Protein AF-A0A7S4PH95-F1 (afdb_monomer)

Solvent-accessible surface area (backbone atoms only — not comparable to full-atom values): 48502 Å² total; per-residue (Å²): 100,70,62,41,63,66,71,47,40,53,89,47,74,47,76,48,76,48,59,46,66,42,67,57,41,53,50,65,66,54,26,48,52,54,49,52,53,51,51,51,50,43,51,52,50,36,60,48,18,47,43,99,90,48,95,54,49,38,50,32,39,35,33,31,35,46,28,77,78,62,64,52,58,64,57,54,49,49,52,31,45,56,50,42,75,75,33,67,88,40,93,45,46,89,42,48,45,67,33,60,75,73,65,62,88,83,47,78,84,44,59,69,56,48,55,52,48,51,50,54,49,52,58,68,48,26,83,84,67,74,74,40,39,41,69,69,41,54,48,61,73,62,39,94,48,38,57,65,70,58,52,52,54,50,48,62,63,44,23,76,85,68,80,76,44,34,40,66,68,32,51,50,55,52,59,54,47,69,26,62,36,43,69,35,39,74,86,50,56,92,72,30,78,51,52,61,52,52,50,51,53,50,50,56,51,51,73,70,31,69,81,68,69,53,88,68,64,68,46,56,56,52,27,53,52,53,55,58,71,66,72,51,45,64,45,45,41,73,56,52,54,50,49,31,44,76,40,59,46,47,88,44,90,86,64,36,49,70,56,48,50,50,55,50,45,52,53,36,28,74,67,55,65,28,44,61,44,94,44,92,93,40,47,57,43,35,28,51,33,51,59,71,60,49,48,53,57,47,45,77,71,62,50,66,73,88,83,53,86,49,73,40,55,61,59,42,51,72,44,54,68,52,41,46,33,32,71,74,68,12,34,40,44,57,81,48,48,66,49,63,36,57,94,41,59,98,48,42,70,61,47,52,51,50,35,39,73,49,56,53,31,32,81,43,83,58,55,101,86,43,93,61,57,31,24,39,30,53,85,47,35,52,79,59,85,78,79,86,78,64,90,90,58,50,58,37,34,41,40,45,44,68,58,89,56,68,60,71,50,85,59,70,39,50,41,50,68,74,78,39,63,86,52,68,63,63,88,40,49,61,48,47,41,49,43,54,50,48,51,51,12,57,74,48,70,16,63,77,80,46,80,39,61,32,38,38,38,40,17,58,37,91,43,44,33,38,41,32,57,37,76,84,64,33,31,35,41,42,36,36,80,41,80,51,53,61,49,57,46,55,51,48,53,50,48,43,50,55,50,24,63,74,58,31,69,55,52,42,81,44,52,26,35,79,44,73,49,99,87,73,53,61,32,36,34,29,48,66,53,54,50,49,30,51,71,72,67,37,59,49,67,56,91,92,46,78,46,46,32,70,56,51,45,67,77,44,42,82,81,45,86,83,57,62,81,67,92,57,27,48,36,34,67,45,61,45,91,49,83,60,55,41,49,51,50,52,54,24,47,55,54,42,66,60,39,65,51,78,93,79,40,38,68,60,42,64,51,48,66,90,64,46,59,64,93,92,60,70,65,72,60,56,51,53,55,48,58,68,36,18,40,28,41,35,38,47,52,29,57,71,54,45,57,67,51,51,72,58,56,87,84,53,76,73,50,67,60,60,35,51,55,51,45,52,56,50,30,44,73,70,62,59,28,74,43,59,44,32,38,40,35,25,55,76,44,90,53,91,91,51,65,53,47,32,64,54,70,76,76,46,59,66,77,60,32,38,87,44,50,54,59,66,36,43,51,52,50,48,51,52,31,55,75,68,79,41,81,74,60,89,56,56,83,70,42,17,56,28,52,50,56,55,58,54,68,70,40,68,59,48,55,61,54,66,62,70,78,77,59,100,68,81,90,75,89,90,79,80,76,86,69,66,75,57,86,54,46,49,60,52,52,36,51,50,52,50,54,58,54,71,68,52,83,81,73,83,75,79,76,85,74,87,75,92,74,82,88,76,82,90,75,92,82,85,91,87,85,88,87,89,84,88,83,88,82,86,82,83,64,82,75,75,72,64,76,85,76,123

Nearest PDB structures (foldseek):
  6mue-assembly1_A  TM=4.633E-01  e=4.442E-02  Homo sapiens
  5bpj-assembly1_A  TM=4.132E-01  e=4.495E-01  Beroe abyssicola
  6wge-assembly1_C  TM=2.136E-01  e=8.513E+00  Homo sapiens

Mean predicted aligned error: 16.43 Å

Secondary structure (DSSP, 8-state):
-TTHHHHS-TT--EEEEEEHHHHH-S-HHHHHHHHHHHHHHHHHHHHHH--TTSS----EEEEEE-TTTS--HHHHHHHHHHHHHHHTTSTTGGGBPPB-TT-TTS-TTTHHHHHHHHHHHHHHH-SS--SEE-HHHHHHHH-TTS-HHHHHHHHHHH-SS-SSSEEHHHHHHHHTSPBSSEE--TTTGGG-THHHHHHHHHHHHHHH-HHHHS---HHHHHHHHHHHHT--SEEEHHHHHHHHHHTT--S-TTT-HHHHHHHHHHHHHHTTSSEE--STTTTTEEES-HIIIIIHHHHHHHS-TTT---HHHHHHTTSHHHHHHHHHH-EEEGGGHHHHTGGGGGGHHHHHHHHHHTTSSEEEPPPTT--S-EEE-GGGPPP-PPPPPPTT--EEEEEEE--TTTTTSSSTTEEESGGGTT----HHHHHHHHHHHHHHHHHTTPPP-EE-SSEEEEEETTEEEEEEEETTTTEEEEEE-SS-HHHHHHHHHHHHHHHHHHH-TT-EEEEEEEEE-TTS-EEEEEHHHHHHHHHHT--EEETTEEE-HHHHHHHSTTTS---SPPS-EEEEEE---SHHHHHHHHHHHHHHHT-EETTTTEEP-EE-HHHHPPTTS-HHHHHHHHHHTEEEEEEEEEHHHHHTGGG--TTPPP-HHHHHHHHHHHHHHTT-S-EE--EEE--B---TTS-SB--TTTT-HHHHS-----HHHHHHHHHHHHHTT----TTTTT--HHHHHHHHTTS--EEGGGGGGG---PPPP---SSTTSGGGHHHHHHHHHHHHHHTS--PPPPP------PPPP----------------PPPPTTSSSSS--

InterPro domains:
  IPR002048 EF-hand domain [PF13499] (118-175)
  IPR002048 EF-hand domain [PS50222] (146-181)
  IPR002048 EF-hand domain [SM00054] (117-145)
  IPR002048 EF-hand domain [SM00054] (150-178)
  IPR002048 EF-hand domain [cd00051] (119-174)
  IPR011992 EF-hand domain pair [SSF47473] (109-178)
  IPR018247 EF-Hand 1, calcium-binding site [PS00018] (159-171)
  IPR027417 P-loop containing nucleoside triphosphate hydrolase [G3DSA:3.40.50.300] (12-121)
  IPR035897 Toll/interleukin-1 receptor homology (TIR) domain superfamily [G3DSA:3.40.50.10140] (551-696)
  IPR035897 Toll/interleukin-1 receptor homology (TIR) domain superfamily [SSF52200] (568-688)

pLDDT: mean 77.27, std 16.39, range [22.19, 95.25]

Foldseek 3Di:
DLCCLQPLELLDEEEAEAELVQCLFLPPVSNVVRLVSVLQVLVSSQLNRQDPVDLDGHAYAYEYEDCVPVVDLLSQLLVLVVNCVSPVVPSSLVRQDKAQPPPCPQCVPCPVVVLVVLVVVQCVLPPVNPQWHALVSQVVVSPPRGDSVSSVVSQCVLPPVNPRIHHSVSSVVSSRDIGSHQYDYPVCPPNTPSVVVVVVVVVVCLVPDPLNVDDDDPLLVQLLVVLVVVVDQKDFLVVSLVSSVVSPPDPDPVCDSSNVSVVSLVSCSSSSQWNADCDPVGNGMIGRHCCVLAVVLLCLQLPDPVPDDDPLVVVLVVVVVQNCCCQPVQKHWPVSQCSSVVVCPVCSVVNVVVCCVSLQWFWDDDDPPGPTIMTHGLSNFADDDDDDDDPPFDKWKKAKDLDPCPQVPPFRFKFALVNQQSGADNLVLVSQLVSLQNVQQVVQVKDWDDDGSAKGWIDRNLWTWIWGQDVRSNIIMITTPALQPPLVVVVSQVSSCVSCVPRRVSMHIFMWDWDADPVRGIMTGTLVRLQVCLVVQHWGDHPPDTGGSVNSCVVCVSSYDDQEQDPAFAEEEQFDPDDPGLVLCVLLVVVLQSAADDNRGDHGGYDDCVRHPDPPDPSLLSSLSHLLRYQEYEYEAEPVRCPVQLPDDQPDDDDSSLLSLLLNVQCVVQCSHQYYEYEYWADADPDPPDQRTDFNPPVPSLVSGDQDQNVVSLVVSCVSCVVVVHDGDPCSRNDGSSNSVVVSVVGHYHGLVVLQVPDPDDDDDADDDVTDVRNCSSVVVSVVSNVRSNPRDDDDPPDPPDDDDDDDDDDDDDDDDDDDDDDDDDDDDPPVPPPVPD

Radius of gyration: 36.96 Å; Cα contacts (8 Å, |Δi|>4): 1145; chains: 1; bounding box: 106×71×102 Å

Structure (mmCIF, N/CA/C/O backbone):
data_AF-A0A7S4PH95-F1
#
_entry.id   AF-A0A7S4PH95-F1
#
loop_
_atom_site.group_PDB
_atom_site.id
_atom_site.type_symbol
_atom_site.label_atom_id
_atom_site.label_alt_id
_atom_site.label_comp_id
_atom_site.label_asym_id
_atom_site.label_entity_id
_atom_site.label_seq_id
_atom_site.pdbx_PDB_ins_code
_atom_site.Cartn_x
_atom_site.Cartn_y
_atom_site.Cartn_z
_atom_site.occupancy
_atom_site.B_iso_or_equiv
_atom_site.auth_seq_id
_atom_site.auth_comp_id
_atom_site.auth_asym_id
_atom_site.auth_atom_id
_atom_site.pdbx_PDB_model_num
ATOM 1 N N . TYR A 1 1 ? 3.207 2.719 -13.500 1.00 67.38 1 TYR A N 1
ATOM 2 C CA . TYR A 1 1 ? 3.117 2.710 -12.031 1.00 67.38 1 TYR A CA 1
ATOM 3 C C . TYR A 1 1 ? 2.219 1.593 -11.514 1.00 67.38 1 TYR A C 1
ATOM 5 O O . TYR A 1 1 ? 2.764 0.552 -11.190 1.00 67.38 1 TYR A O 1
ATOM 13 N N . ALA A 1 2 ? 0.885 1.711 -11.526 1.00 64.50 2 ALA A N 1
ATOM 14 C CA . ALA A 1 2 ? -0.012 0.704 -10.923 1.00 64.50 2 ALA A CA 1
ATOM 15 C C . ALA A 1 2 ? 0.162 -0.744 -11.447 1.00 64.50 2 ALA A C 1
ATOM 17 O O . ALA A 1 2 ? -0.040 -1.708 -10.717 1.00 64.50 2 ALA A O 1
ATOM 18 N N . LEU A 1 3 ? 0.605 -0.905 -12.698 1.00 76.19 3 LEU A N 1
ATOM 19 C CA . LEU A 1 3 ? 0.805 -2.209 -13.342 1.00 76.19 3 LEU A CA 1
ATOM 20 C C . LEU A 1 3 ? 2.218 -2.797 -13.183 1.00 76.19 3 LEU A C 1
ATOM 22 O O . LEU A 1 3 ? 2.477 -3.872 -13.713 1.00 76.19 3 LEU A O 1
ATOM 26 N N . PHE A 1 4 ? 3.147 -2.122 -12.497 1.00 77.50 4 PHE A N 1
ATOM 27 C CA . PHE A 1 4 ? 4.551 -2.558 -12.435 1.00 77.50 4 PHE A CA 1
ATOM 28 C C . PHE A 1 4 ? 4.715 -3.974 -11.882 1.00 77.50 4 PHE A C 1
ATOM 30 O O . PHE A 1 4 ? 5.417 -4.767 -12.498 1.00 77.50 4 PHE A O 1
ATOM 37 N N . HIS A 1 5 ? 3.977 -4.337 -10.833 1.00 73.94 5 HIS A N 1
ATOM 38 C CA . HIS A 1 5 ? 3.996 -5.681 -10.244 1.00 73.94 5 HIS A CA 1
ATOM 39 C C . HIS A 1 5 ? 3.595 -6.819 -11.210 1.00 73.94 5 HIS A C 1
ATOM 41 O O . HIS A 1 5 ? 3.876 -7.979 -10.930 1.00 73.94 5 HIS A O 1
ATOM 47 N N . LEU A 1 6 ? 2.944 -6.512 -12.341 1.00 74.12 6 LEU A N 1
ATOM 48 C CA . LEU A 1 6 ? 2.548 -7.507 -13.348 1.00 74.12 6 LEU A CA 1
ATOM 49 C C . LEU A 1 6 ? 3.618 -7.741 -14.418 1.00 74.12 6 LEU A C 1
ATOM 51 O O . LEU A 1 6 ? 3.642 -8.804 -15.033 1.00 74.12 6 LEU A O 1
ATOM 55 N N . PHE A 1 7 ? 4.458 -6.738 -14.682 1.00 76.12 7 PHE A N 1
ATOM 56 C CA . PHE A 1 7 ? 5.392 -6.740 -15.815 1.00 76.12 7 PHE A CA 1
ATOM 57 C C . PHE A 1 7 ? 6.855 -6.729 -15.374 1.00 76.12 7 PHE A C 1
ATOM 59 O O . PHE A 1 7 ? 7.702 -7.334 -16.028 1.00 76.12 7 PHE A O 1
ATOM 66 N N . ILE A 1 8 ? 7.151 -6.076 -14.252 1.00 82.62 8 ILE A N 1
ATOM 67 C CA . ILE A 1 8 ? 8.459 -6.103 -13.612 1.00 82.62 8 ILE A CA 1
ATOM 68 C C . ILE A 1 8 ? 8.481 -7.348 -12.732 1.00 82.62 8 ILE A C 1
ATOM 70 O O . ILE A 1 8 ? 8.051 -7.328 -11.584 1.00 82.62 8 ILE A O 1
ATOM 74 N N . THR A 1 9 ? 8.913 -8.462 -13.314 1.00 79.69 9 THR A N 1
ATOM 75 C CA . THR A 1 9 ? 9.001 -9.752 -12.623 1.00 79.69 9 THR A CA 1
ATOM 76 C C . THR A 1 9 ? 10.443 -10.228 -12.569 1.00 79.69 9 THR A C 1
ATOM 78 O O . THR A 1 9 ? 11.270 -9.851 -13.401 1.00 79.69 9 THR A O 1
ATOM 81 N N . ARG A 1 10 ? 10.729 -11.135 -11.631 1.00 79.69 10 ARG A N 1
ATOM 82 C CA . ARG A 1 10 ? 12.040 -11.793 -11.497 1.00 79.69 10 ARG A CA 1
ATOM 83 C C . ARG A 1 10 ? 12.511 -12.546 -12.752 1.00 79.69 10 ARG A C 1
ATOM 85 O O . ARG A 1 10 ? 13.677 -12.912 -12.856 1.00 79.69 10 ARG A O 1
ATOM 92 N N . TYR A 1 11 ? 11.601 -12.824 -13.685 1.00 79.81 11 TYR A N 1
ATOM 93 C CA . TYR A 1 11 ? 11.858 -13.584 -14.910 1.00 79.81 11 TYR A CA 1
ATOM 94 C C . TYR A 1 11 ? 12.224 -12.684 -16.100 1.00 79.81 11 TYR A C 1
ATOM 96 O O . TYR A 1 11 ? 12.159 -13.116 -17.250 1.00 79.81 11 TYR A O 1
ATOM 104 N N . GLY A 1 12 ? 12.550 -11.418 -15.829 1.00 81.00 12 GLY A N 1
ATOM 105 C CA . GLY A 1 12 ? 12.945 -10.429 -16.820 1.00 81.00 12 GLY A CA 1
ATOM 106 C C . GLY A 1 12 ? 14.383 -9.954 -16.644 1.00 81.00 12 GLY A C 1
ATOM 107 O O . GLY A 1 12 ? 15.037 -10.208 -15.633 1.00 81.00 12 GLY A O 1
ATOM 108 N N . MET A 1 13 ? 14.843 -9.227 -17.655 1.00 85.81 13 MET A N 1
ATOM 109 C CA . MET A 1 13 ? 16.036 -8.391 -17.607 1.00 85.81 13 MET A CA 1
ATOM 110 C C . MET A 1 13 ? 15.608 -6.958 -17.888 1.00 85.81 13 MET A C 1
ATOM 112 O O . MET A 1 13 ? 14.746 -6.734 -18.742 1.00 85.81 13 MET A O 1
ATOM 116 N N . PHE A 1 14 ? 16.205 -5.999 -17.187 1.00 90.88 14 PHE A N 1
ATOM 117 C CA . PHE A 1 14 ? 15.763 -4.608 -17.241 1.00 90.88 14 PHE A CA 1
ATOM 118 C C . PHE A 1 14 ? 16.895 -3.711 -17.719 1.00 90.88 14 PHE A C 1
ATOM 120 O O . PHE A 1 14 ? 17.991 -3.749 -17.167 1.00 90.88 14 PHE A O 1
ATOM 127 N N . ALA A 1 15 ? 16.618 -2.912 -18.747 1.00 92.00 15 ALA A N 1
ATOM 128 C CA . ALA A 1 15 ? 17.526 -1.882 -19.227 1.00 92.00 15 ALA A CA 1
ATOM 129 C C . ALA A 1 15 ? 17.054 -0.513 -18.722 1.00 92.00 15 ALA A C 1
ATOM 131 O O . ALA A 1 15 ? 15.924 -0.112 -19.002 1.00 92.00 15 ALA A O 1
ATOM 132 N N . VAL A 1 16 ? 17.912 0.189 -17.985 1.00 94.44 16 VAL A N 1
ATOM 133 C CA . VAL A 1 16 ? 17.708 1.573 -17.546 1.00 94.44 16 VAL A CA 1
ATOM 134 C C . VAL A 1 16 ? 18.454 2.475 -18.518 1.00 94.44 16 VAL A C 1
ATOM 136 O O . VAL A 1 16 ? 19.678 2.414 -18.600 1.00 94.44 16 VAL A O 1
ATOM 139 N N . LEU A 1 17 ? 17.716 3.271 -19.289 1.00 93.94 17 LEU A N 1
ATOM 140 C CA . LEU A 1 17 ? 18.286 4.177 -20.283 1.00 93.94 17 LEU A CA 1
ATOM 141 C C . LEU A 1 17 ? 18.396 5.577 -19.690 1.00 93.94 17 LEU A C 1
ATOM 143 O O . LEU A 1 17 ? 17.409 6.078 -19.163 1.00 93.94 17 LEU A O 1
ATOM 147 N N . PHE A 1 18 ? 19.554 6.214 -19.825 1.00 95.12 18 PHE A N 1
ATOM 148 C CA . PHE A 1 18 ? 19.749 7.605 -19.416 1.00 95.12 18 PHE A CA 1
ATOM 149 C C . PHE A 1 18 ? 20.470 8.404 -20.508 1.00 95.12 18 PHE A C 1
ATOM 151 O O . PHE A 1 18 ? 21.097 7.837 -21.411 1.00 95.12 18 PHE A O 1
ATOM 158 N N . ASN A 1 19 ? 20.357 9.727 -20.453 1.00 92.56 19 ASN A N 1
ATOM 159 C CA . ASN A 1 19 ? 21.038 10.632 -21.370 1.00 92.56 19 ASN A CA 1
ATOM 160 C C . ASN A 1 19 ? 22.413 11.018 -20.809 1.00 92.56 19 ASN A C 1
ATOM 162 O O . ASN A 1 19 ? 22.505 11.610 -19.734 1.00 92.56 19 ASN A O 1
ATOM 166 N N . MET A 1 20 ? 23.489 10.699 -21.535 1.00 91.88 20 MET A N 1
ATOM 167 C CA . MET A 1 20 ? 24.842 11.046 -21.093 1.00 91.88 20 MET A CA 1
ATOM 168 C C . MET A 1 20 ? 25.103 12.557 -21.091 1.00 91.88 20 MET A C 1
ATOM 170 O O . MET A 1 20 ? 25.879 13.022 -20.263 1.00 91.88 20 MET A O 1
ATOM 174 N N . GLU A 1 21 ? 24.449 13.332 -21.964 1.00 89.19 21 GLU A N 1
ATOM 175 C CA . GLU A 1 21 ? 24.603 14.795 -21.997 1.00 89.19 21 GLU A CA 1
ATOM 176 C C . GLU A 1 21 ? 24.105 15.444 -20.698 1.00 89.19 21 GLU A C 1
ATOM 178 O O . GLU A 1 21 ? 24.707 16.396 -20.214 1.00 89.19 21 GLU A O 1
ATOM 183 N N . GLU A 1 22 ? 23.036 14.906 -20.105 1.00 88.56 22 GLU A N 1
ATOM 184 C CA . GLU A 1 22 ? 22.437 15.445 -18.877 1.00 88.56 22 GLU A CA 1
ATOM 185 C C . GLU A 1 22 ? 23.358 15.279 -17.663 1.00 88.56 22 GLU A C 1
ATOM 187 O O . GLU A 1 22 ? 23.455 16.190 -16.845 1.00 88.56 22 GLU A O 1
ATOM 192 N N . LEU A 1 23 ? 24.090 14.161 -17.562 1.00 85.31 23 LEU A N 1
ATOM 193 C CA . LEU A 1 23 ? 25.075 13.962 -16.487 1.00 85.31 23 LEU A CA 1
ATOM 194 C C . LEU A 1 23 ? 26.357 14.775 -16.683 1.00 85.31 23 LEU A C 1
ATOM 196 O O . LEU A 1 23 ? 27.029 15.095 -15.703 1.00 85.31 23 LEU A O 1
ATOM 200 N N . MET A 1 24 ? 26.688 15.097 -17.934 1.00 82.06 24 MET A N 1
ATOM 201 C CA . MET A 1 24 ? 27.830 15.941 -18.295 1.00 82.06 24 MET A CA 1
ATOM 202 C C . MET A 1 24 ? 27.510 17.439 -18.227 1.00 82.06 24 MET A C 1
ATOM 204 O O . MET A 1 24 ? 28.416 18.258 -18.352 1.00 82.06 24 MET A O 1
ATOM 208 N N . SER A 1 25 ? 26.239 17.801 -18.036 1.00 79.31 25 SER A N 1
ATOM 209 C CA . SER A 1 25 ? 25.795 19.188 -17.923 1.00 79.31 25 SER A CA 1
ATOM 210 C C . SER A 1 25 ? 26.369 19.867 -16.676 1.00 79.31 25 SER A C 1
ATOM 212 O O . SER A 1 25 ? 26.432 19.272 -15.596 1.00 79.31 25 SER A O 1
ATOM 214 N N . GLY A 1 26 ? 26.709 21.150 -16.805 1.00 71.19 26 GLY A N 1
ATOM 215 C CA . GLY A 1 26 ? 27.049 22.020 -15.673 1.00 71.19 26 GLY A CA 1
ATOM 216 C C . GLY A 1 26 ? 25.871 22.419 -14.808 1.00 71.19 26 GLY A C 1
ATOM 217 O O . GLY A 1 26 ? 26.054 22.922 -13.699 1.00 71.19 26 GLY A O 1
ATOM 218 N N . ASP A 1 27 ? 24.654 22.200 -15.303 1.00 82.75 27 ASP A N 1
ATOM 219 C CA . ASP A 1 27 ? 23.443 22.443 -14.540 1.00 82.75 27 ASP A CA 1
ATOM 220 C C . ASP A 1 27 ? 23.251 21.333 -13.498 1.00 82.75 27 ASP A C 1
ATOM 222 O O . ASP A 1 27 ? 22.901 20.188 -13.806 1.00 82.75 27 ASP A O 1
ATOM 226 N N . THR A 1 28 ? 23.471 21.691 -12.233 1.00 82.75 28 THR A N 1
ATOM 227 C CA . THR A 1 28 ? 23.349 20.775 -11.098 1.00 82.75 28 THR A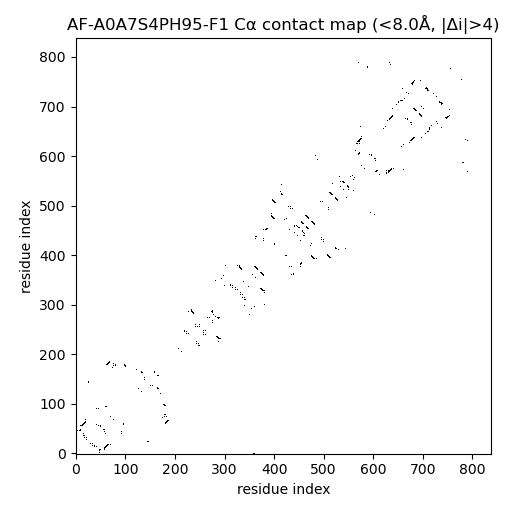 CA 1
ATOM 228 C C . THR A 1 28 ? 21.936 20.223 -10.936 1.00 82.75 28 THR A C 1
ATOM 230 O O . THR A 1 28 ? 21.802 19.098 -10.454 1.00 82.75 28 THR A O 1
ATOM 233 N N . ALA A 1 29 ? 20.901 20.957 -11.360 1.00 85.62 29 ALA A N 1
ATOM 234 C CA . ALA A 1 29 ? 19.518 20.497 -11.292 1.00 85.62 29 ALA A CA 1
ATOM 235 C C . ALA A 1 29 ? 19.246 19.396 -12.325 1.00 85.62 29 ALA A C 1
ATOM 237 O O . ALA A 1 29 ? 18.687 18.360 -11.975 1.00 85.62 29 ALA A O 1
ATOM 238 N N . VAL A 1 30 ? 19.716 19.575 -13.565 1.00 87.44 30 VAL A N 1
ATOM 239 C CA . VAL A 1 30 ? 19.583 18.573 -14.641 1.00 87.44 30 VAL A CA 1
ATOM 240 C C . VAL A 1 30 ? 20.318 17.283 -14.275 1.00 87.44 30 VAL A C 1
ATOM 242 O O . VAL A 1 30 ? 19.782 16.184 -14.419 1.00 87.44 30 VAL A O 1
ATOM 245 N N . ARG A 1 31 ? 21.534 17.408 -13.730 1.00 85.94 31 ARG A N 1
ATOM 246 C CA . ARG A 1 31 ? 22.304 16.252 -13.259 1.00 85.94 31 ARG A CA 1
ATOM 247 C C . ARG A 1 31 ? 21.597 15.524 -12.115 1.00 85.94 31 ARG A C 1
ATOM 249 O O . ARG A 1 31 ? 21.559 14.296 -12.115 1.00 85.94 31 ARG A O 1
ATOM 256 N N . ALA A 1 32 ? 21.050 16.263 -11.147 1.00 86.25 32 ALA A N 1
ATOM 257 C CA . ALA A 1 32 ? 20.303 15.682 -10.034 1.00 86.25 32 ALA A CA 1
ATOM 258 C C . ALA A 1 32 ? 19.054 14.933 -10.522 1.00 86.25 32 ALA A C 1
ATOM 260 O O . ALA A 1 32 ? 18.859 13.789 -10.133 1.00 86.25 32 ALA A O 1
ATOM 261 N N . GLU A 1 33 ? 18.281 15.516 -11.443 1.00 88.19 33 GLU A N 1
ATOM 262 C CA . GLU A 1 33 ? 17.092 14.878 -12.022 1.00 88.19 33 GLU A CA 1
ATOM 263 C C . GLU A 1 33 ? 17.434 13.565 -12.749 1.00 88.19 33 GLU A C 1
ATOM 265 O O . GLU A 1 33 ? 16.748 12.555 -12.575 1.00 88.19 33 GLU A O 1
ATOM 270 N N . CYS A 1 34 ? 18.534 13.539 -13.508 1.00 90.56 34 CYS A N 1
ATOM 271 C CA . CYS A 1 34 ? 19.004 12.327 -14.182 1.00 90.56 34 CYS A CA 1
ATOM 272 C C . CYS A 1 34 ? 19.439 11.236 -13.182 1.00 90.56 34 CYS A C 1
ATOM 274 O O . CYS A 1 34 ? 19.100 10.061 -13.349 1.00 90.56 34 CYS A O 1
ATOM 276 N N . LEU A 1 35 ? 20.132 11.606 -12.098 1.00 90.25 35 LEU A N 1
ATOM 277 C CA . LEU A 1 35 ? 20.492 10.665 -11.031 1.00 90.25 35 LEU A CA 1
ATOM 278 C C . LEU A 1 35 ? 19.258 10.154 -10.275 1.00 90.25 35 LEU A C 1
ATOM 280 O O . LEU A 1 35 ? 19.154 8.950 -10.046 1.00 90.25 35 LEU A O 1
ATOM 284 N N . ASP A 1 36 ? 18.302 11.023 -9.951 1.00 86.25 36 ASP A N 1
ATOM 285 C CA . ASP A 1 36 ? 17.049 10.648 -9.288 1.00 86.25 36 ASP A CA 1
ATOM 286 C C . ASP A 1 36 ? 16.224 9.689 -10.159 1.00 86.25 36 ASP A C 1
ATOM 288 O O . ASP A 1 36 ? 15.628 8.730 -9.660 1.00 86.25 36 ASP A O 1
ATOM 292 N N . PHE A 1 37 ? 16.235 9.885 -11.482 1.00 90.50 37 PHE A N 1
ATOM 293 C CA . PHE A 1 37 ? 15.616 8.966 -12.435 1.00 90.50 37 PHE A CA 1
ATOM 294 C C . PHE A 1 37 ? 16.263 7.573 -12.406 1.00 90.50 37 PHE A C 1
ATOM 296 O O . PHE A 1 37 ? 15.556 6.559 -12.397 1.00 90.50 37 PHE A O 1
ATOM 303 N N . ILE A 1 38 ? 17.597 7.495 -12.370 1.00 91.81 38 ILE A N 1
ATOM 304 C CA . ILE A 1 38 ? 18.317 6.215 -12.278 1.00 91.81 38 ILE A CA 1
ATOM 305 C C . ILE A 1 38 ? 18.039 5.546 -10.924 1.00 91.81 38 ILE A C 1
ATOM 307 O O . ILE A 1 38 ? 17.695 4.361 -10.897 1.00 91.81 38 ILE A O 1
ATOM 311 N N . GLU A 1 39 ? 18.111 6.297 -9.818 1.00 88.00 39 GLU A N 1
ATOM 312 C CA . GLU A 1 39 ? 17.800 5.819 -8.462 1.00 88.00 39 GLU A CA 1
ATOM 313 C C . GLU A 1 39 ? 16.394 5.211 -8.407 1.00 88.00 39 GLU A C 1
ATOM 315 O O . GLU A 1 39 ? 16.205 4.084 -7.934 1.00 88.00 39 GLU A O 1
ATOM 320 N N . PHE A 1 40 ? 15.415 5.922 -8.976 1.00 86.50 40 PHE A N 1
ATOM 321 C CA . PHE A 1 40 ? 14.030 5.482 -9.066 1.00 86.50 40 PHE A CA 1
ATOM 322 C C . PHE A 1 40 ? 13.901 4.112 -9.744 1.00 86.50 40 PHE A C 1
ATOM 324 O O . PHE A 1 40 ? 13.212 3.224 -9.226 1.00 86.50 40 PHE A O 1
ATOM 331 N N . TRP A 1 41 ? 14.550 3.912 -10.895 1.00 90.06 41 TRP A N 1
ATOM 332 C CA . TRP A 1 41 ? 14.456 2.647 -11.625 1.00 90.06 41 TRP A CA 1
ATOM 333 C C . TRP A 1 41 ? 15.208 1.515 -10.941 1.00 90.06 41 TRP A C 1
ATOM 335 O O . TRP A 1 41 ? 14.657 0.418 -10.843 1.00 90.06 41 TRP A O 1
ATOM 345 N N . LEU A 1 42 ? 16.412 1.767 -10.425 1.00 88.44 42 LEU A N 1
ATOM 346 C CA . LEU A 1 42 ? 17.177 0.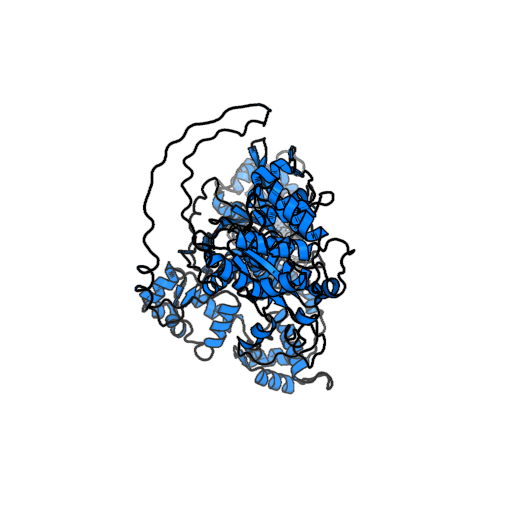774 -9.668 1.00 88.44 42 LEU A CA 1
ATOM 347 C C . LEU A 1 42 ? 16.375 0.265 -8.466 1.00 88.44 42 LEU A C 1
ATOM 349 O O . LEU A 1 42 ? 16.223 -0.945 -8.280 1.00 88.44 42 LEU A O 1
ATOM 353 N N . SER A 1 43 ? 15.801 1.185 -7.692 1.00 84.62 43 SER A N 1
ATOM 354 C CA . SER A 1 43 ? 14.950 0.857 -6.551 1.00 84.62 43 SER A CA 1
ATOM 355 C C . SER A 1 43 ? 13.673 0.115 -6.962 1.00 84.62 43 SER A C 1
ATOM 357 O O . SER A 1 43 ? 13.311 -0.891 -6.348 1.00 84.62 43 SER A O 1
ATOM 359 N N . THR A 1 44 ? 13.004 0.556 -8.033 1.00 85.44 44 THR A N 1
ATOM 360 C CA . THR A 1 44 ? 11.776 -0.080 -8.546 1.00 85.44 44 THR A CA 1
ATOM 361 C C . THR A 1 44 ? 12.030 -1.513 -9.016 1.00 85.44 44 THR A C 1
ATOM 363 O O . THR A 1 44 ? 11.266 -2.420 -8.681 1.00 85.44 44 THR A O 1
ATOM 366 N N . ILE A 1 45 ? 13.100 -1.735 -9.785 1.00 87.75 45 ILE A N 1
ATOM 367 C CA . ILE A 1 45 ? 13.462 -3.065 -10.286 1.00 87.75 45 ILE A CA 1
ATOM 368 C C . ILE A 1 45 ? 13.795 -3.980 -9.110 1.00 87.75 45 ILE A C 1
ATOM 370 O O . ILE A 1 45 ? 13.264 -5.089 -9.033 1.00 87.75 45 ILE A O 1
ATOM 374 N N . TYR A 1 46 ? 14.609 -3.514 -8.161 1.00 84.56 46 TYR A N 1
ATOM 375 C CA . TYR A 1 46 ? 14.943 -4.308 -6.984 1.00 84.56 46 TYR A CA 1
ATOM 376 C C . TYR A 1 46 ? 13.697 -4.691 -6.190 1.00 84.56 46 TYR A C 1
ATOM 378 O O . TYR A 1 46 ? 13.496 -5.871 -5.899 1.00 84.56 46 TYR A O 1
ATOM 386 N N . LEU A 1 47 ? 12.814 -3.730 -5.910 1.00 82.62 47 LEU A N 1
ATOM 387 C CA . LEU A 1 47 ? 11.602 -3.958 -5.128 1.00 82.62 47 LEU A CA 1
ATOM 388 C C . LEU A 1 47 ? 10.707 -5.061 -5.716 1.00 82.62 47 LEU A C 1
ATOM 390 O O . LEU A 1 47 ? 10.148 -5.862 -4.966 1.00 82.62 47 LEU A O 1
ATOM 394 N N . HIS A 1 48 ? 10.575 -5.113 -7.043 1.00 81.25 48 HIS A N 1
ATOM 395 C CA . HIS A 1 48 ? 9.670 -6.047 -7.715 1.00 81.25 48 HIS A CA 1
ATOM 396 C C . HIS A 1 48 ? 10.310 -7.389 -8.115 1.00 81.25 48 HIS A C 1
ATOM 398 O O . HIS A 1 48 ? 9.583 -8.352 -8.366 1.00 81.25 48 HIS A O 1
ATOM 404 N N . THR A 1 49 ? 11.641 -7.492 -8.183 1.00 84.44 49 THR A N 1
ATOM 405 C CA . THR A 1 49 ? 12.316 -8.679 -8.755 1.00 84.44 49 THR A CA 1
ATOM 406 C C . THR A 1 49 ? 13.111 -9.515 -7.757 1.00 84.44 49 THR A C 1
ATOM 408 O O . THR A 1 49 ? 13.488 -10.646 -8.067 1.00 84.44 49 THR A O 1
ATOM 411 N N . SER A 1 50 ? 13.347 -9.004 -6.552 1.00 76.56 50 SER A N 1
ATOM 412 C CA . SER A 1 50 ? 14.192 -9.663 -5.555 1.00 76.56 50 SER A CA 1
ATOM 413 C C . SER A 1 50 ? 13.474 -10.798 -4.783 1.00 76.56 50 SER A C 1
ATOM 415 O O . SER A 1 50 ? 12.270 -10.744 -4.524 1.00 76.56 50 SER A O 1
ATOM 417 N N . GLN A 1 51 ? 14.185 -11.870 -4.397 1.00 67.19 51 GLN A N 1
ATOM 418 C CA . GLN A 1 51 ? 13.601 -13.095 -3.789 1.00 67.19 51 GLN A CA 1
ATOM 419 C C . GLN A 1 51 ? 13.704 -13.172 -2.260 1.00 67.19 51 GLN A C 1
ATOM 421 O O . GLN A 1 51 ? 14.800 -13.103 -1.733 1.00 67.19 51 GLN A O 1
ATOM 426 N N . ALA A 1 52 ? 12.618 -13.339 -1.496 1.00 55.59 52 ALA A N 1
ATOM 427 C CA . ALA A 1 52 ? 12.638 -13.271 -0.014 1.00 55.59 52 ALA A CA 1
ATOM 428 C C . ALA A 1 52 ? 13.702 -14.147 0.700 1.00 55.59 52 ALA A C 1
ATOM 430 O O . ALA A 1 52 ? 14.101 -13.830 1.813 1.00 55.59 52 ALA A O 1
ATOM 431 N N . SER A 1 53 ? 14.166 -15.225 0.065 1.00 52.47 53 SER A N 1
ATOM 432 C CA . SER A 1 53 ? 15.153 -16.175 0.593 1.00 52.47 53 SER A CA 1
ATOM 433 C C . SER A 1 53 ? 16.589 -15.976 0.083 1.00 52.47 53 SER A C 1
ATOM 435 O O . SER A 1 53 ? 17.460 -16.765 0.434 1.00 52.47 53 SER A O 1
ATOM 437 N N . SER A 1 54 ? 16.851 -14.993 -0.785 1.00 56.56 54 SER A N 1
ATOM 438 C CA . SER A 1 54 ? 18.186 -14.750 -1.351 1.00 56.56 54 SER A CA 1
ATOM 439 C C . SER A 1 54 ? 18.372 -13.282 -1.726 1.00 56.56 54 SER A C 1
ATOM 441 O O . SER A 1 54 ? 17.431 -12.649 -2.195 1.00 56.56 54 SER A O 1
ATOM 443 N N . GLU A 1 55 ? 19.599 -12.779 -1.691 1.00 60.28 55 GLU A N 1
ATOM 444 C CA . GLU A 1 55 ? 19.942 -11.464 -2.252 1.00 60.28 55 GLU A CA 1
ATOM 445 C C . GLU A 1 55 ? 19.820 -11.404 -3.789 1.00 60.28 55 GLU A C 1
ATOM 447 O O . GLU A 1 55 ? 20.192 -10.413 -4.394 1.00 60.28 55 GLU A O 1
ATOM 452 N N . SER A 1 56 ? 19.292 -12.434 -4.465 1.00 72.00 56 SER A N 1
ATOM 453 C CA . SER A 1 56 ? 19.128 -12.399 -5.920 1.00 72.00 56 SER A CA 1
ATOM 454 C C . SER A 1 56 ? 18.015 -11.435 -6.357 1.00 72.00 56 SER A C 1
ATOM 456 O O . SER A 1 56 ? 16.871 -11.520 -5.899 1.00 72.00 56 SER A O 1
ATOM 458 N N . CYS A 1 57 ? 18.374 -10.542 -7.276 1.00 82.81 57 CYS A N 1
ATOM 459 C CA . CYS A 1 57 ? 17.536 -9.591 -8.005 1.00 82.81 57 CYS A CA 1
ATOM 460 C C . CYS A 1 57 ? 17.672 -9.878 -9.511 1.00 82.81 57 CYS A C 1
ATOM 462 O O . CYS A 1 57 ? 18.649 -10.508 -9.935 1.00 82.81 57 CYS A O 1
ATOM 464 N N . SER A 1 58 ? 16.717 -9.433 -10.332 1.00 85.69 58 SER A N 1
ATOM 465 C CA . SER A 1 58 ? 16.876 -9.545 -11.785 1.00 85.69 58 SER A CA 1
ATOM 466 C C . SER A 1 58 ? 18.067 -8.708 -12.271 1.00 85.69 58 SER A C 1
ATOM 468 O O . SER A 1 58 ? 18.249 -7.587 -11.797 1.00 85.69 58 SER A O 1
ATOM 470 N N . PRO A 1 59 ? 18.856 -9.204 -13.239 1.00 88.94 59 PRO A N 1
ATOM 471 C CA . PRO A 1 59 ? 19.983 -8.458 -13.790 1.00 88.94 59 PRO A CA 1
ATOM 472 C C . PRO A 1 59 ? 19.561 -7.133 -14.430 1.00 88.94 59 PRO A C 1
ATOM 474 O O . PRO A 1 59 ? 18.563 -7.071 -15.161 1.00 88.94 59 PRO A O 1
ATOM 477 N N . ILE A 1 60 ? 20.357 -6.092 -14.176 1.00 92.88 60 ILE A N 1
ATOM 478 C CA . ILE A 1 60 ? 20.101 -4.724 -14.635 1.00 92.88 60 ILE A CA 1
ATOM 479 C C . ILE A 1 60 ? 21.195 -4.304 -15.615 1.00 92.88 60 ILE A C 1
ATOM 481 O O . ILE A 1 60 ? 22.382 -4.468 -15.349 1.00 92.88 60 ILE A O 1
ATOM 485 N N . LEU A 1 61 ? 20.798 -3.747 -16.752 1.00 93.31 61 LEU A N 1
ATOM 486 C CA . LEU A 1 61 ? 21.683 -3.122 -17.730 1.00 93.31 61 LEU A CA 1
ATOM 487 C C . LEU A 1 61 ? 21.476 -1.613 -17.643 1.00 93.31 61 LEU A C 1
ATOM 489 O O . LEU A 1 61 ? 20.349 -1.152 -17.792 1.00 93.31 61 LEU A O 1
ATOM 493 N N . ILE A 1 62 ? 22.531 -0.835 -17.435 1.00 95.25 62 ILE A N 1
ATOM 494 C CA . ILE A 1 62 ? 22.442 0.623 -17.560 1.00 95.25 62 ILE A CA 1
ATOM 495 C C . ILE A 1 62 ? 22.953 0.998 -18.948 1.00 95.25 62 ILE A C 1
ATOM 497 O O . ILE A 1 62 ? 24.043 0.589 -19.334 1.00 95.25 62 ILE A O 1
ATOM 501 N N . VAL A 1 63 ? 22.169 1.746 -19.718 1.00 94.06 63 VAL A N 1
ATOM 502 C CA . VAL A 1 63 ? 22.490 2.131 -21.095 1.00 94.06 63 VAL A CA 1
ATOM 503 C C . VAL A 1 63 ? 22.548 3.651 -21.183 1.00 94.06 63 VAL A C 1
ATOM 505 O O . VAL A 1 63 ? 21.538 4.333 -21.014 1.00 94.06 63 VAL A O 1
ATOM 508 N N . GLY A 1 64 ? 23.740 4.176 -21.451 1.00 93.50 64 GLY A N 1
ATOM 509 C CA . GLY A 1 64 ? 23.958 5.599 -21.684 1.00 93.50 64 GLY A CA 1
ATOM 510 C C . GLY A 1 64 ? 23.728 5.913 -23.154 1.00 93.50 64 GLY A C 1
ATOM 511 O O . GLY A 1 64 ? 24.397 5.349 -24.015 1.00 93.50 64 GLY A O 1
ATOM 512 N N . THR A 1 65 ? 22.777 6.788 -23.453 1.00 92.00 65 THR A N 1
ATOM 513 C CA . THR A 1 65 ? 22.466 7.228 -24.822 1.00 92.00 65 THR A CA 1
ATOM 514 C C . THR A 1 65 ? 23.298 8.453 -25.213 1.00 92.00 65 THR A C 1
ATOM 516 O O . THR A 1 65 ? 23.899 9.089 -24.350 1.00 92.00 65 THR A O 1
ATOM 519 N N . HIS A 1 66 ? 23.312 8.800 -26.504 1.00 90.69 66 HIS A N 1
ATOM 520 C CA . HIS A 1 66 ? 24.039 9.953 -27.066 1.00 90.69 66 HIS A CA 1
ATOM 521 C C . HIS A 1 66 ? 25.572 9.823 -27.130 1.00 90.69 66 HIS A C 1
ATOM 523 O O . HIS A 1 66 ? 26.296 10.816 -27.013 1.00 90.69 66 HIS A O 1
ATOM 529 N N . LYS A 1 67 ? 26.105 8.616 -27.370 1.00 87.50 67 LYS A N 1
ATOM 530 C CA . LYS A 1 67 ? 27.552 8.417 -27.608 1.00 87.50 67 LYS A CA 1
ATOM 531 C C . LYS A 1 67 ? 28.078 9.176 -28.834 1.00 87.50 67 LYS A C 1
ATOM 533 O O . LYS A 1 67 ? 29.260 9.500 -28.884 1.00 87.50 67 LYS A O 1
ATOM 538 N N . ASP A 1 68 ? 27.212 9.493 -29.794 1.00 85.19 68 ASP A N 1
ATOM 539 C CA . ASP A 1 68 ? 27.518 10.347 -30.948 1.00 85.19 68 ASP A CA 1
ATOM 540 C C . ASP A 1 68 ? 27.940 11.766 -30.545 1.00 85.19 68 ASP A C 1
ATOM 542 O O . ASP A 1 68 ? 28.722 12.403 -31.251 1.00 85.19 68 ASP A O 1
ATOM 546 N N . LYS A 1 69 ? 27.454 12.252 -29.398 1.00 85.50 69 LYS A N 1
ATOM 547 C CA . LYS A 1 69 ? 27.775 13.580 -28.865 1.00 85.50 69 LYS A CA 1
ATOM 548 C C . LYS A 1 69 ? 28.779 13.522 -27.720 1.00 85.50 69 LYS A C 1
ATOM 550 O O . LYS A 1 69 ? 29.710 14.317 -27.677 1.00 85.50 69 LYS A O 1
ATOM 555 N N . VAL A 1 70 ? 28.620 12.554 -26.820 1.00 85.00 70 VAL A N 1
ATOM 556 C CA . VAL A 1 70 ? 29.586 12.248 -25.760 1.00 85.00 70 VAL A CA 1
ATOM 557 C C . VAL A 1 70 ? 30.474 11.119 -26.269 1.00 85.00 70 VAL A C 1
ATOM 559 O O . VAL A 1 70 ? 30.281 9.959 -25.917 1.00 85.00 70 VAL A O 1
ATOM 562 N N . SER A 1 71 ? 31.405 11.431 -27.170 1.00 80.69 71 SER A N 1
ATOM 563 C CA . SER A 1 71 ? 32.200 10.415 -27.876 1.00 80.69 71 SER A CA 1
ATOM 564 C C . SER A 1 71 ? 33.521 10.065 -27.187 1.00 80.69 71 SER A C 1
ATOM 566 O O . SER A 1 71 ? 34.129 9.048 -27.520 1.00 80.69 71 SER A O 1
ATOM 568 N N . ASN A 1 72 ? 33.990 10.899 -26.251 1.00 80.62 72 ASN A N 1
ATOM 569 C CA . ASN A 1 72 ? 35.279 10.716 -25.587 1.00 80.62 72 ASN A CA 1
ATOM 570 C C . ASN A 1 72 ? 35.198 9.598 -24.518 1.00 80.62 72 ASN A C 1
ATOM 572 O O . ASN A 1 72 ? 34.416 9.725 -23.574 1.00 80.62 72 ASN A O 1
ATOM 576 N N . PRO A 1 73 ? 36.025 8.536 -24.596 1.00 80.00 73 PRO A N 1
ATOM 577 C CA . PRO A 1 73 ? 36.090 7.480 -23.583 1.00 80.00 73 PRO A CA 1
ATOM 578 C C . PRO A 1 73 ? 36.358 7.969 -22.152 1.00 80.00 73 PRO A C 1
ATOM 580 O O . PRO A 1 73 ? 35.875 7.351 -21.204 1.00 80.00 73 PRO A O 1
ATOM 583 N N . LEU A 1 74 ? 37.073 9.088 -21.964 1.00 77.50 74 LEU A N 1
ATOM 584 C CA . LEU A 1 74 ? 37.248 9.673 -20.629 1.00 77.50 74 LEU A CA 1
ATOM 585 C C . LEU A 1 74 ? 35.944 10.235 -20.061 1.00 77.50 74 LEU A C 1
ATOM 587 O O . LEU A 1 74 ? 35.722 10.130 -18.858 1.00 77.50 74 LEU A O 1
ATOM 591 N N . HIS A 1 75 ? 35.062 10.783 -20.903 1.00 83.81 75 HIS A N 1
ATOM 592 C CA . HIS A 1 75 ? 33.731 11.214 -20.463 1.00 83.81 75 HIS A CA 1
ATOM 593 C C . HIS A 1 75 ? 32.893 10.009 -20.035 1.00 83.81 75 HIS A C 1
ATOM 595 O O . HIS A 1 75 ? 32.196 10.073 -19.028 1.00 83.81 75 HIS A O 1
ATOM 601 N N . HIS A 1 76 ? 33.010 8.873 -20.734 1.00 88.12 76 HIS A N 1
ATOM 602 C CA . HIS A 1 76 ? 32.333 7.637 -20.321 1.00 88.12 76 HIS A CA 1
ATOM 603 C C . HIS A 1 76 ? 32.837 7.138 -18.970 1.00 88.12 76 HIS A C 1
ATOM 605 O O . HIS A 1 76 ? 32.035 6.764 -18.117 1.00 88.12 76 HIS A O 1
ATOM 611 N N . LEU A 1 77 ? 34.152 7.165 -18.745 1.00 84.12 77 LEU A N 1
ATOM 612 C CA . LEU A 1 77 ? 34.718 6.787 -17.455 1.00 84.12 77 LEU A CA 1
ATOM 613 C C . LEU A 1 77 ? 34.282 7.740 -16.335 1.00 84.12 77 LEU A C 1
ATOM 615 O O . LEU A 1 77 ? 33.925 7.284 -15.250 1.00 84.12 77 LEU A O 1
ATOM 619 N N . PHE A 1 78 ? 34.267 9.044 -16.606 1.00 84.75 78 PHE A N 1
ATOM 620 C CA . PHE A 1 78 ? 33.802 10.059 -15.666 1.00 84.75 78 PHE A CA 1
ATOM 621 C C . PHE A 1 78 ? 32.341 9.830 -15.258 1.00 84.75 78 PHE A C 1
ATOM 623 O O . PHE A 1 78 ? 32.038 9.751 -14.069 1.00 84.75 78 PHE A O 1
ATOM 630 N N . ILE A 1 79 ? 31.449 9.598 -16.228 1.00 89.25 79 ILE A N 1
ATOM 631 C CA . ILE A 1 79 ? 30.049 9.236 -15.962 1.00 89.25 79 ILE A CA 1
ATOM 632 C C . ILE A 1 79 ? 29.972 7.949 -15.135 1.00 89.25 79 ILE A C 1
ATOM 634 O O . ILE A 1 79 ? 29.240 7.886 -14.149 1.00 89.25 79 ILE A O 1
ATOM 638 N N . SER A 1 80 ? 30.756 6.926 -15.491 1.00 90.19 80 SER A N 1
ATOM 639 C CA . SER A 1 80 ? 30.785 5.662 -14.750 1.00 90.19 80 SER A CA 1
ATOM 640 C C . SER A 1 80 ? 31.186 5.858 -13.286 1.00 90.19 80 SER A C 1
ATOM 642 O O . SER A 1 80 ? 30.698 5.113 -12.437 1.00 90.19 80 SER A O 1
ATOM 644 N N . ARG A 1 81 ? 32.053 6.835 -12.988 1.00 86.88 81 ARG A N 1
ATOM 645 C CA . ARG A 1 81 ? 32.468 7.189 -11.624 1.00 86.88 81 ARG A CA 1
ATOM 646 C C . ARG A 1 81 ? 31.388 7.936 -10.867 1.00 86.88 81 ARG A C 1
ATOM 648 O O . ARG A 1 81 ? 31.098 7.541 -9.749 1.00 86.88 81 ARG A O 1
ATOM 655 N N . ILE A 1 82 ? 30.740 8.918 -11.494 1.00 88.12 82 ILE A N 1
ATOM 656 C CA . ILE A 1 82 ? 29.583 9.605 -10.900 1.00 88.12 82 ILE A CA 1
ATOM 657 C C . ILE A 1 82 ? 28.520 8.585 -10.478 1.00 88.12 82 ILE A C 1
ATOM 659 O O . ILE A 1 82 ? 28.001 8.650 -9.366 1.00 88.12 82 ILE A O 1
ATOM 663 N N . LEU A 1 83 ? 28.215 7.625 -11.357 1.00 91.31 83 LEU A N 1
ATOM 664 C CA . LEU A 1 83 ? 27.246 6.576 -11.060 1.00 91.31 83 LEU A CA 1
ATOM 665 C C . LEU A 1 83 ? 27.725 5.655 -9.931 1.00 91.31 83 LEU A C 1
ATOM 667 O O . LEU A 1 83 ? 26.945 5.357 -9.033 1.00 91.31 83 LEU A O 1
ATOM 671 N N . ASP A 1 84 ? 28.988 5.221 -9.950 1.00 89.44 84 ASP A N 1
ATOM 672 C CA . ASP A 1 84 ? 29.530 4.364 -8.892 1.00 89.44 84 ASP A CA 1
ATOM 673 C C . ASP A 1 84 ? 29.548 5.089 -7.539 1.00 89.44 84 ASP A C 1
ATOM 675 O O . ASP A 1 84 ? 29.054 4.553 -6.561 1.00 89.44 84 ASP A O 1
ATOM 679 N N . ASP A 1 85 ? 30.006 6.336 -7.466 1.00 86.69 85 ASP A N 1
ATOM 680 C CA . ASP A 1 85 ? 30.047 7.085 -6.206 1.00 86.69 85 ASP A CA 1
ATOM 681 C C . ASP A 1 85 ? 28.646 7.395 -5.657 1.00 86.69 85 ASP A C 1
ATOM 683 O O . ASP A 1 85 ? 28.448 7.390 -4.443 1.00 86.69 85 ASP A O 1
ATOM 687 N N . LYS A 1 86 ? 27.652 7.608 -6.530 1.00 87.50 86 LYS A N 1
ATOM 688 C CA . LYS A 1 86 ? 26.257 7.819 -6.116 1.00 87.50 86 LYS A CA 1
ATOM 689 C C . LYS A 1 86 ? 25.559 6.522 -5.691 1.00 87.50 86 LYS A C 1
ATOM 691 O O . LYS A 1 86 ? 24.735 6.563 -4.779 1.00 87.50 86 LYS A O 1
ATOM 696 N N . PHE A 1 87 ? 25.837 5.398 -6.355 1.00 89.38 87 PHE A N 1
ATOM 697 C CA . PHE A 1 87 ? 25.045 4.169 -6.221 1.00 89.38 87 PHE A CA 1
ATOM 698 C C . PHE A 1 87 ? 25.789 2.972 -5.624 1.00 89.38 87 PHE A C 1
ATOM 700 O O . PHE A 1 87 ? 25.158 1.935 -5.448 1.00 89.38 87 PHE A O 1
ATOM 707 N N . ARG A 1 88 ? 27.072 3.074 -5.250 1.00 85.44 88 ARG A N 1
ATOM 708 C CA . ARG A 1 88 ? 27.845 1.949 -4.680 1.00 85.44 88 ARG A CA 1
ATOM 709 C C . ARG A 1 88 ? 27.160 1.282 -3.487 1.00 85.44 88 ARG A C 1
ATOM 711 O O . ARG A 1 88 ? 27.187 0.058 -3.391 1.00 85.44 88 ARG A O 1
ATOM 718 N N . ASP A 1 89 ? 26.514 2.075 -2.636 1.00 80.56 89 ASP A N 1
ATOM 719 C CA . ASP A 1 89 ? 25.797 1.598 -1.445 1.00 80.56 89 ASP A CA 1
ATOM 720 C C . ASP A 1 89 ? 24.323 1.241 -1.727 1.00 80.56 89 ASP A C 1
ATOM 722 O O . ASP A 1 89 ? 23.584 0.813 -0.840 1.00 80.56 89 ASP A O 1
ATOM 726 N N . HIS A 1 90 ? 23.860 1.406 -2.969 1.00 82.00 90 HIS A N 1
ATOM 727 C CA . HIS A 1 90 ? 22.491 1.094 -3.356 1.00 82.00 90 HIS A CA 1
ATOM 728 C C . HIS A 1 90 ? 22.296 -0.426 -3.476 1.00 82.00 90 HIS A C 1
ATOM 730 O O . HIS A 1 90 ? 22.998 -1.110 -4.218 1.00 82.00 90 HIS A O 1
ATOM 736 N N . ILE A 1 91 ? 21.249 -0.959 -2.841 1.00 79.12 91 ILE A N 1
ATOM 737 C CA . ILE A 1 91 ? 20.938 -2.404 -2.766 1.00 79.12 91 ILE A CA 1
ATOM 738 C C . ILE A 1 91 ? 20.823 -3.121 -4.124 1.00 79.12 91 ILE A C 1
ATOM 740 O O . ILE A 1 91 ? 21.048 -4.322 -4.226 1.00 79.12 91 ILE A O 1
ATOM 744 N N . ALA A 1 92 ? 20.462 -2.393 -5.183 1.00 85.19 92 ALA A N 1
ATOM 745 C CA . ALA A 1 92 ? 20.365 -2.926 -6.545 1.00 85.19 92 ALA A CA 1
ATOM 746 C C . ALA A 1 92 ? 21.696 -2.924 -7.321 1.00 85.19 92 ALA A C 1
ATOM 748 O O . ALA A 1 92 ? 21.809 -3.628 -8.325 1.00 85.19 92 ALA A O 1
ATOM 749 N N . TRP A 1 93 ? 22.682 -2.130 -6.889 1.00 89.62 93 TRP A N 1
ATOM 750 C CA . TRP A 1 93 ? 23.938 -1.903 -7.611 1.00 89.62 93 TRP A CA 1
ATOM 751 C C . TRP A 1 93 ? 24.750 -3.180 -7.865 1.00 89.62 93 TRP A C 1
ATOM 753 O O . TRP A 1 93 ? 25.211 -3.354 -8.993 1.00 89.62 93 TRP A O 1
ATOM 763 N N . PRO A 1 94 ? 24.832 -4.152 -6.928 1.00 88.00 94 PRO A N 1
ATOM 764 C CA . PRO A 1 94 ? 25.526 -5.421 -7.172 1.00 88.00 94 PRO A CA 1
ATOM 765 C C . PRO A 1 94 ? 24.968 -6.253 -8.341 1.00 88.00 94 PRO A C 1
ATOM 767 O O . PRO A 1 94 ? 25.625 -7.182 -8.807 1.00 88.00 94 PRO A O 1
ATOM 770 N N . HIS A 1 95 ? 23.756 -5.949 -8.817 1.00 88.88 95 HIS A N 1
ATOM 771 C CA . HIS A 1 95 ? 23.096 -6.660 -9.917 1.00 88.88 95 HIS A CA 1
ATOM 772 C C . HIS A 1 95 ? 23.247 -5.964 -11.277 1.00 88.88 95 HIS A C 1
ATOM 774 O O . HIS A 1 95 ? 22.795 -6.501 -12.300 1.00 88.88 95 HIS A O 1
ATOM 780 N N . VAL A 1 96 ? 23.880 -4.787 -11.300 1.00 91.38 96 VAL A N 1
ATOM 781 C CA . VAL A 1 96 ? 24.182 -4.041 -12.523 1.00 91.38 96 VAL A CA 1
ATOM 782 C C . VAL A 1 96 ? 25.290 -4.750 -13.299 1.00 91.38 96 VAL A C 1
ATOM 784 O O . VAL A 1 96 ? 26.331 -5.117 -12.759 1.00 91.38 96 VAL A O 1
ATOM 787 N N . GLN A 1 97 ? 25.051 -4.974 -14.588 1.00 90.69 97 GLN A N 1
ATOM 788 C CA . GLN A 1 97 ? 26.023 -5.585 -15.483 1.00 90.69 97 GLN A CA 1
ATOM 789 C C . GLN A 1 97 ? 27.052 -4.552 -15.934 1.00 90.69 97 GLN A C 1
ATOM 791 O O . GLN A 1 97 ? 26.705 -3.469 -16.401 1.00 90.69 97 GLN A O 1
ATOM 796 N N . VAL A 1 98 ? 28.320 -4.929 -15.829 1.00 88.12 98 VAL A N 1
ATOM 797 C CA . VAL A 1 98 ? 29.458 -4.082 -16.182 1.00 88.12 98 VAL A CA 1
ATOM 798 C C . VAL A 1 98 ? 29.811 -4.281 -17.657 1.00 88.12 98 VAL A C 1
ATOM 800 O O . VAL A 1 98 ? 29.855 -5.410 -18.149 1.00 88.12 98 VAL A O 1
ATOM 803 N N . TYR A 1 99 ? 30.108 -3.190 -18.357 1.00 84.69 99 TYR A N 1
ATOM 804 C CA . TYR A 1 99 ? 30.605 -3.206 -19.727 1.00 84.69 99 TYR A CA 1
ATOM 805 C C . TYR A 1 99 ? 32.137 -3.255 -19.749 1.00 84.69 99 TYR A C 1
ATOM 807 O O . TYR A 1 99 ? 32.817 -2.351 -19.259 1.00 84.69 99 TYR A O 1
ATOM 815 N N . GLN A 1 100 ? 32.698 -4.310 -20.340 1.00 79.75 100 GLN A N 1
ATOM 816 C CA . GLN A 1 100 ? 34.137 -4.419 -20.571 1.00 79.75 100 GLN A CA 1
ATOM 817 C C . GLN A 1 100 ? 34.482 -3.877 -21.958 1.00 79.75 100 GLN A C 1
ATOM 819 O O . GLN A 1 100 ? 34.113 -4.465 -22.970 1.00 79.75 100 GLN A O 1
ATOM 824 N N . GLN A 1 101 ? 35.232 -2.776 -22.007 1.00 67.12 101 GLN A N 1
ATOM 825 C CA . GLN A 1 101 ? 35.572 -2.112 -23.271 1.00 67.12 101 GLN A CA 1
ATOM 826 C C . GLN A 1 101 ? 36.486 -2.955 -24.184 1.00 67.12 101 GLN A C 1
ATOM 828 O O . GLN A 1 101 ? 36.506 -2.740 -25.391 1.00 67.12 101 GLN A O 1
ATOM 833 N N . ASN A 1 102 ? 37.207 -3.930 -23.616 1.00 60.81 102 ASN A N 1
ATOM 834 C CA . ASN A 1 102 ? 38.192 -4.773 -24.304 1.00 60.81 102 ASN A CA 1
ATOM 835 C C . ASN A 1 102 ? 37.743 -6.234 -24.485 1.00 60.81 102 ASN A C 1
ATOM 837 O O . ASN A 1 102 ? 38.598 -7.107 -24.659 1.00 60.81 102 ASN A O 1
ATOM 841 N N . ASP A 1 103 ? 36.444 -6.543 -24.391 1.00 52.88 103 ASP A N 1
ATOM 842 C CA . ASP A 1 103 ? 36.001 -7.937 -24.477 1.00 52.88 103 ASP A CA 1
ATOM 843 C C . ASP A 1 103 ? 36.289 -8.508 -25.882 1.00 52.88 103 ASP A C 1
ATOM 845 O O . ASP A 1 103 ? 35.674 -8.175 -26.896 1.00 52.88 103 ASP A O 1
ATOM 849 N N . SER A 1 104 ? 37.322 -9.346 -25.945 1.00 41.09 104 SER A N 1
ATOM 850 C CA . SER A 1 104 ? 38.031 -9.767 -27.164 1.00 41.09 104 SER A CA 1
ATOM 851 C C . SER A 1 104 ? 37.260 -10.784 -28.015 1.00 41.09 104 SER A C 1
ATOM 853 O O . SER A 1 104 ? 37.738 -11.210 -29.068 1.00 41.09 104 SER A O 1
ATOM 855 N N . LEU A 1 105 ? 36.048 -11.149 -27.594 1.00 43.81 105 LEU A N 1
ATOM 856 C CA . LEU A 1 105 ? 35.189 -12.131 -28.255 1.00 43.81 105 LEU A CA 1
ATOM 857 C C . LEU A 1 105 ? 34.586 -11.638 -29.581 1.00 43.81 105 LEU A C 1
ATOM 859 O O . LEU A 1 105 ? 34.246 -12.470 -30.420 1.00 43.81 105 LEU A O 1
ATOM 863 N N . PHE A 1 106 ? 34.490 -10.322 -29.805 1.00 41.22 106 PHE A N 1
ATOM 864 C CA . PHE A 1 106 ? 33.808 -9.766 -30.985 1.00 41.22 106 PHE A CA 1
ATOM 865 C C . PHE A 1 106 ? 34.704 -8.961 -31.936 1.00 41.22 106 PHE A C 1
ATOM 867 O O . PHE A 1 106 ? 34.229 -8.549 -32.994 1.00 41.22 106 PHE A O 1
ATOM 874 N N . ALA A 1 107 ? 35.992 -8.762 -31.620 1.00 45.22 107 ALA A N 1
ATOM 875 C CA . ALA A 1 107 ? 36.869 -7.940 -32.458 1.00 45.22 107 ALA A CA 1
ATOM 876 C C . ALA A 1 107 ? 38.397 -8.150 -32.270 1.00 45.22 107 ALA A C 1
ATOM 878 O O . ALA A 1 107 ? 39.103 -7.225 -31.862 1.00 45.22 107 ALA A O 1
ATOM 879 N N . PRO A 1 108 ? 38.970 -9.315 -32.635 1.00 40.78 108 PRO A N 1
ATOM 880 C CA . PRO A 1 108 ? 40.420 -9.532 -32.554 1.00 40.78 108 PRO A CA 1
ATOM 881 C C . PRO A 1 108 ? 41.247 -8.619 -33.482 1.00 40.78 108 PRO A C 1
ATOM 883 O O . PRO A 1 108 ? 42.418 -8.380 -33.209 1.00 40.78 108 PRO A O 1
ATOM 886 N N . SER A 1 109 ? 40.662 -8.096 -34.569 1.00 45.28 109 SER A N 1
ATOM 887 C CA . SER A 1 109 ? 41.345 -7.210 -35.527 1.00 45.28 109 SER A CA 1
ATOM 888 C C . SER A 1 109 ? 41.318 -5.726 -35.146 1.00 45.28 109 SER A C 1
ATOM 890 O O . SER A 1 109 ? 41.933 -4.930 -35.841 1.00 45.28 109 SER A O 1
ATOM 892 N N . ILE A 1 110 ? 40.597 -5.342 -34.084 1.00 48.53 110 ILE A N 1
ATOM 893 C CA . ILE A 1 110 ? 40.400 -3.934 -33.690 1.00 48.53 110 ILE A CA 1
ATOM 894 C C . ILE A 1 110 ? 41.417 -3.494 -32.627 1.00 48.53 110 ILE A C 1
ATOM 896 O O . ILE A 1 110 ? 41.635 -2.302 -32.471 1.00 48.53 110 ILE A O 1
ATOM 900 N N . ALA A 1 111 ? 42.104 -4.418 -31.943 1.00 50.53 111 ALA A N 1
ATOM 901 C CA . ALA A 1 111 ? 43.026 -4.092 -30.849 1.00 50.53 111 ALA A CA 1
ATOM 902 C C . ALA A 1 111 ? 44.159 -3.118 -31.259 1.00 50.53 111 ALA A C 1
ATOM 904 O O . ALA A 1 111 ? 44.435 -2.153 -30.540 1.00 50.53 111 ALA A O 1
ATOM 905 N N . GLU A 1 112 ? 44.773 -3.327 -32.433 1.00 50.97 112 GLU A N 1
ATOM 906 C CA . GLU A 1 112 ? 45.801 -2.425 -32.985 1.00 50.97 112 GLU A CA 1
ATOM 907 C C . GLU A 1 112 ? 45.211 -1.067 -33.411 1.00 50.97 112 GLU A C 1
ATOM 909 O O . GLU A 1 112 ? 45.808 -0.020 -33.143 1.00 50.97 112 GLU A O 1
ATOM 914 N N . ASP A 1 113 ? 44.002 -1.063 -33.982 1.00 58.69 113 ASP A N 1
ATOM 915 C CA . ASP A 1 113 ? 43.283 0.156 -34.371 1.00 58.69 113 ASP A CA 1
ATOM 916 C C . ASP A 1 113 ? 42.821 0.972 -33.150 1.00 58.69 113 ASP A C 1
ATOM 918 O O . ASP A 1 113 ? 42.883 2.203 -33.169 1.00 58.69 113 ASP A O 1
ATOM 922 N N . THR A 1 114 ? 42.426 0.320 -32.051 1.00 63.56 114 THR A N 1
ATOM 923 C CA . THR A 1 114 ? 42.042 0.980 -30.793 1.00 63.56 114 THR A CA 1
ATOM 924 C C . THR A 1 114 ? 43.217 1.629 -30.089 1.00 63.56 114 THR A C 1
ATOM 926 O O . THR A 1 114 ? 43.069 2.746 -29.604 1.00 63.56 114 THR A O 1
ATOM 929 N N . GLU A 1 115 ? 44.398 1.002 -30.062 1.00 69.00 115 GLU A N 1
ATOM 930 C CA . GLU A 1 115 ? 45.574 1.648 -29.471 1.00 69.00 115 GLU A CA 1
ATOM 931 C C . GLU A 1 115 ? 46.001 2.870 -30.303 1.00 69.00 115 GLU A C 1
ATOM 933 O O . GLU A 1 115 ? 46.369 3.908 -29.748 1.00 69.00 115 GLU A O 1
ATOM 938 N N . LEU A 1 116 ? 45.885 2.790 -31.634 1.00 69.75 116 LEU A N 1
ATOM 939 C CA . LEU A 1 116 ? 46.125 3.923 -32.527 1.00 69.75 116 LEU A CA 1
ATOM 940 C C . LEU A 1 116 ? 45.093 5.047 -32.332 1.00 69.75 116 LEU A C 1
ATOM 942 O O . LEU A 1 116 ? 45.462 6.221 -32.356 1.00 69.75 116 LEU A O 1
ATOM 946 N N . LEU A 1 117 ? 43.817 4.712 -32.120 1.00 69.50 117 LEU A N 1
ATOM 947 C CA . LEU A 1 117 ? 42.753 5.670 -31.802 1.00 69.50 117 LEU A CA 1
ATOM 948 C C . LEU A 1 117 ? 42.964 6.327 -30.433 1.00 69.50 117 LEU A C 1
ATOM 950 O O . LEU A 1 117 ? 42.866 7.546 -30.342 1.00 69.50 117 LEU A O 1
ATOM 954 N N . MET A 1 118 ? 43.327 5.560 -29.399 1.00 74.88 118 MET A N 1
ATOM 955 C CA . MET A 1 118 ? 43.656 6.091 -28.068 1.00 74.88 118 MET A CA 1
ATOM 956 C C . MET A 1 118 ? 44.863 7.026 -28.126 1.00 74.88 118 MET A C 1
ATOM 958 O O . MET A 1 118 ? 44.835 8.092 -27.523 1.00 74.88 118 MET A O 1
ATOM 962 N N . LYS A 1 119 ? 45.900 6.674 -28.901 1.00 78.69 119 LYS A N 1
ATOM 963 C CA . LYS A 1 119 ? 47.046 7.561 -29.148 1.00 78.69 119 LYS A CA 1
ATOM 964 C C . LYS A 1 119 ? 46.607 8.841 -29.849 1.00 78.69 119 LYS A C 1
ATOM 966 O O . LYS A 1 119 ? 46.952 9.916 -29.378 1.00 78.69 119 LYS A O 1
ATOM 971 N N . LYS A 1 120 ? 45.832 8.756 -30.934 1.00 78.12 120 LYS A N 1
ATOM 972 C CA . LYS A 1 120 ? 45.320 9.943 -31.646 1.00 78.12 120 LYS A CA 1
ATOM 973 C C . LYS A 1 120 ? 44.472 10.840 -30.746 1.00 78.12 120 LYS A C 1
ATOM 975 O O . LYS A 1 120 ? 44.605 12.054 -30.827 1.00 78.12 120 LYS A O 1
ATOM 980 N N . LEU A 1 121 ? 43.639 10.248 -29.892 1.00 76.62 121 LEU A N 1
ATOM 981 C CA . LEU A 1 121 ? 42.811 10.979 -28.941 1.00 76.62 121 LEU A CA 1
ATOM 982 C C . LEU A 1 121 ? 43.666 11.661 -27.865 1.00 76.62 121 LEU A C 1
ATOM 984 O O . LEU A 1 121 ? 43.505 12.856 -27.651 1.00 76.62 121 LEU A O 1
ATOM 988 N N . PHE A 1 122 ? 44.629 10.950 -27.272 1.00 80.19 122 PHE A N 1
ATOM 989 C CA . PHE A 1 122 ? 45.575 11.519 -26.307 1.00 80.19 122 PHE A CA 1
ATOM 990 C C . PHE A 1 122 ? 46.326 12.724 -26.895 1.00 80.19 122 PHE A C 1
ATOM 992 O O . PHE A 1 122 ? 46.327 13.792 -26.300 1.00 80.19 122 PHE A O 1
ATOM 999 N N . HIS A 1 123 ? 46.848 12.604 -28.122 1.00 81.12 123 HIS A N 1
ATOM 1000 C CA . HIS A 1 123 ? 47.523 13.715 -28.813 1.00 81.12 123 HIS A CA 1
ATOM 1001 C C . HIS A 1 123 ? 46.580 14.867 -29.193 1.00 81.12 123 HIS A C 1
ATOM 1003 O O . HIS A 1 123 ? 47.047 15.969 -29.448 1.00 81.12 123 HIS A O 1
ATOM 1009 N N . SER A 1 124 ? 45.270 14.623 -29.306 1.00 79.25 124 SER A N 1
ATOM 1010 C CA . SER A 1 124 ? 44.296 15.694 -29.559 1.00 79.25 124 SER A CA 1
ATOM 1011 C C . SER A 1 124 ? 43.914 16.465 -28.295 1.00 79.25 124 SER A C 1
ATOM 1013 O O . SER A 1 124 ? 43.443 17.593 -28.403 1.00 79.25 124 SER A O 1
ATOM 1015 N N . MET A 1 125 ? 44.102 15.846 -27.126 1.00 79.75 125 MET A N 1
ATOM 1016 C CA . MET A 1 125 ? 43.866 16.447 -25.813 1.00 79.75 125 MET A CA 1
ATOM 1017 C C . MET A 1 125 ? 45.114 17.162 -25.276 1.00 79.75 125 MET A C 1
ATOM 1019 O O . MET A 1 125 ? 44.974 18.144 -24.560 1.00 79.75 125 MET A O 1
ATOM 1023 N N . ASP A 1 126 ? 46.302 16.681 -25.648 1.00 82.81 126 ASP A N 1
ATOM 1024 C CA . ASP A 1 126 ? 47.615 17.276 -25.371 1.00 82.81 126 ASP A CA 1
ATOM 1025 C C . ASP A 1 126 ? 47.830 18.501 -26.281 1.00 82.81 126 ASP A C 1
ATOM 1027 O O . ASP A 1 126 ? 48.323 18.398 -27.411 1.00 82.81 126 ASP A O 1
ATOM 1031 N N . LEU A 1 127 ? 47.350 19.662 -25.829 1.00 78.88 127 LEU A N 1
ATOM 1032 C CA . LEU A 1 127 ? 47.332 20.905 -26.603 1.00 78.88 127 LEU A CA 1
ATOM 1033 C C . LEU A 1 127 ? 48.730 21.514 -26.709 1.00 78.88 127 LEU A C 1
ATOM 1035 O O . LEU A 1 127 ? 49.039 22.175 -27.708 1.00 78.88 127 LEU A O 1
ATOM 1039 N N . ASP A 1 128 ? 49.556 21.310 -25.684 1.00 82.12 128 ASP A N 1
ATOM 1040 C CA . ASP A 1 128 ? 50.919 21.826 -25.616 1.00 82.12 128 ASP A CA 1
ATOM 1041 C C . ASP A 1 128 ? 51.989 20.845 -26.135 1.00 82.12 128 ASP A C 1
ATOM 1043 O O . ASP A 1 128 ? 53.151 21.234 -26.296 1.00 82.12 128 ASP A O 1
ATOM 1047 N N . GLN A 1 129 ? 51.585 19.622 -26.502 1.00 79.62 129 GLN A N 1
ATOM 1048 C CA . GLN A 1 129 ? 52.441 18.535 -26.991 1.00 79.62 129 GLN A CA 1
ATOM 1049 C C . GLN A 1 129 ? 53.501 18.099 -25.971 1.00 79.62 129 GLN A C 1
ATOM 1051 O O . GLN A 1 129 ? 54.576 17.610 -26.346 1.00 79.62 129 GLN A O 1
ATOM 1056 N N . SER A 1 130 ? 53.224 18.267 -24.678 1.00 80.75 130 SER A N 1
ATOM 1057 C CA . SER A 1 130 ? 54.121 17.874 -23.592 1.00 80.75 130 SER A CA 1
ATOM 1058 C C . SER A 1 130 ? 54.215 16.356 -23.407 1.00 80.75 130 SER A C 1
ATOM 1060 O O . SER A 1 130 ? 55.071 15.884 -22.656 1.00 80.75 130 SER A O 1
ATOM 1062 N N . SER A 1 131 ? 53.414 15.571 -24.143 1.00 79.06 131 SER A N 1
ATOM 1063 C CA . SER A 1 131 ? 53.277 14.111 -24.013 1.00 79.06 131 SER A CA 1
ATOM 1064 C C . SER A 1 131 ? 52.685 13.661 -22.670 1.00 79.06 131 SER A C 1
ATOM 1066 O O . SER A 1 131 ? 52.749 12.476 -22.326 1.00 79.06 131 SER A O 1
ATOM 1068 N N . THR A 1 132 ? 52.084 14.594 -21.933 1.00 82.69 132 THR A N 1
ATOM 1069 C CA . THR A 1 132 ? 51.393 14.417 -20.652 1.00 82.69 132 THR A CA 1
ATOM 1070 C C . THR A 1 132 ? 50.181 15.337 -20.628 1.00 82.69 132 THR A C 1
ATOM 1072 O O . THR A 1 132 ? 50.303 16.443 -21.120 1.00 82.69 132 THR A O 1
ATOM 1075 N N . LEU A 1 133 ? 49.046 14.938 -20.050 1.00 81.25 133 LEU A N 1
ATOM 1076 C CA . LEU A 1 133 ? 47.901 15.852 -19.925 1.00 81.25 133 LEU A CA 1
ATOM 1077 C C . LEU A 1 133 ? 47.941 16.571 -18.575 1.00 81.25 133 LEU A C 1
ATOM 1079 O O . LEU A 1 133 ? 47.936 15.920 -17.525 1.00 81.25 133 LEU A O 1
ATOM 1083 N N . GLU A 1 134 ? 47.963 17.900 -18.600 1.00 82.38 134 GLU A N 1
ATOM 1084 C CA . GLU A 1 134 ? 47.844 18.739 -17.402 1.00 82.38 134 GLU A CA 1
ATOM 1085 C C . GLU A 1 134 ? 46.367 18.954 -17.001 1.00 82.38 134 GLU A C 1
ATOM 1087 O O . GLU A 1 134 ? 45.468 18.814 -17.837 1.00 82.38 134 GLU A O 1
ATOM 1092 N N . PRO A 1 135 ? 46.066 19.320 -15.736 1.00 80.38 135 PRO A N 1
ATOM 1093 C CA . PRO A 1 135 ? 44.687 19.529 -15.281 1.00 80.38 135 PRO A CA 1
ATOM 1094 C C . PRO A 1 135 ? 43.892 20.506 -16.154 1.00 80.38 135 PRO A C 1
ATOM 1096 O O . PRO A 1 135 ? 42.735 20.246 -16.468 1.00 80.38 135 PRO A O 1
ATOM 1099 N N . SER A 1 136 ? 44.531 21.584 -16.612 1.00 79.38 136 SER A N 1
ATOM 1100 C CA . SER A 1 136 ? 43.939 22.590 -17.502 1.00 79.38 136 SER A CA 1
ATOM 1101 C C . SER A 1 136 ? 43.567 22.038 -18.882 1.00 79.38 136 SER A C 1
ATOM 1103 O O . SER A 1 136 ? 42.581 22.474 -19.474 1.00 79.38 136 SER A O 1
ATOM 1105 N N . GLU A 1 137 ? 44.331 21.080 -19.408 1.00 81.62 137 GLU A N 1
ATOM 1106 C CA . GLU A 1 137 ? 44.061 20.438 -20.699 1.00 81.62 137 GLU A CA 1
ATOM 1107 C C . GLU A 1 137 ? 42.920 19.430 -20.587 1.00 81.62 137 GLU A C 1
ATOM 1109 O O . GLU A 1 137 ? 42.054 19.352 -21.461 1.00 81.62 137 GLU A O 1
ATOM 1114 N N . VAL A 1 138 ? 42.865 18.708 -19.466 1.00 76.56 138 VAL A N 1
ATOM 1115 C CA . VAL A 1 138 ? 41.739 17.833 -19.143 1.00 76.56 138 VAL A CA 1
ATOM 1116 C C . VAL A 1 138 ? 40.473 18.668 -18.966 1.00 76.56 138 VAL A C 1
ATOM 1118 O O . VAL A 1 138 ? 39.484 18.387 -19.636 1.00 76.56 138 VAL A O 1
ATOM 1121 N N . GLU A 1 139 ? 40.508 19.743 -18.175 1.00 77.69 139 GLU A N 1
ATOM 1122 C CA . GLU A 1 139 ? 39.399 20.698 -18.018 1.00 77.69 139 GLU A CA 1
ATOM 1123 C C . GLU A 1 139 ? 38.918 21.254 -19.368 1.00 77.69 139 GLU A C 1
ATOM 1125 O O . GLU A 1 139 ? 37.717 21.251 -19.649 1.00 77.69 139 GLU A O 1
ATOM 1130 N N . ALA A 1 140 ? 39.840 21.635 -20.260 1.00 77.38 140 ALA A N 1
ATOM 1131 C CA . ALA A 1 140 ? 39.498 22.099 -21.604 1.00 77.38 140 ALA A CA 1
ATOM 1132 C C . ALA A 1 140 ? 38.752 21.038 -22.439 1.00 77.38 140 ALA A C 1
ATOM 1134 O O . ALA A 1 140 ? 37.910 21.390 -23.268 1.00 77.38 140 ALA A O 1
ATOM 1135 N N . CYS A 1 141 ? 39.007 19.748 -22.201 1.00 74.44 141 CYS A N 1
ATOM 1136 C CA . CYS A 1 141 ? 38.344 18.637 -22.890 1.00 74.44 141 CYS A CA 1
ATOM 1137 C C . CYS A 1 141 ? 36.945 18.307 -22.352 1.00 74.44 141 CYS A C 1
ATOM 1139 O O . CYS A 1 141 ? 36.153 17.681 -23.061 1.00 74.44 141 CYS A O 1
ATOM 1141 N N . PHE A 1 142 ? 36.632 18.686 -21.113 1.00 72.88 142 PHE A N 1
ATOM 1142 C CA . PHE A 1 142 ? 35.285 18.570 -20.545 1.00 72.88 142 PHE A CA 1
ATOM 1143 C C . PHE A 1 142 ? 34.396 19.779 -20.898 1.00 72.88 142 PHE A C 1
ATOM 1145 O O . PHE A 1 142 ? 33.172 19.667 -20.853 1.00 72.88 142 PHE A O 1
ATOM 1152 N N . GLY A 1 143 ? 34.999 20.886 -21.349 1.00 68.62 143 GLY A N 1
ATOM 1153 C CA . GLY A 1 143 ? 34.304 22.098 -21.784 1.00 68.62 143 GLY A CA 1
ATOM 1154 C C . GLY A 1 143 ? 33.981 23.054 -20.632 1.00 68.62 143 GLY A C 1
ATOM 1155 O O . GLY A 1 143 ? 34.103 22.709 -19.461 1.00 68.62 143 GLY A O 1
ATOM 1156 N N . ALA A 1 144 ? 33.561 24.281 -20.965 1.00 63.41 144 ALA A N 1
ATOM 1157 C CA . ALA A 1 144 ? 33.280 25.336 -19.978 1.00 63.41 144 ALA A CA 1
ATOM 1158 C C . ALA A 1 144 ? 32.103 25.017 -19.036 1.00 63.41 144 ALA A C 1
ATOM 1160 O O . ALA A 1 144 ? 31.966 25.656 -17.996 1.00 63.41 144 ALA A O 1
ATOM 1161 N N . ASP A 1 145 ? 31.271 24.046 -19.411 1.00 59.75 145 ASP A N 1
ATOM 1162 C CA . ASP A 1 145 ? 30.089 23.643 -18.659 1.00 59.75 145 ASP A CA 1
ATOM 1163 C C . ASP A 1 145 ? 30.392 22.541 -17.630 1.00 59.75 145 ASP A C 1
ATOM 1165 O O . ASP A 1 145 ? 29.529 22.214 -16.835 1.00 59.75 145 ASP A O 1
ATOM 1169 N N . ALA A 1 146 ? 31.590 21.954 -17.579 1.00 65.31 146 ALA A N 1
ATOM 1170 C CA . ALA A 1 146 ? 31.883 20.915 -16.591 1.00 65.31 146 ALA A CA 1
ATOM 1171 C C . ALA A 1 146 ? 32.227 21.493 -15.208 1.00 65.31 146 ALA A C 1
ATOM 1173 O O . ALA A 1 146 ? 32.913 22.506 -15.094 1.00 65.31 146 ALA A O 1
ATOM 1174 N N . ASP A 1 147 ? 31.785 20.819 -14.141 1.00 69.94 147 ASP A N 1
ATOM 1175 C CA . ASP A 1 147 ? 32.081 21.194 -12.751 1.00 69.94 147 ASP A CA 1
ATOM 1176 C C . ASP A 1 147 ? 33.589 21.038 -12.451 1.00 69.94 147 ASP A C 1
ATOM 1178 O O . ASP A 1 147 ? 34.073 19.899 -12.375 1.00 69.94 147 ASP A O 1
ATOM 1182 N N . PRO A 1 148 ? 34.343 22.137 -12.231 1.00 73.44 148 PRO A N 1
ATOM 1183 C CA . PRO A 1 148 ? 35.797 22.072 -12.068 1.00 73.44 148 PRO A CA 1
ATOM 1184 C C . PRO A 1 148 ? 36.229 21.222 -10.868 1.00 73.44 148 PRO A C 1
ATOM 1186 O O . PRO A 1 148 ? 37.276 20.580 -10.897 1.00 73.44 148 PRO A O 1
ATOM 1189 N N . SER A 1 149 ? 35.405 21.165 -9.815 1.00 75.06 149 SER A N 1
ATOM 1190 C CA . SER A 1 149 ? 35.723 20.399 -8.607 1.00 75.06 149 SER A CA 1
ATOM 1191 C C . SER A 1 149 ? 35.671 18.888 -8.848 1.00 75.06 149 SER A C 1
ATOM 1193 O O . SER A 1 149 ? 36.534 18.152 -8.366 1.00 75.06 149 SER A O 1
ATOM 1195 N N . LEU A 1 150 ? 34.704 18.422 -9.643 1.00 73.88 150 LEU A N 1
ATOM 1196 C CA . LEU A 1 150 ? 34.577 17.013 -10.015 1.00 73.88 150 LEU A CA 1
ATOM 1197 C C . LEU A 1 150 ? 35.630 16.610 -11.043 1.00 73.88 150 LEU A C 1
ATOM 1199 O O . LEU A 1 150 ? 36.182 15.515 -10.944 1.00 73.88 150 LEU A O 1
ATOM 1203 N N . VAL A 1 151 ? 35.949 17.493 -11.994 1.00 78.25 151 VAL A N 1
ATOM 1204 C CA . VAL A 1 151 ? 37.028 17.253 -12.964 1.00 78.25 151 VAL A CA 1
ATOM 1205 C C . VAL A 1 151 ? 38.371 17.129 -12.245 1.00 78.25 151 VAL A C 1
ATOM 1207 O O . VAL A 1 151 ? 39.141 16.223 -12.551 1.00 78.25 151 VAL A O 1
ATOM 1210 N N . GLN A 1 152 ? 38.626 17.950 -11.223 1.00 79.12 152 GLN A N 1
ATOM 1211 C CA . GLN A 1 152 ? 39.842 17.856 -10.415 1.00 79.12 152 GLN A CA 1
ATOM 1212 C C . GLN A 1 152 ? 39.913 16.557 -9.592 1.00 79.12 152 GLN A C 1
ATOM 1214 O O . GLN A 1 152 ? 40.968 15.922 -9.522 1.00 79.12 152 GLN A O 1
ATOM 1219 N N . GLN A 1 153 ? 38.798 16.123 -8.993 1.00 78.50 153 GLN A N 1
ATOM 1220 C CA . GLN A 1 153 ? 38.727 14.823 -8.311 1.00 78.50 153 GLN A CA 1
ATOM 1221 C C . GLN A 1 153 ? 38.982 13.670 -9.290 1.00 78.50 153 GLN A C 1
ATOM 1223 O O . GLN 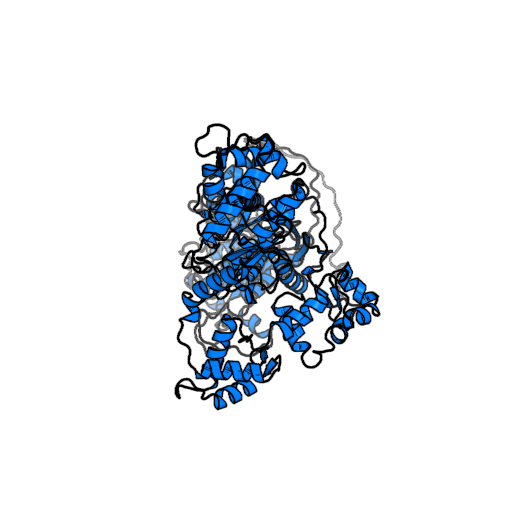A 1 153 ? 39.764 12.765 -8.995 1.00 78.50 153 GLN A O 1
ATOM 1228 N N . PHE A 1 154 ? 38.390 13.734 -10.481 1.00 80.56 154 PHE A N 1
ATOM 1229 C CA . PHE A 1 154 ? 38.590 12.749 -11.538 1.00 80.56 154 PHE A CA 1
ATOM 1230 C C . PHE A 1 154 ? 40.029 12.726 -12.066 1.00 80.56 154 PHE A C 1
ATOM 1232 O O . PHE A 1 154 ? 40.586 11.650 -12.273 1.00 80.56 154 PHE A O 1
ATOM 1239 N N . PHE A 1 155 ? 40.663 13.892 -12.210 1.00 81.81 155 PHE A N 1
ATOM 1240 C CA . PHE A 1 155 ? 42.074 14.009 -12.570 1.00 81.81 155 PHE A CA 1
ATOM 1241 C C . PHE A 1 155 ? 42.953 13.260 -11.564 1.00 81.81 155 PHE A C 1
ATOM 1243 O O . PHE A 1 155 ? 43.735 12.400 -11.956 1.00 81.81 155 PHE A O 1
ATOM 1250 N N . SER A 1 156 ? 42.746 13.500 -10.263 1.00 80.06 156 SER A N 1
ATOM 1251 C CA . SER A 1 156 ? 43.493 12.816 -9.196 1.00 80.06 156 SER A CA 1
ATOM 1252 C C . SER A 1 156 ? 43.264 11.300 -9.141 1.00 80.06 156 SER A C 1
ATOM 1254 O O . SER A 1 156 ? 44.061 10.573 -8.555 1.00 80.06 156 SER A O 1
ATOM 1256 N N . PHE A 1 157 ? 42.160 10.823 -9.722 1.00 79.44 157 PHE A N 1
ATOM 1257 C CA . PHE A 1 157 ? 41.851 9.402 -9.826 1.00 79.44 157 PHE A CA 1
ATOM 1258 C C . PHE A 1 157 ? 42.575 8.739 -11.005 1.00 79.44 157 PHE A C 1
ATOM 1260 O O . PHE A 1 157 ? 43.007 7.593 -10.883 1.00 79.44 157 PHE A O 1
ATOM 1267 N N . ILE A 1 158 ? 42.684 9.435 -12.141 1.00 81.81 158 ILE A N 1
ATOM 1268 C CA . ILE A 1 158 ? 43.403 8.928 -13.316 1.00 81.81 158 ILE A CA 1
ATOM 1269 C C . ILE A 1 158 ? 44.917 8.995 -13.105 1.00 81.81 158 ILE A C 1
ATOM 1271 O O . ILE A 1 158 ? 45.611 8.095 -13.562 1.00 81.81 158 ILE A O 1
ATOM 1275 N N . ASP A 1 159 ? 45.414 10.026 -12.424 1.00 83.75 159 ASP A N 1
ATOM 1276 C CA . ASP A 1 159 ? 46.822 10.188 -12.047 1.00 83.75 159 ASP A CA 1
ATOM 1277 C C . ASP A 1 159 ? 47.243 9.108 -11.020 1.00 83.75 159 ASP A C 1
ATOM 1279 O O . ASP A 1 159 ? 47.172 9.288 -9.799 1.00 83.75 159 ASP A O 1
ATOM 1283 N N . LEU A 1 160 ? 47.604 7.922 -11.526 1.00 78.12 160 LEU A N 1
ATOM 1284 C CA . LEU A 1 160 ? 47.887 6.734 -10.717 1.00 78.12 160 LEU A CA 1
ATOM 1285 C C . LEU A 1 160 ? 49.201 6.853 -9.939 1.00 78.12 160 LEU A C 1
ATOM 1287 O O . LEU A 1 160 ? 49.308 6.293 -8.840 1.00 78.12 160 LEU A O 1
ATOM 1291 N N . ASP A 1 161 ? 50.200 7.536 -10.499 1.00 81.31 161 ASP A N 1
ATOM 1292 C CA . ASP A 1 161 ? 51.513 7.731 -9.882 1.00 81.31 161 ASP A CA 1
ATOM 1293 C C . ASP A 1 161 ? 51.623 9.037 -9.074 1.00 81.31 161 ASP A C 1
ATOM 1295 O O . ASP A 1 161 ? 52.580 9.197 -8.306 1.00 81.31 161 ASP A O 1
ATOM 1299 N N . ARG A 1 162 ? 50.573 9.870 -9.106 1.00 80.94 162 ARG A N 1
ATOM 1300 C CA . ARG A 1 162 ? 50.398 11.102 -8.323 1.00 80.94 162 ARG A CA 1
ATOM 1301 C C . ARG A 1 162 ? 51.468 12.139 -8.629 1.00 80.94 162 ARG A C 1
ATOM 1303 O O . ARG A 1 162 ? 51.905 12.862 -7.722 1.00 80.94 162 ARG A O 1
ATOM 1310 N N . ASP A 1 163 ? 51.919 12.187 -9.876 1.00 83.00 163 ASP A N 1
ATOM 1311 C CA . ASP A 1 163 ? 52.930 13.136 -10.330 1.00 83.00 163 ASP A CA 1
ATOM 1312 C C . ASP A 1 163 ? 52.329 14.494 -10.753 1.00 83.00 163 ASP A C 1
ATOM 1314 O O . ASP A 1 163 ? 53.066 15.456 -11.005 1.00 83.00 163 ASP A O 1
ATOM 1318 N N . GLY A 1 164 ? 50.994 14.611 -10.725 1.00 79.88 164 GLY A N 1
ATOM 1319 C CA . GLY A 1 164 ? 50.244 15.805 -11.094 1.00 79.88 164 GLY A CA 1
ATOM 1320 C C . GLY A 1 164 ? 49.999 15.935 -12.598 1.00 79.88 164 GLY A C 1
ATOM 1321 O O . GLY A 1 164 ? 49.569 17.005 -13.039 1.00 79.88 164 GLY A O 1
ATOM 1322 N N . LYS A 1 165 ? 50.277 14.886 -13.380 1.00 84.69 165 LYS A N 1
ATOM 1323 C CA . LYS A 1 165 ? 50.119 14.808 -14.835 1.00 84.69 165 LYS A CA 1
ATOM 1324 C C . LYS A 1 165 ? 49.495 13.459 -15.219 1.00 84.69 165 LYS A C 1
ATOM 1326 O O . LYS A 1 165 ? 49.595 12.482 -14.499 1.00 84.69 165 LYS A O 1
ATOM 1331 N N . ILE A 1 166 ? 48.821 13.381 -16.368 1.00 82.25 166 ILE A N 1
ATOM 1332 C CA . ILE A 1 166 ? 48.295 12.102 -16.882 1.00 82.25 166 ILE A CA 1
ATOM 1333 C C . ILE A 1 166 ? 49.178 11.635 -18.035 1.00 82.25 166 ILE A C 1
ATOM 1335 O O . ILE A 1 166 ? 49.171 12.220 -19.123 1.00 82.25 166 ILE A O 1
ATOM 1339 N N . SER A 1 167 ? 49.928 10.556 -17.821 1.00 84.75 167 SER A N 1
ATOM 1340 C CA . SER A 1 167 ? 50.722 9.926 -18.876 1.00 84.75 167 SER A CA 1
ATOM 1341 C C . SER A 1 167 ? 49.842 9.118 -19.844 1.00 84.75 167 SER A C 1
ATOM 1343 O O . SER A 1 167 ? 48.704 8.751 -19.540 1.00 84.75 167 SER A O 1
ATOM 1345 N N . PHE A 1 168 ? 50.370 8.750 -21.019 1.00 81.00 168 PHE A N 1
ATOM 1346 C CA . PHE A 1 168 ? 49.654 7.836 -21.923 1.00 81.00 168 PHE A CA 1
ATOM 1347 C C . PHE A 1 168 ? 49.362 6.474 -21.263 1.00 81.00 168 PHE A C 1
ATOM 1349 O O . PHE A 1 168 ? 48.368 5.825 -21.588 1.00 81.00 168 PHE A O 1
ATOM 1356 N N . THR A 1 169 ? 50.215 6.030 -20.335 1.00 82.19 169 THR A N 1
ATOM 1357 C CA . THR A 1 169 ? 49.999 4.806 -19.555 1.00 82.19 169 THR A CA 1
ATOM 1358 C C . THR A 1 169 ? 48.802 4.925 -18.616 1.00 82.19 169 THR A C 1
ATOM 1360 O O . THR A 1 169 ? 47.974 4.011 -18.602 1.00 82.19 169 THR A O 1
ATOM 1363 N N . ASP A 1 170 ? 48.648 6.059 -17.933 1.00 82.12 170 ASP A N 1
ATOM 1364 C CA . ASP A 1 170 ? 47.505 6.341 -17.054 1.00 82.12 170 ASP A CA 1
ATOM 1365 C C . ASP A 1 170 ? 46.216 6.500 -17.857 1.00 82.12 170 ASP A C 1
ATOM 1367 O O . ASP A 1 170 ? 45.201 5.865 -17.570 1.00 82.12 170 ASP A O 1
ATOM 1371 N N . PHE A 1 171 ? 46.283 7.253 -18.957 1.00 79.94 171 PHE A N 1
ATOM 1372 C CA . PHE A 1 171 ? 45.172 7.426 -19.888 1.00 79.94 171 PHE A CA 1
ATOM 1373 C C . PHE A 1 171 ? 44.701 6.092 -20.485 1.00 79.94 171 PHE A C 1
ATOM 1375 O O . PHE A 1 171 ? 43.500 5.831 -20.575 1.00 79.94 171 PHE A O 1
ATOM 1382 N N . ARG A 1 172 ? 45.635 5.214 -20.874 1.00 79.44 172 ARG A N 1
ATOM 1383 C CA . ARG A 1 172 ? 45.324 3.870 -21.380 1.00 79.44 172 ARG A CA 1
ATOM 1384 C C . ARG A 1 172 ? 44.673 3.014 -20.298 1.00 79.44 172 ARG A C 1
ATOM 1386 O O . ARG A 1 172 ? 43.696 2.323 -20.586 1.00 79.44 172 ARG A O 1
ATOM 1393 N N . ALA A 1 173 ? 45.201 3.032 -19.076 1.00 79.06 173 ALA A N 1
ATOM 1394 C CA . ALA A 1 173 ? 44.624 2.288 -17.960 1.00 79.06 173 ALA A CA 1
ATOM 1395 C C . ALA A 1 173 ? 43.190 2.761 -17.663 1.00 79.06 173 ALA A C 1
ATOM 1397 O O . ALA A 1 173 ? 42.285 1.936 -17.540 1.00 79.06 173 ALA A O 1
ATOM 1398 N N . ALA A 1 174 ? 42.962 4.075 -17.669 1.00 78.06 174 ALA A N 1
ATOM 1399 C CA . ALA A 1 174 ? 41.649 4.686 -17.504 1.00 78.06 174 ALA A CA 1
ATOM 1400 C C . ALA A 1 174 ? 40.672 4.285 -18.627 1.00 78.06 174 ALA A C 1
ATOM 1402 O O . ALA A 1 174 ? 39.597 3.751 -18.358 1.00 78.06 174 ALA A O 1
ATOM 1403 N N . CYS A 1 175 ? 41.057 4.450 -19.895 1.00 73.31 175 CYS A N 1
ATOM 1404 C CA . CYS A 1 175 ? 40.193 4.136 -21.040 1.00 73.31 175 CYS A CA 1
ATOM 1405 C C . CYS A 1 175 ? 39.900 2.636 -21.205 1.00 73.31 175 CYS A C 1
ATOM 1407 O O . CYS A 1 175 ? 38.975 2.272 -21.919 1.00 73.31 175 CYS A O 1
ATOM 1409 N N . THR A 1 176 ? 40.675 1.753 -20.574 1.00 73.75 176 THR A N 1
ATOM 1410 C CA . THR A 1 176 ? 40.447 0.297 -20.621 1.00 73.75 176 THR A CA 1
ATOM 1411 C C . THR A 1 176 ? 39.688 -0.232 -19.406 1.00 73.75 176 THR A C 1
ATOM 1413 O O . THR A 1 176 ? 39.378 -1.426 -19.344 1.00 73.75 176 THR A O 1
ATOM 1416 N N . GLN A 1 177 ? 39.350 0.642 -18.454 1.00 79.50 177 GLN A N 1
ATOM 1417 C CA . GLN A 1 177 ? 38.575 0.278 -17.282 1.00 79.50 177 GLN A CA 1
ATOM 1418 C C . GLN A 1 177 ? 37.138 -0.105 -17.665 1.00 79.50 177 GLN A C 1
ATOM 1420 O O . GLN A 1 177 ? 36.529 0.433 -18.595 1.00 79.50 177 GLN A O 1
ATOM 1425 N N . ALA A 1 178 ? 36.601 -1.075 -16.930 1.00 83.81 178 ALA A N 1
ATOM 1426 C CA . ALA A 1 178 ? 35.231 -1.520 -17.098 1.00 83.81 178 ALA A CA 1
ATOM 1427 C C . ALA A 1 178 ? 34.255 -0.419 -16.641 1.00 83.81 178 ALA A C 1
ATOM 1429 O O . ALA A 1 178 ? 34.471 0.205 -15.602 1.00 83.81 178 ALA A O 1
ATOM 1430 N N . LEU A 1 179 ? 33.201 -0.184 -17.422 1.00 87.31 179 LEU A N 1
ATOM 1431 C CA . LEU A 1 179 ? 32.191 0.841 -17.153 1.00 87.31 179 LEU A CA 1
ATOM 1432 C C . LEU A 1 179 ? 30.969 0.226 -16.469 1.00 87.31 179 LEU A C 1
ATOM 1434 O O . LEU A 1 179 ? 30.555 -0.882 -16.805 1.00 87.31 179 LEU A O 1
ATOM 1438 N N . SER A 1 180 ? 30.329 0.971 -15.570 1.00 89.00 180 SER A N 1
ATOM 1439 C CA . SER A 1 180 ? 29.059 0.587 -14.933 1.00 89.00 180 SER A CA 1
ATOM 1440 C C . SER A 1 180 ? 27.838 0.699 -15.864 1.00 89.00 180 SER A C 1
ATOM 1442 O O . SER A 1 180 ? 26.715 0.429 -15.443 1.00 89.00 180 SER A O 1
ATOM 1444 N N . PHE A 1 181 ? 28.038 1.081 -17.130 1.00 93.44 181 PHE A N 1
ATOM 1445 C CA . PHE A 1 181 ? 26.987 1.226 -18.135 1.00 93.44 181 PHE A CA 1
ATOM 1446 C C . PHE A 1 181 ? 27.502 0.954 -19.562 1.00 93.44 181 PHE A C 1
ATOM 1448 O O . PHE A 1 181 ? 28.705 0.935 -19.817 1.00 93.44 181 PHE A O 1
ATOM 1455 N N . PHE A 1 182 ? 26.574 0.780 -20.505 1.00 92.06 182 PHE A N 1
ATOM 1456 C CA . PHE A 1 182 ? 26.826 0.533 -21.925 1.00 92.06 182 PHE A CA 1
ATOM 1457 C C . PHE A 1 182 ? 26.586 1.824 -22.734 1.00 92.06 182 PHE A C 1
ATOM 1459 O O . PHE A 1 182 ? 25.431 2.248 -22.839 1.00 92.06 182 PHE A O 1
ATOM 1466 N N . PRO A 1 183 ? 27.624 2.473 -23.299 1.00 90.44 183 PRO A N 1
ATOM 1467 C CA . PRO A 1 183 ? 27.463 3.697 -24.086 1.00 90.44 183 PRO A CA 1
ATOM 1468 C C . PRO A 1 183 ? 26.986 3.372 -25.509 1.00 90.44 183 PRO A C 1
ATOM 1470 O O . PRO A 1 183 ? 27.709 2.716 -26.253 1.00 90.44 183 PRO A O 1
ATOM 1473 N N . VAL A 1 184 ? 25.806 3.850 -25.905 1.00 89.56 184 VAL A N 1
ATOM 1474 C CA . VAL A 1 184 ? 25.178 3.592 -27.212 1.00 89.56 184 VAL A CA 1
ATOM 1475 C C . VAL A 1 184 ? 25.109 4.864 -28.057 1.00 89.56 184 VAL A C 1
ATOM 1477 O O . VAL A 1 184 ? 24.775 5.952 -27.580 1.00 89.56 184 VAL A O 1
ATOM 1480 N N . ASP A 1 185 ? 25.436 4.707 -29.333 1.00 85.25 185 ASP A N 1
ATOM 1481 C CA . ASP A 1 185 ? 25.339 5.707 -30.385 1.00 85.25 185 ASP A CA 1
ATOM 1482 C C . ASP A 1 185 ? 23.934 5.692 -30.998 1.00 85.25 185 ASP A C 1
ATOM 1484 O O . ASP A 1 185 ? 23.494 4.723 -31.629 1.00 85.25 185 ASP A O 1
ATOM 1488 N N . ASN A 1 186 ? 23.224 6.807 -30.834 1.00 86.19 186 ASN A N 1
ATOM 1489 C CA . ASN A 1 186 ? 21.835 6.930 -31.265 1.00 86.19 186 ASN A CA 1
ATOM 1490 C C . ASN A 1 186 ? 21.689 7.014 -32.797 1.00 86.19 186 ASN A C 1
ATOM 1492 O O . ASN A 1 186 ? 20.581 6.852 -33.312 1.00 86.19 186 ASN A O 1
ATOM 1496 N N . THR A 1 187 ? 22.775 7.258 -33.536 1.00 84.81 187 THR A N 1
ATOM 1497 C CA . THR A 1 187 ? 22.769 7.409 -35.000 1.00 84.81 187 THR A CA 1
ATOM 1498 C C . THR A 1 187 ? 22.991 6.091 -35.741 1.00 84.81 187 THR A C 1
ATOM 1500 O O . THR A 1 187 ? 22.528 5.933 -36.872 1.00 84.81 187 THR A O 1
ATOM 1503 N N . LEU A 1 188 ? 23.660 5.124 -35.104 1.00 79.38 188 LEU A N 1
ATOM 1504 C CA . LEU A 1 188 ? 24.063 3.858 -35.727 1.00 79.38 188 LEU A CA 1
ATOM 1505 C C . LEU A 1 188 ? 23.025 2.736 -35.561 1.00 79.38 188 LEU A C 1
ATOM 1507 O O . LEU A 1 188 ? 23.007 1.780 -36.344 1.00 79.38 188 LEU A O 1
ATOM 1511 N N . GLY A 1 189 ? 22.132 2.840 -34.573 1.00 77.75 189 GLY A N 1
ATOM 1512 C CA . GLY A 1 189 ? 21.07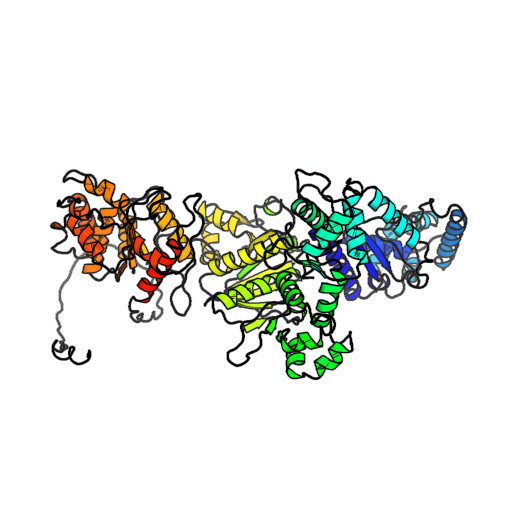7 1.854 -34.330 1.00 77.75 189 GLY A CA 1
ATOM 1513 C C . GLY A 1 189 ? 21.634 0.434 -34.159 1.00 77.75 189 GLY A C 1
ATOM 1514 O O . GLY A 1 189 ? 22.504 0.194 -33.332 1.00 77.75 189 GLY A O 1
ATOM 1515 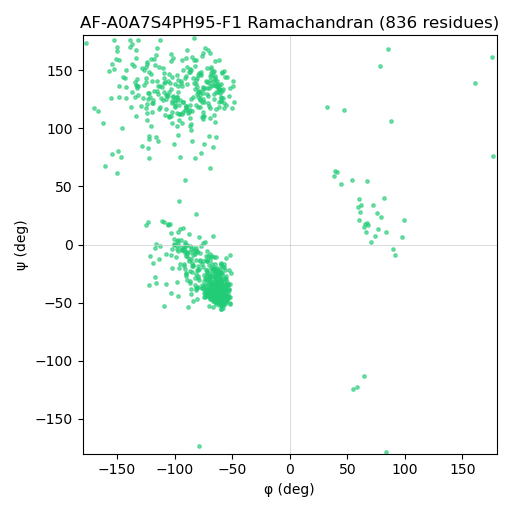N N . HIS A 1 190 ? 21.155 -0.527 -34.958 1.00 73.62 190 HIS A N 1
ATOM 1516 C CA . HIS A 1 190 ? 21.585 -1.936 -34.889 1.00 73.62 190 HIS A CA 1
ATOM 1517 C C . HIS A 1 190 ? 23.030 -2.190 -35.360 1.00 73.62 190 HIS A C 1
ATOM 1519 O O . HIS A 1 190 ? 23.529 -3.301 -35.193 1.00 73.62 190 HIS A O 1
ATOM 1525 N N . VAL A 1 191 ? 23.675 -1.197 -35.980 1.00 79.12 191 VAL A N 1
ATOM 1526 C CA . VAL A 1 191 ? 25.057 -1.282 -36.481 1.00 79.12 191 VAL A CA 1
ATOM 1527 C C . VAL A 1 191 ? 26.069 -0.906 -35.393 1.00 79.12 191 VAL A C 1
ATOM 1529 O O . VAL A 1 191 ? 27.257 -1.181 -35.543 1.00 79.12 191 VAL A O 1
ATOM 1532 N N . ASP A 1 192 ? 25.619 -0.299 -34.291 1.00 79.81 192 ASP A N 1
ATOM 1533 C CA . ASP A 1 192 ? 26.495 0.063 -33.179 1.00 79.81 192 ASP A CA 1
ATOM 1534 C C . ASP A 1 192 ? 27.174 -1.194 -32.592 1.00 79.81 192 ASP A C 1
ATOM 1536 O O . ASP A 1 192 ? 26.474 -2.132 -32.195 1.00 79.81 192 ASP A O 1
ATOM 1540 N N . PRO A 1 193 ? 28.519 -1.227 -32.487 1.00 79.19 193 PRO A N 1
ATOM 1541 C CA . PRO A 1 193 ? 29.261 -2.353 -31.913 1.00 79.19 193 PRO A CA 1
ATOM 1542 C C . PRO A 1 193 ? 28.900 -2.682 -30.454 1.00 79.19 193 PRO A C 1
ATOM 1544 O O . PRO A 1 193 ? 29.206 -3.774 -29.980 1.00 79.19 193 PRO A O 1
ATOM 1547 N N . VAL A 1 194 ? 28.249 -1.779 -29.722 1.00 83.62 194 VAL A N 1
ATOM 1548 C CA . VAL A 1 194 ? 27.835 -1.993 -28.326 1.00 83.62 194 VAL A CA 1
ATOM 1549 C C . VAL A 1 194 ? 26.556 -2.835 -28.245 1.00 83.62 194 VAL A C 1
ATOM 1551 O O . VAL A 1 194 ? 26.389 -3.606 -27.300 1.00 83.62 194 VAL A O 1
ATOM 1554 N N . ILE A 1 195 ? 25.680 -2.781 -29.254 1.00 85.31 195 ILE A N 1
ATOM 1555 C CA . ILE A 1 195 ? 24.421 -3.544 -29.270 1.00 85.31 195 ILE A CA 1
ATOM 1556 C C . ILE A 1 195 ? 24.664 -5.069 -29.299 1.00 85.31 195 ILE A C 1
ATOM 1558 O O . ILE A 1 195 ? 24.055 -5.768 -28.484 1.00 85.31 195 ILE A O 1
ATOM 1562 N N . PRO A 1 196 ? 25.569 -5.624 -30.135 1.00 84.00 196 PRO A N 1
ATOM 1563 C CA . PRO A 1 196 ? 25.955 -7.034 -30.060 1.00 84.00 196 PRO A CA 1
ATOM 1564 C C . PRO A 1 196 ? 26.491 -7.457 -28.688 1.00 84.00 196 PRO A C 1
ATOM 1566 O O . PRO A 1 196 ? 26.175 -8.554 -28.227 1.00 84.00 196 PRO A O 1
ATOM 1569 N N . HIS A 1 197 ? 27.247 -6.592 -28.001 1.00 82.69 197 HIS A N 1
ATOM 1570 C CA . HIS A 1 197 ? 27.714 -6.874 -26.642 1.00 82.69 197 HIS A CA 1
ATOM 1571 C C . HIS A 1 197 ? 26.548 -6.971 -25.654 1.00 82.69 197 HIS A C 1
ATOM 1573 O O . HIS A 1 197 ? 26.484 -7.931 -24.887 1.00 82.69 197 HIS A O 1
ATOM 1579 N N . ILE A 1 198 ? 25.592 -6.037 -25.712 1.00 87.19 198 ILE A N 1
ATOM 1580 C CA . ILE A 1 198 ? 24.373 -6.092 -24.891 1.00 87.19 198 ILE A CA 1
ATOM 1581 C C . ILE A 1 198 ? 23.614 -7.402 -25.152 1.00 87.19 198 ILE A C 1
ATOM 1583 O O . ILE A 1 198 ? 23.226 -8.082 -24.204 1.00 87.19 198 ILE A O 1
ATOM 1587 N N . LEU A 1 199 ? 23.444 -7.801 -26.418 1.00 86.69 199 LEU A N 1
ATOM 1588 C CA . LEU A 1 199 ? 22.770 -9.055 -26.779 1.00 86.69 199 LEU A CA 1
ATOM 1589 C C . LEU A 1 199 ? 23.509 -10.296 -26.262 1.00 86.69 199 LEU A C 1
ATOM 1591 O O . LEU A 1 199 ? 22.863 -11.206 -25.750 1.00 86.69 199 LEU A O 1
ATOM 1595 N N . SER A 1 200 ? 24.841 -10.318 -26.334 1.00 85.19 200 SER A N 1
ATOM 1596 C CA . SER A 1 200 ? 25.670 -11.400 -25.786 1.00 85.19 200 SER A CA 1
ATOM 1597 C C . SER A 1 200 ? 25.521 -11.523 -24.266 1.00 85.19 200 SER A C 1
ATOM 1599 O O . SER A 1 200 ? 25.345 -12.620 -23.730 1.00 85.19 200 SER A O 1
ATOM 1601 N N . VAL A 1 201 ? 25.516 -10.389 -23.555 1.00 86.44 201 VAL A N 1
ATOM 1602 C CA . VAL A 1 201 ? 25.266 -10.349 -22.107 1.00 86.44 201 VAL A CA 1
ATOM 1603 C C . VAL A 1 201 ? 23.862 -10.871 -21.790 1.00 86.44 201 VAL A C 1
ATOM 1605 O O . VAL A 1 201 ? 23.711 -11.706 -20.896 1.00 86.44 201 VAL A O 1
ATOM 1608 N N . ILE A 1 202 ? 22.850 -10.450 -22.556 1.00 87.38 202 ILE A N 1
ATOM 1609 C CA . ILE A 1 202 ? 21.472 -10.950 -22.437 1.00 87.38 202 ILE A CA 1
ATOM 1610 C C . ILE A 1 202 ? 21.410 -12.462 -22.651 1.00 87.38 202 ILE A C 1
ATOM 1612 O O . ILE A 1 202 ? 20.813 -13.165 -21.839 1.00 87.38 202 ILE A O 1
ATOM 1616 N N . GLU A 1 203 ? 22.046 -12.983 -23.697 1.00 86.62 203 GLU A N 1
ATOM 1617 C CA . GLU A 1 203 ? 22.058 -14.413 -24.004 1.00 86.62 203 GLU A CA 1
ATOM 1618 C C . GLU A 1 203 ? 22.737 -15.222 -22.891 1.00 86.62 203 GLU A C 1
ATOM 1620 O O . GLU A 1 203 ? 22.177 -16.207 -22.405 1.00 86.62 203 GLU A O 1
ATOM 1625 N N . LYS A 1 204 ? 23.898 -14.767 -22.408 1.00 86.06 204 LYS A N 1
ATOM 1626 C CA . LYS A 1 204 ? 24.621 -15.401 -21.298 1.00 86.06 204 LYS A CA 1
ATOM 1627 C C . LYS A 1 204 ? 23.787 -15.440 -20.018 1.00 86.06 204 LYS A C 1
ATOM 1629 O O . LYS A 1 204 ? 23.791 -16.447 -19.310 1.00 86.06 204 LYS A O 1
ATOM 1634 N N . ILE A 1 205 ? 23.078 -14.359 -19.706 1.00 84.56 205 ILE A N 1
ATOM 1635 C CA . ILE A 1 205 ? 22.201 -14.287 -18.532 1.00 84.56 205 ILE A CA 1
ATOM 1636 C C . ILE A 1 205 ? 20.991 -15.205 -18.709 1.00 84.56 205 ILE A C 1
ATOM 1638 O O . ILE A 1 205 ? 20.660 -15.967 -17.798 1.00 84.56 205 ILE A O 1
ATOM 1642 N N . ALA A 1 206 ? 20.362 -15.184 -19.883 1.00 83.38 206 ALA A N 1
ATOM 1643 C CA . ALA A 1 206 ? 19.217 -16.025 -20.199 1.00 83.38 206 ALA A CA 1
ATOM 1644 C C . ALA A 1 206 ? 19.565 -17.522 -20.081 1.00 83.38 206 ALA A C 1
ATOM 1646 O O . ALA A 1 206 ? 18.840 -18.277 -19.438 1.00 83.38 206 ALA A O 1
ATOM 1647 N N . LEU A 1 207 ? 20.714 -17.953 -20.611 1.00 83.50 207 LEU A N 1
ATOM 1648 C CA . LEU A 1 207 ? 21.172 -19.348 -20.533 1.00 83.50 207 LEU A CA 1
ATOM 1649 C C . LEU A 1 207 ? 21.414 -19.832 -19.094 1.00 83.50 207 LEU A C 1
ATOM 1651 O O . LEU A 1 207 ? 21.182 -21.003 -18.786 1.00 83.50 207 LEU A O 1
ATOM 1655 N N . ASN A 1 208 ? 21.858 -18.938 -18.209 1.00 81.56 208 ASN A N 1
ATOM 1656 C CA . ASN A 1 208 ? 22.165 -19.256 -16.812 1.00 81.56 208 ASN A CA 1
ATOM 1657 C C . ASN A 1 208 ? 20.977 -19.059 -15.859 1.00 81.56 208 ASN A C 1
ATOM 1659 O O . ASN A 1 208 ? 21.103 -19.324 -14.668 1.00 81.56 208 ASN A O 1
ATOM 1663 N N . SER A 1 209 ? 19.834 -18.585 -16.355 1.00 79.88 209 SER A N 1
ATOM 1664 C CA . SER A 1 209 ? 18.676 -18.283 -15.519 1.00 79.88 209 SER A CA 1
ATOM 1665 C C . SER A 1 209 ? 17.857 -19.534 -15.176 1.00 79.88 209 SER A C 1
ATOM 1667 O O . SER A 1 209 ? 17.404 -20.255 -16.068 1.00 79.88 209 SER A O 1
ATOM 1669 N N . ASP A 1 210 ? 17.558 -19.733 -13.888 1.00 76.56 210 ASP A N 1
ATOM 1670 C CA . ASP A 1 210 ? 16.831 -20.908 -13.369 1.00 76.56 210 ASP A CA 1
ATOM 1671 C C . ASP A 1 210 ? 15.491 -21.173 -14.076 1.00 76.56 210 ASP A C 1
ATOM 1673 O O . ASP A 1 210 ? 15.127 -22.316 -14.359 1.00 76.56 210 ASP A O 1
ATOM 1677 N N . TYR A 1 211 ? 14.747 -20.110 -14.393 1.00 75.88 211 TYR A N 1
ATOM 1678 C CA . TYR A 1 211 ? 13.420 -20.209 -15.007 1.00 75.88 211 TYR A CA 1
ATOM 1679 C C . TYR A 1 211 ? 13.459 -20.652 -16.475 1.00 75.88 211 TYR A C 1
ATOM 1681 O O . TYR A 1 211 ? 12.479 -21.207 -16.966 1.00 75.88 211 TYR A O 1
ATOM 1689 N N . ILE A 1 212 ? 14.578 -20.442 -17.175 1.00 78.19 212 ILE A N 1
ATOM 1690 C CA . ILE A 1 212 ? 14.784 -20.923 -18.551 1.00 78.19 212 ILE A CA 1
ATOM 1691 C C . ILE A 1 212 ? 15.219 -22.389 -18.538 1.00 78.19 212 ILE A C 1
ATOM 1693 O O . ILE A 1 212 ? 14.819 -23.165 -19.404 1.00 78.19 212 ILE A O 1
ATOM 1697 N N . GLN A 1 213 ? 15.995 -22.791 -17.530 1.00 79.75 213 GLN A N 1
ATOM 1698 C CA . GLN A 1 213 ? 16.436 -24.177 -17.359 1.00 79.75 213 GLN A CA 1
ATOM 1699 C C . GLN A 1 213 ? 15.324 -25.103 -16.832 1.00 79.75 213 GLN A C 1
ATOM 1701 O O . GLN A 1 213 ? 15.449 -26.332 -16.903 1.00 79.75 213 GLN A O 1
ATOM 1706 N N . GLN A 1 214 ? 14.220 -24.540 -16.324 1.00 81.81 214 GLN A N 1
ATOM 1707 C CA . GLN A 1 214 ? 13.078 -25.304 -15.835 1.00 81.81 214 GLN A CA 1
ATOM 1708 C C . GLN A 1 214 ? 12.445 -26.142 -16.955 1.00 81.81 214 GLN A C 1
ATOM 1710 O O . GLN A 1 214 ? 11.973 -25.640 -17.975 1.00 81.81 214 GLN A O 1
ATOM 1715 N N . ARG A 1 215 ? 12.374 -27.459 -16.739 1.00 83.94 215 ARG A N 1
ATOM 1716 C CA . ARG A 1 215 ? 11.721 -28.374 -17.680 1.00 83.94 215 ARG A CA 1
ATOM 1717 C C . ARG A 1 215 ? 10.205 -28.245 -17.578 1.00 83.94 215 ARG A C 1
ATOM 1719 O O . ARG A 1 215 ? 9.618 -28.641 -16.574 1.00 83.94 215 ARG A O 1
ATOM 1726 N N . VAL A 1 216 ? 9.581 -27.761 -18.646 1.00 86.06 216 VAL A N 1
ATOM 1727 C CA . VAL A 1 216 ? 8.122 -27.717 -18.805 1.00 86.06 216 VAL A CA 1
ATOM 1728 C C . VAL A 1 216 ? 7.662 -28.704 -19.878 1.00 86.06 216 VAL A C 1
ATOM 1730 O O . VAL A 1 216 ? 8.423 -29.008 -20.803 1.00 86.06 216 VAL A O 1
ATOM 1733 N N . PRO A 1 217 ? 6.433 -29.240 -19.795 1.00 89.88 217 PRO A N 1
ATOM 1734 C CA . PRO A 1 217 ? 5.953 -30.158 -20.814 1.00 89.88 217 PRO A CA 1
ATOM 1735 C C . PRO A 1 217 ? 5.829 -29.495 -22.188 1.00 89.88 217 PRO A C 1
ATOM 1737 O O . PRO A 1 217 ? 5.256 -28.416 -22.320 1.00 89.88 217 PRO A O 1
ATOM 1740 N N . PHE A 1 218 ? 6.279 -30.183 -23.240 1.00 89.25 218 PHE A N 1
ATOM 1741 C CA . PHE A 1 218 ? 6.199 -29.679 -24.617 1.00 89.25 218 PHE A CA 1
ATOM 1742 C C . PHE A 1 218 ? 4.765 -29.304 -25.036 1.00 89.25 218 PHE A C 1
ATOM 1744 O O . PHE A 1 218 ? 4.556 -28.306 -25.724 1.00 89.25 218 PHE A O 1
ATOM 1751 N N . ALA A 1 219 ? 3.766 -30.060 -24.566 1.00 91.12 219 ALA A N 1
ATOM 1752 C CA . ALA A 1 219 ? 2.354 -29.775 -24.820 1.00 91.12 219 ALA A CA 1
ATOM 1753 C C . ALA A 1 219 ? 1.912 -28.396 -24.289 1.00 91.12 219 ALA A C 1
ATOM 1755 O O . ALA A 1 219 ? 1.063 -27.762 -24.912 1.00 91.12 219 ALA A O 1
ATOM 1756 N N . TRP A 1 220 ? 2.505 -27.903 -23.192 1.00 93.25 220 TRP A N 1
ATOM 1757 C CA . TRP A 1 220 ? 2.198 -26.575 -22.647 1.00 93.25 220 TRP A CA 1
ATOM 1758 C C . TRP A 1 220 ? 2.682 -25.469 -23.583 1.00 93.25 220 TRP A C 1
ATOM 1760 O O . TRP A 1 220 ? 1.933 -24.543 -23.880 1.00 93.25 220 TRP A O 1
ATOM 1770 N N . ILE A 1 221 ? 3.909 -25.592 -24.097 1.00 91.25 221 ILE A N 1
ATOM 1771 C CA . ILE A 1 221 ? 4.475 -24.633 -25.055 1.00 91.25 221 ILE A CA 1
ATOM 1772 C C . ILE A 1 221 ? 3.675 -24.643 -26.360 1.00 91.25 221 ILE A C 1
ATOM 1774 O O . ILE A 1 221 ? 3.245 -23.591 -26.821 1.00 91.25 221 ILE A O 1
ATOM 1778 N N . LYS A 1 222 ? 3.367 -25.833 -26.895 1.00 93.38 222 LYS A N 1
ATOM 1779 C CA . LYS A 1 222 ? 2.522 -25.977 -28.090 1.00 93.38 222 LYS A CA 1
ATOM 1780 C C . LYS A 1 222 ? 1.145 -25.326 -27.900 1.00 93.38 222 LYS A C 1
ATOM 1782 O O . LYS A 1 222 ? 0.636 -24.676 -28.816 1.00 93.38 222 LYS A O 1
ATOM 1787 N N . CYS A 1 223 ? 0.549 -25.482 -26.717 1.00 93.56 223 CYS A N 1
ATOM 1788 C CA . CYS A 1 223 ? -0.716 -24.838 -26.376 1.00 93.56 223 CYS A CA 1
ATOM 1789 C C . CYS A 1 223 ? -0.580 -23.313 -26.321 1.00 93.56 223 CYS A C 1
ATOM 1791 O O . CYS A 1 223 ? -1.421 -22.620 -26.885 1.00 93.56 223 CYS A O 1
ATOM 1793 N N . LEU A 1 224 ? 0.476 -22.780 -25.697 1.00 92.69 224 LEU A N 1
ATOM 1794 C CA . LEU A 1 224 ? 0.738 -21.339 -25.653 1.00 92.69 224 LEU A CA 1
ATOM 1795 C C . LEU A 1 224 ? 0.902 -20.743 -27.056 1.00 92.69 224 LEU A C 1
ATOM 1797 O O . LEU A 1 224 ? 0.312 -19.704 -27.351 1.00 92.69 224 LEU A O 1
ATOM 1801 N N . ASP A 1 225 ? 1.658 -21.410 -27.927 1.00 93.19 225 ASP A N 1
ATOM 1802 C CA . ASP A 1 225 ? 1.841 -20.979 -29.314 1.00 93.19 225 ASP A CA 1
ATOM 1803 C C . ASP A 1 225 ? 0.512 -20.988 -30.070 1.00 93.19 225 ASP A C 1
ATOM 1805 O O . ASP A 1 225 ? 0.189 -20.022 -30.760 1.00 93.19 225 ASP A O 1
ATOM 1809 N N . SER A 1 226 ? -0.303 -22.028 -29.876 1.00 93.62 226 SER A N 1
ATOM 1810 C CA . SER A 1 226 ? -1.632 -22.133 -30.491 1.00 93.62 226 SER A CA 1
ATOM 1811 C C . SER A 1 226 ? -2.579 -21.033 -29.995 1.00 93.62 226 SER A C 1
ATOM 1813 O O . SER A 1 226 ? -3.281 -20.427 -30.800 1.00 93.62 226 SER A O 1
ATOM 1815 N N . ILE A 1 227 ? -2.552 -20.707 -28.695 1.00 93.56 227 ILE A N 1
ATOM 1816 C CA . ILE A 1 227 ? -3.300 -19.579 -28.114 1.00 93.56 227 ILE A CA 1
ATOM 1817 C C . ILE A 1 227 ? -2.873 -18.263 -28.777 1.00 93.56 227 ILE A C 1
ATOM 1819 O O . ILE A 1 227 ? -3.728 -17.484 -29.195 1.00 93.56 227 ILE A O 1
ATOM 1823 N N . LYS A 1 228 ? -1.567 -18.017 -28.929 1.00 90.56 228 LYS A N 1
ATOM 1824 C CA . LYS A 1 228 ? -1.050 -16.787 -29.553 1.00 90.56 228 LYS A CA 1
ATOM 1825 C C . LYS A 1 228 ? -1.369 -16.697 -31.045 1.00 90.56 228 LYS A C 1
ATOM 1827 O O . LYS A 1 228 ? -1.695 -15.615 -31.530 1.00 90.56 228 LYS A O 1
ATOM 1832 N N . GLN A 1 229 ? -1.329 -17.819 -31.762 1.00 93.06 229 GLN A N 1
ATOM 1833 C CA . GLN A 1 229 ? -1.662 -17.898 -33.189 1.00 93.06 229 GLN A CA 1
ATOM 1834 C C . GLN A 1 229 ? -3.127 -17.564 -33.487 1.00 93.06 229 GLN A C 1
ATOM 1836 O O . GLN A 1 229 ? -3.429 -17.152 -34.604 1.00 93.06 229 GLN A O 1
ATOM 1841 N N . THR A 1 230 ? -4.031 -17.668 -32.503 1.00 91.12 230 THR A N 1
ATOM 1842 C CA . THR A 1 230 ? -5.424 -17.221 -32.680 1.00 91.12 230 THR A CA 1
ATOM 1843 C C . THR A 1 230 ? -5.537 -15.730 -33.002 1.00 91.12 230 THR A C 1
ATOM 1845 O O . THR A 1 230 ? -6.538 -15.305 -33.576 1.00 91.12 230 THR A O 1
ATOM 1848 N N . GLY A 1 231 ? -4.537 -14.923 -32.621 1.00 88.56 231 GLY A N 1
ATOM 1849 C CA . GLY A 1 231 ? -4.540 -13.476 -32.819 1.00 88.56 231 GLY A CA 1
ATOM 1850 C C . GLY A 1 231 ? -5.613 -12.734 -32.015 1.00 88.56 231 GLY A C 1
ATOM 1851 O O . GLY A 1 231 ? -5.834 -11.551 -32.276 1.00 88.56 231 GLY A O 1
ATOM 1852 N N . GLN A 1 232 ? -6.278 -13.398 -31.062 1.00 89.81 232 GLN A N 1
ATOM 1853 C CA . GLN A 1 232 ? -7.279 -12.804 -30.177 1.00 89.81 232 GLN A CA 1
ATOM 1854 C C . GLN A 1 232 ? -6.632 -12.275 -28.894 1.00 89.81 232 GLN A C 1
ATOM 1856 O O . GLN A 1 232 ? -5.723 -12.889 -28.342 1.00 89.81 232 GLN A O 1
ATOM 1861 N N . ASP A 1 233 ? -7.132 -11.145 -28.395 1.00 90.81 233 ASP A N 1
ATOM 1862 C CA . ASP A 1 233 ? -6.662 -10.549 -27.139 1.00 90.81 233 ASP A CA 1
ATOM 1863 C C . ASP A 1 233 ? -7.105 -11.340 -25.907 1.00 90.81 233 ASP A C 1
ATOM 1865 O O . ASP A 1 233 ? -6.350 -11.488 -24.943 1.00 90.81 233 ASP A O 1
ATOM 1869 N N . VAL A 1 234 ? -8.334 -11.861 -25.954 1.00 92.31 234 VAL A N 1
ATOM 1870 C CA . VAL A 1 234 ? -8.985 -12.581 -24.860 1.00 92.31 234 VAL A CA 1
ATOM 1871 C C . VAL A 1 234 ? -9.695 -13.808 -25.409 1.00 92.31 234 VAL A C 1
ATOM 1873 O O . VAL A 1 234 ? -10.481 -13.704 -26.352 1.00 92.31 234 VAL A O 1
ATOM 1876 N N . LEU A 1 235 ? -9.467 -14.950 -24.768 1.00 93.56 235 LEU A N 1
ATOM 1877 C CA . LEU A 1 235 ? -10.154 -16.207 -25.035 1.00 93.56 235 LEU A CA 1
ATOM 1878 C C . LEU A 1 235 ? -10.951 -16.645 -23.808 1.00 93.56 235 LEU A C 1
ATOM 1880 O O . LEU A 1 235 ? -10.619 -16.300 -22.675 1.00 93.56 235 LEU A O 1
ATOM 1884 N N . LEU A 1 236 ? -11.998 -17.436 -24.029 1.00 93.38 236 LEU A N 1
ATOM 1885 C CA . LEU A 1 236 ? -12.696 -18.111 -22.938 1.00 93.38 236 LEU A CA 1
ATOM 1886 C C . LEU A 1 236 ? -11.900 -19.332 -22.472 1.00 93.38 236 LEU A C 1
ATOM 1888 O O . LEU A 1 236 ? -11.301 -20.036 -23.287 1.00 93.38 236 LEU A O 1
ATOM 1892 N N . LEU A 1 237 ? -11.968 -19.649 -21.180 1.00 92.25 237 LEU A N 1
ATOM 1893 C CA . LEU A 1 237 ? -11.308 -20.822 -20.608 1.00 92.25 237 LEU A CA 1
ATOM 1894 C C . LEU A 1 237 ? -11.734 -22.109 -21.329 1.00 92.25 237 LEU A C 1
ATOM 1896 O O . LEU A 1 237 ? -10.891 -22.932 -21.661 1.00 92.25 237 LEU A O 1
ATOM 1900 N N . SER A 1 238 ? -13.012 -22.233 -21.692 1.00 93.19 238 SER A N 1
ATOM 1901 C CA . SER A 1 238 ? -13.528 -23.373 -22.462 1.00 93.19 238 SER A CA 1
ATOM 1902 C C . SER A 1 238 ? -12.946 -23.483 -23.878 1.00 93.19 238 SER A C 1
ATOM 1904 O O . SER A 1 238 ? -12.849 -24.580 -24.426 1.00 93.19 238 SER A O 1
ATOM 1906 N N . GLN A 1 239 ? -12.551 -22.366 -24.499 1.00 94.00 239 GLN A N 1
ATOM 1907 C CA . GLN A 1 239 ? -11.840 -22.374 -25.781 1.00 94.00 239 GLN A CA 1
ATOM 1908 C C . GLN A 1 239 ? -10.388 -22.806 -25.581 1.00 94.00 239 GLN A C 1
ATOM 1910 O O . GLN A 1 239 ? -9.881 -23.620 -26.348 1.00 94.00 239 GLN A O 1
ATOM 1915 N N . VAL A 1 240 ? -9.744 -22.319 -24.519 1.00 93.88 240 VAL A N 1
ATOM 1916 C CA . VAL A 1 240 ? -8.378 -22.715 -24.160 1.00 93.88 240 VAL A CA 1
ATOM 1917 C C . VAL A 1 240 ? -8.303 -24.199 -23.805 1.00 93.88 240 VAL A C 1
ATOM 1919 O O . VAL A 1 240 ? -7.378 -24.871 -24.243 1.00 93.88 240 VAL A O 1
ATOM 1922 N N . GLU A 1 241 ? -9.292 -24.750 -23.101 1.00 93.75 241 GLU A N 1
ATOM 1923 C CA . GLU A 1 241 ? -9.377 -26.187 -22.815 1.00 93.75 241 GLU A CA 1
ATOM 1924 C C . GLU A 1 241 ? -9.492 -27.030 -24.095 1.00 93.75 241 GLU A C 1
ATOM 1926 O O . GLU A 1 241 ? -8.874 -28.092 -24.192 1.00 93.75 241 GLU A O 1
ATOM 1931 N N . LYS A 1 242 ? -10.219 -26.549 -25.113 1.00 93.69 242 LYS A N 1
ATOM 1932 C CA . LYS A 1 242 ? -10.272 -27.210 -26.428 1.00 93.69 242 LYS A CA 1
ATOM 1933 C C . LYS A 1 242 ? -8.910 -27.184 -27.118 1.00 93.69 242 LYS A C 1
ATOM 1935 O O . LYS A 1 242 ? -8.421 -28.245 -27.500 1.00 93.69 242 LYS A O 1
ATOM 1940 N N . ILE A 1 243 ? -8.262 -26.019 -27.184 1.00 93.12 243 ILE A N 1
ATOM 1941 C CA . ILE A 1 243 ? -6.910 -25.879 -27.754 1.00 93.12 243 ILE A CA 1
ATOM 1942 C C . ILE A 1 243 ? -5.922 -26.790 -27.011 1.00 93.12 243 ILE A C 1
ATOM 1944 O O . ILE A 1 243 ? -5.137 -27.503 -27.631 1.00 93.12 243 ILE A O 1
ATOM 1948 N N . ALA A 1 244 ? -6.004 -26.837 -25.681 1.00 92.19 244 ALA A N 1
ATOM 1949 C CA . ALA A 1 244 ? -5.189 -27.704 -24.840 1.00 92.19 244 ALA A CA 1
ATOM 1950 C C . ALA A 1 244 ? -5.391 -29.187 -25.185 1.00 92.19 244 ALA A C 1
ATOM 1952 O O . ALA A 1 244 ? -4.411 -29.924 -25.320 1.00 92.19 244 ALA A O 1
ATOM 1953 N N . SER A 1 245 ? -6.640 -29.616 -25.389 1.00 91.38 245 SER A N 1
ATOM 1954 C CA . SER A 1 245 ? -6.949 -30.992 -25.790 1.00 91.38 245 SER A CA 1
ATOM 1955 C C . SER A 1 245 ? -6.355 -31.357 -27.157 1.00 91.38 245 SER A C 1
ATOM 1957 O O . SER A 1 245 ? -5.758 -32.422 -27.308 1.00 91.38 245 SER A O 1
ATOM 1959 N N . GLU A 1 246 ? -6.400 -30.437 -28.125 1.00 91.88 246 GLU A N 1
ATOM 1960 C CA . GLU A 1 246 ? -5.791 -30.595 -29.456 1.00 91.88 246 GLU A CA 1
ATOM 1961 C C . GLU A 1 246 ? -4.251 -30.588 -29.399 1.00 91.88 246 GLU A C 1
ATOM 1963 O O . GLU A 1 246 ? -3.566 -31.218 -30.212 1.00 91.88 246 GLU A O 1
ATOM 1968 N N . CYS A 1 247 ? -3.683 -29.915 -28.396 1.00 90.19 247 CYS A N 1
ATOM 1969 C CA . CYS A 1 247 ? -2.246 -29.884 -28.133 1.00 90.19 247 CYS A CA 1
ATOM 1970 C C . CYS A 1 247 ? -1.724 -31.125 -27.391 1.00 90.19 247 CYS A C 1
ATOM 1972 O O . CYS A 1 247 ? -0.506 -31.271 -27.270 1.00 90.19 247 CYS A O 1
ATOM 1974 N N . GLY A 1 248 ? -2.608 -32.033 -26.960 1.00 86.00 248 GLY A N 1
ATOM 1975 C CA . GLY A 1 248 ? -2.251 -33.291 -26.301 1.00 86.00 248 GLY A CA 1
ATOM 1976 C C . GLY A 1 248 ? -2.366 -33.279 -24.772 1.00 86.00 248 GLY A C 1
ATOM 1977 O O . GLY A 1 248 ? -1.730 -34.107 -24.122 1.00 86.00 248 GLY A O 1
ATOM 1978 N N . LEU A 1 249 ? -3.149 -32.360 -24.195 1.00 86.94 249 LEU A N 1
ATOM 1979 C CA . LEU A 1 249 ? -3.482 -32.334 -22.765 1.00 86.94 249 LEU A CA 1
ATOM 1980 C C . LEU A 1 249 ? -4.795 -33.091 -22.476 1.00 86.94 249 LEU A C 1
ATOM 1982 O O . LEU A 1 249 ? -5.691 -33.108 -23.321 1.00 86.94 249 LEU A O 1
ATOM 1986 N N . PRO A 1 250 ? -4.964 -33.695 -21.283 1.00 84.12 250 PRO A N 1
ATOM 1987 C CA . PRO A 1 250 ? -4.005 -33.769 -20.179 1.00 84.12 250 PRO A CA 1
ATOM 1988 C C . PRO A 1 250 ? -2.925 -34.841 -20.398 1.00 84.12 250 PRO A C 1
ATOM 1990 O O . PRO A 1 250 ? -3.202 -35.911 -20.942 1.00 84.12 250 PRO A O 1
ATOM 1993 N N . LEU A 1 251 ? -1.710 -34.602 -19.901 1.00 80.12 251 LEU A N 1
ATOM 1994 C CA . LEU A 1 251 ? -0.603 -35.567 -19.955 1.00 80.12 251 LEU A CA 1
ATOM 1995 C C . LEU A 1 251 ? -0.809 -36.729 -18.978 1.00 80.12 251 LEU A C 1
ATOM 1997 O O . LEU A 1 251 ? -0.357 -37.849 -19.219 1.00 80.12 251 LEU A O 1
ATOM 2001 N N . SER A 1 252 ? -1.508 -36.475 -17.869 1.00 77.81 252 SER A N 1
ATOM 2002 C CA . SER A 1 252 ? -1.851 -37.487 -16.871 1.00 77.81 252 SER A CA 1
ATOM 2003 C C . SER A 1 252 ? -3.360 -37.631 -16.736 1.00 77.81 252 SER A C 1
ATOM 2005 O O . SER A 1 252 ? -4.060 -36.711 -16.311 1.00 77.81 252 SER A O 1
ATOM 2007 N N . ARG A 1 253 ? -3.865 -38.848 -16.974 1.00 71.38 253 ARG A N 1
ATOM 2008 C CA . ARG A 1 253 ? -5.286 -39.187 -16.767 1.00 71.38 253 ARG A CA 1
ATOM 2009 C C . ARG A 1 253 ? -5.764 -38.955 -15.326 1.00 71.38 253 ARG A C 1
ATOM 2011 O O . ARG A 1 253 ? -6.965 -38.864 -15.111 1.00 71.38 253 ARG A O 1
ATOM 2018 N N . LYS A 1 254 ? -4.850 -38.863 -14.347 1.00 74.81 254 LYS A N 1
ATOM 2019 C CA . LYS A 1 254 ? -5.176 -38.616 -12.931 1.00 74.81 254 LYS A CA 1
ATOM 2020 C C . LYS A 1 254 ? -5.409 -37.136 -12.597 1.00 74.81 254 LYS A C 1
ATOM 2022 O O . LYS A 1 254 ? -6.140 -36.866 -11.651 1.00 74.81 254 LYS A O 1
ATOM 2027 N N . LEU A 1 255 ? -4.786 -36.197 -13.318 1.00 72.69 255 LEU A N 1
ATOM 2028 C CA . LEU A 1 255 ? -4.939 -34.758 -13.045 1.00 72.69 255 LEU A CA 1
ATOM 2029 C C . LEU A 1 255 ? -6.249 -34.201 -13.623 1.00 72.69 255 LEU A C 1
ATOM 2031 O O . LEU A 1 255 ? -6.888 -33.365 -12.988 1.00 72.69 255 LEU A O 1
ATOM 2035 N N . GLY A 1 256 ? -6.651 -34.694 -14.800 1.00 83.88 256 GLY A N 1
ATOM 2036 C CA . GLY A 1 256 ? -7.773 -34.153 -15.572 1.00 83.88 256 GLY A CA 1
ATOM 2037 C C . GLY A 1 256 ? -7.402 -32.876 -16.340 1.00 83.88 256 GLY A C 1
ATOM 2038 O O . GLY A 1 256 ? -6.499 -32.143 -15.941 1.00 83.88 256 GLY A O 1
ATOM 2039 N N . LEU A 1 257 ? -8.108 -32.609 -17.448 1.00 87.31 257 LEU A N 1
ATOM 2040 C CA . LEU A 1 257 ? -7.807 -31.505 -18.374 1.00 87.31 257 LEU A CA 1
ATOM 2041 C C . LEU A 1 257 ? -7.815 -30.141 -17.672 1.00 87.31 257 LEU A C 1
ATOM 2043 O O . LEU A 1 257 ? -6.814 -29.436 -17.700 1.00 87.31 257 LEU A O 1
ATOM 2047 N N . SER A 1 258 ? -8.908 -29.796 -16.991 1.00 85.81 258 SER A N 1
ATOM 2048 C CA . SER A 1 258 ? -9.087 -28.462 -16.408 1.00 85.81 258 SER A CA 1
ATOM 2049 C C . SER A 1 258 ? -8.047 -28.121 -15.341 1.00 85.81 258 SER A C 1
ATOM 2051 O O . SER A 1 258 ? -7.558 -26.999 -15.303 1.00 85.81 258 SER A O 1
ATOM 2053 N N . ARG A 1 259 ? -7.655 -29.080 -14.487 1.00 86.88 259 ARG A N 1
ATOM 2054 C CA . ARG A 1 259 ? -6.622 -28.830 -13.463 1.00 86.88 259 ARG A CA 1
ATOM 2055 C C . ARG A 1 259 ? -5.250 -28.608 -14.085 1.00 86.88 259 ARG A C 1
ATOM 2057 O O . ARG A 1 259 ? -4.524 -27.726 -13.639 1.00 86.88 259 ARG A O 1
ATOM 2064 N N . GLU A 1 260 ? -4.904 -29.393 -15.102 1.00 90.25 260 GLU A N 1
ATOM 2065 C CA . GLU A 1 260 ? -3.631 -29.235 -15.804 1.00 90.25 260 GLU A CA 1
ATOM 2066 C C . GLU A 1 260 ? -3.585 -27.920 -16.595 1.00 90.25 260 GLU A C 1
ATOM 2068 O O . GLU A 1 260 ? -2.582 -27.215 -16.537 1.00 90.25 260 GLU A O 1
ATOM 2073 N N . VAL A 1 261 ? -4.691 -27.535 -17.243 1.00 91.62 261 VAL A N 1
ATOM 2074 C CA . VAL A 1 261 ? -4.826 -26.232 -17.911 1.00 91.62 261 VAL A CA 1
ATOM 2075 C C . VAL A 1 261 ? -4.701 -25.083 -16.910 1.00 91.62 261 VAL A C 1
ATOM 2077 O O . VAL A 1 261 ? -3.967 -24.141 -17.184 1.00 91.62 261 VAL A O 1
ATOM 2080 N N . CYS A 1 262 ? -5.340 -25.156 -15.737 1.00 89.94 262 CYS A N 1
ATOM 2081 C CA . CYS A 1 262 ? -5.178 -24.133 -14.699 1.00 89.94 262 CYS A CA 1
ATOM 2082 C C . CYS A 1 262 ? -3.717 -23.998 -14.244 1.00 89.94 262 CYS A C 1
ATOM 2084 O O . CYS A 1 262 ? -3.217 -22.880 -14.189 1.00 89.94 262 CYS A O 1
ATOM 2086 N N . GLY A 1 263 ? -3.018 -25.109 -13.986 1.00 89.50 263 GLY A N 1
ATOM 2087 C CA . GLY A 1 263 ? -1.600 -25.069 -13.607 1.00 89.50 263 GLY A CA 1
ATOM 2088 C C . GLY A 1 263 ? -0.697 -24.512 -14.716 1.00 89.50 263 GLY A C 1
ATOM 2089 O O . GLY A 1 263 ? 0.225 -23.747 -14.443 1.00 89.50 263 GLY A O 1
ATOM 2090 N N . MET A 1 264 ? -0.994 -24.835 -15.978 1.00 92.50 264 MET A N 1
ATOM 2091 C CA . MET A 1 264 ? -0.305 -24.268 -17.140 1.00 92.50 264 MET A CA 1
ATOM 2092 C C . MET A 1 264 ? -0.530 -22.752 -17.251 1.00 92.50 264 MET A C 1
ATOM 2094 O O . MET A 1 264 ? 0.420 -21.998 -17.464 1.00 92.50 264 MET A O 1
ATOM 2098 N N . LEU A 1 265 ? -1.778 -22.296 -17.109 1.00 92.94 265 LEU A N 1
ATOM 2099 C CA . LEU A 1 265 ? -2.131 -20.876 -17.164 1.00 92.94 265 LEU A CA 1
ATOM 2100 C C . LEU A 1 265 ? -1.490 -20.095 -16.019 1.00 92.94 265 LEU A C 1
ATOM 2102 O O . LEU A 1 265 ? -0.943 -19.025 -16.260 1.00 92.94 265 LEU A O 1
ATOM 2106 N N . GLU A 1 266 ? -1.497 -20.644 -14.807 1.00 90.12 266 GLU A N 1
ATOM 2107 C CA . GLU A 1 266 ? -0.826 -20.062 -13.646 1.00 90.12 266 GLU A CA 1
ATOM 2108 C C . GLU A 1 266 ? 0.686 -19.939 -13.879 1.00 90.12 266 GLU A C 1
ATOM 2110 O O . GLU A 1 266 ? 1.277 -18.890 -13.623 1.00 90.12 266 GLU A O 1
ATOM 2115 N N . HIS A 1 267 ? 1.321 -20.968 -14.443 1.00 89.12 267 HIS A N 1
ATOM 2116 C CA . HIS A 1 267 ? 2.738 -20.913 -14.792 1.00 89.12 267 HIS A CA 1
ATOM 2117 C C . HIS A 1 267 ? 3.041 -19.805 -15.818 1.00 89.12 267 HIS A C 1
ATOM 2119 O O . HIS A 1 267 ? 3.938 -18.987 -15.606 1.00 89.12 267 HIS A O 1
ATOM 2125 N N . PHE A 1 268 ? 2.271 -19.717 -16.907 1.00 89.31 268 PHE A N 1
ATOM 2126 C CA . PHE A 1 268 ? 2.474 -18.676 -17.922 1.00 89.31 268 PHE A CA 1
ATOM 2127 C C . PHE A 1 268 ? 2.057 -17.274 -17.469 1.00 89.31 268 PHE A C 1
ATOM 2129 O O . PHE A 1 268 ? 2.606 -16.294 -17.982 1.00 89.31 268 PHE A O 1
ATOM 2136 N N . HIS A 1 269 ? 1.135 -17.174 -16.510 1.00 87.88 269 HIS A N 1
ATOM 2137 C CA . HIS A 1 269 ? 0.787 -15.928 -15.839 1.00 87.88 269 HIS A CA 1
ATOM 2138 C C . HIS A 1 269 ? 1.979 -15.379 -15.056 1.00 87.88 269 HIS A C 1
ATOM 2140 O O . HIS A 1 269 ? 2.358 -14.228 -15.260 1.00 87.88 269 HIS A O 1
ATOM 2146 N N . HIS A 1 270 ? 2.636 -16.218 -14.251 1.00 81.50 270 HIS A N 1
ATOM 2147 C CA . HIS A 1 270 ? 3.835 -15.822 -13.510 1.00 81.50 270 HIS A CA 1
ATOM 2148 C C . HIS A 1 270 ? 5.007 -15.437 -14.425 1.00 81.50 270 HIS A C 1
ATOM 2150 O O . HIS A 1 270 ? 5.769 -14.538 -14.086 1.00 81.50 270 HIS A O 1
ATOM 2156 N N . LEU A 1 271 ? 5.133 -16.065 -15.601 1.00 82.00 271 LEU A N 1
ATOM 2157 C CA . LEU A 1 271 ? 6.126 -15.690 -16.619 1.00 82.00 271 LEU A CA 1
ATOM 2158 C C . LEU A 1 271 ? 5.750 -14.430 -17.427 1.00 82.00 271 LEU A C 1
ATOM 2160 O O . LEU A 1 271 ? 6.481 -14.057 -18.347 1.00 82.00 271 LEU A O 1
ATOM 2164 N N . GLY A 1 272 ? 4.591 -13.815 -17.167 1.00 81.69 272 GLY A N 1
ATOM 2165 C CA . GLY A 1 272 ? 4.104 -12.639 -17.894 1.00 81.69 272 GLY A CA 1
ATOM 2166 C C . GLY A 1 272 ? 3.790 -12.894 -19.375 1.00 81.69 272 GLY A C 1
ATOM 2167 O O . GLY A 1 272 ? 3.713 -11.953 -20.164 1.00 81.69 272 GLY A O 1
ATOM 2168 N N . LYS A 1 273 ? 3.634 -14.159 -19.798 1.00 85.56 273 LYS A N 1
ATOM 2169 C CA . LYS A 1 273 ? 3.351 -14.515 -21.205 1.00 85.56 273 LYS A CA 1
ATOM 2170 C C . LYS A 1 273 ? 1.875 -14.370 -21.571 1.00 85.56 273 LYS A C 1
ATOM 2172 O O . LYS A 1 273 ? 1.578 -14.210 -22.753 1.00 85.56 273 LYS A O 1
ATOM 2177 N N . LEU A 1 274 ? 0.994 -14.463 -20.579 1.00 90.75 274 LEU A N 1
ATOM 2178 C CA . LEU A 1 274 ? -0.449 -14.226 -20.645 1.00 90.75 274 LEU A CA 1
ATOM 2179 C C . LEU A 1 274 ? -0.944 -13.780 -19.262 1.00 90.75 274 LEU A C 1
ATOM 2181 O O . LEU A 1 274 ? -0.174 -13.759 -18.303 1.00 90.75 274 LEU A O 1
ATOM 2185 N N . MET A 1 275 ? -2.224 -13.444 -19.132 1.00 90.12 275 MET A N 1
ATOM 2186 C CA . MET A 1 275 ? -2.835 -13.102 -17.848 1.00 90.12 275 MET A CA 1
ATOM 2187 C C . MET A 1 275 ? -4.102 -13.926 -17.604 1.00 90.12 275 MET A C 1
ATOM 2189 O O . MET A 1 275 ? -5.010 -13.964 -18.435 1.00 90.12 275 MET A O 1
ATOM 2193 N N . HIS A 1 276 ? -4.150 -14.600 -16.453 1.00 91.69 276 HIS A N 1
ATOM 2194 C CA . HIS A 1 276 ? -5.292 -15.388 -15.990 1.00 91.69 276 HIS A CA 1
ATOM 2195 C C . HIS A 1 276 ? -5.433 -15.217 -14.478 1.00 91.69 276 HIS A C 1
ATOM 2197 O O . HIS A 1 276 ? -4.441 -15.257 -13.756 1.00 91.69 276 HIS A O 1
ATOM 2203 N N . HIS A 1 277 ? -6.658 -15.008 -14.000 1.00 87.44 277 HIS A N 1
ATOM 2204 C CA . HIS A 1 277 ? -6.939 -14.813 -12.579 1.00 87.44 277 HIS A CA 1
ATOM 2205 C C . HIS A 1 277 ? -7.954 -15.841 -12.105 1.00 87.44 277 HIS A C 1
ATOM 2207 O O . HIS A 1 277 ? -9.026 -15.963 -12.687 1.00 87.44 277 HIS A O 1
ATOM 2213 N N . ASN A 1 278 ? -7.668 -16.526 -10.999 1.00 82.06 278 ASN A N 1
ATOM 2214 C CA . ASN A 1 278 ? -8.547 -17.560 -10.447 1.00 82.06 278 ASN A CA 1
ATOM 2215 C C . ASN A 1 278 ? -9.721 -17.003 -9.604 1.00 82.06 278 ASN A C 1
ATOM 2217 O O . ASN A 1 278 ? -10.227 -17.662 -8.701 1.00 82.06 278 ASN A O 1
ATOM 2221 N N . GLU A 1 279 ? -10.149 -15.773 -9.877 1.00 81.00 279 GLU A N 1
ATOM 2222 C CA . GLU A 1 279 ? -11.277 -15.121 -9.204 1.00 81.00 279 GLU A CA 1
ATOM 2223 C C . GLU A 1 279 ? -12.579 -15.408 -9.943 1.00 81.00 279 GLU A C 1
ATOM 2225 O O . GLU A 1 279 ? -12.599 -15.458 -11.168 1.00 81.00 279 GLU A O 1
ATOM 2230 N N . THR A 1 280 ? -13.692 -15.543 -9.225 1.00 79.88 280 THR A N 1
ATOM 2231 C CA . THR A 1 280 ? -14.994 -15.924 -9.802 1.00 79.88 280 THR A CA 1
ATOM 2232 C C . THR A 1 280 ? -15.450 -15.045 -10.970 1.00 79.88 280 THR A C 1
ATOM 2234 O O . THR A 1 280 ? -16.052 -15.568 -11.901 1.00 79.88 280 THR A O 1
ATOM 2237 N N . SER A 1 281 ? -15.143 -13.745 -10.967 1.00 79.06 281 SER A N 1
ATOM 2238 C CA . SER A 1 281 ? -15.493 -12.808 -12.049 1.00 79.06 281 SER A CA 1
ATOM 2239 C C . SER A 1 281 ? -14.576 -12.880 -13.278 1.00 79.06 281 SER A C 1
ATOM 2241 O O . SER A 1 281 ? -14.971 -12.438 -14.356 1.00 79.06 281 SER A O 1
ATOM 2243 N N . LEU A 1 282 ? -13.355 -13.403 -13.130 1.00 86.62 282 LEU A N 1
ATOM 2244 C CA . LEU A 1 282 ? -12.293 -13.356 -14.145 1.00 86.62 282 LEU A CA 1
ATOM 2245 C C . LEU A 1 282 ? -11.824 -14.735 -14.619 1.00 86.62 282 LEU A C 1
ATOM 2247 O O . LEU A 1 282 ? -11.183 -14.833 -15.662 1.00 86.62 282 LEU A O 1
ATOM 2251 N N . ARG A 1 283 ? -12.156 -15.797 -13.882 1.00 87.94 283 ARG A N 1
ATOM 2252 C CA . ARG A 1 283 ? -11.658 -17.164 -14.086 1.00 87.94 283 ARG A CA 1
ATOM 2253 C C . ARG A 1 283 ? -11.923 -17.713 -15.479 1.00 87.94 283 ARG A C 1
ATOM 2255 O O . ARG A 1 283 ? -11.109 -18.482 -15.989 1.00 87.94 283 ARG A O 1
ATOM 2262 N N . ASP A 1 284 ? -13.028 -17.306 -16.086 1.00 90.00 284 ASP A N 1
ATOM 2263 C CA . ASP A 1 284 ? -13.436 -17.774 -17.407 1.00 90.00 284 ASP A CA 1
ATOM 2264 C C . ASP A 1 284 ? -12.714 -17.057 -18.554 1.00 90.00 284 ASP A C 1
ATOM 2266 O O . ASP A 1 284 ? -12.870 -17.461 -19.705 1.00 90.00 284 ASP A O 1
ATOM 2270 N N . PHE A 1 285 ? -11.915 -16.022 -18.274 1.00 92.44 285 PHE A N 1
ATOM 2271 C CA . PHE A 1 285 ? -11.218 -15.228 -19.283 1.00 92.44 285 PHE A CA 1
ATOM 2272 C C . PHE A 1 285 ? -9.706 -15.437 -19.213 1.00 92.44 285 PHE A C 1
ATOM 2274 O O . PHE A 1 285 ? -9.073 -15.217 -18.184 1.00 92.44 285 PHE A O 1
ATOM 2281 N N . VAL A 1 286 ? -9.113 -15.802 -20.347 1.00 93.31 286 VAL A N 1
ATOM 2282 C CA . VAL A 1 286 ? -7.665 -15.891 -20.539 1.00 93.31 286 VAL A CA 1
ATOM 2283 C C . VAL A 1 286 ? -7.236 -14.747 -21.445 1.00 93.31 286 VAL A C 1
ATOM 2285 O O . VAL A 1 286 ? -7.568 -14.721 -22.630 1.00 93.31 286 VAL A O 1
ATOM 2288 N N . ILE A 1 287 ? -6.499 -13.789 -20.890 1.00 92.94 287 ILE A N 1
ATOM 2289 C CA . ILE A 1 287 ? -5.986 -12.631 -21.622 1.00 92.94 287 ILE A CA 1
ATOM 2290 C C . ILE A 1 287 ? -4.659 -13.049 -22.258 1.00 92.94 287 ILE A C 1
ATOM 2292 O O . ILE A 1 287 ? -3.618 -13.089 -21.600 1.00 92.94 287 ILE A O 1
ATOM 2296 N N . ALA A 1 288 ? -4.698 -13.398 -23.541 1.00 91.44 288 ALA A N 1
ATOM 2297 C CA . ALA A 1 288 ? -3.537 -13.888 -24.278 1.00 91.44 288 ALA A CA 1
ATOM 2298 C C . ALA A 1 288 ? -2.509 -12.784 -24.561 1.00 91.44 288 ALA A C 1
ATOM 2300 O O . ALA A 1 288 ? -1.310 -13.063 -24.609 1.00 91.44 288 ALA A O 1
ATOM 2301 N N . ARG A 1 289 ? -2.965 -11.534 -24.721 1.00 89.75 289 ARG A N 1
ATOM 2302 C CA . ARG A 1 289 ? -2.109 -10.365 -24.982 1.00 89.75 289 ARG A CA 1
ATOM 2303 C C . ARG A 1 289 ? -2.403 -9.229 -23.995 1.00 89.75 289 ARG A C 1
ATOM 2305 O O . ARG A 1 289 ? -3.172 -8.322 -24.307 1.00 89.75 289 ARG A O 1
ATOM 2312 N N . PRO A 1 290 ? -1.793 -9.243 -22.794 1.00 88.31 290 PRO A N 1
ATOM 2313 C CA . PRO A 1 290 ? -2.060 -8.230 -21.770 1.00 88.31 290 PRO A CA 1
ATOM 2314 C C . PRO A 1 290 ? -1.688 -6.799 -22.186 1.00 88.31 290 PRO A C 1
ATOM 2316 O O . PRO A 1 290 ? -2.365 -5.850 -21.798 1.00 88.31 290 PRO A O 1
ATOM 2319 N N . VAL A 1 291 ? -0.630 -6.633 -22.988 1.00 86.50 291 VAL A N 1
ATOM 2320 C CA . VAL A 1 291 ? -0.188 -5.314 -23.474 1.00 86.50 291 VAL A CA 1
ATOM 2321 C C . VAL A 1 291 ? -1.247 -4.686 -24.382 1.00 86.50 291 VAL A C 1
ATOM 2323 O O . VAL A 1 291 ? -1.634 -3.536 -24.176 1.00 86.50 291 VAL A O 1
ATOM 2326 N N . ASP A 1 292 ? -1.759 -5.454 -25.340 1.00 88.12 292 ASP A N 1
ATOM 2327 C CA . ASP A 1 292 ? -2.762 -4.974 -26.289 1.00 88.12 292 ASP A CA 1
ATOM 2328 C C . ASP A 1 292 ? -4.130 -4.782 -25.631 1.00 88.12 292 ASP A C 1
ATOM 2330 O O . ASP A 1 292 ? -4.784 -3.773 -25.871 1.00 88.12 292 ASP A O 1
ATOM 2334 N N . PHE A 1 293 ? -4.545 -5.707 -24.760 1.00 90.50 293 PHE A N 1
ATOM 2335 C CA . PHE A 1 293 ? -5.886 -5.674 -24.177 1.00 90.50 293 PHE A CA 1
ATOM 2336 C C . PHE A 1 293 ? -6.040 -4.712 -22.997 1.00 90.50 293 PHE A C 1
ATOM 2338 O O . PHE A 1 293 ? -7.098 -4.115 -22.838 1.00 90.50 293 PHE A O 1
ATOM 2345 N N . LEU A 1 294 ? -5.022 -4.585 -22.139 1.00 89.75 294 LEU A N 1
ATOM 2346 C CA . LEU A 1 294 ? -5.112 -3.804 -20.901 1.00 89.75 294 LEU A CA 1
ATOM 2347 C C . LEU A 1 294 ? -4.285 -2.522 -20.973 1.00 89.75 294 LEU A C 1
ATOM 2349 O O . LEU A 1 294 ? -4.816 -1.444 -20.714 1.00 89.75 294 LEU A O 1
ATOM 2353 N N . ILE A 1 295 ? -2.996 -2.622 -21.321 1.00 87.56 295 ILE A N 1
ATOM 2354 C CA . ILE A 1 295 ? -2.095 -1.460 -21.276 1.00 87.56 295 ILE A CA 1
ATOM 2355 C C . ILE A 1 295 ? -2.518 -0.427 -22.314 1.00 87.56 295 ILE A C 1
ATOM 2357 O O . ILE A 1 295 ? -2.755 0.722 -21.957 1.00 87.56 295 ILE A O 1
ATOM 2361 N N . ARG A 1 296 ? -2.656 -0.821 -23.582 1.00 87.75 296 ARG A N 1
ATOM 2362 C CA . ARG A 1 296 ? -2.965 0.119 -24.665 1.00 87.75 296 ARG A CA 1
ATOM 2363 C C . ARG A 1 296 ? -4.279 0.892 -24.427 1.00 87.75 296 ARG A C 1
ATOM 2365 O O . ARG A 1 296 ? -4.245 2.120 -24.548 1.00 87.75 296 ARG A O 1
ATOM 2372 N N . PRO A 1 297 ? -5.402 0.262 -24.026 1.00 88.81 297 PRO A N 1
ATOM 2373 C CA . PRO A 1 297 ? -6.630 0.990 -23.701 1.00 88.81 297 PRO A CA 1
ATOM 2374 C C . PRO A 1 297 ? -6.5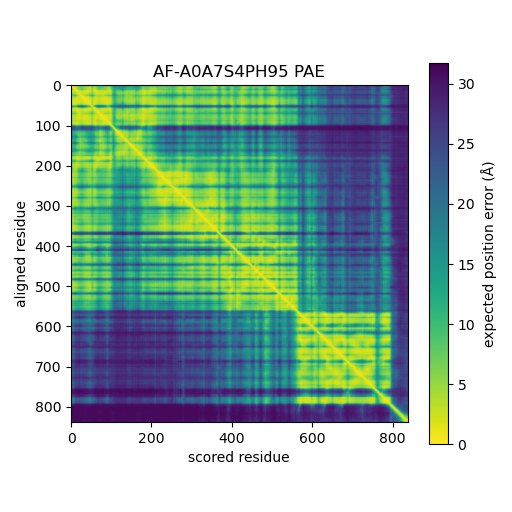33 1.824 -22.423 1.00 88.81 297 PRO A C 1
ATOM 2376 O O . PRO A 1 297 ? -7.122 2.903 -22.358 1.00 88.81 297 PRO A O 1
ATOM 2379 N N . ALA A 1 298 ? -5.787 1.369 -21.410 1.00 88.62 298 ALA A N 1
ATOM 2380 C CA . ALA A 1 298 ? -5.545 2.167 -20.212 1.00 88.62 298 ALA A CA 1
ATOM 2381 C C . ALA A 1 298 ? -4.735 3.429 -20.544 1.00 88.62 298 ALA A C 1
ATOM 2383 O O . ALA A 1 298 ? -5.102 4.518 -20.108 1.00 88.62 298 ALA A O 1
ATOM 2384 N N . THR A 1 299 ? -3.692 3.322 -21.376 1.00 86.31 299 THR A N 1
ATOM 2385 C CA . THR A 1 299 ? -2.862 4.455 -21.818 1.00 86.31 299 THR A CA 1
ATOM 2386 C C . THR A 1 299 ? -3.678 5.516 -22.550 1.00 86.31 299 THR A C 1
ATOM 2388 O O . THR A 1 299 ? -3.411 6.695 -22.365 1.00 86.31 299 THR A O 1
ATOM 2391 N N . GLN A 1 300 ? -4.717 5.146 -23.307 1.00 84.75 300 GLN A N 1
ATOM 2392 C CA . GLN A 1 300 ? -5.608 6.129 -23.946 1.00 84.75 300 GLN A CA 1
ATOM 2393 C C . GLN A 1 300 ? -6.335 7.041 -22.944 1.00 84.75 300 GLN A C 1
ATOM 2395 O O . GLN A 1 300 ? -6.739 8.143 -23.320 1.00 84.75 300 GLN A O 1
ATOM 2400 N N . VAL A 1 301 ? -6.500 6.575 -21.702 1.00 86.50 301 VAL A N 1
ATOM 2401 C CA . VAL A 1 301 ? -7.160 7.292 -20.605 1.00 86.50 301 VAL A CA 1
ATOM 2402 C C . VAL A 1 301 ? -6.146 7.990 -19.698 1.00 86.50 301 VAL A C 1
ATOM 2404 O O . VAL A 1 301 ? -6.372 9.128 -19.306 1.00 86.50 301 VAL A O 1
ATOM 2407 N N . VAL A 1 302 ? -5.047 7.318 -19.335 1.00 84.94 302 VAL A N 1
ATOM 2408 C CA . VAL A 1 302 ? -4.116 7.797 -18.293 1.00 84.94 302 VAL A CA 1
ATOM 2409 C C . VAL A 1 302 ? -2.934 8.617 -18.814 1.00 84.94 302 VAL A C 1
ATOM 2411 O O . VAL A 1 302 ? -2.135 9.082 -18.005 1.00 84.94 302 VAL A O 1
ATOM 2414 N N . CYS A 1 303 ? -2.772 8.761 -20.132 1.00 78.44 303 CYS A N 1
ATOM 2415 C CA . CYS A 1 303 ? -1.631 9.467 -20.718 1.00 78.44 303 CYS A CA 1
ATOM 2416 C C . CYS A 1 303 ? -1.649 10.981 -20.463 1.00 78.44 303 CYS A C 1
ATOM 2418 O O . CYS A 1 303 ? -2.690 11.579 -20.189 1.00 78.44 303 CYS A O 1
ATOM 2420 N N . GLU A 1 304 ? -0.502 11.624 -20.681 1.00 70.50 304 GLU A N 1
ATOM 2421 C CA . GLU A 1 304 ? -0.435 13.078 -20.799 1.00 70.50 304 GLU A CA 1
ATOM 2422 C C . GLU A 1 304 ? -1.112 13.547 -22.090 1.00 70.50 304 GLU A C 1
ATOM 2424 O O . GLU A 1 304 ? -0.638 13.350 -23.212 1.00 70.50 304 GLU A O 1
ATOM 2429 N N . HIS A 1 305 ? -2.271 14.173 -21.915 1.00 71.94 305 HIS A N 1
ATOM 2430 C CA . HIS A 1 305 ? -3.178 14.546 -22.997 1.00 71.94 305 HIS A CA 1
ATOM 2431 C C . HIS A 1 305 ? -2.664 15.692 -23.886 1.00 71.94 305 HIS A C 1
ATOM 2433 O O . HIS A 1 305 ? -3.263 15.958 -24.934 1.00 71.94 305 HIS A O 1
ATOM 2439 N N . ASP A 1 306 ? -1.583 16.363 -23.482 1.00 65.06 306 ASP A N 1
ATOM 2440 C CA . ASP A 1 306 ? -0.959 17.452 -24.237 1.00 65.06 306 ASP A CA 1
ATOM 2441 C C . ASP A 1 306 ? 0.062 16.936 -25.263 1.00 65.06 306 ASP A C 1
ATOM 2443 O O . ASP A 1 306 ? 0.146 17.480 -26.368 1.00 65.06 306 ASP A O 1
ATOM 2447 N N . LEU A 1 307 ? 0.755 15.837 -24.944 1.00 60.38 307 LEU A N 1
ATOM 2448 C CA . LEU A 1 307 ? 1.773 15.207 -25.792 1.00 60.38 307 LEU A CA 1
ATOM 2449 C C . LEU A 1 307 ? 1.178 14.210 -26.798 1.00 60.38 307 LEU A C 1
ATOM 2451 O O . LEU A 1 307 ? 1.689 14.063 -27.909 1.00 60.38 307 LEU A O 1
ATOM 2455 N N . HIS A 1 308 ? 0.074 13.545 -26.448 1.00 62.06 308 HIS A N 1
ATOM 2456 C CA . HIS A 1 308 ? -0.520 12.490 -27.271 1.00 62.06 308 HIS A CA 1
ATOM 2457 C C . HIS A 1 308 ? -1.854 12.927 -27.895 1.00 62.06 308 HIS A C 1
ATOM 2459 O O . HIS A 1 308 ? -2.791 13.321 -27.201 1.00 62.06 308 HIS A O 1
ATOM 2465 N N . ARG A 1 309 ? -1.960 12.846 -29.231 1.00 65.50 309 ARG A N 1
ATOM 2466 C CA . ARG A 1 309 ? -3.193 13.141 -29.984 1.00 65.50 309 ARG A CA 1
ATOM 2467 C C . ARG A 1 309 ? -3.616 11.943 -30.822 1.00 65.50 309 ARG A C 1
ATOM 2469 O O . ARG A 1 309 ? -3.191 11.791 -31.963 1.00 65.50 309 ARG A O 1
ATOM 2476 N N . THR A 1 310 ? -4.482 11.105 -30.268 1.00 74.94 310 THR A N 1
ATOM 2477 C CA . THR A 1 310 ? -5.149 10.041 -31.034 1.00 74.94 310 THR A CA 1
ATOM 2478 C C . THR A 1 310 ? -6.473 10.527 -31.633 1.00 74.94 310 THR A C 1
ATOM 2480 O O . THR A 1 310 ? -7.068 11.520 -31.190 1.00 74.94 310 THR A O 1
ATOM 2483 N N . ALA A 1 311 ? -6.962 9.816 -32.653 1.00 78.19 311 ALA A N 1
ATOM 2484 C CA . ALA A 1 311 ? -8.261 10.098 -33.263 1.00 78.19 311 ALA A CA 1
ATOM 2485 C C . ALA A 1 311 ? -9.403 9.967 -32.237 1.00 78.19 311 ALA A C 1
ATOM 2487 O O . ALA A 1 311 ? -10.253 10.855 -32.157 1.00 78.19 311 ALA A O 1
ATOM 2488 N N . GLN A 1 312 ? -9.368 8.925 -31.393 1.00 79.31 312 GLN A N 1
ATOM 2489 C CA . GLN A 1 312 ? -10.363 8.708 -30.337 1.00 79.31 312 GLN A CA 1
ATOM 2490 C C . GLN A 1 312 ? -10.375 9.847 -29.304 1.00 79.31 312 GLN A C 1
ATOM 2492 O O . GLN A 1 312 ? -11.441 10.323 -28.919 1.00 79.31 312 GLN A O 1
ATOM 2497 N N . GLN A 1 313 ? -9.207 10.350 -28.891 1.00 78.88 313 GLN A N 1
ATOM 2498 C CA . GLN A 1 313 ? -9.118 11.476 -27.949 1.00 78.88 313 GLN A CA 1
ATOM 2499 C C . GLN A 1 313 ? -9.648 12.781 -28.552 1.00 78.88 313 GLN A C 1
ATOM 2501 O O . GLN A 1 313 ? -10.261 13.590 -27.859 1.00 78.88 313 GLN A O 1
ATOM 2506 N N . THR A 1 314 ? -9.449 12.988 -29.854 1.00 80.62 314 THR A N 1
ATOM 2507 C CA . THR A 1 314 ? -9.984 14.162 -30.558 1.00 80.62 314 THR A CA 1
ATOM 2508 C C . THR A 1 314 ? -11.514 14.142 -30.589 1.00 80.62 314 THR A C 1
ATOM 2510 O O . THR A 1 314 ? -12.153 15.182 -30.429 1.00 80.62 314 THR A O 1
ATOM 2513 N N . GLU A 1 315 ? -12.111 12.960 -30.741 1.00 82.56 315 GLU A N 1
ATOM 2514 C CA . GLU A 1 315 ? -13.560 12.771 -30.650 1.00 82.56 315 GLU A CA 1
ATOM 2515 C C . GLU A 1 315 ? -14.068 12.941 -29.209 1.00 82.56 315 GLU A C 1
ATOM 2517 O O . GLU A 1 315 ? -15.039 13.664 -28.990 1.00 82.56 315 GLU A O 1
ATOM 2522 N N . ALA A 1 316 ? -13.360 12.391 -28.217 1.00 82.19 316 ALA A N 1
ATOM 2523 C CA . ALA A 1 316 ? -13.684 12.541 -26.796 1.00 82.19 316 ALA A CA 1
ATOM 2524 C C . ALA A 1 316 ? -13.655 14.009 -26.323 1.00 82.19 316 ALA A C 1
ATOM 2526 O O . ALA A 1 316 ? -14.496 14.413 -25.522 1.00 82.19 316 ALA A O 1
ATOM 2527 N N . ARG A 1 317 ? -12.766 14.849 -26.878 1.00 83.75 317 ARG A N 1
ATOM 2528 C CA . ARG A 1 317 ? -12.699 16.301 -26.595 1.00 83.75 317 ARG A CA 1
ATOM 2529 C C . ARG A 1 317 ? -13.978 17.067 -26.952 1.00 83.75 317 ARG A C 1
ATOM 2531 O O . ARG A 1 317 ? -14.202 18.153 -26.414 1.00 83.75 317 ARG A O 1
ATOM 2538 N N . ARG A 1 318 ? -14.827 16.524 -27.836 1.00 85.44 318 ARG A N 1
ATOM 2539 C CA . ARG A 1 318 ? -16.136 17.122 -28.160 1.00 85.44 318 ARG A CA 1
ATOM 2540 C C . ARG A 1 318 ? -17.077 17.113 -26.953 1.00 85.44 318 ARG A C 1
ATOM 2542 O O . ARG A 1 318 ? -17.902 18.012 -26.828 1.00 85.44 318 ARG A O 1
ATOM 2549 N N . LEU A 1 319 ? -16.911 16.158 -26.036 1.00 85.81 319 LEU A N 1
ATOM 2550 C CA . LEU A 1 319 ? -17.572 16.136 -24.731 1.00 85.81 319 LEU A CA 1
ATOM 2551 C C . LEU A 1 319 ? -16.798 17.022 -23.749 1.00 85.81 319 LEU A C 1
ATOM 2553 O O . LEU A 1 319 ? -16.042 16.555 -22.900 1.00 85.81 319 LEU A O 1
ATOM 2557 N N . THR A 1 320 ? -16.937 18.340 -23.906 1.00 83.75 320 THR A N 1
ATOM 2558 C CA . THR A 1 320 ? -16.085 19.322 -23.216 1.00 83.75 320 THR A CA 1
ATOM 2559 C C . THR A 1 320 ? -16.174 19.241 -21.690 1.00 83.75 320 THR A C 1
ATOM 2561 O O . THR A 1 320 ? -15.166 19.465 -21.022 1.00 83.75 320 THR A O 1
ATOM 2564 N N . ARG A 1 321 ? -17.350 18.937 -21.123 1.00 85.94 321 ARG A N 1
ATOM 2565 C CA . ARG A 1 321 ? -17.539 18.855 -19.665 1.00 85.94 321 ARG A CA 1
ATOM 2566 C C . ARG A 1 321 ? -16.811 17.640 -19.094 1.00 85.94 321 ARG A C 1
ATOM 2568 O O . ARG A 1 321 ? -15.989 17.789 -18.196 1.00 85.94 321 ARG A O 1
ATOM 2575 N N . GLU A 1 322 ? -17.073 16.465 -19.650 1.00 87.50 322 GLU A N 1
ATOM 2576 C CA . GLU A 1 322 ? -16.484 15.195 -19.233 1.00 87.50 322 GLU A CA 1
ATOM 2577 C C . GLU A 1 322 ? -14.967 15.186 -19.463 1.00 87.50 322 GLU A C 1
ATOM 2579 O O . GLU A 1 322 ? -14.211 14.763 -18.592 1.00 87.50 322 GLU A O 1
ATOM 2584 N N . TRP A 1 323 ? -14.500 15.727 -20.594 1.00 87.94 323 TRP A N 1
ATOM 2585 C CA . TRP A 1 323 ? -13.071 15.835 -20.891 1.00 87.94 323 TRP A CA 1
ATOM 2586 C C . TRP A 1 323 ? -12.334 16.770 -19.923 1.00 87.94 323 TRP A C 1
ATOM 2588 O O . TRP A 1 323 ? -11.221 16.469 -19.486 1.00 87.94 323 TRP A O 1
ATOM 2598 N N . LYS A 1 324 ? -12.949 17.903 -19.550 1.00 86.38 324 LYS A N 1
ATOM 2599 C CA . LYS A 1 324 ? -12.390 18.802 -18.527 1.00 86.38 324 LYS A CA 1
ATOM 2600 C C . LYS A 1 324 ? -12.345 18.131 -17.158 1.00 86.38 324 LYS A C 1
ATOM 2602 O O . LYS A 1 324 ? -11.351 18.290 -16.460 1.00 86.38 324 LYS A O 1
ATOM 2607 N N . SER A 1 325 ? -13.365 17.354 -16.796 1.00 87.19 325 SER A N 1
ATOM 2608 C CA . SER A 1 325 ? -13.375 16.599 -15.538 1.00 87.19 325 SER A CA 1
ATOM 2609 C C . SER A 1 325 ? -12.219 15.587 -15.481 1.00 87.19 325 SER A C 1
ATOM 2611 O O . SER A 1 325 ? -11.464 15.574 -14.509 1.00 87.19 325 SER A O 1
ATOM 2613 N N . LEU A 1 326 ? -11.961 14.861 -16.577 1.00 87.38 326 LEU A N 1
ATOM 2614 C CA . LEU A 1 326 ? -10.826 13.934 -16.669 1.00 87.38 326 LEU A CA 1
ATOM 2615 C C . LEU A 1 326 ? -9.468 14.646 -16.579 1.00 87.38 326 LEU A C 1
ATOM 2617 O O . LEU A 1 326 ? -8.587 14.209 -15.848 1.00 87.38 326 LEU A O 1
ATOM 2621 N N . THR A 1 327 ? -9.289 15.748 -17.312 1.00 85.88 327 THR A N 1
ATOM 2622 C CA . THR A 1 327 ? -7.978 16.417 -17.448 1.00 85.88 327 THR A CA 1
ATOM 2623 C C . THR A 1 327 ? -7.646 17.400 -16.322 1.00 85.88 327 THR A C 1
ATOM 2625 O O . THR A 1 327 ? -6.476 17.709 -16.096 1.00 85.88 327 THR A O 1
ATOM 2628 N N . GLN A 1 328 ? -8.650 17.935 -15.623 1.00 84.44 328 GLN A N 1
ATOM 2629 C CA . GLN A 1 328 ? -8.448 18.923 -14.557 1.00 84.44 328 GLN A CA 1
ATOM 2630 C C . GLN A 1 328 ? -8.680 18.352 -13.161 1.00 84.44 328 GLN A C 1
ATOM 2632 O O . GLN A 1 328 ? -7.996 18.771 -12.235 1.00 84.44 328 GLN A O 1
ATOM 2637 N N . GLN A 1 329 ? -9.619 17.415 -13.010 1.00 82.81 329 GLN A N 1
ATOM 2638 C CA . GLN A 1 329 ? -10.011 16.853 -11.712 1.00 82.81 329 GLN A CA 1
ATOM 2639 C C . GLN A 1 329 ? -9.626 15.376 -11.564 1.00 82.81 329 GLN A C 1
ATOM 2641 O O . GLN A 1 329 ? -9.889 14.791 -10.519 1.00 82.81 329 GLN A O 1
ATOM 2646 N N . ALA A 1 330 ? -9.025 14.766 -12.593 1.00 88.06 330 ALA A N 1
ATOM 2647 C CA . ALA A 1 330 ? -8.723 13.335 -12.646 1.00 88.06 330 ALA A CA 1
ATOM 2648 C C . ALA A 1 330 ? -9.965 12.422 -12.536 1.00 88.06 330 ALA A C 1
ATOM 2650 O O . ALA A 1 330 ? -9.837 11.244 -12.201 1.00 88.06 330 ALA A O 1
ATOM 2651 N N . VAL A 1 331 ? -11.164 12.943 -12.831 1.00 88.19 331 VAL A N 1
ATOM 2652 C CA . VAL A 1 331 ? -12.428 12.196 -12.751 1.00 88.19 331 VAL A CA 1
ATOM 2653 C C . VAL A 1 331 ? -12.889 11.781 -14.149 1.00 88.19 331 VAL A C 1
ATOM 2655 O O . VAL A 1 331 ? -13.242 12.595 -15.000 1.00 88.19 331 VAL A O 1
ATOM 2658 N N . LEU A 1 332 ? -12.890 10.476 -14.391 1.00 89.50 332 LEU A N 1
ATOM 2659 C CA . LEU A 1 332 ? -13.330 9.824 -15.613 1.00 89.50 332 LEU A CA 1
ATOM 2660 C C . LEU A 1 332 ? -14.830 9.526 -15.568 1.00 89.50 332 LEU A C 1
ATOM 2662 O O . LEU A 1 332 ? -15.284 8.653 -14.827 1.00 89.50 332 LEU A O 1
ATOM 2666 N N . SER A 1 333 ? -15.596 10.181 -16.438 1.00 87.94 333 SER A N 1
ATOM 2667 C CA . SER A 1 333 ? -16.993 9.809 -16.680 1.00 87.94 333 SER A CA 1
ATOM 2668 C C . SER A 1 333 ? -17.083 8.537 -17.527 1.00 87.94 333 SER A C 1
ATOM 2670 O O . SER A 1 333 ? -16.448 8.440 -18.582 1.00 87.94 333 SER A O 1
ATOM 2672 N N . LYS A 1 334 ? -17.962 7.599 -17.145 1.00 86.56 334 LYS A N 1
ATOM 2673 C CA . LYS A 1 334 ? -18.236 6.377 -17.926 1.00 86.56 334 LYS A CA 1
ATOM 2674 C C . LYS A 1 334 ? -18.691 6.658 -19.366 1.00 86.56 334 LYS A C 1
ATOM 2676 O O . LYS A 1 334 ? -18.491 5.819 -20.239 1.00 86.56 334 LYS A O 1
ATOM 2681 N N . LYS A 1 335 ? -19.223 7.854 -19.653 1.00 86.88 335 LYS A N 1
ATOM 2682 C CA . LYS A 1 335 ? -19.618 8.290 -21.008 1.00 86.88 335 LYS A CA 1
ATOM 2683 C C . LYS A 1 335 ? -18.439 8.416 -21.983 1.00 86.88 335 LYS A C 1
ATOM 2685 O O . LYS A 1 335 ? -18.650 8.335 -23.189 1.00 86.88 335 LYS A O 1
ATOM 2690 N N . LEU A 1 336 ? -17.212 8.597 -21.486 1.00 88.06 336 LEU A N 1
ATOM 2691 C CA . LEU A 1 336 ? -16.012 8.691 -22.325 1.00 88.06 336 LEU A CA 1
ATOM 2692 C C . LEU A 1 336 ? -15.502 7.317 -22.784 1.00 88.06 336 LEU A C 1
ATOM 2694 O O . LEU A 1 336 ? -14.894 7.221 -23.850 1.00 88.06 336 LEU A O 1
ATOM 2698 N N . LEU A 1 337 ? -15.771 6.252 -22.019 1.00 89.50 337 LEU A N 1
ATOM 2699 C CA . LEU A 1 337 ? -15.231 4.915 -22.287 1.00 89.50 337 LEU A CA 1
ATOM 2700 C C . LEU A 1 337 ? -15.650 4.344 -23.655 1.00 89.50 337 LEU A C 1
ATOM 2702 O O . LEU A 1 337 ? -14.769 3.860 -24.359 1.00 89.50 337 LEU A O 1
ATOM 2706 N N . PRO A 1 338 ? -16.915 4.444 -24.116 1.00 89.25 338 PRO A N 1
ATOM 2707 C CA . PRO A 1 338 ? -17.298 3.940 -25.439 1.00 89.25 338 PRO A CA 1
ATOM 2708 C C . PRO A 1 338 ? -16.585 4.626 -26.613 1.00 89.25 338 PRO A C 1
ATOM 2710 O O . PRO A 1 338 ? -16.468 4.025 -27.682 1.00 89.25 338 PRO A O 1
ATOM 2713 N N . ILE A 1 339 ? -16.133 5.874 -26.423 1.00 89.00 339 ILE A N 1
ATOM 2714 C CA . ILE A 1 339 ? -15.409 6.660 -27.432 1.00 89.00 339 ILE A CA 1
ATOM 2715 C C . ILE A 1 339 ? -13.923 6.303 -27.404 1.00 89.00 339 ILE A C 1
ATOM 2717 O O . ILE A 1 339 ? -13.338 6.022 -28.450 1.00 89.00 339 ILE A O 1
ATOM 2721 N N . LEU A 1 340 ? -13.319 6.292 -26.211 1.00 87.19 340 LEU A N 1
ATOM 2722 C CA . LEU A 1 340 ? -11.902 5.970 -26.037 1.00 87.19 340 LEU A CA 1
ATOM 2723 C C . LEU A 1 340 ? -11.630 4.511 -26.419 1.00 87.19 340 LEU A C 1
ATOM 2725 O O . LEU A 1 340 ? -10.759 4.236 -27.235 1.00 87.19 340 LEU A O 1
ATOM 2729 N N . TRP A 1 341 ? -12.458 3.586 -25.939 1.00 91.31 341 TRP A N 1
ATOM 2730 C CA . TRP A 1 341 ? -12.332 2.147 -26.168 1.00 91.31 341 TRP A CA 1
ATOM 2731 C C . TRP A 1 341 ? -13.195 1.643 -27.326 1.00 91.31 341 TRP A C 1
ATOM 2733 O O . TRP A 1 341 ? -13.738 0.540 -27.273 1.00 91.31 341 TRP A O 1
ATOM 2743 N N . LYS A 1 342 ? -13.323 2.434 -28.396 1.00 86.81 342 LYS A N 1
ATOM 2744 C CA . LYS A 1 342 ? -14.127 2.083 -29.579 1.00 86.81 342 LYS A CA 1
ATOM 2745 C C . LYS A 1 342 ? -13.781 0.705 -30.164 1.00 86.81 342 LYS A C 1
ATOM 2747 O O . LYS A 1 342 ? -14.665 0.006 -30.639 1.00 86.81 342 LYS A O 1
ATOM 2752 N N . GLU A 1 343 ? -12.511 0.311 -30.093 1.00 85.19 343 GLU A N 1
ATOM 2753 C CA . GLU A 1 343 ? -11.998 -0.983 -30.574 1.00 85.19 343 GLU A CA 1
ATOM 2754 C C . GLU A 1 343 ? -12.289 -2.159 -29.617 1.00 85.19 343 GLU A C 1
ATOM 2756 O O . GLU A 1 343 ? -12.175 -3.311 -30.021 1.00 85.19 343 GLU A O 1
ATOM 2761 N N . TYR A 1 344 ? -12.707 -1.893 -28.373 1.00 86.06 344 TYR A N 1
ATOM 2762 C CA . TYR A 1 344 ? -12.866 -2.893 -27.304 1.00 86.06 344 TYR A CA 1
ATOM 2763 C C . TYR A 1 344 ? -14.285 -2.924 -26.713 1.00 86.06 344 TYR A C 1
ATOM 2765 O O . TYR A 1 344 ? -14.485 -3.426 -25.605 1.00 86.06 344 TYR A O 1
ATOM 2773 N N . GLN A 1 345 ? -15.288 -2.393 -27.424 1.00 83.25 345 GLN A N 1
ATOM 2774 C CA . GLN A 1 345 ? -16.656 -2.259 -26.903 1.00 83.25 345 GLN A CA 1
ATOM 2775 C C . GLN A 1 345 ? -17.245 -3.594 -26.422 1.00 83.25 345 GLN A C 1
ATOM 2777 O O . GLN A 1 345 ? -17.788 -3.650 -25.315 1.00 83.25 345 GLN A O 1
ATOM 2782 N N . ASP A 1 346 ? -17.028 -4.672 -27.182 1.00 84.62 346 ASP A N 1
ATOM 2783 C CA . ASP A 1 346 ? -17.519 -6.028 -26.886 1.00 84.62 346 ASP A CA 1
ATOM 2784 C C . ASP A 1 346 ? -17.012 -6.590 -25.547 1.00 84.62 346 ASP A C 1
ATOM 2786 O O . ASP A 1 346 ? -17.625 -7.484 -24.960 1.00 84.62 346 ASP A O 1
ATOM 2790 N N . ARG A 1 347 ? -15.877 -6.083 -25.050 1.00 87.19 347 ARG A N 1
ATOM 2791 C CA . ARG A 1 347 ? -15.215 -6.533 -23.815 1.00 87.19 347 ARG A CA 1
ATOM 2792 C C . ARG A 1 347 ? -14.972 -5.395 -22.820 1.00 87.19 347 ARG A C 1
ATOM 2794 O O . ARG A 1 347 ? -14.212 -5.565 -21.869 1.00 87.19 347 ARG A O 1
ATOM 2801 N N . SER A 1 348 ? -15.649 -4.262 -22.995 1.00 87.50 348 SER A N 1
ATOM 2802 C CA . SER A 1 348 ? -15.478 -3.058 -22.170 1.00 87.50 348 SER A CA 1
ATOM 2803 C C . SER A 1 348 ? -15.715 -3.306 -20.677 1.00 87.50 348 SER A C 1
ATOM 2805 O O . SER A 1 348 ? -14.967 -2.793 -19.854 1.00 87.50 348 SER A O 1
ATOM 2807 N N . ALA A 1 349 ? -16.689 -4.148 -20.318 1.00 87.44 349 ALA A N 1
ATOM 2808 C CA . ALA A 1 349 ? -16.963 -4.506 -18.924 1.00 87.44 349 ALA A CA 1
ATOM 2809 C C . ALA A 1 349 ? -15.809 -5.287 -18.267 1.00 87.44 349 ALA A C 1
ATOM 2811 O O . ALA A 1 349 ? -15.479 -5.048 -17.107 1.00 87.44 349 ALA A O 1
ATOM 2812 N N . LEU A 1 350 ? -15.171 -6.196 -19.016 1.00 89.12 350 LEU A N 1
ATOM 2813 C CA . LEU A 1 350 ? -13.997 -6.935 -18.548 1.00 89.12 350 LEU A CA 1
ATOM 2814 C C . LEU A 1 350 ? -12.808 -5.986 -18.359 1.00 89.12 350 LEU A C 1
ATOM 2816 O O . LEU A 1 350 ? -12.130 -6.043 -17.338 1.00 89.12 350 LEU A O 1
ATOM 2820 N N . LEU A 1 351 ? -12.587 -5.092 -19.324 1.00 91.06 351 LEU A N 1
ATOM 2821 C CA . LEU A 1 351 ? -11.526 -4.092 -19.262 1.00 91.06 351 LEU A CA 1
ATOM 2822 C C . LEU A 1 351 ? -11.723 -3.117 -18.089 1.00 91.06 351 LEU A C 1
ATOM 2824 O O . LEU A 1 351 ? -10.789 -2.890 -17.328 1.00 91.06 351 LEU A O 1
ATOM 2828 N N . GLU A 1 352 ? -12.944 -2.612 -17.886 1.00 89.69 352 GLU A N 1
ATOM 2829 C CA . GLU A 1 352 ? -13.323 -1.786 -16.730 1.00 89.69 352 GLU A CA 1
ATOM 2830 C C . GLU A 1 352 ? -13.009 -2.511 -15.414 1.00 89.69 352 GLU A C 1
ATOM 2832 O O . GLU A 1 352 ? -12.359 -1.944 -14.536 1.00 89.69 352 GLU A O 1
ATOM 2837 N N . HIS A 1 353 ? -13.394 -3.787 -15.300 1.00 87.31 353 HIS A N 1
ATOM 2838 C CA . HIS A 1 353 ? -13.123 -4.592 -14.111 1.00 87.31 353 HIS A CA 1
ATOM 2839 C C . HIS A 1 353 ? -11.619 -4.772 -13.852 1.00 87.31 353 HIS A C 1
ATOM 2841 O O . HIS A 1 353 ? -11.182 -4.641 -12.710 1.00 87.31 353 HIS A O 1
ATOM 2847 N N . LEU A 1 354 ? -10.812 -5.010 -14.892 1.00 88.75 354 LEU A N 1
ATOM 2848 C CA . LEU A 1 354 ? -9.352 -5.105 -14.768 1.00 88.75 354 LEU A CA 1
ATOM 2849 C C . LEU A 1 354 ? -8.724 -3.763 -14.369 1.00 88.75 354 LEU A C 1
ATOM 2851 O O . LEU A 1 354 ? -7.870 -3.727 -13.485 1.00 88.75 354 LEU A O 1
ATOM 2855 N N . CYS A 1 355 ? -9.163 -2.651 -14.965 1.00 88.06 355 CYS A N 1
ATOM 2856 C CA . CYS A 1 355 ? -8.686 -1.316 -14.599 1.00 88.06 355 CYS A CA 1
ATOM 2857 C C . CYS A 1 355 ? -8.995 -0.979 -13.133 1.00 88.06 355 CYS A C 1
ATOM 2859 O O . CYS A 1 355 ? -8.148 -0.393 -12.459 1.00 88.06 355 CYS A O 1
ATOM 2861 N N . VAL A 1 356 ? -10.163 -1.382 -12.623 1.00 85.38 356 VAL A N 1
ATOM 2862 C CA . VAL A 1 356 ? -10.510 -1.233 -11.201 1.00 85.38 356 VAL A CA 1
ATOM 2863 C C . VAL A 1 356 ? -9.667 -2.157 -10.324 1.00 85.38 356 VAL A C 1
ATOM 2865 O O . VAL A 1 356 ? -9.094 -1.710 -9.332 1.00 85.38 356 VAL A O 1
ATOM 2868 N N . LYS A 1 357 ? -9.533 -3.431 -10.707 1.00 83.38 357 LYS A N 1
ATOM 2869 C CA . LYS A 1 357 ? -8.744 -4.425 -9.968 1.00 83.38 357 LYS A CA 1
ATOM 2870 C C . LYS A 1 357 ? -7.298 -3.980 -9.757 1.00 83.38 357 LYS A C 1
ATOM 2872 O O . LYS A 1 357 ? -6.766 -4.136 -8.661 1.00 83.38 357 LYS A O 1
ATOM 2877 N N . PHE A 1 358 ? -6.673 -3.424 -10.791 1.00 81.88 358 PHE A N 1
ATOM 2878 C CA . PHE A 1 358 ? -5.286 -2.966 -10.732 1.00 81.88 358 PHE A CA 1
ATOM 2879 C C . PHE A 1 358 ? -5.129 -1.526 -10.233 1.00 81.88 358 PHE A C 1
ATOM 2881 O O . PHE A 1 358 ? -4.035 -0.978 -10.320 1.00 81.88 358 PHE A O 1
ATOM 2888 N N . GLY A 1 359 ? -6.195 -0.892 -9.730 1.00 79.50 359 GLY A N 1
ATOM 2889 C CA . GLY A 1 359 ? -6.126 0.458 -9.164 1.00 79.50 359 GLY A CA 1
ATOM 2890 C C . GLY A 1 359 ? -5.823 1.557 -10.187 1.00 79.50 359 GLY A C 1
ATOM 2891 O O . GLY A 1 359 ? -5.416 2.651 -9.805 1.00 79.50 359 GLY A O 1
ATOM 2892 N N . ILE A 1 360 ? -6.017 1.287 -11.484 1.00 86.00 360 ILE A N 1
ATOM 2893 C CA . ILE A 1 360 ? -5.971 2.321 -12.527 1.00 86.00 360 ILE A CA 1
ATOM 2894 C C . ILE A 1 360 ? -7.176 3.248 -12.349 1.00 86.00 360 ILE A C 1
ATOM 2896 O O . ILE A 1 360 ? -7.040 4.468 -12.424 1.00 86.00 360 ILE A O 1
ATOM 2900 N N . PHE A 1 361 ? -8.345 2.649 -12.102 1.00 86.31 361 PHE A N 1
ATOM 2901 C CA . PHE A 1 361 ? -9.605 3.335 -11.843 1.00 86.31 361 PHE A CA 1
ATOM 2902 C C . PHE A 1 361 ? -10.066 3.058 -10.419 1.00 86.31 361 PHE A C 1
ATOM 2904 O O . PHE A 1 361 ? -10.067 1.915 -9.968 1.00 86.31 361 PHE A O 1
ATOM 2911 N N . ILE A 1 362 ? -10.530 4.092 -9.730 1.00 83.94 362 ILE A N 1
ATOM 2912 C CA . ILE A 1 362 ? -11.169 3.957 -8.422 1.00 83.94 362 ILE A CA 1
ATOM 2913 C C . ILE A 1 362 ? -12.630 4.362 -8.587 1.00 83.94 362 ILE A C 1
ATOM 2915 O O . ILE A 1 362 ? -12.891 5.512 -8.944 1.00 83.94 362 ILE A O 1
ATOM 2919 N N . PRO A 1 363 ? -13.595 3.458 -8.367 1.00 83.31 363 PRO A N 1
ATOM 2920 C CA . PRO A 1 363 ? -15.004 3.800 -8.504 1.00 83.31 363 PRO A CA 1
ATOM 2921 C C . PRO A 1 363 ? -15.391 4.881 -7.490 1.00 83.31 363 PRO A C 1
ATOM 2923 O O . PRO A 1 363 ? -15.034 4.799 -6.315 1.00 83.31 363 PRO A O 1
ATOM 2926 N N . LEU A 1 364 ? -16.127 5.890 -7.951 1.00 80.25 364 LEU A N 1
ATOM 2927 C CA . LEU A 1 364 ? -16.712 6.929 -7.111 1.00 80.25 364 LEU A CA 1
ATOM 2928 C C . LEU A 1 364 ? -18.219 6.700 -6.984 1.00 80.25 364 LEU A C 1
ATOM 2930 O O . LEU A 1 364 ? -18.885 6.343 -7.959 1.00 80.25 364 LEU A O 1
ATOM 2934 N N . LYS A 1 365 ? -18.769 6.923 -5.786 1.00 70.88 365 LYS A N 1
ATOM 2935 C CA . LYS A 1 365 ? -20.224 6.941 -5.595 1.00 70.88 365 LYS A CA 1
ATOM 2936 C C . LYS A 1 365 ? -20.849 8.052 -6.454 1.00 70.88 365 LYS A C 1
ATOM 2938 O O . LYS A 1 365 ? -20.340 9.171 -6.425 1.00 70.88 365 LYS A O 1
ATOM 2943 N N . PRO A 1 366 ? -21.940 7.770 -7.189 1.00 66.00 366 PRO A N 1
ATOM 2944 C CA . PRO A 1 366 ? -22.642 8.795 -7.949 1.00 66.00 366 PRO A CA 1
ATOM 2945 C C . PRO A 1 366 ? -23.196 9.860 -6.995 1.00 66.00 366 PRO A C 1
ATOM 2947 O O . PRO A 1 366 ? -23.811 9.534 -5.975 1.00 66.00 366 PRO A O 1
ATOM 2950 N N . GLU A 1 367 ? -22.958 11.133 -7.306 1.00 60.34 367 GLU A N 1
ATOM 2951 C CA . GLU A 1 367 ? -23.614 12.236 -6.606 1.00 60.34 367 GLU A CA 1
ATOM 2952 C C . GLU A 1 367 ? -25.109 12.244 -6.953 1.00 60.34 367 GLU A C 1
ATOM 2954 O O . GLU A 1 367 ? -25.501 11.839 -8.044 1.00 60.34 367 GLU A O 1
ATOM 2959 N N . GLN A 1 368 ? -25.958 12.752 -6.054 1.00 47.12 368 GLN A N 1
ATOM 2960 C CA . GLN A 1 368 ? -27.429 12.759 -6.194 1.00 47.12 368 GLN A CA 1
ATOM 2961 C C . GLN A 1 368 ? -27.956 13.414 -7.493 1.00 47.12 368 GLN A C 1
ATOM 2963 O O . GLN A 1 368 ? -29.140 13.291 -7.792 1.00 47.12 368 GLN A O 1
ATOM 2968 N N . SER A 1 369 ? -27.101 14.108 -8.253 1.00 43.66 369 SER A N 1
ATOM 2969 C CA . SER A 1 369 ? -27.434 14.792 -9.508 1.00 43.66 369 SER A CA 1
ATOM 2970 C C . SER A 1 369 ? -26.887 14.123 -10.780 1.00 43.66 369 SER A C 1
ATOM 2972 O O . SER A 1 369 ? -27.260 14.548 -11.874 1.00 43.66 369 SER A O 1
ATOM 2974 N N . ASP A 1 370 ? -26.032 13.097 -10.669 1.00 53.56 370 ASP A N 1
ATOM 2975 C CA . ASP A 1 370 ? -25.363 12.461 -11.811 1.00 53.56 370 ASP A CA 1
ATOM 2976 C C . ASP A 1 370 ? -25.661 10.951 -11.833 1.00 53.56 370 ASP A C 1
ATOM 2978 O O . ASP A 1 370 ? -25.162 10.177 -11.019 1.00 53.56 370 ASP A O 1
ATOM 2982 N N . GLU A 1 371 ? -26.500 10.511 -12.776 1.00 50.47 371 GLU A N 1
ATOM 2983 C CA . GLU A 1 371 ? -26.905 9.100 -12.920 1.00 50.47 371 GLU A CA 1
ATOM 2984 C C . GLU A 1 371 ? -25.758 8.188 -13.404 1.00 50.47 371 GL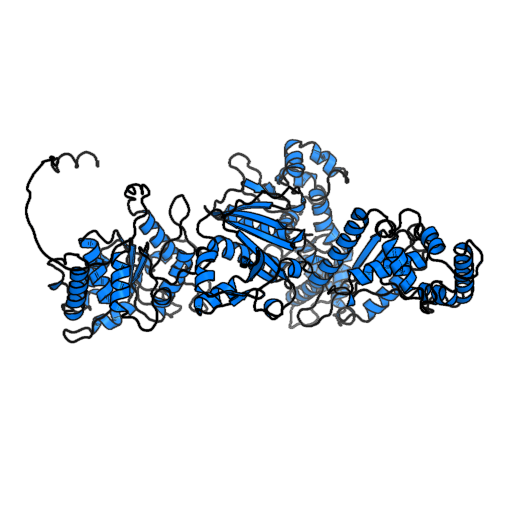U A C 1
ATOM 2986 O O . GLU A 1 371 ? -25.867 6.960 -13.368 1.00 50.47 371 GLU A O 1
ATOM 2991 N N . ALA A 1 372 ? -24.650 8.762 -13.885 1.00 57.97 372 ALA A N 1
ATOM 2992 C CA . ALA A 1 372 ? -23.537 8.014 -14.457 1.00 57.97 372 ALA A CA 1
ATOM 2993 C C . ALA A 1 372 ? -22.432 7.740 -13.422 1.00 57.97 372 ALA A C 1
ATOM 2995 O O . ALA A 1 372 ? -21.839 8.661 -12.863 1.00 57.97 372 ALA A O 1
ATOM 2996 N N . MET A 1 373 ? -22.083 6.459 -13.246 1.00 68.44 373 MET A N 1
ATOM 2997 C CA . MET A 1 373 ? -20.881 6.049 -12.507 1.00 68.44 373 MET A CA 1
ATOM 2998 C C . MET A 1 373 ? -19.642 6.781 -13.046 1.00 68.44 373 MET A C 1
ATOM 3000 O O . MET A 1 373 ? -19.432 6.855 -14.261 1.00 68.44 373 MET A O 1
ATOM 3004 N N . SER A 1 374 ? -18.818 7.293 -12.134 1.00 84.25 374 SER A N 1
ATOM 3005 C CA . SER A 1 374 ? -17.559 7.976 -12.442 1.00 84.25 374 SER A CA 1
ATOM 3006 C C . SER A 1 374 ? -16.401 7.301 -11.713 1.00 84.25 374 SER A C 1
ATOM 3008 O O . SER A 1 374 ? -16.596 6.638 -10.694 1.00 84.25 374 SER A O 1
ATOM 3010 N N . PHE A 1 375 ? -15.193 7.454 -12.243 1.00 87.19 375 PHE A N 1
ATOM 3011 C CA . PHE A 1 375 ? -13.982 6.853 -11.694 1.00 87.19 375 PHE A CA 1
ATOM 3012 C C . PHE A 1 375 ? -12.932 7.927 -11.430 1.00 87.19 375 PHE A C 1
ATOM 3014 O O . PHE A 1 375 ? -12.740 8.808 -12.258 1.00 87.19 375 PHE A O 1
ATOM 3021 N N . LEU A 1 376 ? -12.209 7.843 -10.321 1.00 87.31 376 LEU A N 1
ATOM 3022 C CA . LEU A 1 376 ? -10.986 8.613 -10.122 1.00 87.31 376 LEU A CA 1
ATOM 3023 C C . LEU A 1 376 ? -9.811 7.886 -10.785 1.00 87.31 376 LEU A C 1
ATOM 3025 O O . LEU A 1 376 ? -9.690 6.665 -10.674 1.00 87.31 376 LEU A O 1
ATOM 3029 N N . VAL A 1 377 ? -8.937 8.644 -11.442 1.00 88.56 377 VAL A N 1
ATOM 3030 C CA . VAL A 1 377 ? -7.719 8.157 -12.099 1.00 88.56 377 VAL A CA 1
ATOM 3031 C C . VAL A 1 377 ? -6.496 8.778 -11.406 1.00 88.56 377 VAL A C 1
ATOM 3033 O O . VAL A 1 377 ? -6.076 9.872 -11.784 1.00 88.56 377 VAL A O 1
ATOM 3036 N N . PRO A 1 378 ? -5.890 8.121 -10.396 1.00 83.81 378 PRO A N 1
ATOM 3037 C CA . PRO A 1 378 ? -4.861 8.733 -9.543 1.00 83.81 378 PRO A CA 1
ATOM 3038 C C . PRO A 1 378 ? -3.660 9.311 -10.288 1.00 83.81 378 PRO A C 1
ATOM 3040 O O . PRO A 1 378 ? -3.105 10.327 -9.884 1.00 83.81 378 PRO A O 1
ATOM 3043 N N . THR A 1 379 ? -3.257 8.693 -11.399 1.00 82.69 379 THR A N 1
ATOM 3044 C CA . THR A 1 379 ? -2.094 9.131 -12.186 1.00 82.69 379 THR A CA 1
ATOM 3045 C C . THR A 1 379 ? -2.280 10.503 -12.836 1.00 82.69 379 THR A C 1
ATOM 3047 O O . THR A 1 379 ? -1.285 11.163 -13.139 1.00 82.69 379 THR A O 1
ATOM 3050 N N . LEU A 1 380 ? -3.530 10.940 -13.026 1.00 86.38 380 LEU A N 1
ATOM 3051 C CA . LEU A 1 380 ? -3.882 12.244 -13.591 1.00 86.38 380 LEU A CA 1
ATOM 3052 C C . LEU A 1 380 ? -4.063 13.337 -12.530 1.00 86.38 380 LEU A C 1
ATOM 3054 O O . LEU A 1 380 ? -4.304 14.490 -12.892 1.00 86.38 380 LEU A O 1
ATOM 3058 N N . LEU A 1 381 ? -3.958 13.006 -11.237 1.00 86.25 381 LEU A N 1
ATOM 3059 C CA . LEU A 1 381 ? -3.963 14.018 -10.183 1.00 86.25 381 LEU A CA 1
ATOM 3060 C C . LEU A 1 381 ? -2.809 15.006 -10.409 1.00 86.25 381 LEU A C 1
ATOM 3062 O O . LEU A 1 381 ? -1.762 14.662 -10.961 1.00 86.25 381 LEU A O 1
ATOM 3066 N N . ARG A 1 382 ? -3.004 16.261 -10.012 1.00 84.25 382 ARG A N 1
ATOM 3067 C CA . ARG A 1 382 ? -1.965 17.290 -10.124 1.00 84.25 382 ARG A CA 1
ATOM 3068 C C . ARG A 1 382 ? -1.083 17.269 -8.889 1.00 84.25 382 ARG A C 1
ATOM 3070 O O . ARG A 1 382 ? -1.549 16.928 -7.804 1.00 84.25 382 ARG A O 1
ATOM 3077 N N . GLU A 1 383 ? 0.184 17.616 -9.062 1.00 82.50 383 GLU A N 1
ATOM 3078 C CA . GLU A 1 383 ? 1.041 17.915 -7.918 1.00 82.50 383 GLU A CA 1
ATOM 3079 C C . GLU A 1 383 ? 0.651 19.281 -7.357 1.00 82.50 383 GLU A C 1
ATOM 3081 O O . GLU A 1 383 ? 0.436 20.233 -8.108 1.00 82.50 383 GLU A O 1
ATOM 3086 N N . GLU A 1 384 ? 0.525 19.359 -6.037 1.00 80.69 384 GLU A N 1
ATOM 3087 C CA . GLU A 1 384 ? 0.249 20.602 -5.327 1.00 80.69 384 GLU A CA 1
ATOM 3088 C C . GLU A 1 384 ? 1.264 20.788 -4.202 1.00 80.69 384 GLU A C 1
ATOM 3090 O O . GLU A 1 384 ? 1.781 19.818 -3.638 1.00 80.69 384 GLU A O 1
ATOM 3095 N N . THR A 1 385 ? 1.527 22.048 -3.856 1.00 83.06 385 THR A N 1
ATOM 3096 C CA . THR A 1 385 ? 2.301 22.393 -2.663 1.00 83.06 385 THR A CA 1
ATOM 3097 C C . THR A 1 385 ? 1.586 21.870 -1.425 1.00 83.06 385 THR A C 1
ATOM 3099 O O . THR A 1 385 ? 0.391 22.122 -1.250 1.00 83.06 385 THR A O 1
ATOM 3102 N N . LEU A 1 386 ? 2.324 21.162 -0.570 1.00 86.06 386 LEU A N 1
ATOM 3103 C CA . LEU A 1 386 ? 1.792 20.570 0.654 1.00 86.06 386 LEU A CA 1
ATOM 3104 C C . LEU A 1 386 ? 1.176 21.643 1.556 1.00 86.06 386 LEU A C 1
ATOM 3106 O O . LEU A 1 386 ? 1.788 22.687 1.798 1.00 86.06 386 LEU A O 1
ATOM 3110 N N . SER A 1 387 ? -0.018 21.374 2.086 1.00 85.00 387 SER A N 1
ATOM 3111 C CA . SER A 1 387 ? -0.652 22.281 3.040 1.00 85.00 387 SER A CA 1
ATOM 3112 C C . SER A 1 387 ? 0.163 22.322 4.344 1.00 85.00 387 SER A C 1
ATOM 3114 O O . SER A 1 387 ? 0.596 21.265 4.828 1.00 85.00 387 SER A O 1
ATOM 3116 N N . PRO A 1 388 ? 0.380 23.511 4.937 1.00 83.69 388 PRO A N 1
ATOM 3117 C CA . PRO A 1 388 ? 1.090 23.625 6.203 1.00 83.69 388 PRO A CA 1
ATOM 3118 C C . PRO A 1 388 ? 0.288 22.951 7.321 1.00 83.69 388 PRO A C 1
ATOM 3120 O O . PRO A 1 388 ? -0.939 23.045 7.374 1.00 83.69 388 PRO A O 1
ATOM 3123 N N . VAL A 1 389 ? 0.996 22.280 8.226 1.00 81.69 389 VAL A N 1
ATOM 3124 C CA . VAL A 1 389 ? 0.414 21.640 9.410 1.00 81.69 389 VAL A CA 1
ATOM 3125 C C . VAL A 1 389 ? 0.708 22.539 10.603 1.00 81.69 389 VAL A C 1
ATOM 3127 O O . VAL A 1 389 ? 1.866 22.879 10.832 1.00 81.69 389 VAL A O 1
ATOM 3130 N N . ALA A 1 390 ? -0.334 22.962 11.319 1.00 76.44 390 ALA A N 1
ATOM 3131 C CA . ALA A 1 390 ? -0.183 23.814 12.494 1.00 76.44 390 ALA A CA 1
ATOM 3132 C C . ALA A 1 390 ? 0.493 23.060 13.652 1.00 76.44 390 ALA A C 1
ATOM 3134 O O . ALA A 1 390 ? 0.277 21.858 13.832 1.00 76.44 390 ALA A O 1
ATOM 3135 N N . ASP A 1 391 ? 1.269 23.784 14.458 1.00 65.19 391 ASP A N 1
ATOM 3136 C CA . ASP A 1 391 ? 1.882 23.235 15.667 1.00 65.19 391 ASP A CA 1
ATOM 3137 C C . ASP A 1 391 ? 0.802 22.788 16.666 1.00 65.19 391 ASP A C 1
ATOM 3139 O O . ASP A 1 391 ? -0.190 23.482 16.891 1.00 65.19 391 ASP A O 1
ATOM 3143 N N . GLY A 1 392 ? 0.990 21.603 17.253 1.00 66.38 392 GLY A N 1
ATOM 3144 C CA . GLY A 1 392 ? 0.039 20.985 18.185 1.00 66.38 392 GLY A CA 1
ATOM 3145 C C . GLY A 1 392 ? -1.023 20.090 17.536 1.00 66.38 392 GLY A C 1
ATOM 3146 O O . GLY A 1 392 ? -1.780 19.446 18.257 1.00 66.38 392 GLY A O 1
ATOM 3147 N N . VAL A 1 393 ? -1.079 19.991 16.201 1.00 79.25 393 VAL A N 1
ATOM 3148 C CA . VAL A 1 393 ? -1.931 18.994 15.532 1.00 79.25 393 VAL A CA 1
ATOM 3149 C C . VAL A 1 393 ? -1.262 17.623 15.577 1.00 79.25 393 VAL A C 1
ATOM 3151 O O . VAL A 1 393 ? -0.097 17.467 15.195 1.00 79.25 393 VAL A O 1
ATOM 3154 N N . LEU A 1 394 ? -2.028 16.612 15.989 1.00 83.38 394 LEU A N 1
ATOM 3155 C CA . LEU A 1 394 ? -1.599 15.219 15.999 1.00 83.38 394 LEU A CA 1
ATOM 3156 C C . LEU A 1 394 ? -1.132 14.780 14.613 1.00 83.38 394 LEU A C 1
ATOM 3158 O O . LEU A 1 394 ? -1.900 14.784 13.650 1.00 83.38 394 LEU A O 1
ATOM 3162 N N . ASN A 1 395 ? 0.128 14.368 14.512 1.00 89.44 395 ASN A N 1
ATOM 3163 C CA . ASN A 1 395 ? 0.673 13.794 13.293 1.00 89.44 395 ASN A CA 1
ATOM 3164 C C . ASN A 1 395 ? 1.647 12.647 13.583 1.00 89.44 395 ASN A C 1
ATOM 3166 O O . ASN A 1 395 ? 2.303 12.620 14.624 1.00 89.44 395 ASN A O 1
ATOM 3170 N N . CYS A 1 396 ? 1.710 11.697 12.658 1.00 90.94 396 CYS A N 1
ATOM 3171 C CA . CYS A 1 396 ? 2.685 10.616 12.648 1.00 90.94 396 CYS A CA 1
ATOM 3172 C C . CYS A 1 396 ? 3.203 10.371 11.230 1.00 90.94 396 CYS A C 1
ATOM 3174 O O . CYS A 1 396 ? 2.680 10.909 10.250 1.00 90.94 396 CYS A O 1
ATOM 3176 N N . PHE A 1 397 ? 4.244 9.554 11.132 1.00 91.06 397 PHE A N 1
ATOM 3177 C CA . PHE A 1 397 ? 4.971 9.300 9.899 1.00 91.06 397 PHE A CA 1
ATOM 3178 C C . PHE A 1 397 ? 4.939 7.807 9.585 1.00 91.06 397 PHE A C 1
ATOM 3180 O O . PHE A 1 397 ? 5.225 6.974 10.440 1.00 91.06 397 PHE A O 1
ATOM 3187 N N . LEU A 1 398 ? 4.574 7.460 8.359 1.00 91.38 398 LEU A N 1
ATOM 3188 C CA . LEU A 1 398 ? 4.626 6.107 7.830 1.00 91.38 398 LEU A CA 1
ATOM 3189 C C . LEU A 1 398 ? 5.934 5.963 7.059 1.00 91.38 398 LEU A C 1
ATOM 3191 O O . LEU A 1 398 ? 6.111 6.552 5.990 1.00 91.38 398 LEU A O 1
ATOM 3195 N N . LEU A 1 399 ? 6.857 5.217 7.649 1.00 88.50 399 LEU A N 1
ATOM 3196 C CA . LEU A 1 399 ? 8.181 4.941 7.120 1.00 88.50 399 LEU A CA 1
ATOM 3197 C C . LEU A 1 399 ? 8.150 3.624 6.349 1.00 88.50 399 LEU A C 1
ATOM 3199 O O . LEU A 1 399 ? 7.533 2.656 6.793 1.00 88.50 399 LEU A O 1
ATOM 3203 N N . PHE A 1 400 ? 8.854 3.569 5.222 1.00 86.38 400 PHE A N 1
ATOM 3204 C CA . PHE A 1 400 ? 8.901 2.382 4.376 1.00 86.38 400 PHE A CA 1
ATOM 3205 C C . PHE A 1 400 ? 10.323 1.843 4.285 1.00 86.38 400 PHE A C 1
ATOM 3207 O O . PHE A 1 400 ? 11.264 2.598 4.040 1.00 86.38 400 PHE A O 1
ATOM 3214 N N . SER A 1 401 ? 10.478 0.535 4.486 1.00 80.12 401 SER A N 1
ATOM 3215 C CA . SER A 1 401 ? 11.765 -0.144 4.335 1.00 80.12 401 SER A CA 1
ATOM 3216 C C . SER A 1 401 ? 11.584 -1.546 3.767 1.00 80.12 401 SER A C 1
ATOM 3218 O O . SER A 1 401 ? 10.596 -2.222 4.057 1.00 80.12 401 SER A O 1
ATOM 3220 N N . SER A 1 402 ? 12.536 -1.967 2.934 1.00 73.69 402 SER A N 1
ATOM 3221 C CA . SER A 1 402 ? 12.631 -3.344 2.434 1.00 73.69 402 SER A CA 1
ATOM 3222 C C . SER A 1 402 ? 13.613 -4.203 3.239 1.00 73.69 402 SER A C 1
ATOM 3224 O O . SER A 1 402 ? 13.690 -5.410 3.013 1.00 73.69 402 SER A O 1
ATOM 3226 N N . ASP A 1 403 ? 14.326 -3.595 4.192 1.00 72.06 403 ASP A N 1
ATOM 3227 C CA . ASP A 1 403 ? 15.270 -4.274 5.073 1.00 72.06 403 ASP A CA 1
ATOM 3228 C C . ASP A 1 403 ? 14.511 -5.020 6.195 1.00 72.06 403 ASP A C 1
ATOM 3230 O O . ASP A 1 403 ? 13.785 -4.393 6.977 1.00 72.06 403 ASP A O 1
ATOM 3234 N N . PRO A 1 404 ? 14.623 -6.359 6.295 1.00 63.78 404 PRO A N 1
ATOM 3235 C CA . PRO A 1 404 ? 13.995 -7.122 7.370 1.00 63.78 404 PRO A CA 1
ATOM 3236 C C . PRO A 1 404 ? 14.581 -6.817 8.759 1.00 63.78 404 PRO A C 1
ATOM 3238 O O . PRO A 1 404 ? 13.851 -6.955 9.746 1.00 63.78 404 PRO A O 1
ATOM 3241 N N . ASP A 1 405 ? 15.837 -6.368 8.830 1.00 64.69 405 ASP A N 1
ATOM 3242 C CA . ASP A 1 405 ? 16.574 -6.044 10.056 1.00 64.69 405 ASP A CA 1
ATOM 3243 C C . ASP A 1 405 ? 16.493 -4.550 10.404 1.00 64.69 405 ASP A C 1
ATOM 3245 O O . ASP A 1 405 ? 17.170 -4.062 11.306 1.00 64.69 405 ASP A O 1
ATOM 3249 N N . PHE A 1 406 ? 15.579 -3.828 9.757 1.00 69.12 406 PHE A N 1
ATOM 3250 C CA . PHE A 1 406 ? 15.360 -2.396 9.945 1.00 69.12 406 PHE A CA 1
ATOM 3251 C C . PHE A 1 406 ? 15.104 -1.970 11.405 1.00 69.12 406 PHE A C 1
ATOM 3253 O O . PHE A 1 406 ? 15.482 -0.875 11.811 1.00 69.12 406 PHE A O 1
ATOM 3260 N N . LEU A 1 407 ? 14.472 -2.834 12.209 1.00 63.56 407 LEU A N 1
ATOM 3261 C CA . LEU A 1 407 ? 14.269 -2.609 13.651 1.00 63.56 407 LEU A CA 1
ATOM 3262 C C . LEU A 1 407 ? 15.414 -3.156 14.527 1.00 63.56 407 LEU A C 1
ATOM 3264 O O . LEU A 1 407 ? 15.420 -2.918 15.734 1.00 63.56 407 LEU A O 1
ATOM 3268 N N . GLN A 1 408 ? 16.337 -3.926 13.945 1.00 59.66 408 GLN A N 1
ATOM 3269 C CA . GLN A 1 408 ? 17.446 -4.591 14.636 1.00 59.66 408 GLN A CA 1
ATOM 3270 C C . GLN A 1 408 ? 18.758 -3.793 14.575 1.00 59.66 408 GLN A C 1
ATOM 3272 O O . GLN A 1 408 ? 19.623 -4.012 15.424 1.00 59.66 408 GLN A O 1
ATOM 3277 N N . GLN A 1 409 ? 18.906 -2.865 13.623 1.00 53.59 409 GLN A N 1
ATOM 3278 C CA . GLN A 1 409 ? 20.030 -1.922 13.593 1.00 53.59 409 GLN A CA 1
ATOM 3279 C C . GLN A 1 409 ? 19.964 -0.945 14.791 1.00 53.59 409 GLN A C 1
ATOM 3281 O O . GLN A 1 409 ? 18.893 -0.688 15.343 1.00 53.59 409 GLN A O 1
ATOM 3286 N N . GLU A 1 410 ? 21.133 -0.509 15.274 1.00 43.91 410 GLU A N 1
ATOM 3287 C CA . GLU A 1 410 ? 21.362 0.006 16.635 1.00 43.91 410 GLU A CA 1
ATOM 3288 C C . GLU A 1 410 ? 20.361 1.089 17.110 1.00 43.91 410 GLU A C 1
ATOM 3290 O O . GLU A 1 410 ? 20.057 2.037 16.399 1.00 43.91 410 GLU A O 1
ATOM 3295 N N . GLN A 1 411 ? 19.906 0.952 18.369 1.00 55.97 411 GLN A N 1
ATOM 3296 C CA . GLN A 1 411 ? 18.923 1.787 19.098 1.00 55.97 411 GLN A CA 1
ATOM 3297 C C . GLN A 1 411 ? 17.414 1.538 18.854 1.00 55.97 411 GLN A C 1
ATOM 3299 O O . GLN A 1 411 ? 16.630 2.479 18.876 1.00 55.97 411 GLN A O 1
ATOM 3304 N N . ARG A 1 412 ? 16.969 0.271 18.737 1.00 70.19 412 ARG A N 1
ATOM 3305 C CA . ARG A 1 412 ? 15.567 -0.176 18.983 1.00 70.19 412 ARG A CA 1
ATOM 3306 C C . ARG A 1 412 ? 14.482 0.814 18.490 1.00 70.19 412 ARG A C 1
ATOM 3308 O O . ARG A 1 412 ? 13.672 1.280 19.282 1.00 70.19 412 ARG A O 1
ATOM 3315 N N . GLY A 1 413 ? 14.448 1.138 17.198 1.00 73.31 413 GLY A N 1
ATOM 3316 C CA . GLY A 1 413 ? 13.372 1.964 16.629 1.00 73.31 413 GLY A CA 1
ATOM 3317 C C . GLY A 1 413 ? 13.489 3.475 16.866 1.00 73.31 413 GLY A C 1
ATOM 3318 O O . GLY A 1 413 ? 12.472 4.164 16.835 1.00 73.31 413 GLY A O 1
ATOM 3319 N N . VAL A 1 414 ? 14.693 4.001 17.101 1.00 84.50 414 VAL A N 1
ATOM 3320 C CA . VAL A 1 414 ? 14.983 5.444 17.090 1.00 84.50 414 VAL A CA 1
ATOM 3321 C C . VAL A 1 414 ? 15.770 5.793 15.831 1.00 84.50 414 VAL A C 1
ATOM 3323 O O . VAL A 1 414 ? 16.793 5.177 15.553 1.00 84.50 414 VAL A O 1
ATOM 3326 N N . TRP A 1 415 ? 15.321 6.801 15.085 1.00 82.31 415 TRP A N 1
ATOM 3327 C CA . TRP A 1 415 ? 15.970 7.233 13.845 1.00 82.31 415 TRP A CA 1
ATOM 3328 C C . TRP A 1 415 ? 16.141 8.747 13.790 1.00 82.31 415 TRP A C 1
ATOM 3330 O O . TRP A 1 415 ? 15.241 9.494 14.185 1.00 82.31 415 TRP A O 1
ATOM 3340 N N . ARG A 1 416 ? 17.258 9.226 13.235 1.00 79.62 416 ARG A N 1
ATOM 3341 C CA . ARG A 1 416 ? 17.382 10.629 12.818 1.00 79.62 416 ARG A CA 1
ATOM 3342 C C . ARG A 1 416 ? 16.735 10.816 11.455 1.00 79.62 416 ARG A C 1
ATOM 3344 O O . ARG A 1 416 ? 16.595 9.875 10.679 1.00 79.62 416 ARG A O 1
ATOM 3351 N N . ARG A 1 417 ? 16.374 12.059 11.134 1.00 75.44 417 ARG A N 1
ATOM 3352 C CA . ARG A 1 417 ? 15.862 12.408 9.800 1.00 75.44 417 ARG A CA 1
ATOM 3353 C C . ARG A 1 417 ? 16.866 12.076 8.685 1.00 75.44 417 ARG A C 1
ATOM 3355 O O . ARG A 1 417 ? 16.459 11.635 7.617 1.00 75.44 417 ARG A O 1
ATOM 3362 N N . GLU A 1 418 ? 18.156 12.260 8.943 1.00 73.06 418 GLU A N 1
ATOM 3363 C CA . GLU A 1 418 ? 19.240 11.998 7.983 1.00 73.06 418 GLU A CA 1
ATOM 3364 C C . GLU A 1 418 ? 19.386 10.500 7.668 1.00 73.06 418 GLU A C 1
ATOM 3366 O O . GLU A 1 418 ? 19.568 10.129 6.509 1.00 73.06 418 GLU A O 1
ATOM 3371 N N . ASP A 1 419 ? 19.166 9.632 8.662 1.00 71.38 419 ASP A N 1
ATOM 3372 C CA . ASP A 1 419 ? 19.204 8.169 8.511 1.00 71.38 419 ASP A CA 1
ATOM 3373 C C . ASP A 1 419 ? 18.080 7.639 7.596 1.00 71.38 419 ASP A C 1
ATOM 3375 O O . ASP A 1 419 ? 18.054 6.461 7.225 1.00 71.38 419 ASP A O 1
ATOM 3379 N N . LEU A 1 420 ? 17.105 8.486 7.237 1.00 68.06 420 LEU A N 1
ATOM 3380 C CA . LEU A 1 420 ? 16.009 8.118 6.343 1.00 68.06 420 LEU A CA 1
ATOM 3381 C C . LEU A 1 420 ? 16.329 8.369 4.855 1.00 68.06 420 LEU A C 1
ATOM 3383 O O . LEU A 1 420 ? 15.574 7.907 3.999 1.00 68.06 420 LEU A O 1
ATOM 3387 N N . ALA A 1 421 ? 17.431 9.055 4.524 1.00 58.12 421 ALA A N 1
ATOM 3388 C CA . ALA A 1 421 ? 17.723 9.529 3.163 1.00 58.12 421 ALA A CA 1
ATOM 3389 C C . ALA A 1 421 ? 17.947 8.401 2.128 1.00 58.12 421 ALA A C 1
ATOM 3391 O O . ALA A 1 421 ? 17.572 8.534 0.959 1.00 58.12 421 ALA A O 1
ATOM 3392 N N . GLY A 1 422 ? 18.487 7.253 2.554 1.00 57.75 422 GLY A N 1
ATOM 3393 C CA . GLY A 1 422 ? 18.749 6.085 1.695 1.00 57.75 422 GLY A CA 1
ATOM 3394 C C . GLY A 1 422 ? 17.525 5.212 1.379 1.00 57.75 422 GLY A C 1
ATOM 3395 O O . GLY A 1 422 ? 17.669 4.129 0.818 1.00 57.75 422 GLY A O 1
ATOM 3396 N N . ARG A 1 423 ? 16.317 5.628 1.776 1.00 71.56 423 ARG A N 1
ATOM 3397 C CA . ARG A 1 423 ? 15.098 4.809 1.644 1.00 71.56 423 ARG A CA 1
ATOM 3398 C C . ARG A 1 423 ? 14.486 4.917 0.253 1.00 71.56 423 ARG A C 1
ATOM 3400 O O . ARG A 1 423 ? 14.966 5.661 -0.593 1.00 71.56 423 ARG A O 1
ATOM 3407 N N . PHE A 1 424 ? 13.411 4.176 0.007 1.00 70.62 424 PHE A N 1
ATOM 3408 C CA . PHE A 1 424 ? 12.665 4.257 -1.243 1.00 70.62 424 PHE A CA 1
ATOM 3409 C C . PHE A 1 424 ? 11.166 4.122 -0.991 1.00 70.62 424 PHE A C 1
ATOM 3411 O O . PHE A 1 424 ? 10.709 3.141 -0.402 1.00 70.62 424 PHE A O 1
ATOM 3418 N N . VAL A 1 425 ? 10.405 5.099 -1.484 1.00 77.25 425 VAL A N 1
ATOM 3419 C CA . VAL A 1 425 ? 8.945 5.037 -1.566 1.00 77.25 425 VAL A CA 1
ATOM 3420 C C . VAL A 1 425 ? 8.566 4.995 -3.040 1.00 77.25 425 VAL A C 1
ATOM 3422 O O . VAL A 1 425 ? 8.872 5.932 -3.774 1.00 77.25 425 VAL A O 1
ATOM 3425 N N . PRO A 1 426 ? 7.906 3.925 -3.507 1.00 77.50 426 PRO A N 1
ATOM 3426 C CA . PRO A 1 426 ? 7.481 3.850 -4.895 1.00 77.50 426 PRO A CA 1
ATOM 3427 C C . PRO A 1 426 ? 6.451 4.936 -5.212 1.00 77.50 426 PRO A C 1
ATOM 3429 O O . PRO A 1 426 ? 5.410 4.991 -4.562 1.00 77.50 426 PRO A O 1
ATOM 3432 N N . ASN A 1 427 ? 6.645 5.681 -6.305 1.00 76.06 427 ASN A N 1
ATOM 3433 C CA . ASN A 1 427 ? 5.708 6.722 -6.779 1.00 76.06 427 ASN A CA 1
ATOM 3434 C C . ASN A 1 427 ? 4.253 6.232 -6.946 1.00 76.06 427 ASN A C 1
ATOM 3436 O O . ASN A 1 427 ? 3.304 7.010 -6.990 1.00 76.06 427 ASN A O 1
ATOM 3440 N N . SER A 1 428 ? 4.056 4.920 -7.105 1.00 76.75 428 SER A N 1
ATOM 3441 C CA . SER A 1 428 ? 2.729 4.309 -7.249 1.00 76.75 428 SER A CA 1
ATOM 3442 C C . SER A 1 428 ? 2.020 4.019 -5.923 1.00 76.75 428 SER A C 1
ATOM 3444 O O . SER A 1 428 ? 0.805 3.799 -5.917 1.00 76.75 428 SER A O 1
ATOM 3446 N N . LEU A 1 429 ? 2.765 3.993 -4.814 1.00 85.62 429 LEU A N 1
ATOM 3447 C CA . LEU A 1 429 ? 2.267 3.566 -3.513 1.00 85.62 429 LEU A CA 1
ATOM 3448 C C . LEU A 1 429 ? 1.215 4.542 -2.996 1.00 85.62 429 LEU A C 1
ATOM 3450 O O . LEU A 1 429 ? 0.118 4.113 -2.643 1.00 85.62 429 LEU A O 1
ATOM 3454 N N . PHE A 1 430 ? 1.504 5.844 -3.036 1.00 88.44 430 PHE A N 1
ATOM 3455 C CA . PHE A 1 430 ? 0.592 6.874 -2.545 1.00 88.44 430 PHE A CA 1
ATOM 3456 C C . PHE A 1 430 ? -0.766 6.832 -3.260 1.00 88.44 430 PHE A C 1
ATOM 3458 O O . PHE A 1 430 ? -1.809 6.719 -2.616 1.00 88.44 430 PHE A O 1
ATOM 3465 N N . GLY A 1 431 ? -0.765 6.792 -4.598 1.00 83.75 431 GLY A N 1
ATOM 3466 C CA . GLY A 1 431 ? -1.995 6.680 -5.392 1.00 83.75 431 GLY A CA 1
ATOM 3467 C C . GLY A 1 431 ? -2.783 5.390 -5.123 1.00 83.75 431 GLY A C 1
ATOM 3468 O O . GLY A 1 431 ? -4.014 5.417 -5.069 1.00 83.75 431 GLY A O 1
ATOM 3469 N N . SER A 1 432 ? -2.089 4.270 -4.895 1.00 84.75 432 SER A N 1
ATOM 3470 C CA . SER A 1 432 ? -2.719 2.980 -4.573 1.00 84.75 432 SER A CA 1
ATOM 3471 C C . SER A 1 432 ? -3.353 2.980 -3.176 1.00 84.75 432 SER A C 1
ATOM 3473 O O . SER A 1 432 ? -4.470 2.484 -2.999 1.00 84.75 432 SER A O 1
ATOM 3475 N N . VAL A 1 433 ? -2.674 3.583 -2.193 1.00 89.19 433 VAL A N 1
ATOM 3476 C CA . VAL A 1 433 ? -3.172 3.762 -0.820 1.00 89.19 433 VAL A CA 1
ATOM 3477 C C . VAL A 1 433 ? -4.382 4.690 -0.803 1.00 89.19 433 VAL A C 1
ATOM 3479 O O . VAL A 1 433 ? -5.403 4.336 -0.213 1.00 89.19 433 VAL A O 1
ATOM 3482 N N . ILE A 1 434 ? -4.321 5.823 -1.511 1.00 88.31 434 ILE A N 1
ATOM 3483 C CA . ILE A 1 434 ? -5.465 6.729 -1.677 1.00 88.31 434 ILE A CA 1
ATOM 3484 C C . ILE A 1 434 ? -6.649 5.990 -2.291 1.00 88.31 434 ILE A C 1
ATOM 3486 O O . ILE A 1 434 ? -7.767 6.140 -1.808 1.00 88.31 434 ILE A O 1
ATOM 3490 N N . GLY A 1 435 ? -6.431 5.165 -3.317 1.00 81.38 435 GLY A N 1
ATOM 3491 C CA . GLY A 1 435 ? -7.522 4.444 -3.965 1.00 81.38 435 GLY A CA 1
ATOM 3492 C C . GLY A 1 435 ? -8.292 3.517 -3.035 1.00 81.38 435 GLY A C 1
ATOM 3493 O O . GLY A 1 435 ? -9.525 3.546 -3.011 1.00 81.38 435 GLY A O 1
ATOM 3494 N N . GLN A 1 436 ? -7.582 2.751 -2.208 1.00 82.06 436 GLN A N 1
ATOM 3495 C CA . GLN A 1 436 ? -8.224 1.908 -1.199 1.00 82.06 436 GLN A CA 1
ATOM 3496 C C . GLN A 1 436 ? -8.837 2.731 -0.053 1.00 82.06 436 GLN A C 1
ATOM 3498 O O . GLN A 1 436 ? -9.939 2.421 0.405 1.00 82.06 436 GLN A O 1
ATOM 3503 N N . ALA A 1 437 ? -8.179 3.811 0.378 1.00 84.50 437 ALA A N 1
ATOM 3504 C CA . ALA A 1 437 ? -8.705 4.710 1.403 1.00 84.50 437 ALA A CA 1
ATOM 3505 C C . ALA A 1 437 ? -9.991 5.422 0.955 1.00 84.50 437 ALA A C 1
ATOM 3507 O O . ALA A 1 437 ? -10.925 5.560 1.742 1.00 84.50 437 ALA A O 1
ATOM 3508 N N . ILE A 1 438 ? -10.094 5.799 -0.319 1.00 81.88 438 ILE A N 1
ATOM 3509 C CA . ILE A 1 438 ? -11.300 6.365 -0.928 1.00 81.88 438 ILE A CA 1
ATOM 3510 C C . ILE A 1 438 ? -12.449 5.363 -0.901 1.00 81.88 438 ILE A C 1
ATOM 3512 O O . ILE A 1 438 ? -13.549 5.721 -0.474 1.00 81.88 438 ILE A O 1
ATOM 3516 N N . ALA A 1 439 ? -12.202 4.119 -1.317 1.00 74.19 439 ALA A N 1
ATOM 3517 C CA . ALA A 1 439 ? -13.219 3.073 -1.289 1.00 74.19 439 ALA A CA 1
ATOM 3518 C C . ALA A 1 439 ? -13.772 2.883 0.137 1.00 74.19 439 ALA A C 1
ATOM 3520 O O . ALA A 1 439 ? -14.988 2.827 0.343 1.00 74.19 439 ALA A O 1
ATOM 3521 N N . TRP A 1 440 ? -12.885 2.889 1.138 1.00 73.81 440 TRP A N 1
ATOM 3522 C CA . TRP A 1 440 ? -13.268 2.822 2.547 1.00 73.81 440 TRP A CA 1
ATOM 3523 C C . TRP A 1 440 ? -14.052 4.059 3.013 1.00 73.81 440 TRP A C 1
ATOM 3525 O O . TRP A 1 440 ? -15.124 3.936 3.613 1.00 73.81 440 TRP A O 1
ATOM 3535 N N . SER A 1 441 ? -13.558 5.258 2.704 1.00 73.81 441 SER A N 1
ATOM 3536 C CA . SER A 1 441 ? -14.194 6.538 3.034 1.00 73.81 441 SER A CA 1
ATOM 3537 C C . SER A 1 441 ? -15.633 6.597 2.515 1.00 73.81 441 SER A C 1
ATOM 3539 O O . SER A 1 441 ? -16.570 6.846 3.276 1.00 73.81 441 SER A O 1
ATOM 3541 N N . GLN A 1 442 ? -15.842 6.220 1.252 1.00 72.19 442 GLN A N 1
ATOM 3542 C CA . GLN A 1 442 ? -17.168 6.183 0.645 1.00 72.19 442 GLN A CA 1
ATOM 3543 C C . GLN A 1 442 ? -18.081 5.151 1.307 1.00 72.19 442 GLN A C 1
ATOM 3545 O O . GLN A 1 442 ? -19.270 5.423 1.487 1.00 72.19 442 GLN A O 1
ATOM 3550 N N . SER A 1 443 ? -17.564 3.980 1.691 1.00 62.88 443 SER A N 1
ATOM 3551 C CA . SER A 1 443 ? -18.355 2.946 2.378 1.00 62.88 443 SER A CA 1
ATOM 3552 C C . SER A 1 443 ? -18.835 3.375 3.772 1.00 62.88 443 SER A C 1
ATOM 3554 O O . SER A 1 443 ? -19.900 2.945 4.204 1.00 62.88 443 SER A O 1
ATOM 3556 N N . THR A 1 444 ? -18.106 4.285 4.425 1.00 62.72 444 THR A N 1
ATOM 3557 C CA . THR A 1 444 ? -18.377 4.759 5.794 1.00 62.72 444 THR A CA 1
ATOM 3558 C C . THR A 1 444 ? -19.092 6.113 5.855 1.00 62.72 444 THR A C 1
ATOM 3560 O O . THR A 1 444 ? -19.307 6.643 6.940 1.00 62.72 444 THR A O 1
ATOM 3563 N N . GLY A 1 445 ? -19.481 6.684 4.708 1.00 55.34 445 GLY A N 1
ATOM 3564 C CA . GLY A 1 445 ? -20.147 7.991 4.643 1.00 55.34 445 GLY A CA 1
ATOM 3565 C C . GLY A 1 445 ? -19.207 9.187 4.834 1.00 55.34 445 GLY A C 1
ATOM 3566 O O . GLY A 1 445 ? -19.678 10.303 5.038 1.00 55.34 445 GLY A O 1
ATOM 3567 N N . GLY A 1 446 ? -17.891 8.971 4.761 1.00 59.78 446 GLY A N 1
ATOM 3568 C CA . GLY A 1 446 ? -16.899 10.037 4.793 1.00 59.78 446 GLY A CA 1
ATOM 3569 C C . GLY A 1 446 ? -16.923 10.868 3.510 1.00 59.78 446 GLY A C 1
ATOM 3570 O O . GLY A 1 446 ? -16.970 10.329 2.402 1.00 59.78 446 GLY A O 1
ATOM 3571 N N . ALA A 1 447 ? -16.892 12.193 3.660 1.00 56.94 447 ALA A N 1
ATOM 3572 C CA . ALA A 1 447 ? -16.782 13.120 2.539 1.00 56.94 447 ALA A CA 1
ATOM 3573 C C . ALA A 1 447 ? -15.314 13.313 2.127 1.00 56.94 447 ALA A C 1
ATOM 3575 O O . ALA A 1 447 ? -14.418 13.380 2.971 1.00 56.94 447 ALA A O 1
ATOM 3576 N N . GLN A 1 448 ? -15.084 13.454 0.824 1.00 65.88 448 GLN A N 1
ATOM 3577 C CA . GLN A 1 448 ? -13.784 13.791 0.241 1.00 65.88 448 GLN A CA 1
ATOM 3578 C C . GLN A 1 448 ? -13.741 15.294 -0.022 1.00 65.88 448 GLN A C 1
ATOM 3580 O O . GLN A 1 448 ? -14.729 15.854 -0.493 1.00 65.88 448 GLN A O 1
ATOM 3585 N N . GLN A 1 449 ? -12.627 15.955 0.303 1.00 62.47 449 GLN A N 1
ATOM 3586 C CA . GLN A 1 449 ? -12.541 17.419 0.192 1.00 62.47 449 GLN A CA 1
ATOM 3587 C C . GLN A 1 449 ? -11.408 17.897 -0.719 1.00 62.47 449 GLN A C 1
ATOM 3589 O O . GLN A 1 449 ? -11.577 18.904 -1.402 1.00 62.47 449 GLN A O 1
ATOM 3594 N N . LYS A 1 450 ? -10.269 17.190 -0.751 1.00 79.56 450 LYS A N 1
ATOM 3595 C CA . LYS A 1 450 ? -9.100 17.586 -1.548 1.00 79.56 450 LYS A CA 1
ATOM 3596 C C . LYS A 1 450 ? -8.235 16.371 -1.884 1.00 79.56 450 LYS A C 1
ATOM 3598 O O . LYS A 1 450 ? -7.855 15.639 -0.975 1.00 79.56 450 LYS A O 1
ATOM 3603 N N . LEU A 1 451 ? -7.938 16.158 -3.164 1.00 85.19 451 LEU A N 1
ATOM 3604 C CA . LEU A 1 451 ? -7.080 15.073 -3.647 1.00 85.19 451 LEU A CA 1
ATOM 3605 C C . LEU A 1 451 ? -6.054 15.642 -4.628 1.00 85.19 451 LEU A C 1
ATOM 3607 O O . LEU A 1 451 ? -6.424 16.321 -5.584 1.00 85.19 451 LEU A O 1
ATOM 3611 N N . SER A 1 452 ? -4.784 15.336 -4.405 1.00 87.00 452 SER A N 1
ATOM 3612 C CA . SER A 1 452 ? -3.659 15.668 -5.273 1.00 87.00 452 SER A CA 1
ATOM 3613 C C . SER A 1 452 ? -2.694 14.476 -5.343 1.00 87.00 452 SER A C 1
ATOM 3615 O O . SER A 1 452 ? -2.887 13.459 -4.673 1.00 87.00 452 SER A O 1
ATOM 3617 N N . LYS A 1 453 ? -1.649 14.579 -6.169 1.00 85.12 453 LYS A N 1
ATOM 3618 C CA . LYS A 1 453 ? -0.587 13.561 -6.251 1.00 85.12 453 LYS A CA 1
ATOM 3619 C C . LYS A 1 453 ? 0.238 13.434 -4.973 1.00 85.12 453 LYS A C 1
ATOM 3621 O O . LYS A 1 453 ? 0.870 12.408 -4.803 1.00 85.12 453 LYS A O 1
ATOM 3626 N N . THR A 1 454 ? 0.236 14.453 -4.120 1.00 87.62 454 THR A N 1
ATOM 3627 C CA . THR A 1 454 ? 1.096 14.558 -2.931 1.00 87.62 454 THR A CA 1
ATOM 3628 C C . THR A 1 454 ? 0.300 14.707 -1.636 1.00 87.62 454 THR A C 1
ATOM 3630 O O . THR A 1 454 ? 0.865 14.634 -0.551 1.00 87.62 454 THR A O 1
ATOM 3633 N N . GLU A 1 455 ? -1.012 14.931 -1.713 1.00 91.31 455 GLU A N 1
ATOM 3634 C CA . GLU A 1 455 ? -1.856 15.252 -0.568 1.00 91.31 455 GLU A CA 1
ATOM 3635 C C . GLU A 1 455 ? -3.284 14.717 -0.759 1.00 91.31 455 GLU A C 1
ATOM 3637 O O . GLU A 1 455 ? -3.894 14.882 -1.813 1.00 91.31 455 GLU A O 1
ATOM 3642 N N . ALA A 1 456 ? -3.856 14.114 0.281 1.00 90.12 456 ALA A N 1
ATOM 3643 C CA . ALA A 1 456 ? -5.241 13.662 0.293 1.00 90.12 456 ALA A CA 1
ATOM 3644 C C . ALA A 1 456 ? -5.923 13.977 1.629 1.00 90.12 456 ALA A C 1
ATOM 3646 O O . ALA A 1 456 ? -5.541 13.459 2.678 1.00 90.12 456 ALA A O 1
ATOM 3647 N N . MET A 1 457 ? -6.973 14.798 1.573 1.00 88.88 457 MET A N 1
ATOM 3648 C CA . MET A 1 457 ? -7.875 15.088 2.686 1.00 88.88 457 MET A CA 1
ATOM 3649 C C . MET A 1 457 ? -9.096 14.173 2.598 1.00 88.88 457 MET A C 1
ATOM 3651 O O . MET A 1 457 ? -9.924 14.297 1.685 1.00 88.88 457 MET A O 1
ATOM 3655 N N . MET A 1 458 ? -9.214 13.266 3.562 1.00 85.25 458 MET A N 1
ATOM 3656 C CA . MET A 1 458 ? -10.228 12.215 3.579 1.00 85.25 458 MET A CA 1
ATOM 3657 C C . MET A 1 458 ? -10.896 12.107 4.947 1.00 85.25 458 MET A C 1
ATOM 3659 O O . MET A 1 458 ? -10.427 12.659 5.943 1.00 85.25 458 MET A O 1
ATOM 3663 N N . ALA A 1 459 ? -12.007 11.371 4.990 1.00 76.50 459 ALA A N 1
ATOM 3664 C CA . ALA A 1 459 ? -12.659 11.021 6.238 1.00 76.50 459 ALA A CA 1
ATOM 3665 C C . ALA A 1 459 ? -13.025 9.536 6.306 1.00 76.50 459 ALA A C 1
ATOM 3667 O O . ALA A 1 459 ? -13.555 8.981 5.344 1.00 76.50 459 ALA A O 1
ATOM 3668 N N . PHE A 1 460 ? -12.782 8.898 7.448 1.00 74.75 460 PHE A N 1
ATOM 3669 C CA . PHE A 1 460 ? -13.333 7.579 7.769 1.00 74.75 460 PHE A CA 1
ATOM 3670 C C . PHE A 1 460 ? -14.502 7.777 8.735 1.00 74.75 460 PHE A C 1
ATOM 3672 O O . PHE A 1 460 ? -14.304 8.126 9.898 1.00 74.75 460 PHE A O 1
ATOM 3679 N N . GLY A 1 461 ? -15.736 7.640 8.243 1.00 68.31 461 GLY A N 1
ATOM 3680 C CA . GLY A 1 461 ? -16.918 8.102 8.974 1.00 68.31 461 GLY A CA 1
ATOM 3681 C C . GLY A 1 461 ? -16.837 9.604 9.271 1.00 68.31 461 GLY A C 1
ATOM 3682 O O . GLY A 1 461 ? -16.673 10.415 8.360 1.00 68.31 461 GLY A O 1
ATOM 3683 N N . LYS A 1 462 ? -16.906 9.976 10.555 1.00 66.06 462 LYS A N 1
ATOM 3684 C CA . LYS A 1 462 ? -16.757 11.369 11.020 1.00 66.06 462 LYS A CA 1
ATOM 3685 C C . LYS A 1 462 ? -15.290 11.814 11.166 1.00 66.06 462 LYS A C 1
ATOM 3687 O O . LYS A 1 462 ? -15.029 12.993 11.393 1.00 66.06 462 LYS A O 1
ATOM 3692 N N . HIS A 1 463 ? -14.325 10.902 11.033 1.00 72.56 463 HIS A N 1
ATOM 3693 C CA . HIS A 1 463 ? -12.915 11.173 11.312 1.00 72.56 463 HIS A CA 1
ATOM 3694 C C . HIS A 1 463 ? -12.178 11.761 10.126 1.00 72.56 463 HIS A C 1
ATOM 3696 O O . HIS A 1 463 ? -11.800 11.021 9.222 1.00 72.56 463 HIS A O 1
ATOM 3702 N N . LYS A 1 464 ? -11.922 13.069 10.151 1.00 80.06 464 LYS A N 1
ATOM 3703 C CA . LYS A 1 464 ? -11.119 13.741 9.126 1.00 80.06 464 LYS A CA 1
ATOM 3704 C C . LYS A 1 464 ? -9.627 13.576 9.391 1.00 80.06 464 LYS A C 1
ATOM 3706 O O . LYS A 1 464 ? -9.164 13.739 10.521 1.00 80.06 464 LYS A O 1
ATOM 3711 N N . PHE A 1 465 ? -8.881 13.316 8.329 1.00 87.50 465 PHE A N 1
ATOM 3712 C CA . PHE A 1 465 ? -7.428 13.255 8.344 1.00 87.50 465 PHE A CA 1
ATOM 3713 C C . PHE A 1 465 ? -6.856 13.719 7.009 1.00 87.50 465 PHE A C 1
ATOM 3715 O O . PHE A 1 465 ? -7.523 13.695 5.972 1.00 87.50 465 PHE A O 1
ATOM 3722 N N . LEU A 1 466 ? -5.596 14.126 7.056 1.00 90.62 466 LEU A N 1
ATOM 3723 C CA . LEU A 1 466 ? -4.815 14.547 5.910 1.00 90.62 466 LEU A CA 1
ATOM 3724 C C . LEU A 1 466 ? -3.614 13.618 5.781 1.00 90.62 466 LEU A C 1
ATOM 3726 O O . LEU A 1 466 ? -2.841 13.460 6.720 1.00 90.62 466 LEU A O 1
ATOM 3730 N N . LEU A 1 467 ? -3.470 12.997 4.619 1.00 93.25 467 LEU A N 1
ATOM 3731 C CA . LEU A 1 467 ? -2.318 12.177 4.277 1.00 93.25 467 LEU A CA 1
ATOM 3732 C C . LEU A 1 467 ? -1.465 12.925 3.253 1.00 93.25 467 LEU A C 1
ATOM 3734 O O . LEU A 1 467 ? -1.992 13.384 2.242 1.00 93.25 467 LEU A O 1
ATOM 3738 N N . GLN A 1 468 ? -0.168 13.051 3.508 1.00 92.88 468 GLN A N 1
ATOM 3739 C CA . GLN A 1 468 ? 0.778 13.767 2.653 1.00 92.88 468 GLN A CA 1
ATOM 3740 C C . GLN A 1 468 ? 1.968 12.877 2.303 1.00 92.88 468 GLN A C 1
ATOM 3742 O O . GLN A 1 468 ? 2.505 12.201 3.176 1.00 92.88 468 GLN A O 1
ATOM 3747 N N . GLU A 1 469 ? 2.399 12.897 1.049 1.00 91.06 469 GLU A N 1
ATOM 3748 C CA . GLU A 1 469 ? 3.642 12.275 0.599 1.00 91.06 469 GLU A CA 1
ATOM 3749 C C . GLU A 1 469 ? 4.791 13.279 0.714 1.00 91.06 469 GLU A C 1
ATOM 3751 O O . GLU A 1 469 ? 4.797 14.324 0.060 1.00 91.06 469 GLU A O 1
ATOM 3756 N N . LEU A 1 470 ? 5.770 12.962 1.562 1.00 87.88 470 LEU A N 1
ATOM 3757 C CA . LEU A 1 470 ? 6.986 13.746 1.729 1.00 87.88 470 LEU A CA 1
ATOM 3758 C C . LEU A 1 470 ? 8.081 13.114 0.868 1.00 87.88 470 LEU A C 1
ATOM 3760 O O . LEU A 1 470 ? 8.745 12.176 1.304 1.00 87.88 470 LEU A O 1
ATOM 3764 N N . LYS A 1 471 ? 8.249 13.609 -0.366 1.00 79.88 471 LYS A N 1
ATOM 3765 C CA . LYS A 1 471 ? 9.208 13.055 -1.342 1.00 79.88 471 LYS A CA 1
ATOM 3766 C C . LYS A 1 471 ? 10.654 13.085 -0.828 1.00 79.88 471 LYS A C 1
ATOM 3768 O O . LYS A 1 471 ? 11.345 12.081 -0.932 1.00 79.88 471 LYS A O 1
ATOM 3773 N N . GLU A 1 472 ? 11.081 14.196 -0.223 1.00 77.12 472 GLU A N 1
ATOM 3774 C CA . GLU A 1 472 ? 12.444 14.362 0.317 1.00 77.12 472 GLU A CA 1
ATOM 3775 C C . GLU A 1 472 ? 12.727 13.424 1.500 1.00 77.12 472 GLU A C 1
ATOM 3777 O O . GLU A 1 472 ? 13.769 12.781 1.554 1.00 77.12 472 GLU A O 1
ATOM 3782 N N . GLU A 1 473 ? 11.775 13.303 2.431 1.00 76.31 473 GLU A N 1
ATOM 3783 C CA . GLU A 1 473 ? 11.893 12.413 3.598 1.00 76.31 473 GLU A CA 1
ATOM 3784 C C . GLU A 1 473 ? 11.538 10.951 3.268 1.00 76.31 473 GLU A C 1
ATOM 3786 O O . GLU A 1 473 ? 11.601 10.090 4.147 1.00 76.31 473 GLU A O 1
ATOM 3791 N N . LYS A 1 474 ? 11.123 10.676 2.022 1.00 82.38 474 LYS A N 1
ATOM 3792 C CA . LYS A 1 474 ? 10.685 9.368 1.516 1.00 82.38 474 LYS A CA 1
ATOM 3793 C C . LYS A 1 474 ? 9.742 8.659 2.503 1.00 82.38 474 LYS A C 1
ATOM 3795 O O . LYS A 1 474 ? 9.955 7.509 2.894 1.00 82.38 474 LYS A O 1
ATOM 3800 N N . CYS A 1 475 ? 8.692 9.358 2.935 1.00 88.69 475 CYS A N 1
ATOM 3801 C CA . CYS A 1 475 ? 7.696 8.838 3.875 1.00 88.69 475 CYS A CA 1
ATOM 3802 C C . CYS A 1 475 ? 6.310 9.460 3.655 1.00 88.69 475 CYS A C 1
ATOM 3804 O O . CYS A 1 475 ? 6.162 10.437 2.915 1.00 88.69 475 CYS A O 1
ATOM 3806 N N . PHE A 1 476 ? 5.279 8.910 4.307 1.00 92.69 476 PHE A N 1
ATOM 3807 C CA . PHE A 1 476 ? 3.969 9.570 4.364 1.00 92.69 476 PHE A CA 1
ATOM 3808 C C . PHE A 1 476 ? 3.749 10.220 5.722 1.00 92.69 476 PHE A C 1
ATOM 3810 O O . PHE A 1 476 ? 3.923 9.579 6.752 1.00 92.69 476 PHE A O 1
ATOM 3817 N N . ARG A 1 477 ? 3.283 11.466 5.741 1.00 92.62 477 ARG A N 1
ATOM 3818 C CA . ARG A 1 477 ? 2.831 12.144 6.954 1.00 92.62 477 ARG A CA 1
ATOM 3819 C C . ARG A 1 477 ? 1.318 12.025 7.074 1.00 92.62 477 ARG A C 1
ATOM 3821 O O . ARG A 1 477 ? 0.584 12.495 6.206 1.00 92.62 477 ARG A O 1
ATOM 3828 N N . LEU A 1 478 ? 0.857 11.416 8.158 1.00 92.62 478 LEU A N 1
ATOM 3829 C CA . LEU A 1 478 ? -0.549 11.343 8.530 1.00 92.62 478 LEU A CA 1
ATOM 3830 C C . LEU A 1 478 ? -0.837 12.406 9.587 1.00 92.62 478 LEU A C 1
ATOM 3832 O O . LEU A 1 478 ? -0.298 12.355 10.686 1.00 92.62 478 LEU A O 1
ATOM 3836 N N . VAL A 1 479 ? -1.718 13.342 9.263 1.00 89.44 479 VAL A N 1
ATOM 3837 C CA . VAL A 1 479 ? -2.193 14.403 10.152 1.00 89.44 479 VAL A CA 1
ATOM 3838 C C . VAL A 1 479 ? -3.639 14.111 10.524 1.00 89.44 479 VAL A C 1
ATOM 3840 O O . VAL A 1 479 ? -4.478 13.832 9.667 1.00 89.44 479 VAL A O 1
ATOM 3843 N N . ILE A 1 480 ? -3.936 14.172 11.812 1.00 84.00 480 ILE A N 1
ATOM 3844 C CA . ILE A 1 480 ? -5.193 13.726 12.394 1.00 84.00 480 ILE A CA 1
ATOM 3845 C C . ILE A 1 480 ? -5.859 14.925 13.062 1.00 84.00 480 ILE A C 1
ATOM 3847 O O . ILE A 1 480 ? -5.293 15.545 13.957 1.00 84.00 480 ILE A O 1
ATOM 3851 N N . PHE A 1 481 ? -7.083 15.242 12.635 1.00 74.81 481 PHE A N 1
ATOM 3852 C CA . PHE A 1 481 ? -7.844 16.390 13.149 1.00 74.81 481 PHE A CA 1
ATOM 3853 C C . PHE A 1 481 ? -8.849 16.011 14.244 1.00 74.81 481 PHE A C 1
ATOM 3855 O O . PHE A 1 481 ? -9.721 16.803 14.588 1.00 74.81 481 PHE A O 1
ATOM 3862 N N . VAL A 1 482 ? -8.769 14.785 14.759 1.00 66.38 482 VAL A N 1
ATOM 3863 C CA . VAL A 1 482 ? -9.679 14.238 15.773 1.00 66.38 482 VAL A CA 1
ATOM 3864 C C . VAL A 1 482 ? -8.904 13.757 16.991 1.00 66.38 482 VAL A C 1
ATOM 3866 O O . VAL A 1 482 ? -7.738 13.386 16.889 1.00 66.38 482 VAL A O 1
ATOM 3869 N N . GLN A 1 483 ? -9.582 13.678 18.135 1.00 56.88 483 GLN A N 1
ATOM 3870 C CA . GLN A 1 483 ? -8.986 13.238 19.402 1.00 56.88 483 GLN A CA 1
ATOM 3871 C C . GLN A 1 483 ? -8.587 11.749 19.425 1.00 56.88 483 GLN A C 1
ATOM 3873 O O . GLN A 1 483 ? -7.939 11.313 20.372 1.00 56.88 483 GLN A O 1
ATOM 3878 N N . ASN A 1 484 ? -8.972 10.947 18.420 1.00 62.66 484 ASN A N 1
ATOM 3879 C CA . ASN A 1 484 ? -8.608 9.529 18.347 1.00 62.66 484 ASN A CA 1
ATOM 3880 C C . ASN A 1 484 ? -7.686 9.219 17.154 1.00 62.66 484 ASN A C 1
ATOM 3882 O O . ASN A 1 484 ? -8.168 8.839 16.079 1.00 62.66 484 ASN A O 1
ATOM 3886 N N . PRO A 1 485 ? -6.358 9.312 17.337 1.00 69.31 485 PRO A N 1
ATOM 3887 C CA . PRO A 1 485 ? -5.415 9.000 16.276 1.00 69.31 485 PRO A CA 1
ATOM 3888 C C . PRO A 1 485 ? -5.344 7.509 15.929 1.00 69.31 485 PRO A C 1
ATOM 3890 O O . PRO A 1 485 ? -5.026 7.150 14.796 1.00 69.31 485 PRO A O 1
ATOM 3893 N N . LYS A 1 486 ? -5.692 6.622 16.867 1.00 70.06 486 LYS A N 1
ATOM 3894 C CA . LYS A 1 486 ? -5.462 5.176 16.736 1.00 70.06 486 LYS A CA 1
ATOM 3895 C C . LYS A 1 486 ? -6.371 4.518 15.714 1.00 70.06 486 LYS A C 1
ATOM 3897 O O . LYS A 1 486 ? -5.923 3.616 15.022 1.00 70.06 486 LYS A O 1
ATOM 3902 N N . ASN A 1 487 ? -7.613 4.976 15.586 1.00 69.25 487 ASN A N 1
ATOM 3903 C CA . ASN A 1 487 ? -8.561 4.425 14.612 1.00 69.25 487 ASN A CA 1
ATOM 3904 C C . ASN A 1 487 ? -8.091 4.655 13.187 1.00 69.25 487 ASN A C 1
ATOM 3906 O O . ASN A 1 487 ? -8.040 3.731 12.375 1.00 69.25 487 ASN A O 1
ATOM 3910 N N . ILE A 1 488 ? -7.760 5.915 12.900 1.00 77.19 488 ILE A N 1
ATOM 3911 C CA . ILE A 1 488 ? -7.285 6.325 11.586 1.00 77.19 488 ILE A CA 1
ATOM 3912 C C . ILE A 1 488 ? -5.959 5.635 11.312 1.00 77.19 488 ILE A C 1
ATOM 3914 O O . ILE A 1 488 ? -5.808 5.059 10.241 1.00 77.19 488 ILE A O 1
ATOM 3918 N N . LEU A 1 489 ? -5.049 5.620 12.292 1.00 83.12 489 LEU A N 1
ATOM 3919 C CA . LEU A 1 489 ? -3.765 4.952 12.163 1.00 83.12 489 LEU A CA 1
ATOM 3920 C C . LEU A 1 489 ? -3.928 3.451 11.894 1.00 83.12 489 LEU A C 1
ATOM 3922 O O . LEU A 1 489 ? -3.454 2.973 10.876 1.00 83.12 489 LEU A O 1
ATOM 3926 N N . ALA A 1 490 ? -4.643 2.704 12.738 1.00 78.88 490 ALA A N 1
ATOM 3927 C CA . ALA A 1 490 ? -4.830 1.263 12.570 1.00 78.88 490 ALA A CA 1
ATOM 3928 C C . ALA A 1 490 ? -5.510 0.926 11.235 1.00 78.88 490 ALA A C 1
ATOM 3930 O O . ALA A 1 490 ? -5.088 0.007 10.529 1.00 78.88 490 ALA A O 1
ATOM 3931 N N . ARG A 1 491 ? -6.536 1.699 10.847 1.00 80.25 491 ARG A N 1
ATOM 3932 C CA . ARG A 1 491 ? -7.228 1.505 9.569 1.00 80.25 491 ARG A CA 1
ATOM 3933 C C . ARG A 1 491 ? -6.324 1.817 8.384 1.00 80.25 491 ARG A C 1
ATOM 3935 O O . ARG A 1 491 ? -6.295 1.036 7.436 1.00 80.25 491 ARG A O 1
ATOM 3942 N N . LEU A 1 492 ? -5.606 2.936 8.422 1.00 88.19 492 LEU A N 1
ATOM 3943 C CA . LEU A 1 492 ? -4.721 3.338 7.338 1.00 88.19 492 LEU A CA 1
ATOM 3944 C C . LEU A 1 492 ? -3.538 2.379 7.216 1.00 88.19 492 LEU A C 1
ATOM 3946 O O . LEU A 1 492 ? -3.246 1.949 6.109 1.00 88.19 492 LEU A O 1
ATOM 3950 N N . THR A 1 493 ? -2.925 1.964 8.324 1.00 86.19 493 THR A N 1
ATOM 3951 C CA . THR A 1 493 ? -1.860 0.954 8.329 1.00 86.19 493 THR A CA 1
ATOM 3952 C C . THR A 1 493 ? -2.360 -0.377 7.767 1.00 86.19 493 THR A C 1
ATOM 3954 O O . THR A 1 493 ? -1.659 -0.994 6.975 1.00 86.19 493 THR A O 1
ATOM 3957 N N . SER A 1 494 ? -3.596 -0.792 8.074 1.00 83.56 494 SER A N 1
ATOM 3958 C CA . SER A 1 494 ? -4.212 -1.976 7.454 1.00 83.56 494 SER A CA 1
ATOM 3959 C C . SER A 1 494 ? -4.404 -1.820 5.939 1.00 83.56 494 SER A C 1
ATOM 3961 O O . SER A 1 494 ? -4.120 -2.753 5.187 1.00 83.56 494 SER A O 1
ATOM 3963 N N . ILE A 1 495 ? -4.841 -0.644 5.472 1.00 86.06 495 ILE A N 1
ATOM 3964 C CA . ILE A 1 495 ? -4.963 -0.339 4.037 1.00 86.06 495 ILE A CA 1
ATOM 3965 C C . ILE A 1 495 ? -3.590 -0.375 3.361 1.00 86.06 495 ILE A C 1
ATOM 3967 O O . ILE A 1 495 ? -3.434 -1.016 2.324 1.00 86.06 495 ILE A O 1
ATOM 3971 N N . VAL A 1 496 ? -2.595 0.285 3.953 1.00 91.06 496 VAL A N 1
ATOM 3972 C CA . VAL A 1 496 ? -1.219 0.303 3.454 1.00 91.06 496 VAL A CA 1
ATOM 3973 C C . VAL A 1 496 ? -0.689 -1.123 3.370 1.00 91.06 496 VAL A C 1
ATOM 3975 O O . VAL A 1 496 ? -0.270 -1.532 2.295 1.00 91.06 496 VAL A O 1
ATOM 3978 N N . GLN A 1 497 ? -0.804 -1.917 4.436 1.00 87.12 497 GLN A N 1
ATOM 3979 C CA . GLN A 1 497 ? -0.343 -3.304 4.439 1.00 87.12 497 GLN A CA 1
ATOM 3980 C C . GLN A 1 497 ? -1.017 -4.139 3.342 1.00 87.12 497 GLN A C 1
ATOM 3982 O O . GLN A 1 497 ? -0.339 -4.856 2.620 1.00 87.12 497 GLN A O 1
ATOM 3987 N N . ASN A 1 498 ? -2.326 -3.978 3.130 1.00 84.19 498 ASN A N 1
ATOM 3988 C CA . ASN A 1 498 ? -3.051 -4.669 2.059 1.00 84.19 498 ASN A CA 1
ATOM 3989 C C . ASN A 1 498 ? -2.534 -4.285 0.658 1.00 84.19 498 ASN A C 1
ATOM 3991 O O . ASN A 1 498 ? -2.415 -5.137 -0.224 1.00 84.19 498 ASN A O 1
ATOM 3995 N N . VAL A 1 499 ? -2.209 -3.006 0.436 1.00 87.44 499 VAL A N 1
ATOM 3996 C CA . VAL A 1 499 ? -1.565 -2.550 -0.809 1.00 87.44 499 VAL A CA 1
ATOM 3997 C C . VAL A 1 499 ? -0.186 -3.192 -0.967 1.00 87.44 499 VAL A C 1
ATOM 3999 O O . VAL A 1 499 ? 0.116 -3.709 -2.046 1.00 87.44 499 VAL A O 1
ATOM 4002 N N . LEU A 1 500 ? 0.630 -3.182 0.091 1.00 86.94 500 LEU A N 1
ATOM 4003 C CA . LEU A 1 500 ? 1.981 -3.741 0.087 1.00 86.94 500 LEU A CA 1
ATOM 4004 C C . LEU A 1 500 ? 1.957 -5.248 -0.189 1.00 86.94 500 LEU A C 1
ATOM 4006 O O . LEU A 1 500 ? 2.599 -5.690 -1.134 1.00 86.94 500 LEU A O 1
ATOM 4010 N N . ASP A 1 501 ? 1.132 -6.022 0.514 1.00 83.12 501 ASP A N 1
ATOM 4011 C CA . ASP A 1 501 ? 1.028 -7.476 0.331 1.00 83.12 501 ASP A CA 1
ATOM 4012 C C . ASP A 1 501 ? 0.657 -7.860 -1.110 1.00 83.12 501 ASP A C 1
ATOM 4014 O O . ASP A 1 501 ? 1.129 -8.865 -1.643 1.00 83.12 501 ASP A O 1
ATOM 4018 N N . LYS A 1 502 ? -0.180 -7.044 -1.765 1.00 77.94 502 LYS A N 1
ATOM 4019 C CA . LYS A 1 502 ? -0.633 -7.281 -3.143 1.00 77.94 502 LYS A CA 1
ATOM 4020 C C . LYS A 1 502 ? 0.366 -6.853 -4.208 1.00 77.94 502 LYS A C 1
ATOM 4022 O O . LYS A 1 502 ? 0.422 -7.480 -5.263 1.00 77.94 502 LYS A O 1
ATOM 4027 N N . THR A 1 503 ? 1.079 -5.749 -3.992 1.00 76.88 503 THR A N 1
ATOM 4028 C CA . THR A 1 503 ? 1.843 -5.083 -5.064 1.00 76.88 503 THR A CA 1
ATOM 4029 C C . THR A 1 503 ? 3.349 -5.063 -4.823 1.00 76.88 503 THR A C 1
ATOM 4031 O O . THR A 1 503 ? 4.120 -5.012 -5.782 1.00 76.88 503 THR A O 1
ATOM 4034 N N . MET A 1 504 ? 3.775 -5.087 -3.560 1.00 79.62 504 MET A N 1
ATOM 4035 C CA . MET A 1 504 ? 5.139 -4.820 -3.096 1.00 79.62 504 MET A CA 1
ATOM 4036 C C . MET A 1 504 ? 5.439 -5.626 -1.813 1.00 79.62 504 MET A C 1
ATOM 4038 O O . MET A 1 504 ? 5.726 -5.035 -0.773 1.00 79.62 504 MET A O 1
ATOM 4042 N N . PRO A 1 505 ? 5.394 -6.972 -1.848 1.00 70.31 505 PRO A N 1
ATOM 4043 C CA . PRO A 1 505 ? 5.381 -7.817 -0.643 1.00 70.31 505 PRO A CA 1
ATOM 4044 C C . PRO A 1 505 ? 6.653 -7.736 0.221 1.00 70.31 505 PRO A C 1
ATOM 4046 O O . PRO A 1 505 ? 6.688 -8.257 1.332 1.00 70.31 505 PRO A O 1
ATOM 4049 N N . ARG A 1 506 ? 7.721 -7.111 -0.287 1.00 74.00 506 ARG A N 1
ATOM 4050 C CA . ARG A 1 506 ? 8.981 -6.882 0.437 1.00 74.00 506 ARG A CA 1
ATOM 4051 C C . ARG A 1 506 ? 9.013 -5.575 1.209 1.00 74.00 506 ARG A C 1
ATOM 4053 O O . ARG A 1 506 ? 9.787 -5.450 2.150 1.00 74.00 506 ARG A O 1
ATOM 4060 N N . LEU A 1 507 ? 8.222 -4.596 0.789 1.00 81.75 507 LEU A N 1
ATOM 4061 C CA . LEU A 1 507 ? 8.186 -3.311 1.457 1.00 81.75 507 LEU A CA 1
ATOM 4062 C C . LEU A 1 507 ? 7.342 -3.464 2.720 1.00 81.75 507 LEU A C 1
ATOM 4064 O O . LEU A 1 507 ? 6.221 -3.966 2.673 1.00 81.75 507 LEU A O 1
ATOM 4068 N N . ARG A 1 508 ? 7.888 -3.036 3.851 1.00 83.50 508 ARG A N 1
ATOM 4069 C CA . ARG A 1 508 ? 7.193 -2.982 5.134 1.00 83.50 508 ARG A CA 1
ATOM 4070 C C . ARG A 1 508 ? 6.926 -1.534 5.502 1.00 83.50 508 ARG A C 1
ATOM 4072 O O . ARG A 1 508 ? 7.712 -0.649 5.166 1.00 83.50 508 ARG A O 1
ATOM 4079 N N . CYS A 1 509 ? 5.816 -1.314 6.195 1.00 87.62 509 CYS A N 1
ATOM 4080 C CA . CYS A 1 509 ? 5.434 -0.015 6.726 1.00 87.62 509 CYS A CA 1
ATOM 4081 C C . CYS A 1 509 ? 5.645 0.000 8.242 1.00 87.62 509 CYS A C 1
ATOM 4083 O O . CYS A 1 509 ? 5.112 -0.850 8.953 1.00 87.62 509 CYS A O 1
ATOM 4085 N N . TYR A 1 510 ? 6.358 1.006 8.731 1.00 87.38 510 TYR A N 1
ATOM 4086 C CA . TYR A 1 510 ? 6.572 1.279 10.149 1.00 87.38 510 TYR A CA 1
ATOM 4087 C C . TYR A 1 510 ? 5.908 2.606 10.494 1.00 87.38 510 TYR A C 1
ATOM 4089 O O . TYR A 1 510 ? 5.933 3.543 9.701 1.00 87.38 510 TYR A O 1
ATOM 4097 N N . THR A 1 511 ? 5.277 2.693 11.661 1.00 89.69 511 THR A N 1
ATOM 4098 C CA . THR A 1 511 ? 4.689 3.955 12.126 1.00 89.69 511 THR A CA 1
ATOM 4099 C C . THR A 1 511 ? 5.658 4.608 13.088 1.00 89.69 511 THR A C 1
ATOM 4101 O O . THR A 1 511 ? 6.034 3.980 14.070 1.00 89.69 511 THR A O 1
ATOM 4104 N N . ALA A 1 512 ? 6.010 5.863 12.846 1.00 90.38 512 ALA A N 1
ATOM 4105 C CA . ALA A 1 512 ? 6.897 6.630 13.698 1.00 90.38 512 ALA A CA 1
ATOM 4106 C C . ALA A 1 512 ? 6.252 7.924 14.209 1.00 90.38 512 ALA A C 1
ATOM 4108 O O . ALA A 1 512 ? 5.433 8.554 13.535 1.00 90.38 512 ALA A O 1
ATOM 4109 N N . LEU A 1 513 ? 6.651 8.325 15.412 1.00 90.06 513 LEU A N 1
ATOM 4110 C CA . LEU A 1 513 ? 6.280 9.578 16.061 1.00 90.06 513 LEU A CA 1
ATOM 4111 C C . LEU A 1 513 ? 7.484 10.518 16.082 1.00 90.06 513 LEU A C 1
ATOM 4113 O O . LEU A 1 513 ? 8.604 10.079 16.328 1.00 90.06 513 LEU A O 1
ATOM 4117 N N . SER A 1 514 ? 7.259 11.808 15.835 1.00 87.56 514 SER A N 1
ATOM 4118 C CA . SER A 1 514 ? 8.311 12.820 15.968 1.00 87.56 514 SER A CA 1
ATOM 4119 C C . SER A 1 514 ? 8.505 13.175 17.441 1.00 87.56 514 SER A C 1
ATOM 4121 O O . SER A 1 514 ? 7.537 13.490 18.128 1.00 87.56 514 SER A O 1
ATOM 4123 N N . PHE A 1 515 ? 9.754 13.201 17.895 1.00 86.69 515 PHE A N 1
ATOM 4124 C CA . PHE A 1 515 ? 10.150 13.595 19.245 1.00 86.69 515 PHE A CA 1
ATOM 4125 C C . PHE A 1 515 ? 11.317 14.583 19.173 1.00 86.69 515 PHE A C 1
ATOM 4127 O O . PHE A 1 515 ? 12.247 14.385 18.390 1.00 86.69 515 PHE A O 1
ATOM 4134 N N . ALA A 1 516 ? 11.261 15.666 19.945 1.00 82.12 516 ALA A N 1
ATOM 4135 C CA . ALA A 1 516 ? 12.335 16.653 20.004 1.00 82.12 516 ALA A CA 1
ATOM 4136 C C . ALA A 1 516 ? 13.179 16.390 21.252 1.00 82.12 516 ALA A C 1
ATOM 4138 O O . ALA A 1 516 ? 12.655 16.452 22.359 1.00 82.12 516 ALA A O 1
ATOM 4139 N N . SER A 1 517 ? 14.472 16.104 21.084 1.00 76.69 517 SER A N 1
ATOM 4140 C CA . SER A 1 517 ? 15.354 15.972 22.247 1.00 76.69 517 SER A CA 1
ATOM 4141 C C . SER A 1 517 ? 15.716 17.343 22.822 1.00 76.69 517 SER A C 1
ATOM 4143 O O . SER A 1 517 ? 15.633 18.365 22.132 1.00 76.69 517 SER A O 1
ATOM 4145 N N . GLY A 1 518 ? 16.193 17.373 24.070 1.00 65.75 518 GLY A N 1
ATOM 4146 C CA . GLY A 1 518 ? 16.586 18.597 24.781 1.00 65.75 518 GLY A CA 1
ATOM 4147 C C . GLY A 1 518 ? 17.657 19.440 24.069 1.00 65.75 518 GLY A C 1
ATOM 4148 O O . GLY A 1 518 ? 17.774 20.633 24.341 1.00 65.75 518 GLY A O 1
ATOM 4149 N N . GLY A 1 519 ? 18.401 18.848 23.125 1.00 62.31 519 GLY A N 1
ATOM 4150 C CA . GLY A 1 519 ? 19.375 19.527 22.261 1.00 62.31 519 GLY A CA 1
ATOM 4151 C C . GLY A 1 519 ? 18.799 20.237 21.024 1.00 62.31 519 GLY A C 1
ATOM 4152 O O . GLY A 1 519 ? 19.554 20.896 20.316 1.00 62.31 519 GLY A O 1
ATOM 4153 N N . GLY A 1 520 ? 17.494 20.126 20.749 1.00 68.94 520 GLY A N 1
ATOM 4154 C CA . GLY A 1 520 ? 16.837 20.712 19.569 1.00 68.94 520 GLY A CA 1
ATOM 4155 C C . GLY A 1 520 ? 16.772 19.796 18.339 1.00 68.94 520 GLY A C 1
ATOM 4156 O O . GLY A 1 520 ? 16.043 20.101 17.392 1.00 68.94 520 GLY A O 1
ATOM 4157 N N . ASP A 1 521 ? 17.462 18.655 18.371 1.00 76.50 521 ASP A N 1
ATOM 4158 C CA . ASP A 1 521 ? 17.397 17.633 17.325 1.00 76.50 521 ASP A CA 1
ATOM 4159 C C . ASP A 1 521 ? 16.052 16.892 17.348 1.00 76.50 521 ASP A C 1
ATOM 4161 O O . ASP A 1 521 ? 15.517 16.551 18.409 1.00 76.50 521 ASP A O 1
ATOM 4165 N N . ARG A 1 522 ? 15.504 16.619 16.157 1.00 82.88 522 ARG A N 1
ATOM 4166 C CA . ARG A 1 522 ? 14.259 15.857 15.983 1.00 82.88 522 ARG A CA 1
ATOM 4167 C C . ARG A 1 522 ? 14.549 14.419 15.571 1.00 82.88 522 ARG A C 1
ATOM 4169 O O . ARG A 1 522 ? 15.206 14.174 14.560 1.00 82.88 522 ARG A O 1
ATOM 4176 N N . PHE A 1 523 ? 13.982 13.489 16.328 1.00 86.06 523 PHE A N 1
ATOM 4177 C CA . PHE A 1 523 ? 14.072 12.051 16.118 1.00 86.06 523 PHE A CA 1
ATOM 4178 C C . PHE A 1 523 ? 12.704 11.473 15.760 1.00 86.06 523 PHE A C 1
ATOM 4180 O O . PHE A 1 523 ? 11.661 11.989 16.165 1.00 86.06 523 PHE A O 1
ATOM 4187 N N . PHE A 1 524 ? 12.718 10.370 15.023 1.00 88.00 524 PHE A N 1
ATOM 4188 C CA . PHE A 1 524 ? 11.561 9.530 14.768 1.00 88.00 524 PHE A CA 1
ATOM 4189 C C . PHE A 1 524 ? 11.633 8.298 15.666 1.00 88.00 524 PHE A C 1
ATOM 4191 O O . PHE A 1 524 ? 12.650 7.612 15.688 1.00 88.00 524 PHE A O 1
ATOM 4198 N N . LEU A 1 525 ? 10.556 8.023 16.397 1.00 89.12 525 LEU A N 1
ATOM 4199 C CA . LEU A 1 525 ? 10.448 6.896 17.321 1.00 89.12 525 LEU A CA 1
ATOM 4200 C C . LEU A 1 525 ? 9.396 5.911 16.821 1.00 89.12 525 LEU A C 1
ATOM 4202 O O . LEU A 1 525 ? 8.269 6.323 16.546 1.00 89.12 525 LEU A O 1
ATOM 4206 N N . ASP A 1 526 ? 9.725 4.626 16.739 1.00 88.88 526 ASP A N 1
ATOM 4207 C CA . ASP A 1 526 ? 8.772 3.584 16.367 1.00 88.88 526 ASP A CA 1
ATOM 4208 C C . ASP A 1 526 ? 7.598 3.531 17.350 1.00 88.88 526 ASP A C 1
ATOM 4210 O O . ASP A 1 526 ? 7.764 3.399 18.564 1.00 88.88 526 ASP A O 1
ATOM 4214 N N . TYR A 1 527 ? 6.384 3.607 16.815 1.00 87.19 527 TYR A N 1
ATOM 4215 C CA . TYR A 1 527 ? 5.160 3.652 17.600 1.00 87.19 527 TYR A CA 1
ATOM 4216 C C . TYR A 1 527 ? 4.988 2.420 18.495 1.00 87.19 527 TYR A C 1
ATOM 4218 O O . TYR A 1 527 ? 4.560 2.562 19.644 1.00 87.19 527 TYR A O 1
ATOM 4226 N N . GLN A 1 528 ? 5.311 1.224 17.992 1.00 82.25 528 GLN A N 1
ATOM 4227 C CA . GLN A 1 528 ? 5.157 -0.011 18.760 1.00 82.25 528 GLN A CA 1
ATOM 4228 C C . GLN A 1 528 ? 6.205 -0.084 19.866 1.00 82.25 528 GLN A C 1
ATOM 4230 O O . GLN A 1 528 ? 5.846 -0.343 21.013 1.00 82.25 528 GLN A O 1
ATOM 4235 N N . VAL A 1 529 ? 7.463 0.260 19.569 1.00 85.25 529 VAL A N 1
ATOM 4236 C CA . VAL A 1 529 ? 8.523 0.278 20.589 1.00 85.25 529 VAL A CA 1
ATOM 4237 C C . VAL A 1 529 ? 8.203 1.262 21.715 1.00 85.25 529 VAL A C 1
ATOM 4239 O O . VAL A 1 529 ? 8.326 0.907 22.888 1.00 85.25 529 VAL A O 1
ATOM 4242 N N . VAL A 1 530 ? 7.738 2.475 21.393 1.00 86.25 530 VAL A N 1
ATOM 4243 C CA . VAL A 1 530 ? 7.335 3.453 22.419 1.00 86.25 530 VAL A CA 1
ATOM 4244 C C . VAL A 1 530 ? 6.168 2.906 23.251 1.00 86.25 530 VAL A C 1
ATOM 4246 O O . VAL A 1 530 ? 6.177 3.017 24.479 1.00 86.25 530 VAL A O 1
ATOM 4249 N N . CYS A 1 531 ? 5.170 2.282 22.614 1.00 79.12 531 CYS A N 1
ATOM 4250 C CA . CYS A 1 531 ? 4.043 1.675 23.324 1.00 79.12 531 CYS A CA 1
ATOM 4251 C C . CYS A 1 531 ? 4.482 0.557 24.279 1.00 79.12 531 CYS A C 1
ATOM 4253 O O . CYS A 1 531 ? 3.945 0.469 25.387 1.00 79.12 531 CYS A O 1
ATOM 4255 N N . ASP A 1 532 ? 5.438 -0.277 23.876 1.00 79.62 532 ASP A N 1
ATOM 4256 C CA . ASP A 1 532 ? 5.959 -1.374 24.692 1.00 79.62 532 ASP A CA 1
ATOM 4257 C C . ASP A 1 532 ? 6.792 -0.848 25.864 1.00 79.62 532 ASP A C 1
ATOM 4259 O O . ASP A 1 532 ? 6.530 -1.215 27.009 1.00 79.62 532 ASP A O 1
ATOM 4263 N N . LYS A 1 533 ? 7.684 0.123 25.631 1.00 82.88 533 LYS A N 1
ATOM 4264 C CA . LYS A 1 533 ? 8.492 0.753 26.691 1.00 82.88 533 LYS A CA 1
ATOM 4265 C C . LYS A 1 533 ? 7.638 1.443 27.754 1.00 82.88 533 LYS A C 1
ATOM 4267 O O . LYS A 1 533 ? 7.840 1.244 28.951 1.00 82.88 533 LYS A O 1
ATOM 4272 N N . VAL A 1 534 ? 6.607 2.182 27.340 1.00 80.25 534 VAL A N 1
ATOM 4273 C CA . VAL A 1 534 ? 5.662 2.819 28.276 1.00 80.25 534 VAL A CA 1
ATOM 4274 C C . VAL A 1 534 ? 4.827 1.781 29.036 1.00 80.25 534 VAL A C 1
ATOM 4276 O O . VAL A 1 534 ? 4.496 1.996 30.206 1.00 80.25 534 VAL A O 1
ATOM 4279 N N . ARG A 1 535 ? 4.486 0.649 28.406 1.00 72.12 535 ARG A N 1
ATOM 4280 C CA . ARG A 1 535 ? 3.762 -0.458 29.055 1.00 72.12 535 ARG A CA 1
ATOM 4281 C C . ARG A 1 535 ? 4.623 -1.149 30.111 1.00 72.12 535 ARG A C 1
ATOM 4283 O O . ARG A 1 535 ? 4.123 -1.418 31.204 1.00 72.12 535 ARG A O 1
ATOM 4290 N N . GLU A 1 536 ? 5.893 -1.376 29.795 1.00 79.75 536 GLU A N 1
ATOM 4291 C CA . GLU A 1 536 ? 6.917 -1.953 30.674 1.00 79.75 536 GLU A CA 1
ATOM 4292 C C . GLU A 1 536 ? 7.384 -0.973 31.767 1.00 79.75 536 GLU A C 1
ATOM 4294 O O . GLU A 1 536 ? 7.971 -1.403 32.754 1.00 79.75 536 GLU A O 1
ATOM 4299 N N . GLN A 1 537 ? 7.047 0.320 31.646 1.00 82.44 537 GLN A N 1
ATOM 4300 C CA . GLN A 1 537 ? 7.520 1.409 32.518 1.00 82.44 537 GLN A CA 1
ATOM 4301 C C . GLN A 1 537 ? 9.049 1.556 32.485 1.00 82.44 537 GLN A C 1
ATOM 4303 O O . GLN A 1 537 ? 9.682 1.838 33.502 1.00 82.44 537 GLN A O 1
ATOM 4308 N N . GLU A 1 538 ? 9.631 1.388 31.300 1.00 83.00 538 GLU A N 1
ATOM 4309 C CA . GLU A 1 538 ? 11.063 1.527 31.046 1.00 83.00 538 GLU A CA 1
ATOM 4310 C C . GLU A 1 538 ? 11.354 2.787 30.221 1.00 83.00 538 GLU A C 1
ATOM 4312 O O . GLU A 1 538 ? 10.592 3.147 29.320 1.00 83.00 538 GLU A O 1
ATOM 4317 N N . GLY A 1 539 ? 12.470 3.454 30.526 1.00 83.50 539 GLY A N 1
ATOM 4318 C CA . GLY A 1 539 ? 13.003 4.537 29.702 1.00 83.50 539 GLY A CA 1
ATOM 4319 C C . GLY A 1 539 ? 13.584 4.040 28.375 1.00 83.50 539 GLY A C 1
ATOM 4320 O O . GLY A 1 539 ? 13.791 2.842 28.159 1.00 83.50 539 GLY A O 1
ATOM 4321 N N . MET A 1 540 ? 13.843 4.976 27.466 1.00 87.25 540 MET A N 1
ATOM 4322 C CA . MET A 1 540 ? 14.427 4.709 26.155 1.00 87.25 540 MET A CA 1
ATOM 4323 C C . MET A 1 540 ? 15.543 5.710 25.864 1.00 87.25 540 MET A C 1
ATOM 4325 O O . MET A 1 540 ? 15.426 6.897 26.160 1.00 87.25 540 MET A O 1
ATOM 4329 N N . TRP A 1 541 ? 16.626 5.224 25.263 1.00 84.75 541 TRP A N 1
ATOM 4330 C CA . TRP A 1 541 ? 17.699 6.076 24.760 1.00 84.75 541 TRP A CA 1
ATOM 4331 C C . TRP A 1 541 ? 17.275 6.706 23.436 1.00 84.75 541 TRP A C 1
ATOM 4333 O O . TRP A 1 541 ? 16.913 5.984 22.511 1.00 84.75 541 TRP A O 1
ATOM 4343 N N . ILE A 1 542 ? 17.318 8.035 23.358 1.00 85.00 542 ILE A N 1
ATOM 4344 C CA . ILE A 1 542 ? 17.035 8.811 22.152 1.00 85.00 542 ILE A CA 1
ATOM 4345 C C . ILE A 1 542 ? 18.289 9.622 21.827 1.00 85.00 542 ILE A C 1
ATOM 4347 O O . ILE A 1 542 ? 18.594 10.626 22.473 1.00 85.00 542 ILE A O 1
ATOM 4351 N N . GLY A 1 543 ? 19.058 9.155 20.842 1.00 81.00 543 GLY A N 1
ATOM 4352 C CA . GLY A 1 543 ? 20.362 9.736 20.537 1.00 81.00 543 GLY A CA 1
ATOM 4353 C C . GLY A 1 543 ? 21.335 9.533 21.700 1.00 81.00 543 GLY A C 1
ATOM 4354 O O . GLY A 1 543 ? 21.733 8.402 21.983 1.00 81.00 543 GLY A O 1
ATOM 4355 N N . SER A 1 544 ? 21.724 10.629 22.353 1.00 81.06 544 SER A N 1
ATOM 4356 C CA . SER A 1 544 ? 22.623 10.620 23.519 1.00 81.06 544 SER A CA 1
ATOM 4357 C C . SER A 1 544 ? 21.883 10.718 24.857 1.00 81.06 544 SER A C 1
ATOM 4359 O O . SER A 1 544 ? 22.500 10.519 25.904 1.00 81.06 544 SER A O 1
ATOM 4361 N N . ASP A 1 545 ? 20.584 11.025 24.833 1.00 83.69 545 ASP A N 1
ATOM 4362 C CA . ASP A 1 545 ? 19.788 11.309 26.024 1.00 83.69 545 ASP A CA 1
ATOM 4363 C C . ASP A 1 545 ? 18.975 10.073 26.437 1.00 83.69 545 ASP A C 1
ATOM 4365 O O . ASP A 1 545 ? 18.400 9.377 25.597 1.00 83.69 545 ASP A O 1
ATOM 4369 N N . HIS A 1 546 ? 18.909 9.784 27.739 1.00 86.81 546 HIS A N 1
ATOM 4370 C CA . HIS A 1 546 ? 18.012 8.760 28.278 1.00 86.81 546 HIS A CA 1
ATOM 4371 C C . HIS A 1 546 ? 16.704 9.414 28.717 1.00 86.81 546 HIS A C 1
ATOM 4373 O O . HIS A 1 546 ? 16.687 10.171 29.688 1.00 86.81 546 HIS A O 1
ATOM 4379 N N . VAL A 1 547 ? 15.615 9.110 28.012 1.00 87.25 547 VAL A N 1
ATOM 4380 C CA . VAL A 1 547 ? 14.291 9.674 28.283 1.00 87.25 547 VAL A CA 1
ATOM 4381 C C . VAL A 1 547 ? 13.470 8.673 29.086 1.00 87.25 547 VAL A C 1
ATOM 4383 O O . VAL A 1 547 ? 13.236 7.539 28.663 1.00 87.25 547 VAL A O 1
ATOM 4386 N N . GLU A 1 548 ? 13.022 9.092 30.266 1.00 88.25 548 GLU A N 1
ATOM 4387 C CA . GLU A 1 548 ? 12.198 8.265 31.146 1.00 88.25 548 GLU A CA 1
ATOM 4388 C C . GLU A 1 548 ? 10.775 8.088 30.594 1.00 88.25 548 GLU A C 1
ATOM 4390 O O . GLU A 1 548 ? 10.212 8.965 29.932 1.00 88.25 548 GLU A O 1
ATOM 4395 N N . TRP A 1 549 ? 10.127 6.968 30.931 1.00 83.31 549 TRP A N 1
ATOM 4396 C CA . TRP A 1 549 ? 8.767 6.667 30.457 1.00 83.31 549 TRP A CA 1
ATOM 4397 C C . TRP A 1 549 ? 7.729 7.730 30.863 1.00 83.31 549 TRP A C 1
ATOM 4399 O O . TRP A 1 549 ? 6.700 7.887 30.200 1.00 83.31 549 TRP A O 1
ATOM 4409 N N . THR A 1 550 ? 7.964 8.459 31.960 1.00 84.12 550 THR A N 1
ATOM 4410 C CA . THR A 1 550 ? 7.092 9.540 32.447 1.00 84.12 550 THR A CA 1
ATOM 4411 C C . THR A 1 550 ? 7.099 10.745 31.514 1.00 84.12 550 THR A C 1
ATOM 4413 O O . THR A 1 550 ? 6.050 11.353 31.297 1.00 84.12 550 THR A O 1
ATOM 4416 N N . GLU A 1 551 ? 8.257 11.064 30.945 1.00 85.81 551 GLU A N 1
ATOM 4417 C CA . GLU A 1 551 ? 8.442 12.142 29.980 1.00 85.81 551 GLU A CA 1
ATOM 4418 C C . GLU A 1 551 ? 7.851 11.756 28.622 1.00 85.81 551 GLU A C 1
ATOM 4420 O O . GLU A 1 551 ? 7.020 12.496 28.096 1.00 85.81 551 GLU A O 1
ATOM 4425 N N . LEU A 1 552 ? 8.116 10.529 28.147 1.00 84.31 552 LEU A N 1
ATOM 4426 C CA . LEU A 1 552 ? 7.453 9.969 26.959 1.00 84.31 552 LEU A CA 1
ATOM 4427 C C . LEU A 1 552 ? 5.925 10.031 27.080 1.00 84.31 552 LEU A C 1
ATOM 4429 O O . LEU A 1 552 ? 5.227 10.403 26.140 1.00 84.31 552 LEU A O 1
ATOM 4433 N N . ARG A 1 553 ? 5.384 9.712 28.261 1.00 81.69 553 ARG A N 1
ATOM 4434 C CA . ARG A 1 553 ? 3.943 9.785 28.524 1.00 81.69 553 ARG A CA 1
ATOM 4435 C C . ARG A 1 553 ? 3.402 11.213 28.550 1.00 81.69 553 ARG A C 1
ATOM 4437 O O . ARG A 1 553 ? 2.235 11.411 28.215 1.00 81.69 553 ARG A O 1
ATOM 4444 N N . LYS A 1 554 ? 4.203 12.182 28.984 1.00 83.75 554 LYS A N 1
ATOM 4445 C CA . LYS A 1 554 ? 3.812 13.592 29.030 1.00 83.75 554 LYS A CA 1
ATOM 4446 C C . LYS A 1 554 ? 3.731 14.180 27.622 1.00 83.75 554 LYS A C 1
ATOM 4448 O O . LYS A 1 554 ? 2.767 14.879 27.335 1.00 83.75 554 LYS A O 1
ATOM 4453 N N . GLU A 1 555 ? 4.702 13.878 26.763 1.00 82.19 555 GLU A N 1
ATOM 4454 C CA . GLU A 1 555 ? 4.769 14.446 25.410 1.00 82.19 555 GLU A CA 1
ATOM 4455 C C . GLU A 1 555 ? 3.943 13.670 24.378 1.00 82.19 555 GLU A C 1
ATOM 4457 O O . GLU A 1 555 ? 3.280 14.273 23.540 1.00 82.19 555 GLU A O 1
ATOM 4462 N N . LEU A 1 556 ? 3.918 12.335 24.458 1.00 82.69 556 LEU A N 1
ATOM 4463 C CA . LEU A 1 556 ? 3.228 11.460 23.496 1.00 82.69 556 LEU A CA 1
ATOM 4464 C C . LEU A 1 556 ? 1.926 10.871 24.058 1.00 82.69 556 LEU A C 1
ATOM 4466 O O . LEU A 1 556 ? 1.393 9.895 23.527 1.00 82.69 556 LEU A O 1
ATOM 4470 N N . GLY A 1 557 ? 1.396 11.445 25.142 1.00 74.81 557 GLY A N 1
ATOM 4471 C CA . GLY A 1 557 ? 0.254 10.905 25.885 1.00 74.81 557 GLY A CA 1
ATOM 4472 C C . GLY A 1 557 ? -0.989 10.628 25.033 1.00 74.81 557 GLY A C 1
ATOM 4473 O O . GLY A 1 557 ? -1.667 9.629 25.265 1.00 74.81 557 GLY A O 1
ATOM 4474 N N . GLU A 1 558 ? -1.251 11.454 24.017 1.00 75.44 558 GLU A N 1
ATOM 4475 C CA . GLU A 1 558 ? -2.385 11.300 23.091 1.00 75.44 558 GLU A CA 1
ATOM 4476 C C . GLU A 1 558 ? -2.250 10.073 22.162 1.00 75.44 558 GLU A C 1
ATOM 4478 O O . GLU A 1 558 ? -3.250 9.474 21.760 1.00 75.44 558 GLU A O 1
ATOM 4483 N N . TRP A 1 559 ? -1.018 9.637 21.871 1.00 76.75 559 TRP A N 1
ATOM 4484 C CA . TRP A 1 559 ? -0.724 8.438 21.074 1.00 76.75 559 TRP A CA 1
ATOM 4485 C C . TRP A 1 559 ? -0.686 7.155 21.914 1.00 76.75 559 TRP A C 1
ATOM 4487 O O . TRP A 1 559 ? -0.898 6.052 21.394 1.00 76.75 559 TRP A O 1
ATOM 4497 N N . LEU A 1 560 ? -0.440 7.277 23.219 1.00 72.50 560 LEU A N 1
ATOM 4498 C CA . LEU A 1 560 ? -0.195 6.152 24.119 1.00 72.50 560 LEU A CA 1
ATOM 4499 C C . LEU A 1 560 ? -1.490 5.547 24.686 1.00 72.50 560 LEU A C 1
ATOM 4501 O O . LEU A 1 560 ? -2.533 6.199 24.771 1.00 72.50 560 LEU A O 1
ATOM 4505 N N . PRO A 1 561 ? -1.517 4.247 25.022 1.00 59.47 561 PRO A N 1
ATOM 4506 C CA . PRO A 1 561 ? -2.630 3.664 25.767 1.00 59.47 561 PRO A CA 1
ATOM 4507 C C . PRO A 1 561 ? -2.685 4.254 27.186 1.00 59.47 561 PRO A C 1
ATOM 4509 O O . PRO A 1 561 ? -1.701 4.234 27.926 1.00 59.47 561 PRO A O 1
ATOM 4512 N N . SER A 1 562 ? -3.839 4.805 27.586 1.00 57.03 562 SER A N 1
ATOM 4513 C CA . SER A 1 562 ? -4.022 5.260 28.964 1.00 57.03 562 SER A CA 1
ATOM 4514 C C . SER A 1 562 ? -4.231 4.034 29.861 1.00 57.03 562 SER A C 1
ATOM 4516 O O . SER A 1 562 ? -5.253 3.370 29.791 1.00 57.03 562 SER A O 1
ATOM 4518 N N . ASN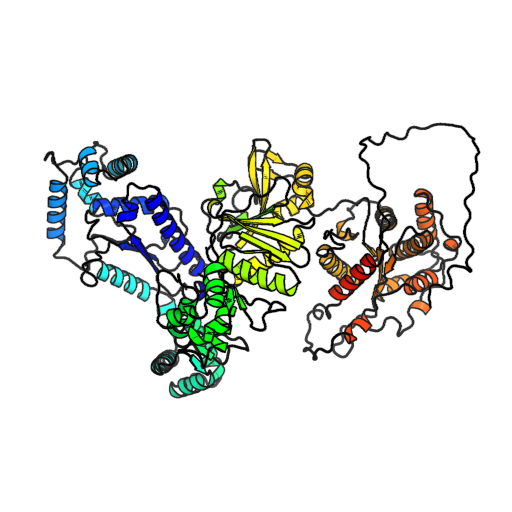 A 1 563 ? -3.252 3.724 30.714 1.00 54.34 563 ASN A N 1
ATOM 4519 C CA . ASN A 1 563 ? -3.350 2.629 31.700 1.00 54.34 563 ASN A CA 1
ATOM 4520 C C . ASN A 1 563 ? -3.625 3.154 33.124 1.00 54.34 563 ASN A C 1
ATOM 4522 O O . ASN A 1 563 ? -3.476 2.434 34.106 1.00 54.34 563 ASN A O 1
ATOM 4526 N N . ALA A 1 564 ? -3.946 4.446 33.270 1.00 57.16 564 ALA A N 1
ATOM 4527 C CA . ALA A 1 564 ? -4.327 5.022 34.560 1.00 57.16 564 ALA A CA 1
ATOM 4528 C C . ALA A 1 564 ? -5.840 4.910 34.781 1.00 57.16 564 ALA A C 1
ATOM 4530 O O . ALA A 1 564 ? -6.612 4.905 33.816 1.00 57.16 564 ALA A O 1
ATOM 4531 N N . LEU A 1 565 ? -6.238 4.850 36.056 1.00 57.88 565 LEU A N 1
ATOM 4532 C CA . LEU A 1 565 ? -7.615 5.109 36.462 1.00 57.88 565 LEU A CA 1
ATOM 4533 C C . LEU A 1 565 ? -7.976 6.540 36.054 1.00 57.88 565 LEU A C 1
ATOM 4535 O O . LEU A 1 565 ? -7.188 7.464 36.267 1.00 57.88 565 LEU A O 1
ATOM 4539 N N . LEU A 1 566 ? -9.135 6.699 35.432 1.00 67.50 566 LEU A N 1
ATOM 4540 C CA . LEU A 1 566 ? -9.629 7.983 34.954 1.00 67.50 566 LEU A CA 1
ATOM 4541 C C . LEU A 1 566 ? -10.517 8.620 36.017 1.00 67.50 566 LEU A C 1
ATOM 4543 O O . LEU A 1 566 ? -11.060 7.938 36.883 1.00 67.50 566 LEU A O 1
ATOM 4547 N N . SER A 1 567 ? -10.690 9.937 35.932 1.00 67.94 567 SER A N 1
ATOM 4548 C CA . SER A 1 567 ? -11.628 10.670 36.789 1.00 67.94 567 SER A CA 1
ATOM 4549 C C . SER A 1 567 ? -13.095 10.345 36.486 1.00 67.94 567 SER A C 1
ATOM 4551 O O . SER A 1 567 ? -13.958 10.599 37.321 1.00 67.94 567 SER A O 1
ATOM 4553 N N . SER A 1 568 ? -13.382 9.813 35.296 1.00 80.38 568 SER A N 1
ATOM 4554 C CA . SER A 1 568 ? -14.724 9.483 34.813 1.00 80.38 568 SER A CA 1
ATOM 4555 C C . SER A 1 568 ? -14.669 8.422 33.717 1.00 80.38 568 SER A C 1
ATOM 4557 O O . SER A 1 568 ? -13.717 8.404 32.935 1.00 80.38 568 SER A O 1
ATOM 4559 N N . TYR A 1 569 ? -15.711 7.595 33.635 1.00 84.81 569 TYR A N 1
ATOM 4560 C CA . TYR A 1 569 ? -15.885 6.562 32.616 1.00 84.81 569 TYR A CA 1
ATOM 4561 C C . TYR A 1 569 ? -17.225 6.724 31.892 1.00 84.81 569 TYR A C 1
ATOM 4563 O O . TYR A 1 569 ? -18.253 7.068 32.480 1.00 84.81 569 TYR A O 1
ATOM 4571 N N . ASP A 1 570 ? -17.221 6.447 30.595 1.00 87.50 570 ASP A N 1
ATOM 4572 C CA . ASP A 1 570 ? -18.429 6.372 29.785 1.00 87.50 570 ASP A CA 1
ATOM 4573 C C . ASP A 1 570 ? -19.120 5.025 29.971 1.00 87.50 570 ASP A C 1
ATOM 4575 O O . ASP A 1 570 ? -20.326 4.988 30.209 1.00 87.50 570 ASP A O 1
ATOM 4579 N N . VAL A 1 571 ? -18.343 3.939 29.901 1.00 89.94 571 VAL A N 1
ATOM 4580 C CA . VAL A 1 571 ? -18.839 2.558 29.925 1.00 89.94 571 VAL A CA 1
ATOM 4581 C C . VAL A 1 571 ? -18.042 1.718 30.924 1.00 89.94 571 VAL A C 1
ATOM 4583 O O . VAL A 1 571 ? -16.812 1.776 30.946 1.00 89.94 571 VAL A O 1
ATOM 4586 N N . PHE A 1 572 ? -18.729 0.895 31.715 1.00 92.06 572 PHE A N 1
ATOM 4587 C CA . PHE A 1 572 ? -18.124 -0.099 32.608 1.00 92.06 572 PHE A CA 1
ATOM 4588 C C . PHE A 1 572 ? -18.654 -1.492 32.280 1.00 92.06 572 PHE A C 1
ATOM 4590 O O . PHE A 1 572 ? -19.866 -1.704 32.322 1.00 92.06 572 PHE A O 1
ATOM 4597 N N . PHE A 1 573 ? -17.766 -2.452 32.011 1.00 90.94 573 PHE A N 1
ATOM 4598 C CA . PHE A 1 573 ? -18.146 -3.856 31.836 1.00 90.94 573 PHE A CA 1
ATOM 4599 C C . PHE A 1 573 ? -18.045 -4.620 33.156 1.00 90.94 573 PHE A C 1
ATOM 4601 O O . PHE A 1 573 ? -16.971 -4.690 33.746 1.00 90.94 573 PHE A O 1
ATOM 4608 N N . SER A 1 574 ? -19.154 -5.223 33.589 1.00 92.38 574 SER A N 1
ATOM 4609 C CA . SER A 1 574 ? -19.195 -6.141 34.736 1.00 92.38 574 SER A CA 1
ATOM 4610 C C . SER A 1 574 ? -19.384 -7.563 34.220 1.00 92.38 574 SER A C 1
ATOM 4612 O O . SER A 1 574 ? -20.393 -7.854 33.578 1.00 92.38 574 SER A O 1
ATOM 4614 N N . TYR A 1 575 ? -18.415 -8.447 34.450 1.00 90.56 575 TYR A N 1
ATOM 4615 C CA . TYR A 1 575 ? -18.422 -9.793 33.874 1.00 90.56 575 TYR A CA 1
ATOM 4616 C C . TYR A 1 575 ? -17.698 -10.807 34.762 1.00 90.56 575 TYR A C 1
ATOM 4618 O O . TYR A 1 575 ? -16.885 -10.461 35.620 1.00 90.56 575 TYR A O 1
ATOM 4626 N N . ARG A 1 576 ? -17.998 -12.094 34.566 1.00 87.56 576 ARG A N 1
ATOM 4627 C CA . ARG A 1 576 ? -17.294 -13.179 35.253 1.00 87.56 576 ARG A CA 1
ATOM 4628 C C . ARG A 1 576 ? -16.033 -13.537 34.472 1.00 87.56 576 ARG A C 1
ATOM 4630 O O . ARG A 1 576 ? -16.121 -13.917 33.313 1.00 87.56 576 ARG A O 1
ATOM 4637 N N . GLN A 1 577 ? -14.875 -13.512 35.128 1.00 80.69 577 GLN A N 1
ATOM 4638 C CA . GLN A 1 577 ? -13.642 -14.026 34.530 1.00 80.69 577 GLN A CA 1
ATOM 4639 C C . GLN A 1 577 ? -13.765 -15.538 34.268 1.00 80.69 577 GLN A C 1
ATOM 4641 O O . GLN A 1 577 ? -13.935 -16.333 35.195 1.00 80.69 577 GLN A O 1
ATOM 4646 N N . GLY A 1 578 ? -13.701 -15.906 32.994 1.00 76.50 578 GLY A N 1
ATOM 4647 C CA . GLY A 1 578 ? -13.820 -17.264 32.457 1.00 76.50 578 GLY A CA 1
ATOM 4648 C C . GLY A 1 578 ? -13.611 -17.266 30.941 1.00 76.50 578 GLY A C 1
ATOM 4649 O O . GLY A 1 578 ? -13.516 -16.194 30.343 1.00 76.50 578 GLY A O 1
ATOM 4650 N N . ASP A 1 579 ? -13.546 -18.443 30.318 1.00 70.69 579 ASP A N 1
ATOM 4651 C CA . ASP A 1 579 ? -13.143 -18.574 28.907 1.00 70.69 579 ASP A CA 1
ATOM 4652 C C . ASP A 1 579 ? -14.037 -17.765 27.949 1.00 70.69 579 ASP A C 1
ATOM 4654 O O . ASP A 1 579 ? -13.530 -17.063 27.082 1.00 70.69 579 ASP A O 1
ATOM 4658 N N . PHE A 1 580 ? -15.360 -17.799 28.144 1.00 79.81 580 PHE A N 1
ATOM 4659 C CA . PHE A 1 580 ? -16.312 -17.180 27.214 1.00 79.81 580 PHE A CA 1
ATOM 4660 C C . PHE A 1 580 ? -16.608 -15.699 27.516 1.00 79.81 580 PHE A C 1
ATOM 4662 O O . PHE A 1 580 ? -16.447 -14.843 26.651 1.00 79.81 580 PHE A O 1
ATOM 4669 N N . ASP A 1 581 ? -17.016 -15.365 28.745 1.00 84.25 581 ASP A N 1
ATOM 4670 C CA . ASP A 1 581 ? -17.395 -13.987 29.107 1.00 84.25 581 ASP A CA 1
ATOM 4671 C C . ASP A 1 581 ? -16.210 -13.010 28.968 1.00 84.25 581 ASP A C 1
ATOM 4673 O O . ASP A 1 581 ? -16.401 -11.876 28.525 1.00 84.25 581 ASP A O 1
ATOM 4677 N N . SER A 1 582 ? -14.982 -13.452 29.280 1.00 80.38 582 SER A N 1
ATOM 4678 C CA . SER A 1 582 ? -13.783 -12.617 29.094 1.00 80.38 582 SER A CA 1
ATOM 4679 C C . SER A 1 582 ? -13.488 -12.381 27.615 1.00 80.38 582 SER A C 1
ATOM 4681 O O . SER A 1 582 ? -13.126 -11.269 27.248 1.00 80.38 582 SER A O 1
ATOM 4683 N N . GLU A 1 583 ? -13.682 -13.388 26.756 1.00 77.44 583 GLU A N 1
ATOM 4684 C CA . GLU A 1 583 ? -13.512 -13.237 25.308 1.00 77.44 583 GLU A CA 1
ATOM 4685 C C . GLU A 1 583 ? -14.526 -12.237 24.731 1.00 77.44 583 GLU A C 1
ATOM 4687 O O . GLU A 1 583 ? -14.156 -11.377 23.929 1.00 77.44 583 GLU A O 1
ATOM 4692 N N . VAL A 1 584 ? -15.792 -12.300 25.171 1.00 80.31 584 VAL A N 1
ATOM 4693 C CA . VAL A 1 584 ? -16.835 -11.343 24.765 1.00 80.31 584 VAL A CA 1
ATOM 4694 C C . VAL A 1 584 ? -16.434 -9.922 25.152 1.00 80.31 584 VAL A C 1
ATOM 4696 O O . VAL A 1 584 ? -16.443 -9.037 24.297 1.00 80.31 584 VAL A O 1
ATOM 4699 N N . VAL A 1 585 ? -16.067 -9.691 26.417 1.00 82.12 585 VAL A N 1
ATOM 4700 C CA . VAL A 1 585 ? -15.697 -8.348 26.888 1.00 82.12 585 VAL A CA 1
ATOM 4701 C C . VAL A 1 585 ? -14.430 -7.852 26.212 1.00 82.12 585 VAL A C 1
ATOM 4703 O O . VAL A 1 585 ? -14.413 -6.705 25.786 1.00 82.12 585 VAL A O 1
ATOM 4706 N N . GLN A 1 586 ? -13.410 -8.694 26.047 1.00 73.06 586 GLN A N 1
ATOM 4707 C CA . GLN A 1 586 ? -12.174 -8.326 25.362 1.00 73.06 586 GLN A CA 1
ATOM 4708 C C . GLN A 1 586 ? -12.453 -7.865 23.926 1.00 73.06 586 GLN A C 1
ATOM 4710 O O . GLN A 1 586 ? -12.066 -6.762 23.548 1.00 73.06 586 GLN A O 1
ATOM 4715 N N . LYS A 1 587 ? -13.189 -8.660 23.141 1.00 72.62 587 LYS A N 1
ATOM 4716 C CA . LYS A 1 587 ? -13.488 -8.319 21.742 1.00 72.62 587 LYS A CA 1
ATOM 4717 C C . LYS A 1 587 ? -14.398 -7.099 21.618 1.00 72.62 587 LYS A C 1
ATOM 4719 O O . LYS A 1 587 ? -14.183 -6.265 20.743 1.00 72.62 587 LYS A O 1
ATOM 4724 N N . VAL A 1 588 ? -15.404 -6.962 22.484 1.00 78.62 588 VAL A N 1
ATOM 4725 C CA . VAL A 1 588 ? -16.277 -5.775 22.500 1.00 78.62 588 VAL A CA 1
ATOM 4726 C C . VAL A 1 588 ? -15.502 -4.533 22.945 1.00 78.62 588 VAL A C 1
ATOM 4728 O O . VAL A 1 588 ? -15.682 -3.472 22.355 1.00 78.62 588 VAL A O 1
ATOM 4731 N N . TYR A 1 589 ? -14.620 -4.651 23.941 1.00 77.75 589 TYR A N 1
ATOM 4732 C CA . TYR A 1 589 ? -13.724 -3.576 24.367 1.00 77.75 589 TYR A CA 1
ATOM 4733 C C . TYR A 1 589 ? -12.811 -3.137 23.228 1.00 77.75 589 TYR A C 1
ATOM 4735 O O . TYR A 1 589 ? -12.657 -1.934 23.026 1.00 77.75 589 TYR A O 1
ATOM 4743 N N . ASP A 1 590 ? -12.244 -4.080 22.474 1.00 66.31 590 ASP A N 1
ATOM 4744 C CA . ASP A 1 590 ? -11.421 -3.767 21.311 1.00 66.31 590 ASP A CA 1
ATOM 4745 C C . ASP A 1 590 ? -12.250 -2.972 20.295 1.00 66.31 590 ASP A C 1
ATOM 4747 O O . ASP A 1 590 ? -11.876 -1.852 19.963 1.00 66.31 590 ASP A O 1
ATOM 4751 N N . ILE A 1 591 ? -13.436 -3.460 19.900 1.00 68.94 591 ILE A N 1
ATOM 4752 C CA . ILE A 1 591 ? -14.337 -2.758 18.963 1.00 68.94 591 ILE A CA 1
ATOM 4753 C C . ILE A 1 591 ? -14.690 -1.348 19.459 1.00 68.94 591 ILE A C 1
ATOM 4755 O O . ILE A 1 591 ? -14.522 -0.380 18.721 1.00 68.94 591 ILE A O 1
ATOM 4759 N N . LEU A 1 592 ? -15.150 -1.212 20.706 1.00 73.19 592 LEU A N 1
ATOM 4760 C CA . LEU A 1 592 ? -15.577 0.070 21.277 1.00 73.19 592 LEU A CA 1
ATOM 4761 C C . LEU A 1 592 ? -14.413 1.032 21.525 1.00 73.19 592 LEU A C 1
ATOM 4763 O O . LEU A 1 592 ? -14.589 2.245 21.436 1.00 73.19 592 LEU A O 1
ATOM 4767 N N . SER A 1 593 ? -13.216 0.516 21.809 1.00 66.19 593 SER A N 1
ATOM 4768 C CA . SER A 1 593 ? -11.996 1.326 21.890 1.00 66.19 593 SER A CA 1
ATOM 4769 C C . SER A 1 593 ? -11.662 1.975 20.552 1.00 66.19 593 SER A C 1
ATOM 4771 O O . SER A 1 593 ? -10.990 3.013 20.541 1.00 66.19 593 SER A O 1
ATOM 4773 N N . TYR A 1 594 ? -12.150 1.381 19.457 1.00 59.75 594 TYR A N 1
ATOM 4774 C CA . TYR A 1 594 ? -12.080 1.937 18.117 1.00 59.75 594 TYR A CA 1
ATOM 4775 C C . TYR A 1 594 ? -13.328 2.724 17.687 1.00 59.75 594 TYR A C 1
ATOM 4777 O O . TYR A 1 594 ? -13.366 3.202 16.554 1.00 59.75 594 TYR A O 1
ATOM 4785 N N . ASP A 1 595 ? -14.326 2.915 18.548 1.00 62.12 595 ASP A N 1
ATOM 4786 C CA . ASP A 1 595 ? -15.541 3.665 18.213 1.00 62.12 595 ASP A CA 1
ATOM 4787 C C . ASP A 1 595 ? -15.539 5.075 18.823 1.00 62.12 595 ASP A C 1
ATOM 4789 O O . ASP A 1 595 ? -14.733 5.398 19.706 1.00 62.12 595 ASP A O 1
ATOM 4793 N N . VAL A 1 596 ? -16.417 5.946 18.324 1.00 61.12 596 VAL A N 1
ATOM 4794 C CA . VAL A 1 596 ? -16.547 7.328 18.796 1.00 61.12 596 VAL A CA 1
ATOM 4795 C C . VAL A 1 596 ? -17.986 7.755 18.982 1.00 61.12 596 VAL A C 1
ATOM 4797 O O . VAL A 1 596 ? -18.898 7.284 18.312 1.00 61.12 596 VAL A O 1
ATOM 4800 N N . VAL A 1 597 ? -18.167 8.720 19.875 1.00 66.12 597 VAL A N 1
ATOM 4801 C CA . VAL A 1 597 ? -19.480 9.255 20.230 1.00 66.12 597 VAL A CA 1
ATOM 4802 C C . VAL A 1 597 ? -19.515 10.776 20.086 1.00 66.12 597 VAL A C 1
ATOM 4804 O O . VAL A 1 597 ? -18.500 11.460 20.242 1.00 66.12 597 VAL A O 1
ATOM 4807 N N . GLY A 1 598 ? -20.696 11.317 19.782 1.00 61.31 598 GLY A N 1
ATOM 4808 C CA . GLY A 1 598 ? -20.931 12.761 19.647 1.00 61.31 598 GLY A CA 1
ATOM 4809 C C . GLY A 1 598 ? -20.578 13.368 18.278 1.00 61.31 598 GLY A C 1
ATOM 4810 O O . GLY A 1 598 ? -20.199 12.674 17.330 1.00 61.31 598 GLY A O 1
ATOM 4811 N N . GLU A 1 599 ? -20.759 14.688 18.146 1.00 54.94 599 GLU A N 1
ATOM 4812 C CA . GLU A 1 599 ? -20.499 15.431 16.897 1.00 54.94 599 GLU A CA 1
ATOM 4813 C C . GLU A 1 599 ? -19.002 15.662 16.643 1.00 54.94 599 GLU A C 1
ATOM 4815 O O . GLU A 1 599 ? -18.556 15.570 15.502 1.00 54.94 599 GLU A O 1
ATOM 4820 N N . GLU A 1 600 ? -18.216 15.871 17.703 1.00 54.03 600 GLU A N 1
ATOM 4821 C CA . GLU A 1 600 ? -16.762 16.095 17.630 1.00 54.03 600 GLU A CA 1
ATOM 4822 C C . GLU A 1 600 ? -15.939 14.793 17.534 1.00 54.03 600 GLU A C 1
ATOM 4824 O O . GLU A 1 600 ? -14.727 14.836 17.330 1.00 54.03 600 GLU A O 1
ATOM 4829 N N . GLY A 1 601 ? -16.581 13.623 17.649 1.00 58.78 601 GLY A N 1
ATOM 4830 C CA . GLY A 1 601 ? -15.928 12.319 17.495 1.00 58.78 601 GLY A CA 1
ATOM 4831 C C . GLY A 1 601 ? -14.922 12.004 18.606 1.00 58.78 601 GLY A C 1
ATOM 4832 O O . GLY A 1 601 ? -13.762 11.693 18.320 1.00 58.78 601 GLY A O 1
ATOM 4833 N N . ARG A 1 602 ? -15.365 12.073 19.869 1.00 68.00 602 ARG A N 1
ATOM 4834 C CA . ARG A 1 602 ? -14.530 11.753 21.038 1.00 68.00 602 ARG A CA 1
ATOM 4835 C C . ARG A 1 602 ? -14.478 10.247 21.306 1.00 68.00 602 ARG A C 1
ATOM 4837 O O . ARG A 1 602 ? -15.429 9.521 21.012 1.00 68.00 602 ARG A O 1
ATOM 4844 N N . ARG A 1 603 ? -13.388 9.795 21.930 1.00 66.25 603 ARG A N 1
ATOM 4845 C CA . ARG A 1 603 ? -13.212 8.408 22.387 1.00 66.25 603 ARG A CA 1
ATOM 4846 C C . ARG A 1 603 ? -14.153 8.090 23.556 1.00 66.25 603 ARG A C 1
ATOM 4848 O O . ARG A 1 603 ? -14.385 8.953 24.405 1.00 66.25 603 ARG A O 1
ATOM 4855 N N . LEU A 1 604 ? -14.646 6.851 23.606 1.00 73.94 604 LEU A N 1
ATOM 4856 C CA . LEU A 1 604 ? -15.288 6.285 24.793 1.00 73.94 604 LEU A CA 1
ATOM 4857 C C . LEU A 1 604 ? -14.235 5.918 25.845 1.00 73.94 604 LEU A C 1
ATOM 4859 O O . LEU A 1 604 ? -13.320 5.135 25.582 1.00 73.94 604 LEU A O 1
ATOM 4863 N N . GLU A 1 605 ? -14.381 6.443 27.056 1.00 80.25 605 GLU A N 1
ATOM 4864 C CA . GLU A 1 605 ? -13.558 6.036 28.189 1.00 80.25 605 GLU A CA 1
ATOM 4865 C C . GLU A 1 605 ? -14.169 4.816 28.872 1.00 80.25 605 GLU A C 1
ATOM 4867 O O . GLU A 1 605 ? -15.145 4.906 29.616 1.00 80.25 605 GLU A O 1
ATOM 4872 N N . ILE A 1 606 ? -13.587 3.651 28.592 1.00 81.38 606 ILE A N 1
ATOM 4873 C CA . ILE A 1 606 ? -14.120 2.357 29.020 1.00 81.38 606 ILE A CA 1
ATOM 4874 C C . ILE A 1 606 ? -13.287 1.804 30.174 1.00 81.38 606 ILE A C 1
ATOM 4876 O O . ILE A 1 606 ? -12.050 1.748 30.104 1.00 81.38 606 ILE A O 1
ATOM 4880 N N . PHE A 1 607 ? -13.968 1.367 31.232 1.00 81.81 607 PHE A N 1
ATOM 4881 C CA . PHE A 1 607 ? -13.355 0.575 32.286 1.00 81.81 607 PHE A CA 1
ATOM 4882 C C . PHE A 1 607 ? -13.348 -0.905 31.892 1.00 81.81 607 PHE A C 1
ATOM 4884 O O . PHE A 1 607 ? -14.401 -1.533 31.771 1.00 81.81 607 PHE A O 1
ATOM 4891 N N . TYR A 1 608 ? -12.142 -1.443 31.707 1.00 77.75 608 TYR A N 1
ATOM 4892 C CA . TYR A 1 608 ? -11.869 -2.862 31.506 1.00 77.75 608 TYR A CA 1
ATOM 4893 C C . TYR A 1 608 ? -10.762 -3.282 32.481 1.00 77.75 608 TYR A C 1
ATOM 4895 O O . TYR A 1 608 ? -9.665 -2.712 32.477 1.00 77.75 608 TYR A O 1
ATOM 4903 N N . ASP A 1 609 ? -11.080 -4.229 33.358 1.00 71.00 609 ASP A N 1
ATOM 4904 C CA . ASP A 1 609 ? -10.277 -4.631 34.516 1.00 71.00 609 ASP A CA 1
ATOM 4905 C C . ASP A 1 609 ? -8.868 -5.114 34.131 1.00 71.00 609 ASP A C 1
ATOM 4907 O O . ASP A 1 609 ? -7.896 -4.652 34.729 1.00 71.00 609 ASP A O 1
ATOM 4911 N N . GLN A 1 610 ? -8.726 -5.932 33.081 1.00 64.56 610 GLN A N 1
ATOM 4912 C CA . GLN A 1 610 ? -7.421 -6.436 32.621 1.00 64.56 610 GLN A CA 1
ATOM 4913 C C . GLN A 1 610 ? -6.478 -5.337 32.106 1.00 64.56 610 GLN A C 1
ATOM 4915 O O . GLN A 1 610 ? -5.262 -5.520 32.099 1.00 64.56 610 GLN A O 1
ATOM 4920 N N . VAL A 1 611 ? -7.017 -4.191 31.678 1.00 58.41 611 VAL A N 1
ATOM 4921 C CA . VAL A 1 611 ? -6.227 -3.067 31.147 1.00 58.41 611 VAL A CA 1
ATOM 4922 C C . VAL A 1 611 ? -5.981 -1.989 32.204 1.00 58.41 611 VAL A C 1
ATOM 4924 O O . VAL A 1 611 ? -4.949 -1.315 32.178 1.00 58.41 611 VAL A O 1
ATOM 4927 N N . ARG A 1 612 ? -6.921 -1.788 33.136 1.00 65.69 612 ARG A N 1
ATOM 4928 C CA . ARG A 1 612 ? -6.900 -0.650 34.074 1.00 65.69 612 ARG A CA 1
ATOM 4929 C C . ARG A 1 612 ? -6.425 -1.005 35.484 1.00 65.69 612 ARG A C 1
ATOM 4931 O O . ARG A 1 612 ? -6.019 -0.095 36.210 1.00 65.69 612 ARG A O 1
ATOM 4938 N N . LEU A 1 613 ? -6.456 -2.277 35.884 1.00 62.47 613 LEU A N 1
ATOM 4939 C CA . LEU A 1 613 ? -6.032 -2.708 37.220 1.00 62.47 613 LEU A CA 1
ATOM 4940 C C . LEU A 1 613 ? -4.566 -3.167 37.224 1.00 62.47 613 LEU A C 1
ATOM 4942 O O . LEU A 1 613 ? -4.095 -3.837 36.311 1.00 62.47 613 LEU A O 1
ATOM 4946 N N . LYS A 1 614 ? -3.824 -2.794 38.276 1.00 55.44 614 LYS A N 1
ATOM 4947 C CA . LYS A 1 614 ? -2.418 -3.185 38.485 1.00 55.44 614 LYS A CA 1
ATOM 4948 C C . LYS A 1 614 ? -2.317 -4.302 39.526 1.00 55.44 614 LYS A C 1
ATOM 4950 O O . LYS A 1 614 ? -3.017 -4.263 40.537 1.00 55.44 614 LYS A O 1
ATOM 4955 N N . ALA A 1 615 ? -1.383 -5.235 39.333 1.00 45.56 615 ALA A N 1
ATOM 4956 C CA . ALA A 1 615 ? -1.050 -6.241 40.341 1.00 45.56 615 ALA A CA 1
ATOM 4957 C C . ALA A 1 615 ? -0.589 -5.574 41.656 1.00 45.56 615 ALA A C 1
ATOM 4959 O O . ALA A 1 615 ? 0.240 -4.664 41.637 1.00 45.56 615 ALA A O 1
ATOM 4960 N N . GLY A 1 616 ? -1.135 -6.015 42.797 1.00 43.16 616 GLY A N 1
ATOM 4961 C CA . GLY A 1 616 ? -0.748 -5.539 44.135 1.00 43.16 616 GLY A CA 1
ATOM 4962 C C . GLY A 1 616 ? -1.637 -4.454 44.766 1.00 43.16 616 GLY A C 1
ATOM 4963 O O . GLY A 1 616 ? -1.296 -3.959 45.839 1.00 43.16 616 GLY A O 1
ATOM 4964 N N . ARG A 1 617 ? -2.771 -4.080 44.152 1.00 58.53 617 ARG A N 1
ATOM 4965 C CA . ARG A 1 617 ? -3.783 -3.179 44.748 1.00 58.53 617 ARG A CA 1
ATOM 4966 C C . ARG A 1 617 ? -4.995 -3.949 45.284 1.00 58.53 617 ARG A C 1
ATOM 4968 O O . ARG A 1 617 ? -5.233 -5.089 44.898 1.00 58.53 617 ARG A O 1
ATOM 4975 N N . ARG A 1 618 ? -5.766 -3.318 46.180 1.00 54.09 618 ARG A N 1
ATOM 4976 C CA . ARG A 1 618 ? -7.071 -3.823 46.641 1.00 54.09 618 ARG A CA 1
ATOM 4977 C C . ARG A 1 618 ? -8.093 -3.717 45.505 1.00 54.09 618 ARG A C 1
ATOM 4979 O O . ARG A 1 618 ? -8.668 -2.653 45.285 1.00 54.09 618 ARG A O 1
ATOM 4986 N N . PHE A 1 619 ? -8.233 -4.811 44.755 1.00 61.03 619 PHE A N 1
ATOM 4987 C CA . PHE A 1 619 ? -9.058 -4.917 43.547 1.00 61.03 619 PHE A CA 1
ATOM 4988 C C . PHE A 1 619 ? -10.517 -4.494 43.772 1.00 61.03 619 PHE A C 1
ATOM 4990 O O . PHE A 1 619 ? -11.101 -3.849 42.907 1.00 61.03 619 PHE A O 1
ATOM 4997 N N . ASP A 1 620 ? -11.062 -4.796 44.951 1.00 63.97 620 ASP A N 1
ATOM 4998 C CA . ASP A 1 620 ? -12.409 -4.460 45.414 1.00 63.97 620 ASP A CA 1
ATOM 4999 C C . ASP A 1 620 ? -12.710 -2.956 45.366 1.00 63.97 620 ASP A C 1
ATOM 5001 O O . ASP A 1 620 ? -13.733 -2.522 44.843 1.00 63.97 620 ASP A O 1
ATOM 5005 N N . LEU A 1 621 ? -11.795 -2.121 45.850 1.00 71.56 621 LEU A N 1
ATOM 5006 C CA . LEU A 1 621 ? -12.031 -0.676 45.913 1.00 71.56 621 LEU A CA 1
ATOM 5007 C C . LEU A 1 621 ? -11.837 0.044 44.585 1.00 71.56 621 LEU A C 1
ATOM 5009 O O . LEU A 1 621 ? -12.479 1.072 44.359 1.00 71.56 621 LEU A O 1
ATOM 5013 N N . ASP A 1 622 ? -10.949 -0.455 43.729 1.00 76.56 622 ASP A N 1
ATOM 5014 C CA . ASP A 1 622 ? -10.636 0.204 42.463 1.00 76.56 622 ASP A CA 1
ATOM 5015 C C . ASP A 1 622 ? -11.801 0.068 41.465 1.00 76.56 622 ASP A C 1
ATOM 5017 O O . ASP A 1 622 ? -12.153 1.060 40.819 1.00 76.56 622 ASP A O 1
ATOM 5021 N N . PHE A 1 623 ? -12.471 -1.094 41.395 1.00 81.25 623 PHE A N 1
ATOM 5022 C CA . PHE A 1 623 ? -13.656 -1.240 40.537 1.00 81.25 623 PHE A CA 1
ATOM 5023 C C . PHE A 1 623 ? -14.856 -0.452 41.076 1.00 81.25 623 PHE A C 1
ATOM 5025 O O . PHE A 1 623 ? -15.557 0.187 40.294 1.00 81.25 623 PHE A O 1
ATOM 5032 N N . MET A 1 624 ? -15.076 -0.426 42.400 1.00 82.62 624 MET A N 1
ATOM 5033 C CA . MET A 1 624 ? -16.203 0.312 42.987 1.00 82.62 624 MET A CA 1
ATOM 5034 C C . MET A 1 624 ? -16.073 1.821 42.743 1.00 82.62 624 MET A C 1
ATOM 5036 O O . MET A 1 624 ? -17.052 2.483 42.396 1.00 82.62 624 MET A O 1
ATOM 5040 N N . LYS A 1 625 ? -14.853 2.372 42.844 1.00 82.12 625 LYS A N 1
ATOM 5041 C CA . LYS A 1 625 ? -14.574 3.775 42.489 1.00 82.12 625 LYS A CA 1
ATOM 5042 C C . LYS A 1 625 ? -14.796 4.056 41.007 1.00 82.12 625 LYS A C 1
ATOM 5044 O O . LYS A 1 625 ? -15.386 5.078 40.672 1.00 82.12 625 LYS A O 1
ATOM 5049 N N . ALA A 1 626 ? -14.338 3.169 40.125 1.00 83.25 626 ALA A N 1
ATOM 5050 C CA . ALA A 1 626 ? -14.553 3.330 38.692 1.00 83.25 626 ALA A CA 1
ATOM 5051 C C . ALA A 1 626 ? -16.048 3.294 38.332 1.00 83.25 626 ALA A C 1
ATOM 5053 O O . ALA A 1 626 ? -16.523 4.140 37.573 1.00 83.25 626 ALA A O 1
ATOM 5054 N N . MET A 1 627 ? -16.802 2.374 38.936 1.00 86.94 627 MET A N 1
ATOM 5055 C CA . MET A 1 627 ? -18.244 2.242 38.745 1.00 86.94 627 MET A CA 1
ATOM 5056 C C . MET A 1 627 ? -19.015 3.476 39.230 1.00 86.94 627 MET A C 1
ATOM 5058 O O . MET A 1 627 ? -19.908 3.945 38.530 1.00 86.94 627 MET A O 1
ATOM 5062 N N . ALA A 1 628 ? -18.627 4.061 40.368 1.00 85.06 628 ALA A N 1
ATOM 5063 C CA . ALA A 1 628 ? -19.234 5.290 40.889 1.00 85.06 628 ALA A CA 1
ATOM 5064 C C . ALA A 1 628 ? -19.059 6.509 39.960 1.00 85.06 628 ALA A C 1
ATOM 5066 O O . ALA A 1 628 ? -19.862 7.438 40.007 1.00 85.06 628 ALA A O 1
ATOM 5067 N N . CYS A 1 629 ? -18.038 6.502 39.097 1.00 85.69 629 CYS A N 1
ATOM 5068 C CA . CYS A 1 629 ? -17.784 7.555 38.112 1.00 85.69 629 CYS A CA 1
ATOM 5069 C C . CYS A 1 629 ? -18.178 7.152 36.676 1.00 85.69 629 CYS A C 1
ATOM 5071 O O . CYS A 1 629 ? -17.702 7.771 35.720 1.00 85.69 629 CYS A O 1
ATOM 5073 N N . THR A 1 630 ? -19.000 6.109 36.511 1.00 90.69 630 THR A N 1
ATOM 5074 C CA . THR A 1 630 ? -19.431 5.585 35.206 1.00 90.69 630 THR A CA 1
ATOM 5075 C C . THR A 1 630 ? -20.804 6.120 34.788 1.00 90.69 630 THR A C 1
ATOM 5077 O O . THR A 1 630 ? -21.718 6.206 35.602 1.00 90.69 630 THR A O 1
ATOM 5080 N N . SER A 1 631 ? -20.982 6.420 33.495 1.00 89.62 631 SER A N 1
ATOM 5081 C CA . SER A 1 631 ? -22.284 6.826 32.934 1.00 89.62 631 SER A CA 1
ATOM 5082 C C . SER A 1 631 ? -23.188 5.652 32.521 1.00 89.62 631 SER A C 1
ATOM 5084 O O . SER A 1 631 ? -24.388 5.693 32.796 1.00 89.62 631 SER A O 1
ATOM 5086 N N . LEU A 1 632 ? -22.634 4.619 31.876 1.00 92.69 632 LEU A N 1
ATOM 5087 C CA . LEU A 1 632 ? -23.339 3.412 31.429 1.00 92.69 632 LEU A CA 1
ATOM 5088 C C . LEU A 1 632 ? -22.680 2.143 31.993 1.00 92.69 632 LEU A C 1
ATOM 5090 O O . LEU A 1 632 ? -21.523 1.853 31.691 1.00 92.69 632 LEU A O 1
ATOM 5094 N N . ALA A 1 633 ? -23.423 1.342 32.754 1.00 93.38 633 ALA A N 1
ATOM 5095 C CA . ALA A 1 633 ? -22.965 0.018 33.176 1.00 93.38 633 ALA A CA 1
ATOM 5096 C C . ALA A 1 633 ? -23.460 -1.066 32.209 1.00 93.38 633 ALA A C 1
ATOM 5098 O O . ALA A 1 633 ? -24.627 -1.069 31.818 1.00 93.38 633 ALA A O 1
ATOM 5099 N N . VAL A 1 634 ? -22.585 -2.006 31.854 1.00 94.62 634 VAL A N 1
ATOM 5100 C CA . VAL A 1 634 ? -22.867 -3.125 30.944 1.00 94.62 634 VAL A CA 1
ATOM 5101 C C . VAL A 1 634 ? -22.569 -4.448 31.661 1.00 94.62 634 VAL A C 1
ATOM 5103 O O . VAL A 1 634 ? -21.464 -4.986 31.557 1.00 94.62 634 VAL A O 1
ATOM 5106 N N . PRO A 1 635 ? -23.523 -4.961 32.458 1.00 94.25 635 PRO A N 1
ATOM 5107 C CA . PRO A 1 635 ? -23.385 -6.239 33.144 1.00 94.25 635 PRO A CA 1
ATOM 5108 C C . PRO A 1 635 ? -23.670 -7.418 32.204 1.00 94.25 635 PRO A C 1
ATOM 5110 O O . PRO A 1 635 ? -24.729 -7.487 31.577 1.00 94.25 635 PRO A O 1
ATOM 5113 N N . LEU A 1 636 ? -22.742 -8.372 32.130 1.00 92.44 636 LEU A N 1
ATOM 5114 C CA . LEU A 1 636 ? -22.907 -9.624 31.393 1.00 92.44 636 LEU A CA 1
ATOM 5115 C C . LEU A 1 636 ? -23.589 -10.664 32.285 1.00 92.44 636 LEU A C 1
ATOM 5117 O O . LEU A 1 636 ? -22.991 -11.205 33.215 1.00 92.44 636 LEU A O 1
ATOM 5121 N N . VAL A 1 637 ? -24.847 -10.971 31.976 1.00 91.81 637 VAL A N 1
ATOM 5122 C CA . VAL A 1 637 ? -25.649 -11.975 32.683 1.00 91.81 637 VAL A CA 1
ATOM 5123 C C . VAL A 1 637 ? -25.644 -13.262 31.862 1.00 91.81 637 VAL A C 1
ATOM 5125 O O . VAL A 1 637 ? -26.525 -13.490 31.033 1.00 91.81 637 VAL A O 1
ATOM 5128 N N . SER A 1 638 ? -24.622 -14.095 32.070 1.00 89.75 638 SER A N 1
ATOM 5129 C CA . SER A 1 638 ? -24.456 -15.370 31.364 1.00 89.75 638 SER A CA 1
ATOM 5130 C C . SER A 1 638 ? -24.830 -16.581 32.228 1.00 89.75 638 SER A C 1
ATOM 5132 O O . SER A 1 638 ? -24.778 -16.537 33.464 1.00 89.75 638 SER A O 1
ATOM 5134 N N . SER A 1 639 ? -25.159 -17.716 31.597 1.00 84.19 639 SER A N 1
ATOM 5135 C CA . SER A 1 639 ? -25.321 -18.990 32.320 1.00 84.19 639 SER A CA 1
ATOM 5136 C C . SER A 1 639 ? -24.058 -19.381 33.107 1.00 84.19 639 SER A C 1
ATOM 5138 O O . SER A 1 639 ? -24.160 -20.003 34.165 1.00 84.19 639 SER A O 1
ATOM 5140 N N . HIS A 1 640 ? -22.875 -18.982 32.626 1.00 81.94 640 HIS A N 1
ATOM 5141 C CA . HIS A 1 640 ? -21.599 -19.207 33.302 1.00 81.94 640 HIS A CA 1
ATOM 5142 C C . HIS A 1 640 ? -21.421 -18.290 34.525 1.00 81.94 640 HIS A C 1
ATOM 5144 O O . HIS A 1 640 ? -21.039 -18.760 35.599 1.00 81.94 640 HIS A O 1
ATOM 5150 N N . ALA A 1 641 ? -21.776 -17.006 34.412 1.00 85.44 641 ALA A N 1
ATOM 5151 C CA . ALA A 1 641 ? -21.719 -16.045 35.511 1.00 85.44 641 ALA A CA 1
ATOM 5152 C C . ALA A 1 641 ? -22.567 -16.501 36.713 1.00 85.44 641 ALA A C 1
ATOM 5154 O O . ALA A 1 641 ? -22.110 -16.418 37.862 1.00 85.44 641 ALA A O 1
ATOM 5155 N N . LEU A 1 642 ? -23.751 -17.068 36.444 1.00 87.94 642 LEU A N 1
ATOM 5156 C CA . LEU A 1 642 ? -24.661 -17.590 37.469 1.00 87.94 642 LEU A CA 1
ATOM 5157 C C . LEU A 1 642 ? -24.231 -18.935 38.077 1.00 87.94 642 LEU A C 1
ATOM 5159 O O . LEU A 1 642 ? -24.666 -19.254 39.184 1.00 87.94 642 LEU A O 1
ATOM 5163 N N . ALA A 1 643 ? -23.361 -19.710 37.421 1.00 84.75 643 ALA A N 1
ATOM 5164 C CA . ALA A 1 643 ? -23.010 -21.068 37.851 1.00 84.75 643 ALA A CA 1
ATOM 5165 C C . ALA A 1 643 ? -22.505 -21.130 39.305 1.00 84.75 643 ALA A C 1
ATOM 5167 O O . ALA A 1 643 ? -22.942 -21.979 40.081 1.00 84.75 643 ALA A O 1
ATOM 5168 N N . ARG A 1 644 ? -21.638 -20.184 39.698 1.00 81.81 644 ARG A N 1
ATOM 5169 C CA . ARG A 1 644 ? -21.139 -20.052 41.082 1.00 81.81 644 ARG A CA 1
ATOM 5170 C C . ARG A 1 644 ? -22.184 -19.484 42.046 1.00 81.81 644 ARG A C 1
ATOM 5172 O O . ARG A 1 644 ? -22.162 -19.814 43.231 1.00 81.81 644 ARG A O 1
ATOM 5179 N N . MET A 1 645 ? -23.106 -18.660 41.544 1.00 87.56 645 MET A N 1
ATOM 5180 C CA . MET A 1 645 ? -24.149 -18.022 42.351 1.00 87.56 645 MET A CA 1
ATOM 5181 C C . MET A 1 645 ? -25.222 -19.018 42.808 1.00 87.56 645 MET A C 1
ATOM 5183 O O . MET A 1 645 ? -25.791 -18.838 43.882 1.00 87.56 645 MET A O 1
ATOM 5187 N N . PHE A 1 646 ? -25.450 -20.106 42.061 1.00 86.62 646 PHE A N 1
ATOM 5188 C CA . PHE A 1 646 ? -26.373 -21.177 42.464 1.00 86.62 646 PHE A CA 1
ATOM 5189 C C . PHE A 1 646 ? -25.970 -21.877 43.769 1.00 86.62 646 PHE A C 1
ATOM 5191 O O . PHE A 1 646 ? -26.830 -22.407 44.465 1.00 86.62 646 PHE A O 1
ATOM 5198 N N . SER A 1 647 ? -24.677 -21.886 44.102 1.00 83.75 647 SER A N 1
ATOM 5199 C CA . SER A 1 647 ? -24.140 -22.541 45.303 1.00 83.75 647 SER A CA 1
ATOM 5200 C C . SER A 1 647 ? -23.905 -21.602 46.492 1.00 83.75 647 SER A C 1
ATOM 5202 O O . SER A 1 647 ? -23.372 -22.045 47.510 1.00 83.75 647 SER A O 1
ATOM 5204 N N . LEU A 1 648 ? -24.260 -20.315 46.379 1.00 85.19 648 LEU A N 1
ATOM 5205 C CA . LEU A 1 648 ? -24.059 -19.356 47.468 1.00 85.19 648 LEU A CA 1
ATOM 5206 C C . LEU A 1 648 ? -24.947 -19.688 48.675 1.00 85.19 648 LEU A C 1
ATOM 5208 O O . LEU A 1 648 ? -26.111 -20.061 48.539 1.00 85.19 648 LEU A O 1
ATOM 5212 N N . ASN A 1 649 ? -24.377 -19.520 49.865 1.00 81.12 649 ASN A N 1
ATOM 5213 C CA . ASN A 1 649 ? -25.021 -19.674 51.170 1.00 81.12 649 ASN A CA 1
ATOM 5214 C C . ASN A 1 649 ? -24.597 -18.527 52.111 1.00 81.12 649 ASN A C 1
ATOM 5216 O O . ASN A 1 649 ? -23.694 -17.758 51.782 1.00 81.12 649 ASN A O 1
ATOM 5220 N N . GLU A 1 650 ? -25.208 -18.417 53.295 1.00 71.50 650 GLU A N 1
ATOM 5221 C CA . GLU A 1 650 ? -24.953 -17.313 54.243 1.00 71.50 650 GLU A CA 1
ATOM 5222 C C . GLU A 1 650 ? -23.486 -17.187 54.705 1.00 71.50 650 GLU A C 1
ATOM 5224 O O . GLU A 1 650 ? -23.055 -16.106 55.101 1.00 71.50 650 GLU A O 1
ATOM 5229 N N . GLY A 1 651 ? -22.708 -18.275 54.655 1.00 70.81 651 GLY A N 1
ATOM 5230 C CA . GLY A 1 651 ? -21.296 -18.307 55.055 1.00 70.81 651 GLY A CA 1
ATOM 5231 C C . GLY A 1 651 ? -20.304 -18.152 53.900 1.00 70.81 651 GLY A C 1
ATOM 5232 O O . GLY A 1 651 ? -19.093 -18.226 54.125 1.00 70.81 651 GLY A O 1
ATOM 5233 N N . SER A 1 652 ? -20.793 -17.980 52.671 1.00 77.25 652 SER A N 1
ATOM 5234 C CA . SER A 1 652 ? -19.951 -17.905 51.478 1.00 77.25 652 SER A CA 1
ATOM 5235 C C . SER A 1 652 ? -19.058 -16.662 51.494 1.00 77.25 652 SER A C 1
ATOM 5237 O O . SER A 1 652 ? -19.399 -15.621 52.060 1.00 77.25 652 SER A O 1
ATOM 5239 N N . ALA A 1 653 ? -17.878 -16.780 50.882 1.00 76.94 653 ALA A N 1
ATOM 5240 C CA . ALA A 1 653 ? -17.039 -15.621 50.596 1.00 76.94 653 ALA A CA 1
ATOM 5241 C C . ALA A 1 653 ? -17.772 -14.646 49.660 1.00 76.94 653 ALA A C 1
ATOM 5243 O O . ALA A 1 653 ? -18.713 -15.030 48.964 1.00 76.94 653 ALA A O 1
ATOM 5244 N N . GLU A 1 654 ? -17.343 -13.388 49.664 1.00 75.50 654 GLU A N 1
ATOM 5245 C CA . GLU A 1 654 ? -17.916 -12.365 48.794 1.00 75.50 654 GLU A CA 1
ATOM 5246 C C . GLU A 1 654 ? -17.737 -12.715 47.310 1.00 75.50 654 GLU A C 1
ATOM 5248 O O . GLU A 1 654 ? -16.673 -13.145 46.864 1.00 75.50 654 GLU A O 1
ATOM 5253 N N . ASP A 1 655 ? -18.813 -12.560 46.539 1.00 85.00 655 ASP A N 1
ATOM 5254 C CA . ASP A 1 655 ? -18.785 -12.689 45.085 1.00 85.00 655 ASP A CA 1
ATOM 5255 C C . ASP A 1 655 ? -18.642 -11.284 44.487 1.00 85.00 655 ASP A C 1
ATOM 5257 O O . ASP A 1 655 ? -19.541 -10.455 44.626 1.00 85.00 655 ASP A O 1
ATOM 5261 N N . HIS A 1 656 ? -17.498 -11.001 43.857 1.00 86.38 656 HIS A N 1
ATOM 5262 C CA . HIS A 1 656 ? -17.190 -9.664 43.335 1.00 86.38 656 HIS A CA 1
ATOM 5263 C C . HIS A 1 656 ? -18.137 -9.235 42.205 1.00 86.38 656 HIS A C 1
ATOM 5265 O O . HIS A 1 656 ? -18.517 -8.073 42.144 1.00 86.38 656 HIS A O 1
ATOM 5271 N N . VAL A 1 657 ? -18.595 -10.171 41.364 1.00 88.31 657 VAL A N 1
ATOM 5272 C CA . VAL A 1 657 ? -19.564 -9.864 40.296 1.00 88.31 657 VAL A CA 1
ATOM 5273 C C . VAL A 1 657 ? -20.923 -9.534 40.913 1.00 88.31 657 VAL A C 1
ATOM 5275 O O . VAL A 1 657 ? -21.584 -8.584 40.506 1.00 88.31 657 VAL A O 1
ATOM 5278 N N . LEU A 1 658 ? -21.328 -10.265 41.958 1.00 89.06 658 LEU A N 1
ATOM 5279 C CA . LEU A 1 658 ? -22.545 -9.934 42.703 1.00 89.06 658 LEU A CA 1
ATOM 5280 C C . LEU A 1 658 ? -22.432 -8.580 43.423 1.00 89.06 658 LEU A C 1
ATOM 5282 O O . LEU A 1 658 ? -23.427 -7.868 43.546 1.00 89.06 658 LEU A O 1
ATOM 5286 N N . MET A 1 659 ? -21.233 -8.223 43.890 1.00 89.38 659 MET A N 1
ATOM 5287 C CA . MET A 1 659 ? -20.937 -6.927 44.504 1.00 89.38 659 MET A CA 1
ATOM 5288 C C . MET A 1 659 ? -21.078 -5.782 43.501 1.00 89.38 659 MET A C 1
ATOM 5290 O O . MET A 1 659 ? -21.779 -4.814 43.788 1.00 89.38 659 MET A O 1
ATOM 5294 N N . GLU A 1 660 ? -20.493 -5.928 42.311 1.00 91.06 660 GLU A N 1
ATOM 5295 C CA . GLU A 1 660 ? -20.667 -5.015 41.178 1.00 91.06 660 GLU A CA 1
ATOM 5296 C C . GLU A 1 660 ? -22.146 -4.836 40.825 1.00 91.06 660 GLU A C 1
ATOM 5298 O O . GLU A 1 660 ? -22.638 -3.716 40.742 1.00 91.06 660 GLU A O 1
ATOM 5303 N N . TRP A 1 661 ? -22.890 -5.933 40.690 1.00 92.94 661 TRP A N 1
ATOM 5304 C CA . TRP A 1 661 ? -24.318 -5.908 40.360 1.00 92.94 661 TRP A CA 1
ATOM 5305 C C . TRP A 1 661 ? -25.172 -5.242 41.438 1.00 92.94 661 TRP A C 1
ATOM 5307 O O . TRP A 1 661 ? -26.093 -4.489 41.125 1.00 92.94 661 TRP A O 1
ATOM 5317 N N . CYS A 1 662 ? -24.854 -5.485 42.708 1.00 91.31 662 CYS A N 1
ATOM 5318 C CA . CYS A 1 662 ? -25.513 -4.823 43.825 1.00 91.31 662 CYS A CA 1
ATOM 5319 C C . CYS A 1 662 ? -25.253 -3.307 43.802 1.00 91.31 662 CYS A C 1
ATOM 5321 O O . CYS A 1 662 ? -26.193 -2.521 43.931 1.00 91.31 662 CYS A O 1
ATOM 5323 N N . LEU A 1 663 ? -24.002 -2.899 43.561 1.00 91.25 663 LEU A N 1
ATOM 5324 C CA . LEU A 1 663 ? -23.615 -1.494 43.463 1.00 91.25 663 LEU A CA 1
ATOM 5325 C C . LEU A 1 663 ? -24.258 -0.800 42.250 1.00 91.25 663 LEU A C 1
ATOM 5327 O O . LEU A 1 663 ? -24.752 0.311 42.407 1.00 91.25 663 LEU A O 1
ATOM 5331 N N . ILE A 1 664 ? -24.333 -1.451 41.080 1.00 92.56 664 ILE A N 1
ATOM 5332 C CA . ILE A 1 664 ? -25.041 -0.933 39.891 1.00 92.56 664 ILE A CA 1
ATOM 5333 C C . ILE A 1 664 ? -26.468 -0.525 40.264 1.00 92.56 664 ILE A C 1
ATOM 5335 O O . ILE A 1 664 ? -26.866 0.609 40.009 1.00 92.56 664 ILE A O 1
ATOM 5339 N N . LEU A 1 665 ? -27.225 -1.414 40.915 1.00 91.31 665 LEU A N 1
ATOM 5340 C CA . LEU A 1 665 ? -28.615 -1.142 41.289 1.00 91.31 665 LEU A CA 1
ATOM 5341 C C . LEU A 1 665 ? -28.739 0.010 42.301 1.00 91.31 665 LEU A C 1
ATOM 5343 O O . LEU A 1 665 ? -29.656 0.821 42.196 1.00 91.31 665 LEU A O 1
ATOM 5347 N N . GLU A 1 666 ? -27.828 0.110 43.272 1.00 92.25 666 GLU A N 1
ATOM 5348 C CA . GLU A 1 666 ? -27.804 1.230 44.226 1.00 92.25 666 GLU A CA 1
ATOM 5349 C C . GLU A 1 666 ? -27.464 2.566 43.553 1.00 92.25 666 GLU A C 1
ATOM 5351 O O . GLU A 1 666 ? -28.102 3.581 43.836 1.00 92.25 666 GLU A O 1
ATOM 5356 N N . LEU A 1 667 ? -26.504 2.570 42.625 1.00 89.81 667 LEU A N 1
ATOM 5357 C CA . LEU A 1 667 ? -26.126 3.762 41.867 1.00 89.81 667 LEU A CA 1
ATOM 5358 C C . LEU A 1 667 ? -27.216 4.193 40.876 1.00 89.81 667 LEU A C 1
ATOM 5360 O O . LEU A 1 667 ? -27.374 5.390 40.638 1.00 89.81 667 LEU A O 1
ATOM 5364 N N . GLN A 1 668 ? -27.989 3.251 40.320 1.00 89.12 668 GLN A N 1
ATOM 5365 C CA . GLN A 1 668 ? -29.181 3.574 39.526 1.00 89.12 668 GLN A CA 1
ATOM 5366 C C . GLN A 1 668 ? -30.252 4.244 40.396 1.00 89.12 668 GLN A C 1
ATOM 5368 O O . GLN A 1 668 ? -30.820 5.256 39.994 1.00 89.12 668 GLN A O 1
ATOM 5373 N N . LEU A 1 669 ? -30.508 3.715 41.600 1.00 86.69 669 LEU A N 1
ATOM 5374 C CA . LEU A 1 669 ? -31.497 4.284 42.525 1.00 86.69 669 LEU A CA 1
ATOM 5375 C C . LEU A 1 669 ? -31.106 5.672 43.041 1.00 86.69 669 LEU A C 1
ATOM 5377 O O . LEU A 1 669 ? -31.978 6.519 43.220 1.00 86.69 669 LEU A O 1
ATOM 5381 N N . SER A 1 670 ? -29.816 5.916 43.277 1.00 85.00 670 SER A N 1
ATOM 5382 C CA . SER A 1 670 ? -29.318 7.224 43.716 1.00 85.00 670 SER A CA 1
ATOM 5383 C C . SER A 1 670 ? -29.219 8.252 42.581 1.00 85.00 670 SER A C 1
ATOM 5385 O O . SER A 1 670 ? -28.934 9.421 42.839 1.00 85.00 670 SER A O 1
ATOM 5387 N N . GLY A 1 671 ? -29.444 7.835 41.329 1.00 82.88 671 GLY A N 1
ATOM 5388 C CA . GLY A 1 671 ? -29.318 8.675 40.138 1.00 82.88 671 GLY A CA 1
ATOM 5389 C C . GLY A 1 671 ? -27.873 8.980 39.725 1.00 82.88 671 GLY A C 1
ATOM 5390 O O . GLY A 1 671 ? -27.664 9.787 38.820 1.00 82.88 671 GLY A O 1
ATOM 5391 N N . GLN A 1 672 ? -26.872 8.360 40.361 1.00 83.94 672 GLN A N 1
ATOM 5392 C CA . GLN A 1 672 ? -25.469 8.512 39.966 1.00 83.94 672 GLN A CA 1
ATOM 5393 C C . GLN A 1 672 ? -25.129 7.759 38.682 1.00 83.94 672 GLN A C 1
ATOM 5395 O O . GLN A 1 672 ? -24.395 8.283 37.845 1.00 83.94 672 GLN A O 1
ATOM 5400 N N . LEU A 1 673 ? -25.668 6.550 38.514 1.00 89.06 673 LEU A N 1
ATOM 5401 C CA . LEU A 1 673 ? -25.524 5.788 37.281 1.00 89.06 673 LEU A CA 1
ATOM 5402 C C . LEU A 1 673 ? -26.679 6.139 36.344 1.00 89.06 673 LEU A C 1
ATOM 5404 O O . LEU A 1 673 ? -27.844 5.899 36.661 1.00 89.06 673 LEU A O 1
ATOM 5408 N N . ARG A 1 674 ? -26.356 6.705 35.178 1.00 87.69 674 ARG A N 1
ATOM 5409 C CA . ARG A 1 674 ? -27.371 7.235 34.253 1.00 87.69 674 ARG A CA 1
ATOM 5410 C C . ARG A 1 674 ? -28.138 6.138 33.528 1.00 87.69 674 ARG A C 1
ATOM 5412 O O . ARG A 1 674 ? -29.312 6.321 33.224 1.00 87.69 674 ARG A O 1
ATOM 5419 N N . SER A 1 675 ? -27.473 5.032 33.205 1.00 91.31 675 SER A N 1
ATOM 5420 C CA . SER A 1 675 ? -28.082 3.925 32.472 1.00 91.31 675 SER A CA 1
ATOM 5421 C C . SER A 1 675 ? -27.390 2.592 32.768 1.00 91.31 675 SER A C 1
ATOM 5423 O O . SER A 1 675 ? -26.212 2.544 33.130 1.00 91.31 675 SER A O 1
ATOM 5425 N N . CYS A 1 676 ? -28.131 1.499 32.595 1.00 92.50 676 CYS A N 1
ATOM 5426 C CA . CYS A 1 676 ? -27.650 0.127 32.702 1.00 92.50 676 CYS A CA 1
ATOM 5427 C C . CYS A 1 676 ? -28.186 -0.675 31.512 1.00 92.50 676 CYS A C 1
ATOM 5429 O O . CYS A 1 676 ? -29.393 -0.684 31.270 1.00 92.50 676 CYS A O 1
ATOM 5431 N N . LEU A 1 677 ? -27.292 -1.341 30.781 1.00 94.62 677 LEU A N 1
ATOM 5432 C CA . LEU A 1 677 ? -27.618 -2.177 29.626 1.00 94.62 677 LEU A CA 1
ATOM 5433 C C . LEU A 1 677 ? -27.101 -3.603 29.867 1.00 94.62 677 LEU A C 1
ATOM 5435 O O . LEU A 1 677 ? -25.955 -3.900 29.523 1.00 94.62 677 LEU A O 1
ATOM 5439 N N . PRO A 1 678 ? -27.906 -4.503 30.453 1.00 94.38 678 PRO A N 1
ATOM 5440 C CA . PRO A 1 678 ? -27.507 -5.892 30.613 1.00 94.38 678 PRO A CA 1
ATOM 5441 C C . PRO A 1 678 ? -27.345 -6.599 29.266 1.00 94.38 678 PRO A C 1
ATOM 5443 O O . PRO A 1 678 ? -28.193 -6.479 28.380 1.00 94.38 678 PRO A O 1
ATOM 5446 N N . VAL A 1 679 ? -26.287 -7.395 29.132 1.00 92.88 679 VAL A N 1
ATOM 5447 C CA . VAL A 1 679 ? -26.089 -8.317 28.005 1.00 92.88 679 VAL A CA 1
ATOM 5448 C C . VAL A 1 679 ? -26.377 -9.725 28.509 1.00 92.88 679 VAL A C 1
ATOM 5450 O O . VAL A 1 679 ? -25.626 -10.259 29.323 1.00 92.88 679 VAL A O 1
ATOM 5453 N N . ILE A 1 680 ? -27.488 -10.317 28.067 1.00 91.44 680 ILE A N 1
ATOM 5454 C CA . ILE A 1 680 ? -27.958 -11.615 28.564 1.00 91.44 680 ILE A CA 1
ATOM 5455 C C . ILE A 1 680 ? -27.516 -12.717 27.605 1.00 91.44 680 ILE A C 1
ATOM 5457 O O . ILE A 1 680 ? -27.816 -12.679 26.404 1.00 91.44 680 ILE A O 1
ATOM 5461 N N . ILE A 1 681 ? -26.812 -13.713 28.145 1.00 88.75 681 ILE A N 1
ATOM 5462 C CA . ILE A 1 681 ? -26.180 -14.777 27.364 1.00 88.75 681 ILE A CA 1
ATOM 5463 C C . ILE A 1 681 ? -26.634 -16.151 27.848 1.00 88.75 681 ILE A C 1
ATOM 5465 O O . ILE A 1 681 ? -26.406 -16.529 28.996 1.00 88.75 681 ILE A O 1
ATOM 5469 N N . GLY A 1 682 ? -27.294 -16.903 26.967 1.00 86.38 682 GLY A N 1
ATOM 5470 C CA . GLY A 1 682 ? -27.745 -18.259 27.269 1.00 86.38 682 GLY A CA 1
ATOM 5471 C C . GLY A 1 682 ? -26.639 -19.316 27.182 1.00 86.38 682 GLY A C 1
ATOM 5472 O O . GLY A 1 682 ? -25.463 -18.985 27.018 1.00 86.38 682 GLY A O 1
ATOM 5473 N N . PRO A 1 683 ? -26.998 -20.605 27.313 1.00 82.62 683 PRO A N 1
ATOM 5474 C CA . PRO A 1 683 ? -26.030 -21.693 27.285 1.00 82.62 683 PRO A CA 1
ATOM 5475 C C . PRO A 1 683 ? -25.377 -21.812 25.903 1.00 82.62 683 PRO A C 1
ATOM 5477 O O . PRO A 1 683 ? -26.068 -21.877 24.886 1.00 82.62 683 PRO A O 1
ATOM 5480 N N . VAL A 1 684 ? -24.045 -21.860 25.882 1.00 77.12 684 VAL A N 1
ATOM 5481 C CA . VAL A 1 684 ? -23.248 -22.003 24.656 1.00 77.12 684 VAL A CA 1
ATOM 5482 C C . VAL A 1 684 ? -23.141 -23.486 24.292 1.00 77.12 684 VAL A C 1
ATOM 5484 O O . VAL A 1 684 ? -22.762 -24.303 25.134 1.00 77.12 684 VAL A O 1
ATOM 5487 N N . SER A 1 685 ? -23.486 -23.845 23.053 1.00 69.00 685 SER A N 1
ATOM 5488 C CA . SER A 1 685 ? -23.410 -25.219 22.544 1.00 69.00 685 SER A CA 1
ATOM 5489 C C . SER A 1 685 ? -22.315 -25.360 21.490 1.00 69.00 685 SER A C 1
ATOM 5491 O O . SER A 1 685 ? -22.201 -24.537 20.587 1.00 69.00 685 SER A O 1
ATOM 5493 N N . SER A 1 686 ? -21.525 -26.430 21.589 1.00 62.22 686 SER A N 1
ATOM 5494 C CA . SER A 1 686 ? -20.572 -26.854 20.555 1.00 62.22 686 SER A CA 1
ATOM 5495 C C . SER A 1 686 ? -21.178 -27.842 19.548 1.00 62.22 686 SER A C 1
ATOM 5497 O O . SER A 1 686 ? -20.473 -28.324 18.663 1.00 62.22 686 SER A O 1
ATOM 5499 N N . ASP A 1 687 ? -22.466 -28.168 19.690 1.00 63.16 687 ASP A N 1
ATOM 5500 C CA . ASP A 1 687 ? -23.169 -29.118 18.832 1.00 63.16 687 ASP A CA 1
ATOM 5501 C C . ASP A 1 687 ? -23.543 -28.463 17.492 1.00 63.16 687 ASP A C 1
ATOM 5503 O O . ASP A 1 687 ? -24.193 -27.419 17.456 1.00 63.16 687 ASP A O 1
ATOM 5507 N N . LEU A 1 688 ? -23.139 -29.084 16.381 1.00 60.06 688 LEU A N 1
ATOM 5508 C CA . LEU A 1 688 ? -23.322 -28.545 15.027 1.00 60.06 688 LEU A CA 1
ATOM 5509 C C . LEU A 1 688 ? -24.798 -28.477 14.605 1.00 60.06 688 LEU A C 1
ATOM 5511 O O . LEU A 1 688 ? -25.130 -27.710 13.694 1.00 60.06 688 LEU A O 1
ATOM 5515 N N . ASP A 1 689 ? -25.663 -29.246 15.271 1.00 57.78 689 ASP A N 1
ATOM 5516 C CA . ASP A 1 689 ? -27.095 -29.359 14.982 1.00 57.78 689 ASP A CA 1
ATOM 5517 C C . ASP A 1 689 ? -27.973 -28.419 15.832 1.00 57.78 689 ASP A C 1
ATOM 5519 O O . ASP A 1 689 ? -29.190 -28.369 15.639 1.00 57.78 689 ASP A O 1
ATOM 5523 N N . ARG A 1 690 ? -27.384 -27.647 16.759 1.00 63.00 690 ARG A N 1
ATOM 5524 C CA . ARG A 1 690 ? -28.098 -26.685 17.618 1.00 63.00 690 ARG A CA 1
ATOM 5525 C C . ARG A 1 690 ? -27.655 -25.249 17.358 1.00 63.00 690 ARG A C 1
ATOM 5527 O O . ARG A 1 690 ? -26.613 -25.000 16.755 1.00 63.00 690 ARG A O 1
ATOM 5534 N N . ASP A 1 691 ? -28.464 -24.299 17.822 1.00 66.00 691 ASP A N 1
ATOM 5535 C CA . ASP A 1 691 ? -28.050 -22.900 17.843 1.00 66.00 691 ASP A CA 1
ATOM 5536 C C . ASP A 1 691 ? -26.838 -22.724 18.774 1.00 66.00 691 ASP A C 1
ATOM 5538 O O . ASP A 1 691 ? -26.821 -23.298 19.870 1.00 66.00 691 ASP A O 1
ATOM 5542 N N . PRO A 1 692 ? -25.829 -21.926 18.379 1.00 68.69 692 PRO A N 1
ATOM 5543 C CA . PRO A 1 692 ? -24.605 -21.778 19.165 1.00 68.69 692 PRO A CA 1
ATOM 5544 C C . PRO A 1 692 ? -24.829 -21.153 20.544 1.00 68.69 692 PRO A C 1
ATOM 5546 O O . PRO A 1 692 ? -24.104 -21.473 21.482 1.00 68.69 692 PRO A O 1
ATOM 5549 N N . ILE A 1 693 ? -25.820 -20.262 20.671 1.00 77.94 693 ILE A N 1
ATOM 5550 C CA . ILE A 1 693 ? -26.230 -19.637 21.933 1.00 77.94 693 ILE A CA 1
ATOM 5551 C C . ILE A 1 693 ? -27.720 -19.910 22.126 1.00 77.94 693 ILE A C 1
ATOM 5553 O O . ILE A 1 693 ? -28.553 -19.416 21.368 1.00 77.94 693 ILE A O 1
ATOM 5557 N N . GLY A 1 694 ? -28.056 -20.698 23.146 1.00 81.06 694 GLY A N 1
ATOM 5558 C CA . GLY A 1 694 ? -29.440 -21.008 23.487 1.00 81.06 694 GLY A CA 1
ATOM 5559 C C . GLY A 1 694 ? -30.177 -19.837 24.142 1.00 81.06 694 GLY A C 1
ATOM 5560 O O . GLY A 1 694 ? -29.583 -18.850 24.574 1.00 81.06 694 GLY A O 1
ATOM 5561 N N . ASN A 1 695 ? -31.497 -19.965 24.277 1.00 85.31 695 ASN A N 1
ATOM 5562 C CA . ASN A 1 695 ? -32.304 -19.005 25.028 1.00 85.31 695 ASN A CA 1
ATOM 5563 C C . ASN A 1 695 ? -32.016 -19.120 26.536 1.00 85.31 695 ASN A C 1
ATOM 5565 O O . ASN A 1 695 ? -32.274 -20.160 27.141 1.00 85.31 695 ASN A O 1
ATOM 5569 N N . PHE A 1 696 ? -31.528 -18.039 27.153 1.00 86.00 696 PHE A N 1
ATOM 5570 C CA . PHE A 1 696 ? -31.198 -18.001 28.583 1.00 86.00 696 PHE A CA 1
ATOM 5571 C C . PHE A 1 696 ? -32.390 -18.317 29.498 1.00 86.00 696 PHE A C 1
ATOM 5573 O O . PHE A 1 696 ? -32.214 -18.938 30.542 1.00 86.00 696 PHE A O 1
ATOM 5580 N N . PHE A 1 697 ? -33.606 -17.919 29.117 1.00 85.75 697 PHE A N 1
ATOM 5581 C CA . PHE A 1 697 ? -34.800 -18.091 29.949 1.00 85.75 697 PHE A CA 1
ATOM 5582 C C . PHE A 1 697 ? -35.488 -19.453 29.775 1.00 85.75 697 PHE A C 1
ATOM 5584 O O . PHE A 1 697 ? -36.481 -19.706 30.452 1.00 85.75 697 PHE A O 1
ATOM 5591 N N . ALA A 1 698 ? -34.981 -20.333 28.902 1.00 84.44 698 ALA A N 1
ATOM 5592 C CA . ALA A 1 698 ? -35.618 -21.620 28.611 1.00 84.44 698 ALA A CA 1
ATOM 5593 C C . ALA A 1 698 ? -35.734 -22.537 29.845 1.00 84.44 698 ALA A C 1
ATOM 5595 O O . ALA A 1 698 ? -36.768 -23.174 30.031 1.00 84.44 698 ALA A O 1
ATOM 5596 N N . ASP A 1 699 ? -34.714 -22.542 30.710 1.00 80.19 699 ASP A N 1
ATOM 5597 C CA . ASP A 1 699 ? -34.633 -23.408 31.900 1.00 80.19 699 ASP A CA 1
ATOM 5598 C C . ASP A 1 699 ? -34.887 -22.655 33.224 1.00 80.19 699 ASP A C 1
ATOM 5600 O O . ASP A 1 699 ? -34.494 -23.128 34.292 1.00 80.19 699 ASP A O 1
ATOM 5604 N N . ASP A 1 700 ? -35.482 -21.457 33.157 1.00 83.69 700 ASP A N 1
ATOM 5605 C CA . ASP A 1 700 ? -35.731 -20.550 34.292 1.00 83.69 700 ASP A CA 1
ATOM 5606 C C . ASP A 1 700 ? -34.570 -20.487 35.319 1.00 83.69 700 ASP A C 1
ATOM 5608 O O . ASP A 1 700 ? -34.704 -20.868 36.492 1.00 83.69 700 ASP A O 1
ATOM 5612 N N . PRO A 1 701 ? -33.379 -20.008 34.906 1.00 83.50 701 PRO A N 1
ATOM 5613 C CA . PRO A 1 701 ? -32.213 -19.950 35.786 1.00 83.50 701 PRO A CA 1
ATOM 5614 C C . PRO A 1 701 ? -32.436 -19.038 37.002 1.00 83.50 701 PRO A C 1
ATOM 5616 O O . PRO A 1 701 ? -31.795 -19.230 38.035 1.00 83.50 701 PRO A O 1
ATOM 5619 N N . LEU A 1 702 ? -33.359 -18.075 36.915 1.00 85.88 702 LEU A N 1
ATOM 5620 C CA . LEU A 1 702 ? -33.665 -17.148 38.002 1.00 85.88 702 LEU A CA 1
ATOM 5621 C C . LEU A 1 702 ? -34.338 -17.855 39.186 1.00 85.88 702 LEU A C 1
ATOM 5623 O O . LEU A 1 702 ? -34.037 -17.531 40.336 1.00 85.88 702 LEU A O 1
ATOM 5627 N N . ALA A 1 703 ? -35.190 -18.854 38.934 1.00 85.94 703 ALA A N 1
ATOM 5628 C CA . ALA A 1 703 ? -35.803 -19.654 39.996 1.00 85.94 703 ALA A CA 1
ATOM 5629 C C . ALA A 1 703 ? -34.776 -20.483 40.787 1.00 85.94 703 ALA A C 1
ATOM 5631 O O . ALA A 1 703 ? -34.951 -20.719 41.984 1.00 85.94 703 ALA A O 1
ATOM 5632 N N . ARG A 1 704 ? -33.675 -20.886 40.139 1.00 87.00 704 ARG A N 1
ATOM 5633 C CA . ARG A 1 704 ? -32.594 -21.677 40.751 1.00 87.00 704 ARG A CA 1
ATOM 5634 C C . ARG A 1 704 ? -31.671 -20.860 41.654 1.00 87.00 704 ARG A C 1
ATOM 5636 O O . ARG A 1 704 ? -30.930 -21.449 42.437 1.00 87.00 704 ARG A O 1
ATOM 5643 N N . LEU A 1 705 ? -31.685 -19.531 41.549 1.00 89.94 705 LEU A N 1
ATOM 5644 C CA . LEU A 1 705 ? -30.870 -18.674 42.407 1.00 89.94 705 LEU A CA 1
ATOM 5645 C C . LEU A 1 705 ? -31.379 -18.706 43.855 1.00 89.94 705 LEU A C 1
ATOM 5647 O O . LEU A 1 705 ? -32.600 -18.719 44.073 1.00 89.94 705 LEU A O 1
ATOM 5651 N N . PRO A 1 706 ? -30.468 -18.697 44.844 1.00 88.88 706 PRO A N 1
ATOM 5652 C CA . PRO A 1 706 ? -30.845 -18.764 46.244 1.00 88.88 706 PRO A CA 1
ATOM 5653 C C . PRO A 1 706 ? -31.520 -17.460 46.684 1.00 88.88 706 PRO A C 1
ATOM 5655 O O . PRO A 1 706 ? -31.093 -16.356 46.340 1.00 88.88 706 PRO A O 1
ATOM 5658 N N . ASP A 1 707 ? -32.581 -17.593 47.476 1.00 90.06 707 ASP A N 1
ATOM 5659 C CA . ASP A 1 707 ? -33.314 -16.463 48.051 1.00 90.06 707 ASP A CA 1
ATOM 5660 C C . ASP A 1 707 ? -32.731 -16.089 49.421 1.00 90.06 707 ASP A C 1
ATOM 5662 O O . ASP A 1 707 ? -33.394 -16.136 50.452 1.00 90.06 707 ASP A O 1
ATOM 5666 N N . ILE A 1 708 ? -31.426 -15.814 49.429 1.00 88.56 708 ILE A N 1
ATOM 5667 C CA . ILE A 1 708 ? -30.642 -15.472 50.619 1.00 88.56 708 ILE A CA 1
ATOM 5668 C C . ILE A 1 708 ? -30.018 -14.092 50.451 1.00 88.56 708 ILE A C 1
ATOM 5670 O O . ILE A 1 708 ? -29.619 -13.728 49.343 1.00 88.56 708 ILE A O 1
ATOM 5674 N N . VAL A 1 709 ? -29.875 -13.350 51.546 1.00 87.62 709 VAL A N 1
ATOM 5675 C CA . VAL A 1 709 ? -29.180 -12.057 51.548 1.00 87.62 709 VAL A CA 1
ATOM 5676 C C . VAL A 1 709 ? -27.664 -12.290 51.624 1.00 87.62 709 VAL A C 1
ATOM 5678 O O . VAL A 1 709 ? -27.191 -12.879 52.604 1.00 87.62 709 VAL A O 1
ATOM 5681 N N . PRO A 1 710 ? -26.868 -11.830 50.640 1.00 86.94 710 PRO A N 1
ATOM 5682 C CA . PRO A 1 710 ? -25.415 -11.945 50.675 1.00 86.94 710 PRO A CA 1
ATOM 5683 C C . PRO A 1 710 ? -24.821 -10.891 51.630 1.00 86.94 710 PRO A C 1
ATOM 5685 O O . PRO A 1 710 ? -24.327 -9.852 51.196 1.00 86.94 710 PRO A O 1
ATOM 5688 N N . ARG A 1 711 ? -24.872 -11.147 52.949 1.00 85.62 711 ARG A N 1
ATOM 5689 C CA . ARG A 1 711 ? -24.538 -10.155 53.997 1.00 85.62 711 ARG A CA 1
ATOM 5690 C C . ARG A 1 711 ? -23.168 -9.496 53.826 1.00 85.62 711 ARG A C 1
ATOM 5692 O O . ARG A 1 711 ? -23.090 -8.280 53.900 1.00 85.62 711 ARG A O 1
ATOM 5699 N N . ARG A 1 712 ? -22.113 -10.265 53.524 1.00 83.88 712 ARG A N 1
ATOM 5700 C CA . ARG A 1 712 ? -20.757 -9.712 53.311 1.00 83.88 712 ARG A CA 1
ATOM 5701 C C . ARG A 1 712 ? -20.699 -8.742 52.129 1.00 83.88 712 ARG A C 1
ATOM 5703 O O . ARG A 1 712 ? -20.143 -7.657 52.246 1.00 83.88 712 ARG A O 1
ATOM 5710 N N . THR A 1 713 ? -21.328 -9.108 51.012 1.00 85.94 713 THR A N 1
ATOM 5711 C CA . THR A 1 713 ? -21.435 -8.248 49.826 1.00 85.94 713 THR A CA 1
ATOM 5712 C C . THR A 1 713 ? -22.195 -6.962 50.145 1.00 85.94 713 THR A C 1
ATOM 5714 O O . THR A 1 713 ? -21.753 -5.878 49.778 1.00 85.94 713 THR A O 1
ATOM 5717 N N . VAL A 1 714 ? -23.317 -7.075 50.859 1.00 87.06 714 VAL A N 1
ATOM 5718 C CA . VAL A 1 714 ? -24.128 -5.930 51.294 1.00 87.06 714 VAL A CA 1
ATOM 5719 C C . VAL A 1 714 ? -23.344 -5.005 52.231 1.00 87.06 714 VAL A C 1
ATOM 5721 O O . VAL A 1 714 ? -23.373 -3.790 52.050 1.00 87.06 714 VAL A O 1
ATOM 5724 N N . GLU A 1 715 ? -22.617 -5.560 53.202 1.00 87.56 715 GLU A N 1
ATOM 5725 C CA . GLU A 1 715 ? -21.804 -4.804 54.159 1.00 87.56 715 GLU A CA 1
ATOM 5726 C C . GLU A 1 715 ? -20.691 -4.004 53.468 1.00 87.56 715 GLU A C 1
ATOM 5728 O O . GLU A 1 715 ? -20.534 -2.814 53.754 1.00 87.56 715 GLU A O 1
ATOM 5733 N N . GLU A 1 716 ? -19.955 -4.606 52.529 1.00 86.12 716 GLU A N 1
ATOM 5734 C CA . GLU A 1 716 ? -18.888 -3.904 51.804 1.00 86.12 716 GLU A CA 1
ATOM 5735 C C . GLU A 1 716 ? -19.435 -2.834 50.845 1.00 86.12 716 GLU A C 1
ATOM 5737 O O . GLU A 1 716 ? -18.909 -1.719 50.828 1.00 86.12 716 GLU A O 1
ATOM 5742 N N . VAL A 1 717 ? -20.547 -3.087 50.138 1.00 87.31 717 VAL A N 1
ATOM 5743 C CA . VAL A 1 717 ? -21.216 -2.052 49.319 1.00 87.31 717 VAL A CA 1
ATOM 5744 C C . VAL A 1 717 ? -21.694 -0.895 50.199 1.00 87.31 717 VAL A C 1
ATOM 5746 O O . VAL A 1 717 ? -21.431 0.269 49.892 1.00 87.31 717 VAL A O 1
ATOM 5749 N N . LYS A 1 718 ? -22.329 -1.189 51.339 1.00 89.00 718 LYS A N 1
ATOM 5750 C CA . LYS A 1 718 ? -22.807 -0.175 52.290 1.00 89.00 718 LYS A CA 1
ATOM 5751 C C . LYS A 1 718 ? -21.659 0.674 52.835 1.00 89.00 718 LYS A C 1
ATOM 5753 O O . LYS A 1 718 ? -21.776 1.898 52.929 1.00 89.00 718 LYS A O 1
ATOM 5758 N N . LYS A 1 719 ? -20.541 0.039 53.181 1.00 88.25 719 LYS A N 1
ATOM 5759 C CA . LYS A 1 719 ? -19.322 0.700 53.659 1.00 88.25 719 LYS A CA 1
ATOM 5760 C C . LYS A 1 719 ? -18.694 1.566 52.571 1.00 88.25 719 LYS A C 1
ATOM 5762 O O . LYS A 1 719 ? -18.321 2.701 52.853 1.00 88.25 719 LYS A O 1
ATOM 5767 N N . PHE A 1 720 ? -18.626 1.078 51.333 1.00 88.00 720 PHE A N 1
ATOM 5768 C CA . PHE A 1 720 ? -18.160 1.862 50.194 1.00 88.00 720 PHE A CA 1
ATOM 5769 C C . PHE A 1 720 ? -19.039 3.096 49.957 1.00 88.00 720 PHE A C 1
ATOM 5771 O O . PHE A 1 720 ? -18.510 4.204 49.882 1.00 88.00 720 PHE A O 1
ATOM 5778 N N . MET A 1 721 ? -20.362 2.930 49.898 1.00 87.50 721 MET A N 1
ATOM 5779 C CA . MET A 1 721 ? -21.305 4.036 49.704 1.00 87.50 721 MET A CA 1
ATOM 5780 C C . MET A 1 721 ? -21.166 5.086 50.809 1.00 87.50 721 MET A C 1
ATOM 5782 O O . MET A 1 721 ? -20.976 6.265 50.516 1.00 87.50 721 MET A O 1
ATOM 5786 N N . SER A 1 722 ? -21.135 4.645 52.070 1.00 86.94 722 SER A N 1
ATOM 5787 C CA . SER A 1 722 ? -20.981 5.536 53.228 1.00 86.94 722 SER A CA 1
ATOM 5788 C C . SER A 1 722 ? -19.664 6.323 53.175 1.00 86.94 722 SER A C 1
ATOM 5790 O O . SER A 1 722 ? -19.652 7.526 53.417 1.00 86.94 722 SER A O 1
ATOM 5792 N N . ASN A 1 723 ? -18.562 5.671 52.789 1.00 86.38 723 ASN A N 1
ATOM 5793 C CA . ASN A 1 723 ? -17.245 6.306 52.666 1.00 86.38 723 ASN A CA 1
ATOM 5794 C C . ASN A 1 723 ? -17.138 7.298 51.494 1.00 86.38 723 ASN A C 1
ATOM 5796 O O . ASN A 1 723 ? -16.215 8.109 51.476 1.00 86.38 723 ASN A O 1
ATOM 5800 N N . ASN A 1 724 ? -18.047 7.236 50.516 1.00 83.31 724 ASN A N 1
ATOM 5801 C CA . ASN A 1 724 ? -18.068 8.118 49.345 1.00 83.31 724 ASN A CA 1
ATOM 5802 C C . ASN A 1 724 ? -19.260 9.095 49.363 1.00 83.31 724 ASN A C 1
ATOM 5804 O O . ASN A 1 724 ? -19.618 9.642 48.322 1.00 83.31 724 ASN A O 1
ATOM 5808 N N . ASN A 1 725 ? -19.855 9.344 50.538 1.00 84.00 725 ASN A N 1
ATOM 5809 C CA . ASN A 1 725 ? -20.997 10.249 50.735 1.00 84.00 725 ASN A CA 1
ATOM 5810 C C . ASN A 1 725 ? -22.257 9.864 49.934 1.00 84.00 725 ASN A C 1
ATOM 5812 O O . ASN A 1 725 ? -23.031 10.730 49.525 1.00 84.00 725 ASN A O 1
ATOM 5816 N N . LEU A 1 726 ? -22.476 8.566 49.720 1.00 84.00 726 LEU A N 1
ATOM 5817 C CA . LEU A 1 726 ? -23.670 8.015 49.082 1.00 84.00 726 LEU A CA 1
ATOM 5818 C C . LEU A 1 726 ? -24.588 7.400 50.127 1.00 84.00 726 LEU A C 1
ATOM 5820 O O . LEU A 1 726 ? -24.127 6.724 51.045 1.00 84.00 726 LEU A O 1
ATOM 5824 N N . VAL A 1 727 ? -25.893 7.621 49.971 1.00 83.88 727 VAL A N 1
ATOM 5825 C CA . VAL A 1 727 ? -26.910 7.085 50.881 1.00 83.88 727 VAL A CA 1
ATOM 5826 C C . VAL A 1 727 ? -27.373 5.722 50.356 1.00 83.88 727 VAL A C 1
ATOM 5828 O O . VAL A 1 727 ? -27.955 5.677 49.272 1.00 83.88 727 VAL A O 1
ATOM 5831 N N . PRO A 1 728 ? -27.129 4.619 51.088 1.00 86.62 728 PRO A N 1
ATOM 5832 C CA . PRO A 1 728 ? -27.637 3.302 50.717 1.00 86.62 728 PRO A CA 1
ATOM 5833 C C . PRO A 1 728 ? -29.166 3.258 50.771 1.00 86.62 728 PRO A C 1
ATOM 5835 O O . PRO A 1 728 ? -29.782 3.869 51.649 1.00 86.62 728 PRO A O 1
ATOM 5838 N N . SER A 1 729 ? -29.786 2.505 49.866 1.00 87.31 729 SER A N 1
ATOM 5839 C CA . SER A 1 729 ? -31.231 2.303 49.862 1.00 87.31 729 SER A CA 1
ATOM 5840 C C . SER A 1 729 ? -31.684 1.473 51.067 1.00 87.31 729 SER A C 1
ATOM 5842 O O . SER A 1 729 ? -30.969 0.598 51.558 1.00 87.31 729 SER A O 1
ATOM 5844 N N . ALA A 1 730 ? -32.922 1.696 51.519 1.00 82.31 730 ALA A N 1
ATOM 5845 C CA . ALA A 1 730 ? -33.525 0.893 52.588 1.00 82.31 730 ALA A CA 1
ATOM 5846 C C . ALA A 1 730 ? -33.654 -0.597 52.211 1.00 82.31 730 ALA A C 1
ATOM 5848 O O . ALA A 1 730 ? -33.717 -1.452 53.086 1.00 82.31 730 ALA A O 1
ATOM 5849 N N . GLN A 1 731 ? -33.668 -0.905 50.911 1.00 82.62 731 GLN A N 1
ATOM 5850 C CA . GLN A 1 731 ? -33.815 -2.262 50.385 1.00 82.62 731 GLN A CA 1
ATOM 5851 C C . GLN A 1 731 ? -32.483 -3.014 50.299 1.00 82.62 731 GLN A C 1
ATOM 5853 O O . GLN A 1 731 ? -32.494 -4.226 50.096 1.00 82.62 731 GLN A O 1
ATOM 5858 N N . LEU A 1 732 ? -31.339 -2.333 50.438 1.00 86.31 732 LEU A N 1
ATOM 5859 C CA . LEU A 1 732 ? -30.019 -2.944 50.281 1.00 86.31 732 LEU A CA 1
ATOM 5860 C C . LEU A 1 732 ? -29.819 -4.144 51.225 1.00 86.31 732 LEU A C 1
ATOM 5862 O O . LEU A 1 732 ? -29.262 -5.160 50.818 1.00 86.31 732 LEU A O 1
ATOM 5866 N N . GLU A 1 733 ? -30.320 -4.053 52.458 1.00 86.00 733 GLU A N 1
ATOM 5867 C CA . GLU A 1 733 ? -30.201 -5.109 53.477 1.00 86.00 733 GLU A CA 1
ATOM 5868 C C . GLU A 1 733 ? -31.177 -6.278 53.281 1.00 86.00 733 GLU A C 1
ATOM 5870 O O . GLU A 1 733 ? -30.984 -7.347 53.857 1.00 86.00 733 GLU A O 1
ATOM 5875 N N . GLU A 1 734 ? -32.195 -6.101 52.440 1.00 87.12 734 GLU A N 1
ATOM 5876 C CA . GLU A 1 734 ? -33.228 -7.104 52.156 1.00 87.12 734 GLU A CA 1
ATOM 5877 C C . GLU A 1 734 ? -33.015 -7.796 50.799 1.00 87.12 734 GLU A C 1
ATOM 5879 O O . GLU A 1 734 ? -33.686 -8.780 50.483 1.00 87.12 734 GLU A O 1
ATOM 5884 N N . ARG A 1 735 ? -32.072 -7.307 49.982 1.00 87.50 735 ARG A N 1
ATOM 5885 C CA . ARG A 1 735 ? -31.800 -7.841 48.645 1.00 87.50 735 ARG A CA 1
ATOM 5886 C C . ARG A 1 735 ? -31.180 -9.229 48.713 1.00 87.50 735 ARG A C 1
ATOM 5888 O O . ARG A 1 735 ? -30.060 -9.411 49.187 1.00 87.50 735 ARG A O 1
ATOM 5895 N N . THR A 1 736 ? -31.889 -10.205 48.162 1.00 91.38 736 THR A N 1
ATOM 5896 C CA . THR A 1 736 ? -31.386 -11.563 47.995 1.00 91.38 736 THR A CA 1
ATOM 5897 C C . THR A 1 736 ? -30.580 -11.705 46.707 1.00 91.38 736 THR A C 1
ATOM 5899 O O . THR A 1 736 ? -30.719 -10.906 45.778 1.00 91.38 736 THR A O 1
ATOM 5902 N N . VAL A 1 737 ? -29.749 -12.748 46.607 1.00 88.94 737 VAL A N 1
ATOM 5903 C CA . VAL A 1 737 ? -29.025 -13.075 45.360 1.00 88.94 737 VAL A CA 1
ATOM 5904 C C . VAL A 1 737 ? -30.008 -13.146 44.185 1.00 88.94 737 VAL A C 1
ATOM 5906 O O . VAL A 1 737 ? -29.777 -12.548 43.134 1.00 88.94 737 VAL A O 1
ATOM 5909 N N . ARG A 1 738 ? -31.151 -13.814 44.388 1.00 90.88 738 ARG A N 1
ATOM 5910 C CA . ARG A 1 738 ? -32.241 -13.886 43.410 1.00 90.88 738 ARG A CA 1
ATOM 5911 C C . ARG A 1 738 ? -32.815 -12.512 43.065 1.00 90.88 738 ARG A C 1
ATOM 5913 O O . ARG A 1 738 ? -33.004 -12.230 41.882 1.00 90.88 738 ARG A O 1
ATOM 5920 N N . SER A 1 739 ? -33.121 -11.672 44.057 1.00 90.69 739 SER A N 1
ATOM 5921 C CA . SER A 1 739 ? -33.731 -10.366 43.788 1.00 90.69 739 SER A CA 1
ATOM 5922 C C . SER A 1 739 ? -32.785 -9.440 43.023 1.00 90.69 739 SER A C 1
ATOM 5924 O O . SER A 1 739 ? -33.249 -8.739 42.132 1.00 90.69 739 SER A O 1
ATOM 5926 N N . ILE A 1 740 ? -31.476 -9.475 43.309 1.00 90.06 740 ILE A N 1
ATOM 5927 C CA . ILE A 1 740 ? -30.459 -8.671 42.608 1.00 90.06 740 ILE A CA 1
ATOM 5928 C C . ILE A 1 740 ? -30.456 -8.999 41.114 1.00 90.06 740 ILE A C 1
ATOM 5930 O O . ILE A 1 740 ? -30.648 -8.109 40.288 1.00 90.06 740 ILE A O 1
ATOM 5934 N N . VAL A 1 741 ? -30.295 -10.278 40.756 1.00 89.50 741 VAL A N 1
ATOM 5935 C CA . VAL A 1 741 ? -30.245 -10.691 39.343 1.00 89.50 741 VAL A CA 1
ATOM 5936 C C . VAL A 1 741 ? -31.577 -10.410 38.648 1.00 89.50 741 VAL A C 1
ATOM 5938 O O . VAL A 1 741 ? -31.594 -9.899 37.529 1.00 89.50 741 VAL A O 1
ATOM 5941 N N . LYS A 1 742 ? -32.701 -10.679 39.325 1.00 90.06 742 LYS A N 1
ATOM 5942 C CA . LYS A 1 742 ? -34.037 -10.409 38.786 1.00 90.06 742 LYS A CA 1
ATOM 5943 C C . LYS A 1 742 ? -34.239 -8.925 38.483 1.00 90.06 742 LYS A C 1
ATOM 5945 O O . LYS A 1 742 ? -34.752 -8.606 37.414 1.00 90.06 742 LYS A O 1
ATOM 5950 N N . GLU A 1 743 ? -33.832 -8.029 39.381 1.00 89.25 743 GLU A N 1
ATOM 5951 C CA . GLU A 1 743 ? -33.965 -6.584 39.174 1.00 89.25 743 GLU A CA 1
ATOM 5952 C C . GLU A 1 743 ? -33.082 -6.095 38.024 1.00 89.25 743 GLU A C 1
ATOM 5954 O O . GLU A 1 743 ? -33.537 -5.326 37.181 1.00 89.25 743 GLU A O 1
ATOM 5959 N N . LEU A 1 744 ? -31.861 -6.625 37.917 1.00 88.44 744 LEU A N 1
ATOM 5960 C CA . LEU A 1 744 ? -30.952 -6.331 36.812 1.00 88.44 744 LEU A CA 1
ATOM 5961 C C . LEU A 1 744 ? -31.570 -6.667 35.452 1.00 88.44 744 LEU A C 1
ATOM 5963 O O . LEU A 1 744 ? -31.535 -5.838 34.545 1.00 88.44 744 LEU A O 1
ATOM 5967 N N . THR A 1 745 ? -32.195 -7.843 35.334 1.00 86.12 745 THR A N 1
ATOM 5968 C CA . THR A 1 745 ? -32.829 -8.311 34.089 1.00 86.12 745 THR A CA 1
ATOM 5969 C C . THR A 1 745 ? -34.090 -7.539 33.681 1.00 86.12 745 THR A C 1
ATOM 5971 O O . THR A 1 745 ? -34.589 -7.761 32.582 1.00 86.12 745 THR A O 1
ATOM 5974 N N . LYS A 1 746 ? -34.611 -6.633 34.525 1.00 85.81 746 LYS A N 1
ATOM 5975 C CA . LYS A 1 746 ? -35.733 -5.748 34.158 1.00 85.81 746 LYS A CA 1
ATOM 5976 C C . LYS A 1 746 ? -35.306 -4.541 33.320 1.00 85.81 746 LYS A C 1
ATOM 5978 O O . LYS A 1 746 ? -36.167 -3.914 32.706 1.00 85.81 746 LYS A O 1
ATOM 5983 N N . ASN A 1 747 ? -34.017 -4.188 33.318 1.00 84.88 747 ASN A N 1
ATOM 5984 C CA . ASN A 1 747 ? -33.503 -3.125 32.454 1.00 84.88 747 ASN A CA 1
ATOM 5985 C C . ASN A 1 747 ? -33.641 -3.528 30.974 1.00 84.88 747 ASN A C 1
ATOM 5987 O O . ASN A 1 747 ? -33.704 -4.715 30.646 1.00 84.88 747 ASN A O 1
ATOM 5991 N N . LEU A 1 748 ? -33.649 -2.543 30.068 1.00 84.62 748 LEU A N 1
ATOM 5992 C CA . LEU A 1 748 ? -33.556 -2.811 28.632 1.00 84.62 748 LEU A CA 1
ATOM 5993 C C . LEU A 1 748 ? -32.270 -3.607 28.370 1.00 84.62 748 LEU A C 1
ATOM 5995 O O . LEU A 1 748 ? -31.192 -3.141 28.720 1.00 84.62 748 LEU A O 1
ATOM 5999 N N . ALA A 1 749 ? -32.385 -4.799 27.786 1.00 87.56 749 ALA A N 1
ATOM 6000 C CA . ALA A 1 749 ? -31.279 -5.746 27.687 1.00 87.56 749 ALA A CA 1
ATOM 6001 C C . ALA A 1 749 ? -31.006 -6.179 26.243 1.00 87.56 749 ALA A C 1
ATOM 6003 O O . ALA A 1 749 ? -31.909 -6.234 25.406 1.00 87.56 749 ALA A O 1
ATOM 6004 N N . VAL A 1 750 ? -29.754 -6.542 25.971 1.00 89.00 750 VAL A N 1
ATOM 6005 C CA . VAL A 1 750 ? -29.349 -7.198 24.724 1.00 89.00 750 VAL A CA 1
ATOM 6006 C C . VAL A 1 750 ? -29.503 -8.707 24.902 1.00 89.00 750 VAL A C 1
ATOM 6008 O O . VAL A 1 750 ? -28.789 -9.317 25.699 1.00 89.00 750 VAL A O 1
ATOM 6011 N N . LEU A 1 751 ? -30.439 -9.313 24.168 1.00 89.00 751 LEU A N 1
ATOM 6012 C CA . LEU A 1 751 ? -30.687 -10.757 24.188 1.00 89.00 751 LEU A CA 1
ATOM 6013 C C . LEU A 1 751 ? -29.895 -11.426 23.065 1.00 89.00 751 LEU A C 1
ATOM 6015 O O . LEU A 1 751 ? -30.256 -11.337 21.895 1.00 89.00 751 LEU A O 1
ATOM 6019 N N . THR A 1 752 ? -28.801 -12.097 23.408 1.00 83.31 752 THR A N 1
ATOM 6020 C CA . THR A 1 752 ? -27.838 -12.585 22.403 1.00 83.31 752 THR A CA 1
ATOM 6021 C C . THR A 1 752 ? -28.398 -13.630 21.434 1.00 83.31 752 THR A C 1
ATOM 6023 O O . THR A 1 752 ? -27.966 -13.679 20.287 1.00 83.31 752 THR A O 1
ATOM 6026 N N . TRP A 1 753 ? -29.402 -14.412 21.838 1.00 80.75 753 TRP A N 1
ATOM 6027 C CA . TRP A 1 753 ? -30.048 -15.413 20.977 1.00 80.75 753 TRP A CA 1
ATOM 6028 C C . TRP A 1 753 ? -31.110 -14.832 20.028 1.00 80.75 753 TRP A C 1
ATOM 6030 O O . TRP A 1 753 ? -31.504 -15.514 19.092 1.00 80.75 753 TRP A O 1
ATOM 6040 N N . THR A 1 754 ? -31.572 -13.587 20.211 1.00 78.12 754 THR A N 1
ATOM 6041 C CA . THR A 1 754 ? -32.516 -12.943 19.265 1.00 78.12 754 THR A CA 1
ATOM 6042 C C . THR A 1 754 ? -31.802 -12.152 18.169 1.00 78.12 754 THR A C 1
ATOM 6044 O O . THR A 1 754 ? -32.429 -11.640 17.246 1.00 78.12 754 THR A O 1
ATOM 6047 N N . LEU A 1 755 ? -30.482 -12.014 18.279 1.00 66.19 755 LEU A N 1
ATOM 6048 C CA . LEU A 1 755 ? -29.641 -11.278 17.339 1.00 66.19 755 LEU A CA 1
ATOM 6049 C C . LEU A 1 755 ? -29.451 -12.018 16.001 1.00 66.19 755 LEU A C 1
ATOM 6051 O O . LEU A 1 755 ? -29.209 -11.379 14.975 1.00 66.19 755 LEU A O 1
ATOM 6055 N N . ALA A 1 756 ? -29.650 -13.340 15.990 1.00 51.72 756 ALA A N 1
ATOM 6056 C CA . ALA A 1 756 ? -29.534 -14.192 14.806 1.00 51.72 756 ALA A CA 1
ATOM 6057 C C . ALA A 1 756 ? -30.648 -13.968 13.756 1.00 51.72 756 ALA A C 1
ATOM 6059 O O . ALA A 1 756 ? -30.396 -14.128 12.564 1.00 51.72 756 ALA A O 1
ATOM 6060 N N . ASP A 1 757 ? -31.845 -13.527 14.162 1.00 43.56 757 ASP A N 1
ATOM 6061 C CA . ASP A 1 757 ? -33.024 -13.417 13.280 1.00 43.56 757 ASP A CA 1
ATOM 6062 C C . ASP A 1 757 ? -33.081 -12.115 12.450 1.00 43.56 757 ASP A C 1
ATOM 6064 O O . ASP A 1 757 ? -33.987 -11.911 11.641 1.00 43.56 757 ASP A O 1
ATOM 6068 N N . SER A 1 758 ? -32.124 -11.203 12.636 1.00 39.00 758 SER A N 1
ATOM 6069 C CA . SER A 1 758 ? -32.185 -9.832 12.102 1.00 39.00 758 SER A CA 1
ATOM 6070 C C . SER A 1 758 ? -31.598 -9.644 10.690 1.00 39.00 758 SER A C 1
ATOM 6072 O O . SER A 1 758 ? -31.784 -8.587 10.080 1.00 39.00 758 SER A O 1
ATOM 6074 N N . HIS A 1 759 ? -30.954 -10.665 10.112 1.00 38.94 759 HIS A N 1
ATOM 6075 C CA . HIS A 1 759 ? -30.381 -10.605 8.763 1.00 38.94 759 HIS A CA 1
ATOM 6076 C C . HIS A 1 759 ? -30.740 -11.848 7.936 1.00 38.94 759 HIS A C 1
ATOM 6078 O O . HIS A 1 759 ? -30.231 -12.937 8.175 1.00 38.94 759 HIS A O 1
ATOM 6084 N N . GLY A 1 760 ? -31.581 -11.679 6.910 1.00 36.66 760 GLY A N 1
ATOM 6085 C CA . GLY A 1 760 ? -31.941 -12.726 5.945 1.00 36.66 760 GLY A CA 1
ATOM 6086 C C . GLY A 1 760 ? -30.794 -13.135 5.009 1.00 36.66 760 GLY A C 1
ATOM 6087 O O . GLY A 1 760 ? -30.877 -12.899 3.805 1.00 36.66 760 GLY A O 1
ATOM 6088 N N . GLN A 1 761 ? -29.726 -13.739 5.537 1.00 34.25 761 GLN A N 1
ATOM 6089 C CA . GLN A 1 761 ? -28.631 -14.305 4.745 1.00 34.25 761 GLN A CA 1
ATOM 6090 C C . GLN A 1 761 ? -28.606 -15.839 4.773 1.00 34.25 761 GLN A C 1
ATOM 6092 O O . GLN A 1 761 ? -28.821 -16.485 5.793 1.00 34.25 761 GLN A O 1
ATOM 6097 N N . SER A 1 762 ? -28.334 -16.393 3.588 1.00 32.19 762 SER A N 1
ATOM 6098 C CA . SER A 1 762 ? -28.165 -17.810 3.260 1.00 32.19 762 SER A CA 1
ATOM 6099 C C . SER A 1 762 ? -27.198 -18.550 4.193 1.00 32.19 762 SER A C 1
ATOM 6101 O O . SER A 1 762 ? -26.120 -18.057 4.513 1.00 32.19 762 SER A O 1
ATOM 6103 N N . VAL A 1 763 ? -27.567 -19.788 4.526 1.00 35.56 763 VAL A N 1
ATOM 6104 C CA . VAL A 1 763 ? -26.833 -20.770 5.340 1.00 35.56 763 VAL A CA 1
ATOM 6105 C C . VAL A 1 763 ? -25.379 -20.940 4.862 1.00 35.56 763 VAL A C 1
ATOM 6107 O O . VAL A 1 763 ? -25.140 -21.382 3.739 1.00 35.56 763 VAL A O 1
ATOM 6110 N N . LEU A 1 764 ? -24.408 -20.609 5.720 1.00 38.00 764 LEU A N 1
ATOM 6111 C CA . LEU A 1 764 ? -22.975 -20.876 5.517 1.00 38.00 764 LEU A CA 1
ATOM 6112 C C . LEU A 1 764 ? -22.594 -22.298 5.999 1.00 38.00 764 LEU A C 1
ATOM 6114 O O . LEU A 1 764 ? -23.209 -22.795 6.947 1.00 38.00 764 LEU A O 1
ATOM 6118 N N . PRO A 1 765 ? -21.577 -22.966 5.408 1.00 38.31 765 PRO A N 1
ATOM 6119 C CA . PRO A 1 765 ? -21.207 -24.337 5.771 1.00 38.31 765 PRO A CA 1
ATOM 6120 C C . PRO A 1 765 ? -20.460 -24.415 7.114 1.00 38.31 76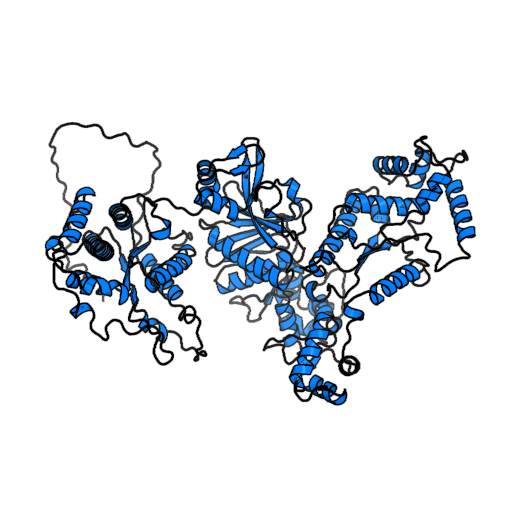5 PRO A C 1
ATOM 6122 O O . PRO A 1 765 ? -19.518 -23.660 7.362 1.00 38.31 765 PRO A O 1
ATOM 6125 N N . ARG A 1 766 ? -20.863 -25.370 7.964 1.00 51.12 766 ARG A N 1
ATOM 6126 C CA . ARG A 1 766 ? -20.407 -25.553 9.352 1.00 51.12 766 ARG A CA 1
ATOM 6127 C C . ARG A 1 766 ? -19.307 -26.620 9.450 1.00 51.12 766 ARG A C 1
ATOM 6129 O O . ARG A 1 766 ? -19.595 -27.810 9.423 1.00 51.12 766 ARG A O 1
ATOM 6136 N N . SER A 1 767 ? -18.048 -26.199 9.583 1.00 40.94 767 SER A N 1
ATOM 6137 C CA . SER A 1 767 ? -16.948 -27.072 10.033 1.00 40.94 767 SER A CA 1
ATOM 6138 C C . SER A 1 767 ? -15.830 -26.240 10.694 1.00 40.94 767 SER A C 1
ATOM 6140 O O . SER A 1 767 ? -14.840 -25.866 10.062 1.00 40.94 767 SER A O 1
ATOM 6142 N N . ASP A 1 768 ? -16.118 -25.864 11.941 1.00 47.84 768 ASP A N 1
ATOM 6143 C CA . ASP A 1 768 ? -15.279 -25.455 13.083 1.00 47.84 768 ASP A CA 1
ATOM 6144 C C . ASP A 1 768 ? -13.933 -24.706 12.890 1.00 47.84 768 ASP A C 1
ATOM 6146 O O . ASP A 1 768 ? -12.965 -25.244 12.356 1.00 47.84 768 ASP A O 1
ATOM 6150 N N . THR A 1 769 ? -13.871 -23.472 13.424 1.00 35.69 769 THR A N 1
ATOM 6151 C CA . THR A 1 769 ? -12.857 -23.022 14.416 1.00 35.69 769 THR A CA 1
ATOM 6152 C C . THR A 1 769 ? -13.490 -21.939 15.327 1.00 35.69 769 THR A C 1
ATOM 6154 O O . THR A 1 769 ? -13.358 -20.744 15.077 1.00 35.69 769 THR A O 1
ATOM 6157 N N . HIS A 1 770 ? -14.268 -22.379 16.321 1.00 44.94 770 HIS A N 1
ATOM 6158 C CA . HIS A 1 770 ? -14.932 -21.657 17.434 1.00 44.94 770 HIS A CA 1
ATOM 6159 C C . HIS A 1 770 ? -15.868 -20.446 17.180 1.00 44.94 770 HIS A C 1
ATOM 6161 O O . HIS A 1 770 ? -15.732 -19.383 17.769 1.00 44.94 770 HIS A O 1
ATOM 6167 N N . ALA A 1 771 ? -16.924 -20.484 16.385 1.00 44.66 771 ALA A N 1
ATOM 6168 C CA . ALA A 1 771 ? -17.164 -21.162 15.129 1.00 44.66 771 ALA A CA 1
ATOM 6169 C C . ALA A 1 771 ? -18.091 -20.208 14.349 1.00 44.66 771 ALA A C 1
ATOM 6171 O O . ALA A 1 771 ? -19.304 -20.387 14.311 1.00 44.66 771 ALA A O 1
ATOM 6172 N N . ARG A 1 772 ? -17.592 -19.096 13.796 1.00 45.91 772 ARG A N 1
ATOM 6173 C CA . ARG A 1 772 ? -16.215 -18.556 13.720 1.00 45.91 772 ARG A CA 1
ATOM 6174 C C . ARG A 1 772 ? -16.310 -17.012 13.776 1.00 45.91 772 ARG A C 1
ATOM 6176 O O . ARG A 1 772 ? -16.687 -16.440 12.775 1.00 45.91 772 ARG A O 1
ATOM 6183 N N . GLU A 1 773 ? -16.074 -16.340 14.910 1.00 41.41 773 GLU A N 1
ATOM 6184 C CA . GLU A 1 773 ? -16.513 -14.932 15.201 1.00 41.41 773 GLU A CA 1
ATOM 6185 C C . GLU A 1 773 ? -18.039 -14.739 15.419 1.00 41.41 773 GLU A C 1
ATOM 6187 O O . GLU A 1 773 ? -18.508 -13.631 15.668 1.00 41.41 773 GLU A O 1
ATOM 6192 N N . LEU A 1 774 ? -18.805 -15.838 15.365 1.00 47.78 774 LEU A N 1
ATOM 6193 C CA . LEU A 1 774 ? -20.189 -16.040 15.838 1.00 47.78 774 LEU A CA 1
ATOM 6194 C C . LEU A 1 774 ? -21.193 -14.889 15.581 1.00 47.78 774 LEU A C 1
ATOM 6196 O O . LEU A 1 774 ? -21.825 -14.362 16.491 1.00 47.78 774 LEU A O 1
ATOM 6200 N N . PHE A 1 775 ? -21.412 -14.608 14.289 1.00 53.94 775 PHE A N 1
ATOM 6201 C CA . PHE A 1 775 ? -22.546 -13.860 13.702 1.00 53.94 775 PHE A CA 1
ATOM 6202 C C . PHE A 1 775 ? -22.547 -12.332 13.862 1.00 53.94 775 PHE A C 1
ATOM 6204 O O . PHE A 1 775 ? -23.606 -11.708 13.852 1.00 53.94 775 PHE A O 1
ATOM 6211 N N . GLY A 1 776 ? -21.375 -11.702 13.997 1.00 58.38 776 GLY A N 1
ATOM 6212 C CA . GLY A 1 776 ? -21.309 -10.256 14.241 1.00 58.38 776 GLY A CA 1
ATOM 6213 C C . GLY A 1 776 ? -21.849 -9.877 15.624 1.00 58.38 776 GLY A C 1
ATOM 6214 O O . GLY A 1 776 ? -22.139 -8.710 15.872 1.00 58.38 776 GLY A O 1
ATOM 6215 N N . LEU A 1 777 ? -21.974 -10.853 16.535 1.00 73.19 777 LEU A N 1
ATOM 6216 C CA . LEU A 1 777 ? -22.458 -10.666 17.901 1.00 73.19 777 LEU A CA 1
ATOM 6217 C C . LEU A 1 777 ? -21.704 -9.541 18.615 1.00 73.19 777 LEU A C 1
ATOM 6219 O O . LEU A 1 777 ? -22.335 -8.639 19.154 1.00 73.19 777 LEU A O 1
ATOM 6223 N N . PHE A 1 778 ? -20.368 -9.560 18.589 1.00 78.31 778 PHE A N 1
ATOM 6224 C CA . PHE A 1 778 ? -19.551 -8.537 19.250 1.00 78.31 778 PHE A CA 1
ATOM 6225 C C . PHE A 1 778 ? -19.821 -7.140 18.677 1.00 78.31 778 PHE A C 1
ATOM 6227 O O . PHE A 1 778 ? -19.979 -6.186 19.434 1.00 78.31 778 PHE A O 1
ATOM 6234 N N . GLU A 1 779 ? -19.957 -7.023 17.352 1.00 72.38 779 GLU A N 1
ATOM 6235 C CA . GLU A 1 779 ? -20.299 -5.762 16.686 1.00 72.38 779 GLU A CA 1
ATOM 6236 C C . GLU A 1 779 ? -21.709 -5.289 17.045 1.00 72.38 779 GLU A C 1
ATOM 6238 O O . GLU A 1 779 ? -21.939 -4.098 17.230 1.00 72.38 779 GLU A O 1
ATOM 6243 N N . GLN A 1 780 ? -22.675 -6.202 17.145 1.00 77.19 780 GLN A N 1
ATOM 6244 C CA . GLN A 1 780 ? -24.053 -5.873 17.503 1.00 77.19 780 GLN A CA 1
ATOM 6245 C C . GLN A 1 780 ? -24.189 -5.483 18.978 1.00 77.19 780 GLN A C 1
ATOM 6247 O O . GLN A 1 780 ? -24.918 -4.539 19.296 1.00 77.19 780 GLN A O 1
ATOM 6252 N N . VAL A 1 781 ? -23.458 -6.154 19.871 1.00 83.25 781 VAL A N 1
ATOM 6253 C CA . VAL A 1 781 ? -23.337 -5.763 21.280 1.00 83.25 781 VAL A CA 1
ATOM 6254 C C . VAL A 1 781 ? -22.690 -4.381 21.368 1.00 83.25 781 VAL A C 1
ATOM 6256 O O . VAL A 1 781 ? -23.272 -3.496 21.989 1.00 83.25 781 VAL A O 1
ATOM 6259 N N . ALA A 1 782 ? -21.570 -4.142 20.678 1.00 82.81 782 ALA A N 1
ATOM 6260 C CA . ALA A 1 782 ? -20.911 -2.835 20.635 1.00 82.81 782 ALA A CA 1
ATOM 6261 C C . ALA A 1 782 ? -21.843 -1.724 20.109 1.00 82.81 782 ALA A C 1
ATOM 6263 O O . ALA A 1 782 ? -22.013 -0.698 20.767 1.00 82.81 782 ALA A O 1
ATOM 6264 N N . LYS A 1 783 ? -22.544 -1.952 18.989 1.00 82.75 783 LYS A N 1
ATOM 6265 C CA . LYS A 1 783 ? -23.554 -1.021 18.442 1.00 82.75 783 LYS A CA 1
ATOM 6266 C C . LYS A 1 783 ? -24.675 -0.729 19.438 1.00 82.75 783 LYS A C 1
ATOM 6268 O O . LYS A 1 783 ? -25.120 0.411 19.545 1.00 82.75 783 LYS A O 1
ATOM 6273 N N . SER A 1 784 ? -25.133 -1.744 20.168 1.00 86.94 784 SER A N 1
ATOM 6274 C CA . SER A 1 784 ? -26.172 -1.586 21.191 1.00 86.94 784 SER A CA 1
ATOM 6275 C C . SER A 1 784 ? -25.673 -0.769 22.383 1.00 86.94 784 SER A C 1
ATOM 6277 O O . SER A 1 784 ? -26.400 0.099 22.860 1.00 86.94 784 SER A O 1
ATOM 6279 N N . VAL A 1 785 ? -24.425 -0.985 22.816 1.00 88.44 785 VAL A N 1
ATOM 6280 C CA . VAL A 1 785 ? -23.766 -0.189 23.865 1.00 88.44 785 VAL A CA 1
ATOM 6281 C C . VAL A 1 785 ? -23.648 1.276 23.441 1.00 88.44 785 VAL A C 1
ATOM 6283 O O . VAL A 1 785 ? -24.028 2.154 24.210 1.00 88.44 785 VAL A O 1
ATOM 6286 N N . ILE A 1 786 ? -23.211 1.555 22.209 1.00 84.69 786 ILE A N 1
ATOM 6287 C CA . ILE A 1 786 ? -23.102 2.928 21.683 1.00 84.69 786 ILE A CA 1
ATOM 6288 C C . ILE A 1 786 ? -24.469 3.597 21.629 1.00 84.69 786 ILE A C 1
ATOM 6290 O O . ILE A 1 786 ? -24.634 4.696 22.148 1.00 84.69 786 ILE A O 1
ATOM 6294 N N . LYS A 1 787 ? -25.474 2.917 21.071 1.00 85.94 787 LYS A N 1
ATOM 6295 C CA . LYS A 1 787 ? -26.837 3.451 20.994 1.00 85.94 787 LYS A CA 1
ATOM 6296 C C . LYS A 1 787 ? -27.411 3.745 22.381 1.00 85.94 787 LYS A C 1
ATOM 6298 O O . LYS A 1 787 ? -28.065 4.767 22.567 1.00 85.94 787 LYS A O 1
ATOM 6303 N N . ALA A 1 788 ? -27.174 2.861 23.351 1.00 87.19 788 ALA A N 1
ATOM 6304 C CA . ALA A 1 788 ? -27.597 3.069 24.732 1.00 87.19 788 ALA A CA 1
ATOM 6305 C C . ALA A 1 788 ? -26.864 4.248 25.382 1.00 87.19 788 ALA A C 1
ATOM 6307 O O . ALA A 1 788 ? -27.480 4.996 26.135 1.00 87.19 788 ALA A O 1
ATOM 6308 N N . TYR A 1 789 ? -25.580 4.432 25.069 1.00 88.12 789 TYR A N 1
ATOM 6309 C CA . TYR A 1 789 ? -24.783 5.555 25.546 1.00 88.12 789 TYR A CA 1
ATOM 6310 C C . TYR A 1 789 ? -25.246 6.893 24.942 1.00 88.12 789 TYR A C 1
ATOM 6312 O O . TYR A 1 789 ? -25.455 7.857 25.672 1.00 88.12 789 TYR A O 1
ATOM 6320 N N . GLU A 1 790 ? -25.464 6.957 23.627 1.00 84.56 790 GLU A N 1
ATOM 6321 C CA . GLU A 1 790 ? -25.921 8.168 22.927 1.00 84.56 790 GLU A CA 1
ATOM 6322 C C . GLU A 1 790 ? -27.355 8.575 23.296 1.00 84.56 790 GLU A C 1
ATOM 6324 O O . GLU A 1 790 ? -27.703 9.751 23.219 1.00 84.56 790 GLU A O 1
ATOM 6329 N N . ALA A 1 791 ? -28.183 7.623 23.734 1.00 84.81 791 ALA A N 1
ATOM 6330 C CA . ALA A 1 791 ? -29.529 7.895 24.232 1.00 84.81 791 ALA A CA 1
ATOM 6331 C C . ALA A 1 791 ? -29.550 8.559 25.624 1.00 84.81 791 ALA A C 1
ATOM 6333 O O . ALA A 1 791 ? -30.613 8.995 26.071 1.00 84.81 791 ALA A O 1
ATOM 6334 N N . ILE A 1 792 ? -28.411 8.641 26.323 1.00 84.12 792 ILE A N 1
ATOM 6335 C CA . ILE A 1 792 ? -28.316 9.306 27.626 1.00 84.12 792 ILE A CA 1
ATOM 6336 C C . ILE A 1 792 ? -28.448 10.828 27.419 1.00 84.12 792 ILE A C 1
ATOM 6338 O O . ILE A 1 792 ? -27.614 11.417 26.729 1.00 84.12 792 ILE A O 1
ATOM 6342 N N . PRO A 1 793 ? -29.433 11.507 28.041 1.00 68.50 793 PRO A N 1
ATOM 6343 C CA . PRO A 1 793 ? -29.621 12.946 27.874 1.00 68.50 793 PRO A CA 1
ATOM 6344 C C . PRO A 1 793 ? -28.369 13.741 28.270 1.00 68.50 793 PRO A C 1
ATOM 6346 O O . PRO A 1 793 ? -27.855 13.616 29.388 1.00 68.50 793 PRO A O 1
ATOM 6349 N N . VAL A 1 794 ? -27.882 14.592 27.363 1.00 55.78 794 VAL A N 1
ATOM 6350 C CA . VAL A 1 794 ? -26.780 15.520 27.640 1.00 55.78 794 VAL A CA 1
ATOM 6351 C C . VAL A 1 794 ? -27.318 16.655 28.512 1.00 55.78 794 VAL A C 1
ATOM 6353 O O . VAL A 1 794 ? -28.092 17.486 28.046 1.00 55.78 794 VAL A O 1
ATOM 6356 N N . GLN A 1 795 ? -26.911 16.720 29.782 1.00 39.56 795 GLN A N 1
ATOM 6357 C CA . GLN A 1 795 ? -27.068 17.960 30.544 1.00 39.56 795 GLN A CA 1
ATOM 6358 C C . GLN A 1 795 ? -26.052 19.000 30.045 1.00 39.56 795 GLN A C 1
ATOM 6360 O O . GLN A 1 795 ? -24.903 18.635 29.776 1.00 39.56 795 GLN A O 1
ATOM 6365 N N . PRO A 1 796 ? -26.433 20.286 29.936 1.00 30.08 796 PRO A N 1
ATOM 6366 C CA . PRO A 1 796 ? -25.503 21.339 29.558 1.00 30.08 796 PRO A CA 1
ATOM 6367 C C . PRO A 1 796 ? -24.369 21.403 30.584 1.00 30.08 796 PRO A C 1
ATOM 6369 O O . PRO A 1 796 ? -24.607 21.556 31.783 1.00 30.08 796 PRO A O 1
ATOM 6372 N N . GLN A 1 797 ? -23.125 21.276 30.119 1.00 31.16 797 GLN A N 1
ATOM 6373 C CA . GLN A 1 797 ? -21.970 21.537 30.967 1.00 31.16 797 GLN A CA 1
ATOM 6374 C C . GLN A 1 797 ? -22.026 22.997 31.418 1.00 31.16 797 GLN A C 1
ATOM 6376 O O . GLN A 1 797 ? -21.976 23.913 30.597 1.00 31.16 797 GLN A O 1
ATOM 6381 N N . VAL A 1 798 ? -22.126 23.218 32.729 1.00 28.17 798 VAL A N 1
ATOM 6382 C CA . VAL A 1 798 ? -21.863 24.529 33.325 1.00 28.17 798 VAL A CA 1
ATOM 6383 C C . VAL A 1 798 ? -20.441 24.914 32.922 1.00 28.17 798 VAL A C 1
ATOM 6385 O O . VAL A 1 798 ? -19.489 24.190 33.214 1.00 28.17 798 VAL A O 1
ATOM 6388 N N . GLY A 1 799 ? -20.320 26.008 32.171 1.00 26.08 799 GLY A N 1
ATOM 6389 C CA . GLY A 1 799 ? -19.074 26.434 31.551 1.00 26.08 799 GLY A CA 1
ATOM 6390 C C . GLY A 1 799 ? -17.928 26.521 32.555 1.00 26.08 799 GLY A C 1
ATOM 6391 O O . GLY A 1 799 ? -18.027 27.195 33.580 1.00 26.08 799 GLY A O 1
ATOM 6392 N N . LYS A 1 800 ? -16.813 25.866 32.226 1.00 28.48 800 LYS A N 1
ATOM 6393 C CA . LYS A 1 800 ? -15.512 26.134 32.838 1.00 28.48 800 LYS A CA 1
ATOM 6394 C C . LYS A 1 800 ? -15.097 27.562 32.476 1.00 28.48 800 LYS A C 1
ATOM 6396 O O . LYS A 1 800 ? -14.474 27.788 31.444 1.00 28.48 800 LYS A O 1
ATOM 6401 N N . THR A 1 801 ? -15.422 28.535 33.319 1.00 26.84 801 THR A N 1
ATOM 6402 C CA . THR A 1 801 ? -14.647 29.778 33.373 1.00 26.84 801 THR A CA 1
ATOM 6403 C C . THR A 1 801 ? -13.338 29.476 34.090 1.00 26.84 801 THR A C 1
ATOM 6405 O O . THR A 1 801 ? -13.350 28.953 35.204 1.00 26.84 801 THR A O 1
ATOM 6408 N N . GLY A 1 802 ? -12.222 29.751 33.415 1.00 28.72 802 GLY A N 1
ATOM 6409 C CA . GLY A 1 802 ? -10.871 29.492 33.900 1.00 28.72 802 GLY A CA 1
ATOM 6410 C C . GLY A 1 802 ? -10.586 30.112 35.268 1.00 28.72 802 GLY A C 1
ATOM 6411 O O . GLY A 1 802 ? -11.053 31.202 35.593 1.00 28.72 802 GLY A O 1
ATOM 6412 N N . GLY A 1 803 ? -9.799 29.393 36.059 1.00 24.62 803 GLY A N 1
ATOM 6413 C CA . GLY A 1 803 ? -9.406 29.796 37.400 1.00 24.62 803 GLY A CA 1
ATOM 6414 C C . GLY A 1 803 ? -8.579 28.704 38.056 1.00 24.62 803 GLY A C 1
ATOM 6415 O O . GLY A 1 803 ? -9.080 27.947 38.877 1.00 24.62 803 GLY A O 1
ATOM 6416 N N . ASP A 1 804 ? -7.323 28.620 37.633 1.00 31.83 804 ASP A N 1
ATOM 6417 C CA . ASP A 1 804 ? -6.245 27.895 38.294 1.00 31.83 804 ASP A CA 1
ATOM 6418 C C . ASP A 1 804 ? -6.205 28.240 39.795 1.00 31.83 804 ASP A C 1
ATOM 6420 O O . ASP A 1 804 ? -6.114 29.417 40.152 1.00 31.83 804 ASP A O 1
ATOM 6424 N N . ARG A 1 805 ? -6.323 27.228 40.664 1.00 24.94 805 ARG A N 1
ATOM 6425 C CA . ARG A 1 805 ? -5.900 27.253 42.075 1.00 24.94 805 ARG A CA 1
ATOM 6426 C C . ARG A 1 805 ? -5.886 25.827 42.623 1.00 24.94 805 ARG A C 1
ATOM 6428 O O . ARG A 1 805 ? -6.917 25.166 42.712 1.00 24.94 805 ARG A O 1
ATOM 6435 N N . GLY A 1 806 ? -4.681 25.375 42.963 1.00 23.92 806 GLY A N 1
ATOM 6436 C CA . GLY A 1 806 ? -4.399 24.053 43.501 1.00 23.92 806 GLY A CA 1
ATOM 6437 C C . GLY A 1 806 ? -5.174 23.718 44.776 1.00 23.92 806 GLY A C 1
ATOM 6438 O O . GLY A 1 806 ? -5.491 24.580 45.593 1.00 23.92 806 GLY A O 1
ATOM 6439 N N . LEU A 1 807 ? -5.445 22.423 44.926 1.00 22.62 807 LEU A N 1
ATOM 6440 C CA . LEU A 1 807 ? -5.930 21.794 46.150 1.00 22.62 807 LEU A CA 1
ATOM 6441 C C . LEU A 1 807 ? -4.916 22.009 47.291 1.00 22.62 807 LEU A C 1
ATOM 6443 O O . LEU A 1 807 ? -3.769 21.578 47.141 1.00 22.62 807 LEU A O 1
ATOM 6447 N N . PRO A 1 808 ? -5.295 22.601 48.439 1.00 25.20 808 PRO A N 1
ATOM 6448 C CA . PRO A 1 808 ? -4.519 22.484 49.660 1.00 25.20 808 PRO A CA 1
ATOM 6449 C C . PRO A 1 808 ? -4.914 21.219 50.430 1.00 25.20 808 PRO A C 1
ATOM 6451 O O . PRO A 1 808 ? -6.058 20.764 50.402 1.00 25.20 808 PRO A O 1
ATOM 6454 N N . ALA A 1 809 ? -3.918 20.669 51.117 1.00 24.02 809 ALA A N 1
ATOM 6455 C CA . ALA A 1 809 ? -4.019 19.553 52.039 1.00 24.02 809 ALA A CA 1
ATOM 6456 C C . ALA A 1 809 ? -5.032 19.815 53.171 1.00 24.02 809 ALA A C 1
ATOM 6458 O O . ALA A 1 809 ? -5.152 20.933 53.668 1.00 24.02 809 ALA A O 1
ATOM 6459 N N . LEU A 1 810 ? -5.739 18.759 53.576 1.00 24.62 810 LEU A N 1
ATOM 6460 C CA . LEU A 1 810 ? -6.637 18.740 54.730 1.00 24.62 810 LEU A CA 1
ATOM 6461 C C . LEU A 1 810 ? -5.818 18.661 56.029 1.00 24.62 810 LEU A C 1
ATOM 6463 O O . LEU A 1 810 ? -5.248 17.613 56.332 1.00 24.62 810 LEU A O 1
ATOM 6467 N N . GLU A 1 811 ? -5.810 19.749 56.797 1.00 22.19 811 GLU A N 1
ATOM 6468 C CA . GLU A 1 811 ? -5.567 19.745 58.243 1.00 22.19 811 GLU A CA 1
ATOM 6469 C C . GLU A 1 811 ? -6.893 19.964 58.996 1.00 22.19 811 GLU A C 1
ATOM 6471 O O . GLU A 1 811 ? -7.810 20.633 58.520 1.00 22.19 811 GLU A O 1
ATOM 6476 N N . VAL A 1 812 ? -6.956 19.328 60.164 1.00 26.19 812 VAL A N 1
ATOM 6477 C CA . VAL A 1 812 ? -7.976 19.349 61.230 1.00 26.19 812 VAL A CA 1
ATOM 6478 C C . VAL A 1 812 ? -8.080 20.794 61.779 1.00 26.19 812 VAL A C 1
ATOM 6480 O O . VAL A 1 812 ? -7.052 21.451 61.881 1.00 26.19 812 VAL A O 1
ATOM 6483 N N . ASP A 1 813 ? -9.235 21.418 62.054 1.00 22.42 813 ASP A N 1
ATOM 6484 C CA . ASP A 1 813 ? -10.049 21.230 63.268 1.00 22.42 813 ASP A CA 1
ATOM 6485 C C . ASP A 1 813 ? -11.281 22.184 63.327 1.00 22.42 813 ASP A C 1
ATOM 6487 O O . ASP A 1 813 ? -11.312 23.222 62.669 1.00 22.42 813 ASP A O 1
ATOM 6491 N N . GLU A 1 814 ? -12.248 21.807 64.175 1.00 23.84 814 GLU A N 1
ATOM 6492 C CA . GLU A 1 814 ? -13.221 22.592 64.974 1.00 23.84 814 GLU A CA 1
ATOM 6493 C C . GLU A 1 814 ? -14.080 23.772 64.416 1.00 23.84 814 GLU A C 1
ATOM 6495 O O . GLU A 1 814 ? -13.635 24.897 64.219 1.00 23.84 814 GLU A O 1
ATOM 6500 N N . GLY A 1 815 ? -15.410 23.548 64.418 1.00 22.78 815 GLY A N 1
ATOM 6501 C CA . GLY A 1 815 ? -16.385 24.393 65.139 1.00 22.78 815 GLY A CA 1
ATOM 6502 C C . GLY A 1 815 ? -16.997 25.634 64.461 1.00 22.78 815 GLY A C 1
ATOM 6503 O O . GLY A 1 815 ? -16.391 26.697 64.438 1.00 22.78 815 GLY A O 1
ATOM 6504 N N . SER A 1 816 ? -18.280 25.554 64.062 1.00 23.62 816 SER A N 1
ATOM 6505 C CA . SER A 1 816 ? -19.375 26.499 64.425 1.00 23.62 816 SER A CA 1
ATOM 6506 C C . SER A 1 816 ? -20.591 26.439 63.472 1.00 23.62 816 SER A C 1
ATOM 6508 O O . SER A 1 816 ? -20.478 26.354 62.256 1.00 23.62 816 SER A O 1
ATOM 6510 N N . THR A 1 817 ? -21.785 26.510 64.060 1.00 24.78 817 THR A N 1
ATOM 6511 C CA . THR A 1 817 ? -23.106 26.804 63.452 1.00 24.78 817 THR A CA 1
ATOM 6512 C C . THR A 1 817 ? -23.603 28.162 63.986 1.00 24.78 817 THR A C 1
ATOM 6514 O O . THR A 1 817 ? -23.024 28.616 64.976 1.00 24.78 817 THR A O 1
ATOM 6517 N N . PRO A 1 818 ? -24.752 28.744 63.558 1.00 41.56 818 PRO A N 1
ATOM 6518 C CA . PRO A 1 818 ? -25.587 28.547 62.355 1.00 41.56 818 PRO A CA 1
ATOM 6519 C C . PRO A 1 818 ? -25.967 29.886 61.655 1.00 41.56 818 PRO A C 1
ATOM 6521 O O . PRO A 1 818 ? -25.730 30.971 62.182 1.00 41.56 818 PRO A O 1
ATOM 6524 N N . GLY A 1 819 ? -26.652 29.829 60.504 1.00 24.53 819 GLY A N 1
ATOM 6525 C CA . GLY A 1 819 ? -27.252 31.014 59.872 1.00 24.53 819 GLY A CA 1
ATOM 6526 C C . GLY A 1 819 ? -28.328 30.677 58.838 1.00 24.53 819 GLY A C 1
ATOM 6527 O O . GLY A 1 819 ? -28.029 30.232 57.739 1.00 24.53 819 GLY A O 1
ATOM 6528 N N . ASP A 1 820 ? -29.576 30.888 59.236 1.00 25.50 820 ASP A N 1
ATOM 6529 C CA . ASP A 1 820 ? -30.845 30.621 58.555 1.00 25.50 820 ASP A CA 1
ATOM 6530 C C . ASP A 1 820 ? -31.186 31.719 57.522 1.00 25.50 820 ASP A C 1
ATOM 6532 O O . ASP A 1 820 ? -31.065 32.899 57.848 1.00 25.50 820 ASP A O 1
ATOM 6536 N N . THR A 1 821 ? -31.646 31.380 56.307 1.00 27.89 821 THR A N 1
ATOM 6537 C CA . THR A 1 821 ? -32.704 32.145 55.599 1.00 27.89 821 THR A CA 1
ATOM 6538 C C . THR A 1 821 ? -33.234 31.443 54.339 1.00 27.89 821 THR A C 1
ATOM 6540 O O . THR A 1 821 ? -32.546 31.235 53.344 1.00 27.89 821 THR A O 1
ATOM 6543 N N . ARG A 1 822 ? -34.533 31.132 54.397 1.00 26.23 822 ARG A N 1
ATOM 6544 C CA . ARG A 1 822 ? -35.427 30.660 53.326 1.00 26.23 822 ARG A CA 1
ATOM 6545 C C . ARG A 1 822 ? -35.532 31.628 52.142 1.00 26.23 822 ARG A C 1
ATOM 6547 O O . ARG A 1 822 ? -35.709 32.818 52.372 1.00 26.23 822 ARG A O 1
ATOM 6554 N N . LEU A 1 823 ? -35.723 31.088 50.932 1.00 27.42 823 LEU A N 1
ATOM 6555 C CA . LEU A 1 823 ? -36.622 31.656 49.914 1.00 27.42 823 LEU A CA 1
ATOM 6556 C C . LEU A 1 823 ? -37.232 30.539 49.046 1.00 27.42 823 LEU A C 1
ATOM 6558 O O . LEU A 1 823 ? -36.541 29.666 48.534 1.00 27.42 823 LEU A O 1
ATOM 6562 N N . LYS A 1 824 ? -38.566 30.559 48.964 1.00 26.64 824 LYS A N 1
ATOM 6563 C CA . LYS A 1 824 ? -39.449 29.606 48.278 1.00 26.64 824 LYS A CA 1
ATOM 6564 C C . LYS A 1 824 ? -39.517 29.906 46.775 1.00 26.64 824 LYS A C 1
ATOM 6566 O O . LYS A 1 824 ? -39.718 31.063 46.416 1.00 26.64 824 LYS A O 1
ATOM 6571 N N . ALA A 1 825 ? -39.547 28.871 45.939 1.00 27.19 825 ALA A N 1
ATOM 6572 C CA . ALA A 1 825 ? -40.143 28.919 44.603 1.00 27.19 825 ALA A CA 1
ATOM 6573 C C . ALA A 1 825 ? -41.035 27.679 44.401 1.00 27.19 825 ALA A C 1
ATOM 6575 O O . ALA A 1 825 ? -40.710 26.594 44.870 1.00 27.19 825 ALA A O 1
ATOM 6576 N N . LYS A 1 826 ? -42.213 27.903 43.811 1.00 27.19 826 LYS A N 1
ATOM 6577 C CA . LYS A 1 826 ? -43.340 26.970 43.657 1.00 27.19 826 LYS A CA 1
ATOM 6578 C C . LYS A 1 826 ? -43.041 25.863 42.637 1.00 27.19 826 LYS A C 1
ATOM 6580 O O . LYS A 1 826 ? -42.638 26.178 41.524 1.00 27.19 826 LYS A O 1
ATOM 6585 N N . GLU A 1 827 ? -43.369 24.621 42.980 1.00 28.84 827 GLU A N 1
ATOM 6586 C CA . GLU A 1 827 ? -43.567 23.523 42.023 1.00 28.84 827 GLU A CA 1
ATOM 6587 C C . GLU A 1 827 ? -44.993 23.593 41.435 1.00 28.84 827 GLU A C 1
ATOM 6589 O O . GLU A 1 827 ? -45.947 23.786 42.201 1.00 28.84 827 GLU A O 1
ATOM 6594 N N . PRO A 1 828 ? -45.180 23.465 40.109 1.00 31.22 828 PRO A N 1
ATOM 6595 C CA . PRO A 1 828 ? -46.492 23.244 39.510 1.00 31.22 828 PRO A CA 1
ATOM 6596 C C . PRO A 1 828 ? -46.934 21.780 39.674 1.00 31.22 828 PRO A C 1
ATOM 6598 O O . PRO A 1 828 ? -46.123 20.857 39.731 1.00 31.22 828 PRO A O 1
ATOM 6601 N N . SER A 1 829 ? -48.245 21.574 39.796 1.00 34.62 829 SER A N 1
ATOM 6602 C CA . SER A 1 829 ? -48.861 20.279 40.089 1.00 34.62 829 SER A CA 1
ATOM 6603 C C . SER A 1 829 ? -48.908 19.340 38.881 1.00 34.62 829 SER A C 1
ATOM 6605 O O . SER A 1 829 ? -49.197 19.758 37.764 1.00 34.62 829 SER A O 1
ATOM 6607 N N . VAL A 1 830 ? -48.762 18.044 39.167 1.00 35.25 830 VAL A N 1
ATOM 6608 C CA . VAL A 1 830 ? -48.732 16.865 38.273 1.00 35.25 830 VAL A CA 1
ATOM 6609 C C . VAL A 1 830 ? -49.916 16.736 37.287 1.00 35.25 830 VAL A C 1
ATOM 6611 O O . VAL A 1 830 ? -49.863 15.917 36.377 1.00 35.25 830 VAL A O 1
ATOM 6614 N N . GLN A 1 831 ? -50.966 17.553 37.400 1.00 32.69 831 GLN A N 1
ATOM 6615 C CA . GLN A 1 831 ? -52.089 17.549 36.453 1.00 32.69 831 GLN A CA 1
ATOM 6616 C C . GLN A 1 831 ? -51.863 18.386 35.183 1.00 32.69 831 GLN A C 1
ATOM 6618 O O . GLN A 1 831 ? -52.534 18.120 34.195 1.00 32.69 831 GLN A O 1
ATOM 6623 N N . GLU A 1 832 ? -50.908 19.322 35.152 1.00 36.69 832 GLU A N 1
ATOM 6624 C CA . GLU A 1 832 ? -50.631 20.132 33.945 1.00 36.69 832 GLU A CA 1
ATOM 6625 C C . GLU A 1 832 ? -49.629 19.467 32.976 1.00 36.69 832 GLU A C 1
ATOM 6627 O O . GLU A 1 832 ? -49.531 19.870 31.824 1.00 36.69 832 GLU A O 1
ATOM 6632 N N . LEU A 1 833 ? -48.924 18.407 33.395 1.00 34.44 833 LEU A N 1
ATOM 6633 C CA . LEU A 1 833 ? -47.927 17.695 32.572 1.00 34.44 833 LEU A CA 1
ATOM 6634 C C . LEU A 1 833 ? -48.496 16.512 31.765 1.00 34.44 833 LEU A C 1
ATOM 6636 O O . LEU A 1 833 ? -47.769 15.901 30.986 1.00 34.44 833 LEU A O 1
ATOM 6640 N N . MET A 1 834 ? -49.773 16.161 31.948 1.00 32.34 834 MET A N 1
ATOM 6641 C CA . MET A 1 834 ? -50.384 14.969 31.335 1.00 32.34 834 MET A CA 1
ATOM 6642 C C . MET A 1 834 ? -51.245 15.252 30.090 1.00 32.34 834 MET A C 1
ATOM 6644 O O . MET A 1 834 ? -51.760 14.304 29.506 1.00 32.34 834 MET A O 1
ATOM 6648 N N . GLU A 1 835 ? -51.379 16.504 29.638 1.00 35.28 835 GLU A N 1
ATOM 6649 C CA . GLU A 1 835 ? -52.127 16.840 28.405 1.00 35.28 835 GLU A CA 1
ATOM 6650 C C . GLU A 1 835 ? -51.247 17.127 27.173 1.00 35.28 835 GLU A C 1
ATOM 6652 O O . GLU A 1 835 ? -51.777 17.258 26.075 1.00 35.28 835 GLU A O 1
ATOM 6657 N N . GLU A 1 836 ? -49.915 17.140 27.298 1.00 33.47 836 GLU A N 1
ATOM 6658 C CA . GLU A 1 836 ? -48.995 17.350 26.159 1.00 33.47 836 GLU A CA 1
ATOM 6659 C C . GLU A 1 836 ? -48.422 16.053 25.556 1.00 33.47 836 GLU A C 1
ATOM 6661 O O . GLU A 1 836 ? -47.611 16.092 24.632 1.00 33.47 836 GLU A O 1
ATOM 6666 N N . ILE A 1 837 ? -48.862 14.888 26.042 1.00 36.19 837 ILE A N 1
ATOM 6667 C CA . ILE A 1 837 ? -48.509 13.579 25.476 1.00 36.19 837 ILE A CA 1
ATOM 6668 C C . ILE A 1 837 ? -49.802 12.846 25.092 1.00 36.19 837 ILE A C 1
ATOM 6670 O O . ILE A 1 837 ? -50.248 11.936 25.788 1.00 36.19 837 ILE A O 1
ATOM 6674 N N . ASN A 1 838 ? -50.420 13.289 23.995 1.00 31.12 838 ASN A N 1
ATOM 6675 C CA . ASN A 1 838 ? -51.361 12.525 23.169 1.00 31.12 838 ASN A CA 1
ATOM 6676 C C . ASN A 1 838 ? -51.283 12.999 21.719 1.00 31.12 838 ASN A C 1
ATOM 6678 O O . ASN A 1 838 ? -51.452 14.219 21.494 1.00 31.12 838 ASN A O 1
#

Sequence (838 aa):
YALFHLFITRYGMFAVLFNMEELMSGDTAVRAECLDFIEFWLSTIYLHTSQASSESCSPILIVGTHKDKVSNPLHHLFISRILDDKFRDHIAWPHVQVYQQNDSLFAPSIAEDTELLMKKLFHSMDLDQSSTLEPSEVEACFGADADPSLVQQFFSFIDLDRDGKISFTDFRAACTQALSFFPVDNTLGHVDPVIPHILSVIEKIALNSDYIQQRVPFAWIKCLDSIKQTGQDVLLLSQVEKIASECGLPLSRKLGLSREVCGMLEHFHHLGKLMHHNETSLRDFVIARPVDFLIRPATQVVCEHDLHRTAQQTEARRLTREWKSLTQQAVLSKKLLPILWKEYQDRSALLEHLCVKFGIFIPLKPEQSDEAMSFLVPTLLREETLSPVADGVLNCFLLFSSDPDFLQQEQRGVWRREDLAGRFVPNSLFGSVIGQAIAWSQSTGGAQQKLSKTEAMMAFGKHKFLLQELKEEKCFRLVIFVQNPKNILARLTSIVQNVLDKTMPRLRCYTALSFASGGGDRFFLDYQVVCDKVREQEGMWIGSDHVEWTELRKELGEWLPSNALLSSYDVFFSYRQGDFDSEVVQKVYDILSYDVVGEEGRRLEIFYDQVRLKAGRRFDLDFMKAMACTSLAVPLVSSHALARMFSLNEGSAEDHVLMEWCLILELQLSGQLRSCLPVIIGPVSSDLDRDPIGNFFADDPLARLPDIVPRRTVEEVKKFMSNNNLVPSAQLEERTVRSIVKELTKNLAVLTWTLADSHGQSVLPRSDTHARELFGLFEQVAKSVIKAYEAIPVQPQVGKTGGDRGLPALEVDEGSTPGDTRLKAKEPSVQELMEEIN

Organism: Guillardia theta (NCBI:txid55529)